Protein AF-0000000087536877 (afdb_homodimer)

Solvent-accessible surface area (backbone atoms only — not comparable to full-atom values): 43121 Å² total; per-residue (Å²): 128,79,71,56,66,60,46,56,62,42,43,63,51,46,64,61,58,68,77,77,76,76,82,68,70,51,55,66,33,45,61,68,55,50,37,52,51,51,60,68,50,50,68,80,81,50,71,43,79,40,51,41,89,76,39,69,79,33,36,26,63,42,60,40,52,29,62,33,36,22,44,77,48,37,19,26,68,41,48,24,32,34,22,42,28,79,67,28,63,74,19,26,83,89,45,57,35,74,26,40,35,78,49,73,41,46,44,27,38,66,70,85,53,68,57,54,90,51,28,26,29,36,32,30,51,60,6,49,61,41,48,67,42,41,19,40,47,46,50,89,64,40,50,70,63,86,55,34,38,36,32,37,57,52,53,53,74,49,35,51,44,39,53,52,32,71,52,34,42,53,66,38,78,74,45,55,51,59,35,67,29,42,34,63,47,48,16,45,37,36,44,15,57,39,54,62,39,43,24,44,53,64,54,28,30,21,42,37,36,41,37,58,22,55,36,65,73,89,50,82,84,50,72,39,43,46,39,50,20,58,56,48,22,52,53,43,44,38,42,75,69,59,32,41,72,80,41,78,48,78,42,30,77,42,52,66,50,42,40,50,51,52,61,59,35,54,74,72,24,57,33,37,39,32,27,27,35,39,46,87,69,97,49,35,43,47,66,56,31,38,51,74,64,67,29,47,70,75,30,41,21,33,56,35,37,67,37,30,46,27,30,38,29,33,39,92,78,21,32,34,45,34,26,32,65,43,53,45,23,34,52,54,51,40,45,62,38,58,42,43,51,55,18,61,71,36,62,73,76,40,58,63,44,76,40,80,34,30,27,71,46,70,43,76,41,71,56,64,46,25,35,62,40,63,20,36,65,60,97,84,22,31,42,65,59,90,70,83,54,62,75,43,55,64,75,48,58,82,49,37,27,37,32,64,44,64,64,41,67,46,75,42,52,54,65,39,74,41,58,31,36,43,97,127,78,69,55,68,59,46,57,62,42,43,64,52,48,64,62,58,69,79,73,76,78,82,67,69,50,55,67,33,46,61,68,55,50,37,53,52,50,59,68,51,49,69,81,80,51,72,44,77,40,52,40,90,75,38,69,78,33,34,26,62,43,60,41,52,28,63,33,35,24,45,79,48,38,19,26,69,41,48,22,31,33,22,43,28,78,66,27,62,75,18,26,84,89,46,58,36,73,25,38,35,78,50,73,40,46,45,27,38,66,70,85,52,68,57,54,92,52,29,27,29,37,31,29,52,61,7,50,60,40,48,67,41,40,19,39,46,46,51,91,65,40,50,69,63,86,55,34,38,36,34,37,56,52,52,53,75,48,35,52,42,40,52,50,31,71,52,35,42,54,65,38,79,73,45,56,50,61,38,68,28,44,35,63,48,47,17,47,36,36,44,15,57,39,54,62,40,43,24,44,52,65,54,27,30,24,41,39,34,42,37,57,21,54,36,65,72,88,50,81,84,51,73,39,42,44,40,49,21,58,55,49,23,52,53,43,43,38,43,76,68,61,31,42,72,80,40,77,47,75,41,31,77,43,53,67,51,43,40,52,50,50,61,59,36,54,75,72,23,55,33,36,39,32,27,27,36,40,46,87,66,98,48,34,44,46,67,57,30,38,51,74,63,68,29,48,72,75,30,41,21,33,56,36,35,64,40,30,45,26,28,38,31,34,39,92,78,22,33,33,44,32,26,32,66,42,52,46,22,33,51,53,50,41,44,64,38,59,42,41,50,54,17,61,71,35,62,74,75,39,57,62,44,75,38,79,34,30,27,73,47,71,44,76,41,69,54,62,47,24,36,60,41,62,21,34,65,58,96,84,23,32,42,66,59,88,70,83,55,62,76,43,54,63,75,48,56,81,49,36,27,36,33,66,43,63,64,41,69,49,75,43,52,55,65,40,74,41,57,30,34,45,97

Secondary structure (DSSP, 8-state):
--SHHHHHHHHHHHHHHH--SS------B-HHHHHHHHHHHSPPPPEEEEEGGG-TT-BBSS-EE-SS-BSSS-EESSSEEEE-GGGGTT--SSS-EEEEEEEEE-TT-----BPPTTEEEEE-TTPBPPBT--EEEEGGGEEE-SSEEEE-S---TTTTEE-TTSSB-TT-EEE-TT-B--HHHHHHHHHTT--EEEEEPPPEEEEEEE-TTEE-TTSPPPTT-EE-HHHHHHHHHHHHTT-EEEEEEEEET-HHHHHHHHHHHTTT-SEEEEES--SSSTT-HHHHHHHHTT-EEEEE-BSEES-TT-EEEEETTEEEEEE-SSHHHHHHHHIIIIIHHHHHHTTTT----EEEEEBSS-EEE-SSSEEEEEEEE-SS-EE--S---TT-SGGGTT--EEEEEPSS-EEEPTT-EEEEEE-/-TTHHHHHHHHHHHHHHH--SS------B-HHHHHHHHHHHSPPPPEEEEEGGG-TT-BBSS-EE-SS-BSSS-EESSSEEEE-GGGGTT--SSS-EEEEEEEEE-TT-----BPPTTEEEEE-TTPBPPBT--EEEEGGGEEE-SSEEEE-S---TTTTEE-TTSSB-TT-EEE-TT-B--HHHHHHHHHTT--EEEEEPPPEEEEEEE-TTEE-TTSPPPTT-EE-HHHHHHHHHHHHTT-EEEEEEEEET-HHHHHHHHHHHTTT-SEEEEES--SSSTT-HHHHHHHHTT-EEEEE-BSEES-TT-EEEEETTEEEEEE-SSHHHHHHHHIIIIIHHHHHHTTTT----EEEEEBSS-EEE-SSSEEEEEEEE-SS-EE--S---TT-SGGGTT--EEEEEPSS-EEEPTT-EEEEEE-

Radius of gyration: 33.67 Å; Cα contacts (8 Å, |Δi|>4): 2051; chains: 2; bounding box: 73×113×72 Å

Foldseek 3Di:
DVVVVVVVLVVVVVVVPPPDDDPPAFDAAALVVLQVVLLSLFDDFDKDKDFLVPQAQFFFQFWDFQQAWVVNAKWFQAWAKFDALVLCVPAAQVRKAKAWADEEWEAPDDDADADDRRYIHGYHGNTHHYHPGQEGDHRVQWDDDNTMIIHHDGDDGNYSMGGIRNPHHGGHTLDGGLDTSHPVSSVVCVSRPNGMTMGTDAAEEEEEEEAPQEDDPPDDHDPSHDYQPQQVCVCVVSVVLVHHHPYGYYQYQDLVSVLVSVVVGVVPGSEYEYEFQQDDDPSVRVVVSCVVLVKAWNHAAYQEPDFGRWTWIAHPSHIYTYTYNQNQRSVVSCCSHVVVSSCVSSVPDFPLDWDKWFEQAKDKDDDFTKYKFWWAADPHGIYGDPDDDRNDPVSRVRTFKIFIDHGDTDMDHGGDIGIIGGD/DVVVVVVVLVVVVVVVPPPPDDPPAFDAAALVVLQVVLLSLFDDFDKDKDFLVPQAQFFFQFWDFQQAWVVNAKWFQAFAKFDALVLCVPAAQVRKAKAWADEEWEAPDDDADADDRRYIHGYHGNTHHYHPTQEGDHRVQWDDDNTMIIHHDGDDGNYSMGGTRNPHHGGHTLDGGLDTSHPVSSVVCVSRPPGMTMGTDAAEEEEEEEAPQEDDPPDDHDPSHDYQPQQVCVCVVSVVLVHHHPYYYYQYQDLVSVLVSVVVGVVPGSEYEYEFLQDDDPSVRVVVSCVVLVKAWNHAAYQEPDFGRWTWIAHPSHIYTYTYNQNQRSVVSCCSHVVCSSCVSSVPDFPLPWDKWFEQAKDKDDDFTKYKFWWAADPHGIYGDPDDDRNDPVSRVRTFKIFIDHGDTDMDHGGDIGIIGGD

Structure (mmCIF, N/CA/C/O backbone):
data_AF-0000000087536877-model_v1
#
loop_
_entity.id
_entity.type
_entity.pdbx_description
1 polymer 'Molybdopterin molybdenumtransferase'
#
loop_
_atom_site.group_PDB
_atom_site.id
_atom_site.type_symbol
_atom_site.label_atom_id
_atom_site.label_alt_id
_atom_site.label_comp_id
_atom_site.label_asym_id
_atom_site.label_entity_id
_atom_site.label_seq_id
_atom_site.pdbx_PDB_ins_code
_atom_site.Cartn_x
_atom_site.Cartn_y
_atom_site.Cartn_z
_atom_site.occupancy
_atom_site.B_iso_or_equiv
_atom_site.auth_seq_id
_atom_site.auth_comp_id
_atom_site.auth_asym_id
_atom_site.auth_atom_id
_atom_site.pdbx_PDB_model_num
ATOM 1 N N . MET A 1 1 ? 37.25 6.387 -4.148 1 24.3 1 MET A N 1
ATOM 2 C CA . MET A 1 1 ? 36.594 7.559 -4.699 1 24.3 1 MET A CA 1
ATOM 3 C C . MET A 1 1 ? 35.344 7.914 -3.887 1 24.3 1 MET A C 1
ATOM 5 O O . MET A 1 1 ? 34.562 8.773 -4.285 1 24.3 1 MET A O 1
ATOM 9 N N . GLU A 1 2 ? 35.031 7.043 -2.896 1 27.59 2 GLU A N 1
ATOM 10 C CA . GLU A 1 2 ? 33.938 6.961 -1.932 1 27.59 2 GLU A CA 1
ATOM 11 C C . GLU A 1 2 ? 34 8.102 -0.917 1 27.59 2 GLU A C 1
ATOM 13 O O . GLU A 1 2 ? 33 8.477 -0.32 1 27.59 2 GLU A O 1
ATOM 18 N N . ASP A 1 3 ? 35.25 8.586 -0.751 1 30.45 3 ASP A N 1
ATOM 19 C CA . ASP A 1 3 ? 35.625 9.531 0.298 1 30.45 3 ASP A CA 1
ATOM 20 C C . ASP A 1 3 ? 35.156 10.945 -0.048 1 30.45 3 ASP A C 1
ATOM 22 O O . ASP A 1 3 ? 35.188 11.844 0.801 1 30.45 3 ASP A O 1
ATOM 26 N N . SER A 1 4 ? 34.969 11.133 -1.382 1 32.75 4 SER A N 1
ATOM 27 C CA . SER A 1 4 ? 34.812 12.516 -1.841 1 32.75 4 SER A CA 1
ATOM 28 C C . SER A 1 4 ? 33.406 13.031 -1.626 1 32.75 4 SER A C 1
ATOM 30 O O . SER A 1 4 ? 33.156 14.234 -1.724 1 32.75 4 SER A O 1
ATOM 32 N N . ALA A 1 5 ? 32.406 12.102 -1.677 1 36.84 5 ALA A N 1
ATOM 33 C CA . ALA A 1 5 ? 31.031 12.602 -1.586 1 36.84 5 ALA A CA 1
ATOM 34 C C . ALA A 1 5 ? 30.734 13.117 -0.181 1 36.84 5 ALA A C 1
ATOM 36 O O . ALA A 1 5 ? 29.844 13.961 0.002 1 36.84 5 ALA A O 1
ATOM 37 N N . TRP A 1 6 ? 31.516 12.531 0.77 1 32.44 6 TRP A N 1
ATOM 38 C CA . TRP A 1 6 ? 31.391 12.93 2.166 1 32.44 6 TRP A CA 1
ATOM 39 C C . TRP A 1 6 ? 31.859 14.367 2.367 1 32.44 6 TRP A C 1
ATOM 41 O O . TRP A 1 6 ? 31.266 15.125 3.131 1 32.44 6 TRP A O 1
ATOM 51 N N . ASP A 1 7 ? 32.812 14.75 1.518 1 35.53 7 ASP A N 1
ATOM 52 C CA . ASP A 1 7 ? 33.531 16 1.747 1 35.53 7 ASP A CA 1
ATOM 53 C C . ASP A 1 7 ? 32.688 17.188 1.287 1 35.53 7 ASP A C 1
ATOM 55 O O . ASP A 1 7 ? 32.719 18.266 1.907 1 35.53 7 ASP A O 1
ATOM 59 N N . ALA A 1 8 ? 31.953 17.047 0.126 1 37.22 8 ALA A N 1
ATOM 60 C CA . ALA A 1 8 ? 31.25 18.188 -0.415 1 37.22 8 ALA A CA 1
ATOM 61 C C . ALA A 1 8 ? 30.062 18.578 0.474 1 37.22 8 ALA A C 1
ATOM 63 O O . ALA A 1 8 ? 29.797 19.766 0.694 1 37.22 8 ALA A O 1
ATOM 64 N N . GLY A 1 9 ? 29.359 17.609 1.022 1 35.84 9 GLY A N 1
ATOM 65 C CA . GLY A 1 9 ? 28.344 17.891 2.021 1 35.84 9 GLY A CA 1
ATOM 66 C C . GLY A 1 9 ? 28.891 18.547 3.273 1 35.84 9 GLY A C 1
ATOM 67 O O . GLY A 1 9 ? 28.281 19.453 3.828 1 35.84 9 GLY A O 1
ATOM 68 N N . ASN A 1 10 ? 30.094 18.047 3.559 1 37.66 10 ASN A N 1
ATOM 69 C CA . ASN A 1 10 ? 30.781 18.641 4.695 1 37.66 10 ASN A CA 1
ATOM 70 C C . ASN A 1 10 ? 31.25 20.062 4.379 1 37.66 10 ASN A C 1
ATOM 72 O O . ASN A 1 10 ? 31.391 20.891 5.281 1 37.66 10 ASN A O 1
ATOM 76 N N . ALA A 1 11 ? 31.641 20.344 3.092 1 37.41 11 ALA A N 1
ATOM 77 C CA . ALA A 1 11 ? 32.156 21.656 2.736 1 37.41 11 ALA A CA 1
ATOM 78 C C . ALA A 1 11 ? 31.078 22.719 2.857 1 37.41 11 ALA A C 1
ATOM 80 O O . ALA A 1 11 ? 31.344 23.828 3.348 1 37.41 11 ALA A O 1
ATOM 81 N N . ILE A 1 12 ? 29.875 22.375 2.33 1 35.62 12 ILE A N 1
ATOM 82 C CA . ILE A 1 12 ? 28.797 23.328 2.533 1 35.62 12 ILE A CA 1
ATOM 83 C C . ILE A 1 12 ? 28.469 23.438 4.023 1 35.62 12 ILE A C 1
ATOM 85 O O . ILE A 1 12 ? 28.219 24.531 4.535 1 35.62 12 ILE A O 1
ATOM 89 N N . ILE A 1 13 ? 28.719 22.25 4.727 1 35.72 13 ILE A N 1
ATOM 90 C CA . ILE A 1 13 ? 28.531 22.297 6.172 1 35.72 13 ILE A CA 1
ATOM 91 C C . ILE A 1 13 ? 29.688 23.078 6.816 1 35.72 13 ILE A C 1
ATOM 93 O O . ILE A 1 13 ? 29.469 23.859 7.734 1 35.72 13 ILE A O 1
ATOM 97 N N . ARG A 1 14 ? 30.938 22.938 6.316 1 35.09 14 ARG A N 1
ATOM 98 C CA . ARG A 1 14 ? 32.094 23.609 6.887 1 35.09 14 ARG A CA 1
ATOM 99 C C . ARG A 1 14 ? 32.062 25.109 6.613 1 35.09 14 ARG A C 1
ATOM 101 O O . ARG A 1 14 ? 32.5 25.906 7.434 1 35.09 14 ARG A O 1
ATOM 108 N N . SER A 1 15 ? 31.734 25.375 5.289 1 33.91 15 SER A N 1
ATOM 109 C CA . SER A 1 15 ? 31.734 26.812 5.043 1 33.91 15 SER A CA 1
ATOM 110 C C . SER A 1 15 ? 30.703 27.531 5.918 1 33.91 15 SER A C 1
ATOM 112 O O . SER A 1 15 ? 30.797 28.734 6.145 1 33.91 15 SER A O 1
ATOM 114 N N . ALA A 1 16 ? 29.688 26.766 6.371 1 33.16 16 ALA A N 1
ATOM 115 C CA . ALA A 1 16 ? 28.734 27.375 7.301 1 33.16 16 ALA A CA 1
ATOM 116 C C . ALA A 1 16 ? 29.344 27.516 8.688 1 33.16 16 ALA A C 1
ATOM 118 O O . ALA A 1 16 ? 28.719 28.078 9.594 1 33.16 16 ALA A O 1
ATOM 119 N N . HIS A 1 17 ? 30.484 26.781 8.953 1 33.09 17 HIS A N 1
ATOM 120 C CA . HIS A 1 17 ? 31.078 26.906 10.273 1 33.09 17 HIS A CA 1
ATOM 121 C C . HIS A 1 17 ? 31.625 28.312 10.508 1 33.09 17 HIS A C 1
ATOM 123 O O . HIS A 1 17 ? 31.609 28.812 11.633 1 33.09 17 HIS A O 1
ATOM 129 N N . LEU A 1 18 ? 32.5 28.859 9.555 1 30.34 18 LEU A N 1
ATOM 130 C CA . LEU A 1 18 ? 33.375 29.953 9.93 1 30.34 18 LEU A CA 1
ATOM 131 C C . LEU A 1 18 ? 32.562 31.219 10.242 1 30.34 18 LEU A C 1
ATOM 133 O O . LEU A 1 18 ? 33.094 32.188 10.766 1 30.34 18 LEU A O 1
ATOM 137 N N . GLU A 1 19 ? 31.547 31.641 9.383 1 30.58 19 GLU A N 1
ATOM 138 C CA . GLU A 1 19 ? 31.109 33 9.703 1 30.58 19 GLU A CA 1
ATOM 139 C C . GLU A 1 19 ? 30.359 33.031 11.039 1 30.58 19 GLU A C 1
ATOM 141 O O . GLU A 1 19 ? 29.328 32.375 11.188 1 30.58 19 GLU A O 1
ATOM 146 N N . ARG A 1 20 ? 30.984 33.25 12.211 1 30.12 20 ARG A N 1
ATOM 147 C CA . ARG A 1 20 ? 30.688 33.406 13.633 1 30.12 20 ARG A CA 1
ATOM 148 C C . ARG A 1 20 ? 29.297 34 13.844 1 30.12 20 ARG A C 1
ATOM 150 O O . ARG A 1 20 ? 28.484 33.438 14.586 1 30.12 20 ARG A O 1
ATOM 157 N N . ARG A 1 21 ? 29.25 35.438 14.312 1 32.47 21 ARG A N 1
ATOM 158 C CA . ARG A 1 21 ? 28.609 36.281 15.328 1 32.47 21 ARG A CA 1
ATOM 159 C C . ARG A 1 21 ? 27.188 36.656 14.922 1 32.47 21 ARG A C 1
ATOM 161 O O . ARG A 1 21 ? 26.422 37.156 15.742 1 32.47 21 ARG A O 1
ATOM 168 N N . HIS A 1 22 ? 26.984 37.344 13.781 1 32.66 22 HIS A N 1
ATOM 169 C CA . HIS A 1 22 ? 25.672 37.969 13.68 1 32.66 22 HIS A CA 1
ATOM 170 C C . HIS A 1 22 ? 24.562 36.906 13.555 1 32.66 22 HIS A C 1
ATOM 172 O O . HIS A 1 22 ? 24.703 35.938 12.82 1 32.66 22 HIS A O 1
ATOM 178 N N . LYS A 1 23 ? 23.828 36.562 14.547 1 39.12 23 LYS A N 1
ATOM 179 C CA . LYS A 1 23 ? 22.562 35.844 14.602 1 39.12 23 LYS A CA 1
ATOM 180 C C . LYS A 1 23 ? 21.812 35.938 13.281 1 39.12 23 LYS A C 1
ATOM 182 O O . LYS A 1 23 ? 21.047 36.875 13.07 1 39.12 23 LYS A O 1
ATOM 187 N N . VAL A 1 24 ? 22.391 35.688 12.148 1 39.59 24 VAL A N 1
ATOM 188 C CA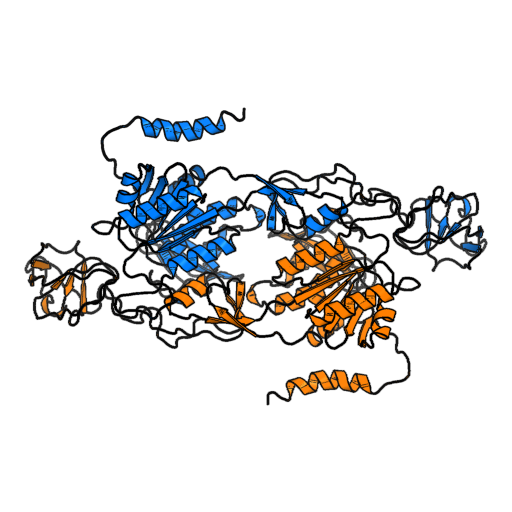 . VAL A 1 24 ? 21.672 35.844 10.891 1 39.59 24 VAL A CA 1
ATOM 189 C C . VAL A 1 24 ? 20.375 35 10.945 1 39.59 24 VAL A C 1
ATOM 191 O O . VAL A 1 24 ? 20.422 33.812 11.227 1 39.59 24 VAL A O 1
ATOM 194 N N . ARG A 1 25 ? 19.281 35.531 11.391 1 48.84 25 ARG A N 1
ATOM 195 C CA . ARG A 1 25 ? 17.938 34.969 11.312 1 48.84 25 ARG A CA 1
ATOM 196 C C . ARG A 1 25 ? 17.781 34.125 10.062 1 48.84 25 ARG A C 1
ATOM 198 O O . ARG A 1 25 ? 18.047 34.594 8.945 1 48.84 25 ARG A O 1
ATOM 205 N N . PRO A 1 26 ? 17.953 32.812 10.141 1 59.47 26 PRO A N 1
ATOM 206 C CA . PRO A 1 26 ? 17.781 32.031 8.922 1 59.47 26 PRO A CA 1
ATOM 207 C C . PRO A 1 26 ? 16.703 32.594 7.992 1 59.47 26 PRO A C 1
ATOM 209 O O . PRO A 1 26 ? 15.711 33.156 8.461 1 59.47 26 PRO A O 1
ATOM 212 N N . SER A 1 27 ? 17.078 32.906 6.699 1 69.56 27 SER A N 1
ATOM 213 C CA . SER A 1 27 ? 16.359 33.594 5.637 1 69.56 27 SER A CA 1
ATOM 214 C C . SER A 1 27 ? 15.273 32.719 5.035 1 69.56 27 SER A C 1
ATOM 216 O O . SER A 1 27 ? 15.359 31.484 5.086 1 69.56 27 SER A O 1
ATOM 218 N N . ARG A 1 28 ? 14.172 33.25 4.844 1 89.19 28 ARG A N 1
ATOM 219 C CA . ARG A 1 28 ? 13.102 32.656 4.055 1 89.19 28 ARG A CA 1
ATOM 220 C C . ARG A 1 28 ? 13.633 32.094 2.742 1 89.19 28 ARG A C 1
ATOM 222 O O . ARG A 1 28 ? 14.477 32.719 2.094 1 89.19 28 ARG A O 1
ATOM 229 N N . VAL A 1 29 ? 13.367 30.812 2.521 1 95.88 29 VAL A N 1
ATOM 230 C CA . VAL A 1 29 ? 13.828 30.125 1.317 1 95.88 29 VAL A CA 1
ATOM 231 C C . VAL A 1 29 ? 12.648 29.859 0.391 1 95.88 29 VAL A C 1
ATOM 233 O O . VAL A 1 29 ? 11.492 29.984 0.798 1 95.88 29 VAL A O 1
ATOM 236 N N . THR A 1 30 ? 12.984 29.594 -0.82 1 95.38 30 THR A N 1
ATOM 237 C CA . THR A 1 30 ? 11.953 29.125 -1.737 1 95.38 30 THR A CA 1
ATOM 238 C C . THR A 1 30 ? 11.586 27.672 -1.447 1 95.38 30 THR A C 1
ATOM 240 O O . THR A 1 30 ? 12.297 26.984 -0.718 1 95.38 30 THR A O 1
ATOM 243 N N . LEU A 1 31 ? 10.5 27.281 -1.995 1 95.44 31 LEU A N 1
ATOM 244 C CA . LEU A 1 31 ? 10.086 25.891 -1.826 1 95.44 31 LEU A CA 1
ATOM 245 C C . LEU A 1 31 ? 11.141 24.938 -2.379 1 95.44 31 LEU A C 1
ATOM 247 O O . LEU A 1 31 ? 11.461 23.922 -1.747 1 95.44 31 LEU A O 1
ATOM 251 N N . GLU A 1 32 ? 11.688 25.203 -3.545 1 94.38 32 GLU A N 1
ATOM 252 C CA . GLU A 1 32 ? 12.695 24.375 -4.191 1 94.38 32 GLU A CA 1
ATOM 253 C C . GLU A 1 32 ? 13.969 24.297 -3.348 1 94.38 32 GLU A C 1
ATOM 255 O O . GLU A 1 32 ? 14.547 23.219 -3.199 1 94.38 32 GLU A O 1
ATOM 260 N N . GLN A 1 33 ? 14.305 25.406 -2.822 1 95.94 33 GLN A N 1
ATOM 261 C CA . GLN A 1 33 ? 15.477 25.438 -1.95 1 95.94 33 GLN A CA 1
ATOM 262 C C . GLN A 1 33 ? 15.242 24.609 -0.695 1 95.94 33 GLN A C 1
ATOM 264 O O . GLN A 1 33 ? 16.141 23.891 -0.245 1 95.94 33 GLN A O 1
ATOM 269 N N . ALA A 1 34 ? 14.055 24.734 -0.105 1 97.19 34 ALA A N 1
ATOM 270 C CA . ALA A 1 34 ? 13.703 2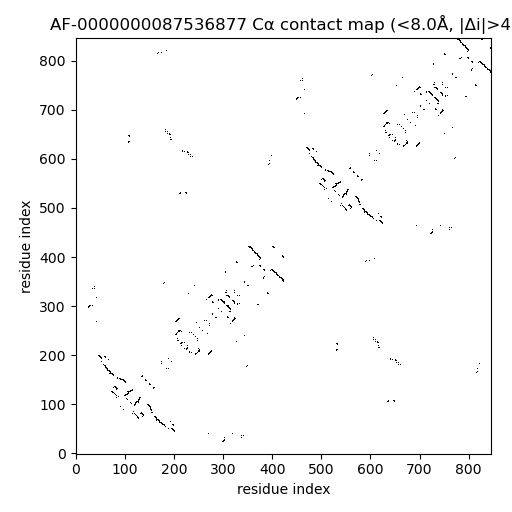3.938 1.072 1 97.19 34 ALA A CA 1
ATOM 271 C C . ALA A 1 34 ? 13.781 22.453 0.775 1 97.19 34 ALA A C 1
ATOM 273 O O . ALA A 1 34 ? 14.289 21.672 1.589 1 97.19 34 ALA A O 1
ATOM 274 N N . GLN A 1 35 ? 13.305 22.016 -0.419 1 94.69 35 GLN A N 1
ATOM 275 C CA . GLN A 1 35 ? 13.336 20.609 -0.834 1 94.69 35 GLN A CA 1
ATOM 276 C C . GLN A 1 35 ? 14.773 20.109 -0.967 1 94.69 35 GLN A C 1
ATOM 278 O O . GLN A 1 35 ? 15.086 19 -0.538 1 94.69 35 GLN A O 1
ATOM 283 N N . GLU A 1 36 ? 15.578 20.922 -1.538 1 94.62 36 GLU A N 1
ATOM 284 C CA . GLU A 1 36 ? 16.984 20.547 -1.715 1 94.62 36 GLU A CA 1
ATOM 285 C C . GLU A 1 36 ? 17.688 20.422 -0.371 1 94.62 36 GLU A C 1
ATOM 287 O O . GLU A 1 36 ? 18.438 19.469 -0.144 1 94.62 36 GLU A O 1
ATOM 292 N N . LEU A 1 37 ? 17.438 21.391 0.506 1 96 37 LEU A N 1
ATOM 293 C CA . LEU A 1 37 ? 18.047 21.359 1.829 1 96 37 LEU A CA 1
ATOM 294 C C . LEU A 1 37 ? 17.578 20.141 2.615 1 96 37 LEU A C 1
ATOM 296 O O . LEU A 1 37 ? 18.375 19.5 3.311 1 96 37 LEU A O 1
ATOM 300 N N . PHE A 1 38 ? 16.344 19.828 2.508 1 96.19 38 PHE A N 1
ATOM 301 C CA . PHE A 1 38 ? 15.812 18.656 3.189 1 96.19 38 PHE A CA 1
ATOM 302 C C . PHE A 1 38 ? 16.516 17.391 2.707 1 96.19 38 PHE A C 1
ATOM 304 O O . PHE A 1 38 ? 16.938 16.562 3.516 1 96.19 38 PHE A O 1
ATOM 311 N N . LYS A 1 39 ? 16.562 17.234 1.423 1 92.5 39 LYS A N 1
ATOM 312 C CA . LYS A 1 39 ? 17.203 16.078 0.819 1 92.5 39 LYS A CA 1
ATOM 313 C C . LYS A 1 39 ? 18.641 15.93 1.283 1 92.5 39 LYS A C 1
ATOM 315 O O . LYS A 1 39 ? 19.094 14.836 1.624 1 92.5 39 LYS A O 1
ATOM 320 N N . THR A 1 40 ? 19.312 17 1.344 1 92.94 40 THR A N 1
ATOM 321 C CA . THR A 1 40 ? 20.75 17 1.626 1 92.94 40 THR A CA 1
ATOM 322 C C . THR A 1 40 ? 21 16.672 3.096 1 92.94 40 THR A C 1
ATOM 324 O O . THR A 1 40 ? 22.031 16.078 3.434 1 92.94 40 THR A O 1
ATOM 327 N N . CYS A 1 41 ? 20.094 16.984 3.949 1 94.38 41 CYS A N 1
ATOM 328 C CA . CYS A 1 41 ? 20.359 16.812 5.375 1 94.38 41 CYS A CA 1
ATOM 329 C C . CYS A 1 41 ? 19.938 15.422 5.84 1 94.38 41 CYS A C 1
ATOM 331 O O . CYS A 1 41 ? 20.281 15 6.945 1 94.38 41 CYS A O 1
ATOM 333 N N . MET A 1 42 ? 19.203 14.719 5.059 1 94.19 42 MET A N 1
ATOM 334 C CA . MET A 1 42 ? 18.766 13.375 5.434 1 94.19 42 MET A CA 1
ATOM 335 C C . MET A 1 42 ? 19.938 12.406 5.48 1 94.19 42 MET A C 1
ATOM 337 O O . MET A 1 42 ? 20.828 12.477 4.633 1 94.19 42 MET A O 1
ATOM 341 N N . PRO A 1 43 ? 19.938 11.57 6.453 1 90.31 43 PRO A N 1
ATOM 342 C CA . PRO A 1 43 ? 21.031 10.602 6.523 1 90.31 43 PRO A CA 1
ATOM 343 C C . PRO A 1 43 ? 20.984 9.57 5.398 1 90.31 43 PRO A C 1
ATOM 345 O O . PRO A 1 43 ? 19.922 9.344 4.809 1 90.31 43 PRO A O 1
ATOM 348 N N . VAL A 1 44 ? 22.125 9.023 5.168 1 87.69 44 VAL A N 1
ATOM 349 C CA . VAL A 1 44 ? 22.203 7.922 4.215 1 87.69 44 VAL A CA 1
ATOM 350 C C . VAL A 1 44 ? 21.406 6.73 4.742 1 87.69 44 VAL A C 1
ATOM 352 O O . VAL A 1 44 ? 21.5 6.387 5.922 1 87.69 44 VAL A O 1
ATOM 355 N N . ARG A 1 45 ? 20.734 6.145 3.881 1 87.69 45 ARG A N 1
ATOM 356 C CA . ARG A 1 45 ? 19.891 5.016 4.297 1 87.69 45 ARG A CA 1
ATOM 357 C C . ARG A 1 45 ? 20.75 3.803 4.641 1 87.69 45 ARG A C 1
ATOM 359 O O . ARG A 1 45 ? 21.656 3.434 3.881 1 87.69 45 ARG A O 1
ATOM 366 N N . LYS A 1 46 ? 20.422 3.238 5.727 1 92 46 LYS A N 1
ATOM 367 C CA . LYS A 1 46 ? 21.125 2.039 6.168 1 92 46 LYS A CA 1
ATOM 368 C C . LYS A 1 46 ? 20.594 0.796 5.461 1 92 46 LYS A C 1
ATOM 370 O O . LYS A 1 46 ? 19.453 0.788 4.98 1 92 46 LYS A O 1
ATOM 375 N N . LYS A 1 47 ? 21.469 -0.211 5.316 1 95.69 47 LYS A N 1
ATOM 376 C CA . LYS A 1 47 ? 21.109 -1.479 4.688 1 95.69 47 LYS A CA 1
ATOM 377 C C . LYS A 1 47 ? 21.078 -2.611 5.707 1 95.69 47 LYS A C 1
ATOM 379 O O . LYS A 1 47 ? 21.734 -2.529 6.75 1 95.69 47 LYS A O 1
ATOM 384 N N . GLU A 1 48 ? 20.297 -3.559 5.449 1 96.5 48 GLU A N 1
ATOM 385 C CA . GLU A 1 48 ? 20.266 -4.742 6.301 1 96.5 48 GLU A CA 1
ATOM 386 C C . GLU A 1 48 ? 19.984 -6.004 5.484 1 96.5 48 GLU A C 1
ATOM 388 O O . GLU A 1 48 ? 19.359 -5.934 4.422 1 96.5 48 GLU A O 1
ATOM 393 N N . GLU A 1 49 ? 20.469 -7.113 5.973 1 97.38 49 GLU A N 1
ATOM 394 C CA . GLU A 1 49 ? 20.172 -8.422 5.398 1 97.38 49 GLU A CA 1
ATOM 395 C C . GLU A 1 49 ? 19.031 -9.102 6.148 1 97.38 49 GLU A C 1
ATOM 397 O O . GLU A 1 49 ? 19.016 -9.125 7.383 1 97.38 49 GLU A O 1
ATOM 402 N N . LYS A 1 50 ? 18.094 -9.539 5.414 1 96.38 50 LYS A N 1
ATOM 403 C CA . LYS A 1 50 ? 16.922 -10.219 5.965 1 96.38 50 LYS A CA 1
ATOM 404 C C . LYS A 1 50 ? 16.578 -11.477 5.168 1 96.38 50 LYS A C 1
ATOM 406 O O . LYS A 1 50 ? 17 -11.609 4.016 1 96.38 50 LYS A O 1
ATOM 411 N N . GLN A 1 51 ? 15.859 -12.359 5.875 1 96.06 51 GLN A N 1
ATOM 412 C CA . GLN A 1 51 ? 15.289 -13.469 5.125 1 96.06 51 GLN A CA 1
ATOM 413 C C . GLN A 1 51 ? 14.367 -12.969 4.016 1 96.06 51 GLN A C 1
ATOM 415 O O . GLN A 1 51 ? 13.586 -12.039 4.227 1 96.06 51 GLN A O 1
ATOM 420 N N . SER A 1 52 ? 14.484 -13.539 2.861 1 96.44 52 SER A N 1
ATOM 421 C CA . SER A 1 52 ? 13.766 -13.062 1.683 1 96.44 52 SER A CA 1
ATOM 422 C C . SER A 1 52 ? 12.266 -12.969 1.947 1 96.44 52 SER A C 1
ATOM 424 O O . SER A 1 52 ? 11.617 -12 1.542 1 96.44 52 SER A O 1
ATOM 426 N N . ALA A 1 53 ? 11.758 -13.93 2.699 1 91.69 53 ALA A N 1
ATOM 427 C CA . ALA A 1 53 ? 10.32 -14 2.951 1 91.69 53 ALA A CA 1
ATOM 428 C C . ALA A 1 53 ? 9.844 -12.805 3.771 1 91.69 53 ALA A C 1
ATOM 430 O O . ALA A 1 53 ? 8.656 -12.477 3.775 1 91.69 53 ALA A O 1
ATOM 431 N N . ASP A 1 54 ? 10.742 -12.078 4.406 1 93 54 ASP A N 1
ATOM 432 C CA . ASP A 1 54 ? 10.414 -10.969 5.297 1 93 54 ASP A CA 1
ATOM 433 C C . ASP A 1 54 ? 10.656 -9.625 4.609 1 93 54 ASP A C 1
ATOM 435 O O . ASP A 1 54 ? 10.578 -8.578 5.25 1 93 54 ASP A O 1
ATOM 439 N N . CYS A 1 55 ? 10.859 -9.625 3.326 1 95.62 55 CYS A N 1
ATOM 440 C CA . CYS A 1 55 ? 11.328 -8.414 2.658 1 95.62 55 CYS A CA 1
ATOM 441 C C . CYS A 1 55 ? 10.219 -7.797 1.812 1 95.62 55 CYS A C 1
ATOM 443 O O . CYS A 1 55 ? 10.461 -6.844 1.071 1 95.62 55 CYS A O 1
ATOM 445 N N . LEU A 1 56 ? 8.992 -8.328 1.963 1 94.25 56 LEU A N 1
ATOM 446 C CA . LEU A 1 56 ? 7.895 -7.82 1.15 1 94.25 56 LEU A CA 1
ATOM 447 C C . LEU A 1 56 ? 7.762 -6.309 1.303 1 94.25 56 LEU A C 1
ATOM 449 O O . LEU A 1 56 ? 7.801 -5.789 2.42 1 94.25 56 LEU A O 1
ATOM 453 N N . GLU A 1 57 ? 7.676 -5.539 0.182 1 89.19 57 GLU A N 1
ATOM 454 C CA . GLU A 1 57 ? 7.406 -4.109 0.087 1 89.19 57 GLU A CA 1
ATOM 455 C C . GLU A 1 57 ? 8.617 -3.287 0.523 1 89.19 57 GLU A C 1
ATOM 457 O O . GLU A 1 57 ? 8.5 -2.084 0.77 1 89.19 57 GLU A O 1
ATOM 462 N N . GLN A 1 58 ? 9.703 -3.943 0.716 1 91.56 58 GLN A N 1
ATOM 463 C CA . GLN A 1 58 ? 10.953 -3.227 0.954 1 91.56 58 GLN A CA 1
ATOM 464 C C . GLN A 1 58 ? 11.711 -2.996 -0.35 1 91.56 58 GLN A C 1
ATOM 466 O O . GLN A 1 58 ? 11.328 -3.525 -1.396 1 91.56 58 GLN A O 1
ATOM 471 N N . ILE A 1 59 ? 12.766 -2.189 -0.298 1 90.75 59 ILE A N 1
ATOM 472 C CA . ILE A 1 59 ? 13.531 -1.846 -1.488 1 90.75 59 ILE A CA 1
ATOM 473 C C . ILE A 1 59 ? 14.891 -2.545 -1.446 1 90.75 59 ILE A C 1
ATOM 475 O O . ILE A 1 59 ? 15.594 -2.486 -0.436 1 90.75 59 ILE A O 1
ATOM 479 N N . LEU A 1 60 ? 15.234 -3.156 -2.518 1 94.81 60 LEU A N 1
ATOM 480 C CA . LEU A 1 60 ? 16.531 -3.809 -2.611 1 94.81 60 LEU A CA 1
ATOM 481 C C . LEU A 1 60 ? 17.672 -2.787 -2.512 1 94.81 60 LEU A C 1
ATOM 483 O O . LEU A 1 60 ? 17.656 -1.776 -3.219 1 94.81 60 LEU A O 1
ATOM 487 N N . ALA A 1 61 ? 18.609 -3.053 -1.644 1 95.25 61 ALA A N 1
ATOM 488 C CA . ALA A 1 61 ? 19.781 -2.184 -1.512 1 95.25 61 ALA A CA 1
ATOM 489 C C . ALA A 1 61 ? 20.922 -2.678 -2.385 1 95.25 61 ALA A C 1
ATOM 491 O O . ALA A 1 61 ? 21.859 -1.928 -2.672 1 95.25 61 ALA A O 1
ATOM 492 N N . LYS A 1 62 ? 20.891 -3.928 -2.768 1 97.06 62 LYS A N 1
ATOM 493 C CA . LYS A 1 62 ? 21.828 -4.574 -3.682 1 97.06 62 LYS A CA 1
ATOM 494 C C . LYS A 1 62 ? 21.094 -5.395 -4.738 1 97.06 62 LYS A C 1
ATOM 496 O O . LYS A 1 62 ? 19.984 -5.859 -4.504 1 97.06 62 LYS A O 1
ATOM 501 N N . PRO A 1 63 ? 21.734 -5.539 -5.875 1 97.5 63 PRO A N 1
ATOM 502 C CA . PRO A 1 63 ? 21.141 -6.457 -6.844 1 97.5 63 PRO A CA 1
ATOM 503 C C . PRO A 1 63 ? 21.016 -7.883 -6.309 1 97.5 63 PRO A C 1
ATOM 505 O O . PRO A 1 63 ? 21.75 -8.266 -5.395 1 97.5 63 PRO A O 1
ATOM 508 N N . VAL A 1 64 ? 20.125 -8.602 -6.832 1 97.88 64 VAL A N 1
ATOM 509 C CA . VAL A 1 64 ? 19.938 -9.992 -6.426 1 97.88 64 VAL A CA 1
ATOM 510 C C . VAL A 1 64 ? 20.156 -10.914 -7.625 1 97.88 64 VAL A C 1
ATOM 512 O O . VAL A 1 64 ? 19.688 -10.625 -8.727 1 97.88 64 VAL A O 1
ATOM 515 N N . TYR A 1 65 ? 20.844 -11.992 -7.395 1 98 65 TYR A N 1
ATOM 516 C CA . TYR A 1 65 ? 21.188 -12.961 -8.43 1 98 65 TYR A CA 1
ATOM 517 C C . TYR A 1 65 ? 20.672 -14.352 -8.07 1 98 65 TYR A C 1
ATOM 519 O O . TYR A 1 65 ? 20.609 -14.711 -6.891 1 98 65 TYR A O 1
ATOM 527 N N . ALA A 1 66 ? 20.312 -15.086 -9.07 1 97.69 66 ALA A N 1
ATOM 528 C CA . ALA A 1 66 ? 19.844 -16.453 -8.852 1 97.69 66 ALA A CA 1
ATOM 529 C C . ALA A 1 66 ? 20.938 -17.297 -8.195 1 97.69 66 ALA A C 1
ATOM 531 O O . ALA A 1 66 ? 22.078 -17.312 -8.641 1 97.69 66 ALA A O 1
ATOM 532 N N . ALA A 1 67 ? 20.578 -18.031 -7.145 1 96.31 67 ALA A N 1
ATOM 533 C CA . ALA A 1 67 ? 21.531 -18.891 -6.449 1 96.31 67 ALA A CA 1
ATOM 534 C C . ALA A 1 67 ? 21.625 -20.25 -7.113 1 96.31 67 ALA A C 1
ATOM 536 O O . ALA A 1 67 ? 22.688 -20.891 -7.082 1 96.31 67 ALA A O 1
ATOM 537 N N . VAL A 1 68 ? 20.562 -20.672 -7.684 1 95.88 68 VAL A N 1
ATOM 538 C CA . VAL A 1 68 ? 20.531 -21.969 -8.344 1 95.88 68 VAL A CA 1
ATOM 539 C C . VAL A 1 68 ? 19.859 -21.844 -9.711 1 95.88 68 VAL A C 1
ATOM 541 O O . VAL A 1 68 ? 19.156 -20.875 -9.969 1 95.88 68 VAL A O 1
ATOM 544 N N . THR A 1 69 ? 20.125 -22.797 -10.539 1 96 69 THR A N 1
ATOM 545 C CA . THR A 1 69 ? 19.5 -22.922 -11.844 1 96 69 THR A CA 1
ATOM 546 C C . THR A 1 69 ? 18.062 -23.406 -11.711 1 96 69 THR A C 1
ATOM 548 O O . THR A 1 69 ? 17.75 -24.219 -10.828 1 96 69 THR A O 1
ATOM 551 N N . GLN A 1 70 ? 17.156 -22.828 -12.539 1 94 70 GLN A N 1
ATOM 552 C CA . GLN A 1 70 ? 15.75 -23.203 -12.531 1 94 70 GLN A CA 1
ATOM 553 C C . GLN A 1 70 ? 15.25 -23.5 -13.945 1 94 70 GLN A C 1
ATOM 555 O O . GLN A 1 70 ? 15.297 -22.625 -14.82 1 94 70 GLN A O 1
ATOM 560 N N . PRO A 1 71 ? 14.734 -24.719 -14.156 1 94.56 71 PRO A N 1
ATOM 561 C CA . PRO A 1 71 ? 14.773 -25.844 -13.234 1 94.56 71 PRO A CA 1
ATOM 562 C C . PRO A 1 71 ? 16.188 -26.375 -13.016 1 94.56 71 PRO A C 1
ATOM 564 O O . PRO A 1 71 ? 17.062 -26.188 -13.867 1 94.56 71 PRO A O 1
ATOM 567 N N . PRO A 1 72 ? 16.438 -27.016 -11.938 1 95.56 72 PRO A N 1
ATOM 568 C CA . PRO A 1 72 ? 17.781 -27.484 -11.609 1 95.56 72 PRO A CA 1
ATOM 569 C C . PRO A 1 72 ? 18.156 -28.75 -12.375 1 95.56 72 PRO A C 1
ATOM 571 O O . PRO A 1 72 ? 19.328 -29.141 -12.383 1 95.56 72 PRO A O 1
ATOM 574 N N . PHE A 1 73 ? 17.234 -29.391 -13.055 1 95.62 73 PHE A N 1
ATOM 575 C CA . PHE A 1 73 ? 17.391 -30.594 -13.867 1 95.62 73 PHE A CA 1
ATOM 576 C C . PHE A 1 73 ? 16.422 -30.594 -15.039 1 95.62 73 PHE A C 1
ATOM 578 O O . PHE A 1 73 ? 15.422 -29.859 -15.016 1 95.62 73 PHE A O 1
ATOM 585 N N . PRO A 1 74 ? 16.812 -31.312 -16.062 1 96.19 74 PRO A N 1
ATOM 586 C CA . PRO A 1 74 ? 15.812 -31.438 -17.109 1 96.19 74 PRO A CA 1
ATOM 587 C C . PRO A 1 74 ? 14.531 -32.125 -16.609 1 96.19 74 PRO A C 1
ATOM 589 O O . PRO A 1 74 ? 14.594 -33.125 -15.906 1 96.19 74 PRO A O 1
ATOM 592 N N . ARG A 1 75 ? 13.445 -31.531 -16.953 1 94.94 75 ARG A N 1
ATOM 593 C CA . ARG A 1 75 ? 12.195 -32.062 -16.438 1 94.94 75 ARG A CA 1
ATOM 594 C C . ARG A 1 75 ? 11.164 -32.219 -17.547 1 94.94 75 ARG A C 1
ATOM 596 O O . ARG A 1 75 ? 11.305 -31.625 -18.625 1 94.94 75 ARG A O 1
ATOM 603 N N . SER A 1 76 ? 10.211 -33.031 -17.297 1 94.44 76 SER A N 1
ATOM 604 C CA . SER A 1 76 ? 9.172 -33.312 -18.297 1 94.44 76 SER A CA 1
ATOM 605 C C . SER A 1 76 ? 8.133 -32.219 -18.328 1 94.44 76 SER A C 1
ATOM 607 O O . SER A 1 76 ? 7.703 -31.719 -17.266 1 94.44 76 SER A O 1
ATOM 609 N N . ALA A 1 77 ? 7.609 -31.859 -19.453 1 90.06 77 ALA A N 1
ATOM 610 C CA . ALA A 1 77 ? 6.559 -30.859 -19.609 1 90.06 77 ALA A CA 1
ATOM 611 C C . ALA A 1 77 ? 5.18 -31.516 -19.609 1 90.06 77 ALA A C 1
ATOM 613 O O . ALA A 1 77 ? 4.16 -30.828 -19.484 1 90.06 77 ALA A O 1
ATOM 614 N N . MET A 1 78 ? 5.219 -32.812 -19.734 1 89.81 78 MET A N 1
ATOM 615 C CA . MET A 1 78 ? 3.959 -33.531 -19.875 1 89.81 78 MET A CA 1
ATOM 616 C C . MET A 1 78 ? 4.031 -34.906 -19.188 1 89.81 78 MET A C 1
ATOM 618 O O . MET A 1 78 ? 5.121 -35.438 -18.953 1 89.81 78 MET A O 1
ATOM 622 N N . ASP A 1 79 ? 2.828 -35.375 -18.969 1 89.88 79 ASP A N 1
ATOM 623 C CA . ASP A 1 79 ? 2.748 -36.781 -18.609 1 89.88 79 ASP A CA 1
ATOM 624 C C . ASP A 1 79 ? 2.939 -37.688 -19.828 1 89.88 79 ASP A C 1
ATOM 626 O O . ASP A 1 79 ? 2.381 -37.406 -20.891 1 89.88 79 ASP A O 1
ATOM 630 N N . GLY A 1 80 ? 3.768 -38.688 -19.641 1 95 80 GLY A N 1
ATOM 631 C CA . GLY A 1 80 ? 3.967 -39.594 -20.781 1 95 80 GLY A CA 1
ATOM 632 C C . GLY A 1 80 ? 5.16 -40.5 -20.609 1 95 80 GLY A C 1
ATOM 633 O O . GLY A 1 80 ? 5.277 -41.188 -19.594 1 95 80 GLY A O 1
ATOM 634 N N . PHE A 1 81 ? 5.93 -40.5 -21.672 1 97.75 81 PHE A N 1
ATOM 635 C CA . PHE A 1 81 ? 7.055 -41.438 -21.703 1 97.75 81 PHE A CA 1
ATOM 636 C C . PHE A 1 81 ? 8.32 -40.75 -22.188 1 97.75 81 PHE A C 1
ATOM 638 O O . PHE A 1 81 ? 8.336 -40.156 -23.266 1 97.75 81 PHE A O 1
ATOM 645 N N . ALA A 1 82 ? 9.336 -40.812 -21.328 1 98.19 82 ALA A N 1
ATOM 646 C CA . ALA A 1 82 ? 10.664 -40.375 -21.734 1 98.19 82 ALA A CA 1
ATOM 647 C C . ALA A 1 82 ? 11.391 -41.438 -22.547 1 98.19 82 ALA A C 1
ATOM 649 O O . ALA A 1 82 ? 11.43 -42.594 -22.156 1 98.19 82 ALA A O 1
ATOM 650 N N . LEU A 1 83 ? 11.977 -40.969 -23.625 1 98.25 83 LEU A N 1
ATOM 651 C CA . LEU A 1 83 ? 12.617 -41.938 -24.516 1 98.25 83 LEU A CA 1
ATOM 652 C C . LEU A 1 83 ? 13.641 -41.25 -25.422 1 98.25 83 LEU A C 1
ATOM 654 O O . LEU A 1 83 ? 13.82 -40.031 -25.328 1 98.25 83 LEU A O 1
ATOM 658 N N . ARG A 1 84 ? 14.336 -42.094 -26.188 1 98 84 ARG A N 1
ATOM 659 C CA . ARG A 1 84 ? 15.273 -41.562 -27.172 1 98 84 ARG A CA 1
ATOM 660 C C . ARG A 1 84 ? 14.57 -41.281 -28.5 1 98 84 ARG A C 1
ATOM 662 O O . ARG A 1 84 ? 14.008 -42.188 -29.109 1 98 84 ARG A O 1
ATOM 669 N N . SER A 1 85 ? 14.695 -40.125 -28.969 1 97.88 85 SER A N 1
ATOM 670 C CA . SER A 1 85 ? 14.016 -39.75 -30.203 1 97.88 85 SER A CA 1
ATOM 671 C C . SER A 1 85 ? 14.484 -40.594 -31.375 1 97.88 85 SER A C 1
ATOM 673 O O . SER A 1 85 ? 13.703 -40.906 -32.281 1 97.88 85 SER A O 1
ATOM 675 N N . ARG A 1 86 ? 15.711 -40.969 -31.359 1 97.12 86 ARG A N 1
ATOM 676 C CA . ARG A 1 86 ? 16.297 -41.781 -32.438 1 97.12 86 ARG A CA 1
ATOM 677 C C . ARG A 1 86 ? 15.617 -43.125 -32.562 1 97.12 86 ARG A C 1
ATOM 679 O O . ARG A 1 86 ? 15.5 -43.688 -33.656 1 97.12 86 ARG A O 1
ATOM 686 N N . ASP A 1 87 ? 15.117 -43.656 -31.453 1 97.75 87 ASP A N 1
ATOM 687 C CA . ASP A 1 87 ? 14.516 -45 -31.438 1 97.75 87 ASP A CA 1
ATOM 688 C C . ASP A 1 87 ? 13.133 -44.969 -32.094 1 97.75 87 ASP A C 1
ATOM 690 O O . ASP A 1 87 ? 12.594 -46.031 -32.438 1 97.75 87 ASP A O 1
ATOM 694 N N . ILE A 1 88 ? 12.57 -43.719 -32.281 1 97.25 88 ILE A N 1
ATOM 695 C CA . ILE A 1 88 ? 11.227 -43.688 -32.844 1 97.25 88 ILE A CA 1
ATOM 696 C C . ILE A 1 88 ? 11.211 -42.812 -34.094 1 97.25 88 ILE A C 1
ATOM 698 O O . ILE A 1 88 ? 10.156 -42.312 -34.5 1 97.25 88 ILE A O 1
ATOM 702 N N . CYS A 1 89 ? 12.328 -42.531 -34.719 1 94.94 89 CYS A N 1
ATOM 703 C CA . CYS A 1 89 ? 12.469 -41.594 -35.812 1 94.94 89 CYS A CA 1
ATOM 704 C C . CYS A 1 89 ? 11.672 -42.062 -37.031 1 94.94 89 CYS A C 1
ATOM 706 O O . CYS A 1 89 ? 11.305 -41.281 -37.906 1 94.94 89 CYS A O 1
ATOM 708 N N . ARG A 1 90 ? 11.305 -43.375 -37.094 1 93.12 90 ARG A N 1
ATOM 709 C CA . ARG A 1 90 ? 10.586 -43.906 -38.25 1 93.12 90 ARG A CA 1
ATOM 710 C C . ARG A 1 90 ? 9.141 -44.25 -37.875 1 93.12 90 ARG A C 1
ATOM 712 O O . ARG A 1 90 ? 8.414 -44.844 -38.688 1 93.12 90 ARG A O 1
ATOM 719 N N . ALA A 1 91 ? 8.812 -43.906 -36.688 1 95.69 91 ALA A N 1
ATOM 720 C CA . ALA A 1 91 ? 7.473 -44.281 -36.25 1 95.69 91 ALA A CA 1
ATOM 721 C C . ALA A 1 91 ? 6.41 -43.469 -36.969 1 95.69 91 ALA A C 1
ATOM 723 O O . ALA A 1 91 ? 6.551 -42.25 -37.156 1 95.69 91 ALA A O 1
ATOM 724 N N . ASP A 1 92 ? 5.359 -44.094 -37.469 1 93.94 92 ASP A N 1
ATOM 725 C CA . ASP A 1 92 ? 4.156 -43.469 -38.031 1 93.94 92 ASP A CA 1
ATOM 726 C C . ASP A 1 92 ? 2.943 -44.375 -37.844 1 93.94 92 ASP A C 1
ATOM 728 O O . ASP A 1 92 ? 3.043 -45.438 -37.219 1 93.94 92 ASP A O 1
ATOM 732 N N . MET A 1 93 ? 1.798 -43.938 -38.281 1 94.06 93 MET A N 1
ATOM 733 C CA . MET A 1 93 ? 0.539 -44.656 -38.062 1 94.06 93 MET A CA 1
ATOM 734 C C . MET A 1 93 ? 0.59 -46.062 -38.625 1 94.06 93 MET A C 1
ATOM 736 O O . MET A 1 93 ? -0.005 -46.969 -38.062 1 94.06 93 MET A O 1
ATOM 740 N N . GLN A 1 94 ? 1.298 -46.156 -39.75 1 95.06 94 GLN A N 1
ATOM 741 C CA . GLN A 1 94 ? 1.367 -47.438 -40.406 1 95.06 94 GLN A CA 1
ATOM 742 C C . GLN A 1 94 ? 2.494 -48.281 -39.844 1 95.06 94 GLN A C 1
ATOM 744 O O . GLN A 1 94 ? 2.436 -49.531 -39.906 1 95.06 94 GLN A O 1
ATOM 749 N N . HIS A 1 95 ? 3.537 -47.719 -39.312 1 96 95 HIS A N 1
ATOM 750 C CA . HIS A 1 95 ? 4.703 -48.406 -38.75 1 96 95 HIS A CA 1
ATOM 751 C C . HIS A 1 95 ? 5 -47.938 -37.344 1 96 95 HIS A C 1
ATOM 753 O O . HIS A 1 95 ? 6.023 -47.312 -37.094 1 96 95 HIS A O 1
ATOM 759 N N . PRO A 1 96 ? 4.184 -48.344 -36.438 1 96.94 96 PRO A N 1
ATOM 760 C CA . PRO A 1 96 ? 4.434 -47.969 -35.031 1 96.94 96 PRO A CA 1
ATOM 761 C C . PRO A 1 96 ? 5.676 -48.625 -34.438 1 96.94 96 PRO A C 1
ATOM 763 O O . PRO A 1 96 ? 6.09 -49.688 -34.938 1 96.94 96 PRO A O 1
ATOM 766 N N . VAL A 1 97 ? 6.305 -48 -33.531 1 97.81 97 VAL A N 1
ATOM 767 C CA . VAL A 1 97 ? 7.469 -48.531 -32.844 1 97.81 97 VAL A CA 1
ATOM 768 C C . VAL A 1 97 ? 7.109 -48.844 -31.391 1 97.81 97 VAL A C 1
ATOM 770 O O . VAL A 1 97 ? 6.492 -48.031 -30.703 1 97.81 97 VAL A O 1
ATOM 773 N N . THR A 1 98 ? 7.453 -50.031 -30.969 1 98 98 THR A N 1
ATOM 774 C CA . THR A 1 98 ? 7.18 -50.438 -29.594 1 98 98 THR A CA 1
ATOM 775 C C . THR A 1 98 ? 8.453 -50.375 -28.75 1 98 98 THR A C 1
ATOM 777 O O . THR A 1 98 ? 9.5 -50.875 -29.172 1 98 98 THR A O 1
ATOM 780 N N . LEU A 1 99 ? 8.328 -49.719 -27.641 1 98.25 99 LEU A N 1
ATOM 781 C CA . LEU A 1 99 ? 9.438 -49.625 -26.703 1 98.25 99 LEU A CA 1
ATOM 782 C C . LEU A 1 99 ? 9.094 -50.344 -25.391 1 98.25 99 LEU A C 1
ATOM 784 O O . LEU A 1 99 ? 7.934 -50.375 -24.984 1 98.25 99 LEU A O 1
ATOM 788 N N . GLU A 1 100 ? 10.117 -50.844 -24.688 1 98.19 100 GLU A N 1
ATOM 789 C CA . GLU A 1 100 ? 9.953 -51.438 -23.359 1 98.19 100 GLU A CA 1
ATOM 790 C C . GLU A 1 100 ? 9.922 -50.375 -22.281 1 98.19 100 GLU A C 1
ATOM 792 O O . GLU A 1 100 ? 10.797 -49.5 -22.234 1 98.19 100 GLU A O 1
ATOM 797 N N . VAL A 1 101 ? 8.938 -50.406 -21.469 1 98 101 VAL A N 1
ATOM 798 C CA . VAL A 1 101 ? 8.859 -49.469 -20.344 1 98 101 VAL A CA 1
ATOM 799 C C . VAL A 1 101 ? 9.648 -50.031 -19.172 1 98 101 VAL A C 1
ATOM 801 O O . VAL A 1 101 ? 9.297 -51.094 -18.625 1 98 101 VAL A O 1
ATOM 804 N N . THR A 1 102 ? 10.664 -49.375 -18.75 1 96.06 102 THR A N 1
ATOM 805 C CA . THR A 1 102 ? 11.617 -49.969 -17.812 1 96.06 102 THR A CA 1
ATOM 806 C C . THR A 1 102 ? 11.477 -49.312 -16.438 1 96.06 102 THR A C 1
ATOM 808 O O . THR A 1 102 ? 12.18 -49.688 -15.5 1 96.06 102 THR A O 1
ATOM 811 N N . GLY A 1 103 ? 10.562 -48.406 -16.234 1 94.56 103 GLY A N 1
ATOM 812 C CA . GLY A 1 103 ? 10.375 -47.75 -14.938 1 94.56 103 GLY A CA 1
ATOM 813 C C . GLY A 1 103 ? 9.422 -46.562 -15 1 94.56 103 GLY A C 1
ATOM 814 O O . GLY A 1 103 ? 8.75 -46.344 -16 1 94.56 103 GLY A O 1
ATOM 815 N N . CYS A 1 104 ? 9.328 -45.969 -13.875 1 94.56 104 CYS A N 1
ATOM 816 C CA . CYS A 1 104 ? 8.461 -44.812 -13.719 1 94.56 104 CYS A CA 1
ATOM 817 C C . CYS A 1 104 ? 9.125 -43.75 -12.844 1 94.56 104 CYS A C 1
ATOM 819 O O . CYS A 1 104 ? 9.734 -44.062 -11.828 1 94.56 104 CYS A O 1
ATOM 821 N N . VAL A 1 105 ? 9.117 -42.562 -13.297 1 93.81 105 VAL A N 1
ATOM 822 C CA . VAL A 1 105 ? 9.664 -41.438 -12.516 1 93.81 105 VAL A CA 1
ATOM 823 C C . VAL A 1 105 ? 8.547 -40.438 -12.195 1 93.81 105 VAL A C 1
ATOM 825 O O . VAL A 1 105 ? 7.848 -39.969 -13.094 1 93.81 105 VAL A O 1
ATOM 828 N N . CYS A 1 106 ? 8.438 -40.125 -10.938 1 90.56 106 CYS A N 1
ATOM 829 C CA . CYS A 1 106 ? 7.469 -39.125 -10.469 1 90.56 106 CYS A CA 1
ATOM 830 C C . CYS A 1 106 ? 8.164 -37.875 -10.008 1 90.56 106 CYS A C 1
ATOM 832 O O . CYS A 1 106 ? 9.367 -37.875 -9.711 1 90.56 106 CYS A O 1
ATOM 834 N N . ALA A 1 107 ? 7.398 -36.812 -10.008 1 89.69 107 ALA A N 1
ATOM 835 C CA . ALA A 1 107 ? 7.953 -35.531 -9.562 1 89.69 107 ALA A CA 1
ATOM 836 C C . ALA A 1 107 ? 8.484 -35.625 -8.141 1 89.69 107 ALA A C 1
ATOM 838 O O . ALA A 1 107 ? 7.836 -36.219 -7.27 1 89.69 107 ALA A O 1
ATOM 839 N N . GLY A 1 108 ? 9.609 -35.094 -7.957 1 92.19 108 GLY A N 1
ATOM 840 C CA . GLY A 1 108 ? 10.211 -35.094 -6.633 1 92.19 108 GLY A CA 1
ATOM 841 C C . GLY A 1 108 ? 11.227 -36.219 -6.43 1 92.19 108 GLY A C 1
ATOM 842 O O . GLY A 1 108 ? 11.984 -36.188 -5.457 1 92.19 108 GLY A O 1
ATOM 843 N N . GLN A 1 109 ? 11.203 -37.094 -7.352 1 91.94 109 GLN A N 1
ATOM 844 C CA . GLN A 1 109 ? 12.094 -38.25 -7.227 1 91.94 109 GLN A CA 1
ATOM 845 C C . GLN A 1 109 ? 13.375 -38.031 -8.039 1 91.94 109 GLN A C 1
ATOM 847 O O . GLN A 1 109 ? 13.32 -37.594 -9.188 1 91.94 109 GLN A O 1
ATOM 852 N N . LYS A 1 110 ? 14.43 -38.375 -7.355 1 94.06 110 LYS A N 1
ATOM 853 C CA . LYS A 1 110 ? 15.672 -38.5 -8.117 1 94.06 110 LYS A CA 1
ATOM 854 C C . LYS A 1 110 ? 15.711 -39.812 -8.883 1 94.06 110 LYS A C 1
ATOM 856 O O . LYS A 1 110 ? 15.398 -40.875 -8.328 1 94.06 110 LYS A O 1
ATOM 861 N N . THR A 1 111 ? 16.016 -39.656 -10.125 1 94.31 111 THR A N 1
ATOM 862 C CA . THR A 1 111 ? 16.078 -40.906 -10.875 1 94.31 111 THR A CA 1
ATOM 863 C C . THR A 1 111 ? 17.531 -41.25 -11.227 1 94.31 111 THR A C 1
ATOM 865 O O . THR A 1 111 ? 18.328 -40.375 -11.539 1 94.31 111 THR A O 1
ATOM 868 N N . GLU A 1 112 ? 17.781 -42.531 -11.148 1 94.19 112 GLU A N 1
ATOM 869 C CA . GLU A 1 112 ? 19.078 -43.062 -11.57 1 94.19 112 GLU A CA 1
ATOM 870 C C . GLU A 1 112 ? 18.938 -43.969 -12.805 1 94.19 112 GLU A C 1
ATOM 872 O O . GLU A 1 112 ? 19.875 -44.656 -13.18 1 94.19 112 GLU A O 1
ATOM 877 N N . LEU A 1 113 ? 17.781 -43.844 -13.359 1 95 113 LEU A N 1
ATOM 878 C CA . LEU A 1 113 ? 17.516 -44.688 -14.531 1 95 113 LEU A CA 1
ATOM 879 C C . LEU A 1 113 ? 18.312 -44.188 -15.742 1 95 113 LEU A C 1
ATOM 881 O O . LEU A 1 113 ? 18.438 -42.969 -15.945 1 95 113 LEU A O 1
ATOM 885 N N . VAL A 1 114 ? 18.828 -45.125 -16.5 1 96.12 114 VAL A N 1
ATOM 886 C CA . VAL A 1 114 ? 19.5 -44.844 -17.75 1 96.12 114 VAL A CA 1
ATOM 887 C C . VAL A 1 114 ? 18.828 -45.625 -18.891 1 96.12 114 VAL A C 1
ATOM 889 O O . VAL A 1 114 ? 18.703 -46.844 -18.828 1 96.12 114 VAL A O 1
ATOM 892 N N . LEU A 1 115 ? 18.469 -44.938 -19.906 1 96.75 115 LEU A N 1
ATOM 893 C CA . LEU A 1 115 ? 17.703 -45.562 -20.984 1 96.75 115 LEU A CA 1
ATOM 894 C C . LEU A 1 115 ? 18.625 -46.281 -21.969 1 96.75 115 LEU A C 1
ATOM 896 O O . LEU A 1 115 ? 19.609 -45.688 -22.438 1 96.75 115 LEU A O 1
ATOM 900 N N . LYS A 1 116 ? 18.281 -47.5 -22.25 1 96.5 116 LYS A N 1
ATOM 901 C CA . LYS A 1 116 ? 18.875 -48.219 -23.359 1 96.5 116 LYS A CA 1
ATOM 902 C C . LYS A 1 116 ? 18.031 -48.031 -24.625 1 96.5 116 LYS A C 1
ATOM 904 O O . LYS A 1 116 ? 16.922 -47.5 -24.578 1 96.5 116 LYS A O 1
ATOM 909 N N . PRO A 1 117 ? 18.625 -48.406 -25.812 1 97.44 117 PRO A N 1
ATOM 910 C CA . PRO A 1 117 ? 17.844 -48.344 -27.047 1 97.44 117 PRO A CA 1
ATOM 911 C C . PRO A 1 117 ? 16.516 -49.094 -26.969 1 97.44 117 PRO A C 1
ATOM 913 O O . PRO A 1 117 ? 16.469 -50.188 -26.422 1 97.44 117 PRO A O 1
ATOM 916 N N . TYR A 1 118 ? 15.492 -48.438 -27.375 1 97.88 118 TYR A N 1
ATOM 917 C CA . TYR A 1 118 ? 14.148 -48.969 -27.484 1 97.88 118 TYR A CA 1
ATOM 918 C C . TYR A 1 118 ? 13.547 -49.219 -26.109 1 97.88 118 TYR A C 1
ATOM 920 O O . TYR A 1 118 ? 12.797 -50.188 -25.922 1 97.88 118 TYR A O 1
ATOM 928 N N . GLN A 1 119 ? 14.016 -48.438 -25.156 1 98.06 119 GLN A N 1
ATOM 929 C CA . GLN A 1 119 ? 13.398 -48.375 -23.828 1 98.06 119 GLN A CA 1
ATOM 930 C C . GLN A 1 119 ? 12.719 -47.031 -23.594 1 98.06 119 GLN A C 1
ATOM 932 O O . GLN A 1 119 ? 13.055 -46.031 -24.234 1 98.06 119 GLN A O 1
ATOM 937 N N . ALA A 1 120 ? 11.805 -47.031 -22.766 1 98.31 120 ALA A N 1
ATOM 938 C CA . ALA A 1 120 ? 11.102 -45.844 -22.328 1 98.31 120 ALA A CA 1
ATOM 939 C C . ALA A 1 120 ? 10.867 -45.875 -20.828 1 98.31 120 ALA A C 1
ATOM 941 O O . ALA A 1 120 ? 10.906 -46.906 -20.203 1 98.31 120 ALA A O 1
ATOM 942 N N . VAL A 1 121 ? 10.766 -44.75 -20.266 1 97.56 121 VAL A N 1
ATOM 943 C CA . VAL A 1 121 ? 10.422 -44.625 -18.859 1 97.56 121 VAL A CA 1
ATOM 944 C C . VAL A 1 121 ? 9.133 -43.812 -18.719 1 97.56 121 VAL A C 1
ATOM 946 O O . VAL A 1 121 ? 8.992 -42.75 -19.312 1 97.56 121 VAL A O 1
ATOM 949 N N . ARG A 1 122 ? 8.156 -44.375 -18 1 96.5 122 ARG A N 1
ATOM 950 C CA . ARG A 1 122 ? 6.973 -43.594 -17.656 1 96.5 122 ARG A CA 1
ATOM 951 C C . ARG A 1 122 ? 7.344 -42.375 -16.812 1 96.5 122 ARG A C 1
ATOM 953 O O . ARG A 1 122 ? 8.125 -42.5 -15.867 1 96.5 122 ARG A O 1
ATOM 960 N N . ILE A 1 123 ? 6.793 -41.25 -17.172 1 94.88 123 ILE A N 1
ATOM 961 C CA . ILE A 1 123 ? 7.234 -40.031 -16.5 1 94.88 123 ILE A CA 1
ATOM 962 C C . ILE A 1 123 ? 6.051 -39.094 -16.328 1 94.88 123 ILE A C 1
ATOM 964 O O . ILE A 1 123 ? 5.172 -39.031 -17.188 1 94.88 123 ILE A O 1
ATOM 968 N N . MET A 1 124 ? 6.047 -38.375 -15.211 1 90.25 124 MET A N 1
ATOM 969 C CA . MET A 1 124 ? 5.012 -37.375 -14.93 1 90.25 124 MET A CA 1
ATOM 970 C C . MET A 1 124 ? 5.539 -35.969 -15.148 1 90.25 124 MET A C 1
ATOM 972 O O . MET A 1 124 ? 6.754 -35.75 -15.172 1 90.25 124 MET A O 1
ATOM 976 N N . THR A 1 125 ? 4.559 -35.094 -15.32 1 89.25 125 THR A N 1
ATOM 977 C CA . THR A 1 125 ? 4.906 -33.688 -15.508 1 89.25 125 THR A CA 1
ATOM 978 C C . THR A 1 125 ? 5.773 -33.188 -14.352 1 89.25 125 THR A C 1
ATOM 980 O O . THR A 1 125 ? 5.484 -33.438 -13.188 1 89.25 125 THR A O 1
ATOM 983 N N . GLY A 1 126 ? 6.855 -32.531 -14.734 1 90.31 126 GLY A N 1
ATOM 984 C CA . GLY A 1 126 ? 7.723 -31.922 -13.734 1 90.31 126 GLY A CA 1
ATOM 985 C C . GLY A 1 126 ? 8.812 -32.844 -13.25 1 90.31 126 GLY A C 1
ATOM 986 O O . GLY A 1 126 ? 9.742 -32.438 -12.555 1 90.31 126 GLY A O 1
ATOM 987 N N . SER A 1 127 ? 8.805 -34.094 -13.664 1 93.62 127 SER A N 1
ATOM 988 C CA . SER A 1 127 ? 9.75 -35.125 -13.203 1 93.62 127 SER A CA 1
ATOM 989 C C . SER A 1 127 ? 11.094 -35 -13.914 1 93.62 127 SER A C 1
ATOM 991 O O . SER A 1 127 ? 11.148 -34.562 -15.062 1 93.62 127 SER A O 1
ATOM 993 N N . MET A 1 128 ? 12.062 -35.469 -13.195 1 96.06 128 MET A N 1
ATOM 994 C CA . MET A 1 128 ? 13.414 -35.5 -13.742 1 96.06 128 MET A CA 1
ATOM 995 C C . MET A 1 128 ? 13.5 -36.438 -14.93 1 96.06 128 MET A C 1
ATOM 997 O O . MET A 1 128 ? 13.062 -37.594 -14.836 1 96.06 128 MET A O 1
ATOM 1001 N N . ILE A 1 129 ? 14.07 -35.938 -15.977 1 97.25 129 ILE A N 1
ATOM 1002 C CA . ILE A 1 129 ? 14.25 -36.781 -17.156 1 97.25 129 ILE A CA 1
ATOM 1003 C C . ILE A 1 129 ? 15.398 -37.781 -16.922 1 97.25 129 ILE A C 1
ATOM 1005 O O . ILE A 1 129 ? 16.5 -37.375 -16.531 1 97.25 129 ILE A O 1
ATOM 1009 N N . PRO A 1 130 ? 15.156 -39.031 -17.172 1 97.44 130 PRO A N 1
ATOM 1010 C CA . PRO A 1 130 ? 16.234 -40 -17 1 97.44 130 PRO A CA 1
ATOM 1011 C C . PRO A 1 130 ? 17.359 -39.844 -18.016 1 97.44 130 PRO A C 1
ATOM 1013 O O . PRO A 1 130 ? 17.125 -39.344 -19.109 1 97.44 130 PRO A O 1
ATOM 1016 N N . GLU A 1 131 ? 18.531 -40.25 -17.609 1 96.69 131 GLU A N 1
ATOM 1017 C CA . GLU A 1 131 ? 19.688 -40.219 -18.5 1 96.69 131 GLU A CA 1
ATOM 1018 C C . GLU A 1 131 ? 19.422 -40.969 -19.797 1 96.69 131 GLU A C 1
ATOM 1020 O O . GLU A 1 131 ? 18.875 -42.062 -19.766 1 96.69 131 GLU A O 1
ATOM 1025 N N . GLY A 1 132 ? 19.766 -40.344 -20.859 1 96.75 132 GLY A N 1
ATOM 1026 C CA . GLY A 1 132 ? 19.625 -40.969 -22.156 1 96.75 132 GLY A CA 1
ATOM 1027 C C . GLY A 1 132 ? 18.406 -40.5 -22.938 1 96.75 132 GLY A C 1
ATOM 1028 O O . GLY A 1 132 ? 18.375 -40.594 -24.172 1 96.75 132 GLY A O 1
ATOM 1029 N N . ALA A 1 133 ? 17.391 -40.156 -22.219 1 98.06 133 ALA A N 1
ATOM 1030 C CA . ALA A 1 133 ? 16.188 -39.625 -22.891 1 98.06 133 ALA A CA 1
ATOM 1031 C C . ALA A 1 133 ? 16.406 -38.219 -23.391 1 98.06 133 ALA A C 1
ATOM 1033 O O . ALA A 1 133 ? 17.031 -37.406 -22.703 1 98.06 133 ALA A O 1
ATOM 1034 N N . ASP A 1 134 ? 15.805 -37.938 -24.594 1 97.88 134 ASP A N 1
ATOM 1035 C CA . ASP A 1 134 ? 15.953 -36.594 -25.125 1 97.88 134 ASP A CA 1
ATOM 1036 C C . ASP A 1 134 ? 14.609 -36 -25.562 1 97.88 134 ASP A C 1
ATOM 1038 O O . ASP A 1 134 ? 14.555 -34.938 -26.141 1 97.88 134 ASP A O 1
ATOM 1042 N N . CYS A 1 135 ? 13.555 -36.719 -25.266 1 97.75 135 CYS A N 1
ATOM 1043 C CA . CYS A 1 135 ? 12.211 -36.25 -25.531 1 97.75 135 CYS A CA 1
ATOM 1044 C C . CYS A 1 135 ? 11.188 -36.969 -24.688 1 97.75 135 CYS A C 1
ATOM 1046 O O . CYS A 1 135 ? 11.516 -37.969 -24.016 1 97.75 135 CYS A O 1
ATOM 1048 N N . VAL A 1 136 ? 10.031 -36.469 -24.641 1 97.56 136 VAL A N 1
ATOM 1049 C CA . VAL A 1 136 ? 8.898 -37.062 -23.953 1 97.56 136 VAL A CA 1
ATOM 1050 C C . VAL A 1 136 ? 7.695 -37.125 -24.875 1 97.56 136 VAL A C 1
ATOM 1052 O O . VAL A 1 136 ? 7.332 -36.125 -25.5 1 97.56 136 VAL A O 1
ATOM 1055 N N . VAL A 1 137 ? 7.129 -38.281 -25 1 97.25 137 VAL A N 1
ATOM 1056 C CA . VAL A 1 137 ? 5.895 -38.469 -25.75 1 97.25 137 VAL A CA 1
ATOM 1057 C C . VAL A 1 137 ? 4.703 -38.5 -24.797 1 97.25 137 VAL A C 1
ATOM 1059 O O . VAL A 1 137 ? 4.699 -39.25 -23.828 1 97.25 137 VAL A O 1
ATOM 1062 N N . LYS A 1 138 ? 3.738 -37.781 -25.141 1 95.12 138 LYS A N 1
ATOM 1063 C CA . LYS A 1 138 ? 2.553 -37.688 -24.297 1 95.12 138 LYS A CA 1
ATOM 1064 C C . LYS A 1 138 ? 1.836 -39.031 -24.219 1 95.12 138 LYS A C 1
ATOM 1066 O O . LYS A 1 138 ? 1.716 -39.75 -25.234 1 95.12 138 LYS A O 1
ATOM 1071 N N . GLN A 1 139 ? 1.311 -39.344 -23.062 1 93.12 139 GLN A N 1
ATOM 1072 C CA . GLN A 1 139 ? 0.622 -40.625 -22.906 1 93.12 139 GLN A CA 1
ATOM 1073 C C . GLN A 1 139 ? -0.615 -40.688 -23.797 1 93.12 139 GLN A C 1
ATOM 1075 O O . GLN A 1 139 ? -0.994 -41.781 -24.25 1 93.12 139 GLN A O 1
ATOM 1080 N N . GLU A 1 140 ? -1.248 -39.5 -24.125 1 90.5 140 GLU A N 1
ATOM 1081 C CA . GLU A 1 140 ? -2.443 -39.438 -24.953 1 90.5 140 GLU A CA 1
ATOM 1082 C C . GLU A 1 140 ? -2.123 -39.812 -26.406 1 90.5 140 GLU A C 1
ATOM 1084 O O . GLU A 1 140 ? -3.018 -40.188 -27.172 1 90.5 140 GLU A O 1
ATOM 1089 N N . ASP A 1 141 ? -0.887 -39.75 -26.766 1 93.31 141 ASP A N 1
ATOM 1090 C CA . ASP A 1 141 ? -0.468 -39.938 -28.141 1 93.31 141 ASP A CA 1
ATOM 1091 C C . ASP A 1 141 ? 0.135 -41.344 -28.328 1 93.31 141 ASP A C 1
ATOM 1093 O O . ASP A 1 141 ? 0.781 -41.625 -29.344 1 93.31 141 ASP A O 1
ATOM 1097 N N . ALA A 1 142 ? -0.08 -42.188 -27.375 1 95.75 142 ALA A N 1
ATOM 1098 C CA . ALA A 1 142 ? 0.513 -43.531 -27.422 1 95.75 142 ALA A CA 1
ATOM 1099 C C . ALA A 1 142 ? -0.457 -44.562 -26.875 1 95.75 142 ALA A C 1
ATOM 1101 O O . ALA A 1 142 ? -1.462 -44.219 -26.25 1 95.75 142 ALA A O 1
ATOM 1102 N N . GLU A 1 143 ? -0.228 -45.719 -27.266 1 96.44 143 GLU A N 1
ATOM 1103 C CA . GLU A 1 143 ? -0.858 -46.875 -26.625 1 96.44 143 GLU A CA 1
ATOM 1104 C C . GLU A 1 143 ? 0.11 -47.562 -25.688 1 96.44 143 GLU A C 1
ATOM 1106 O O . GLU A 1 143 ? 1.252 -47.844 -26.047 1 96.44 143 GLU A O 1
ATOM 1111 N N . TRP A 1 144 ? -0.368 -47.781 -24.531 1 95.56 144 TRP A N 1
ATOM 1112 C CA . TRP A 1 144 ? 0.641 -48.281 -23.594 1 95.56 144 TRP A CA 1
ATOM 1113 C C . TRP A 1 144 ? -0.005 -49.062 -22.453 1 95.56 144 TRP A C 1
ATOM 1115 O O . TRP A 1 144 ? -1.215 -48.969 -22.234 1 95.56 144 TRP A O 1
ATOM 1125 N N . ASP A 1 145 ? 0.745 -49.844 -21.828 1 92 145 ASP A N 1
ATOM 1126 C CA . ASP A 1 145 ? 0.497 -50.5 -20.547 1 92 145 ASP A CA 1
ATOM 1127 C C . ASP A 1 145 ? 1.735 -50.438 -19.656 1 92 145 ASP A C 1
ATOM 1129 O O . ASP A 1 145 ? 2.605 -49.594 -19.844 1 92 145 ASP A O 1
ATOM 1133 N N . GLU A 1 146 ? 1.845 -51.219 -18.609 1 90.06 146 GLU A N 1
ATOM 1134 C CA . GLU A 1 146 ? 2.924 -51.156 -17.625 1 90.06 146 GLU A CA 1
ATOM 1135 C C . GLU A 1 146 ? 4.234 -51.656 -18.203 1 90.06 146 GLU A C 1
ATOM 1137 O O . GLU A 1 146 ? 5.312 -51.344 -17.703 1 90.06 146 GLU A O 1
ATOM 1142 N N . ARG A 1 147 ? 4.16 -52.344 -19.297 1 94.44 147 ARG A N 1
ATOM 1143 C CA . ARG A 1 147 ? 5.348 -53.062 -19.766 1 94.44 147 ARG A CA 1
ATOM 1144 C C . ARG A 1 147 ? 5.852 -52.469 -21.078 1 94.44 147 ARG A C 1
ATOM 1146 O O . ARG A 1 147 ? 7.035 -52.562 -21.406 1 94.44 147 ARG A O 1
ATOM 1153 N N . ALA A 1 148 ? 4.906 -51.938 -21.812 1 97.25 148 ALA A N 1
ATOM 1154 C CA . ALA A 1 148 ? 5.309 -51.469 -23.141 1 97.25 148 ALA A CA 1
ATOM 1155 C C . ALA A 1 148 ? 4.5 -50.25 -23.562 1 97.25 148 ALA A C 1
ATOM 1157 O O . ALA A 1 148 ? 3.389 -50.031 -23.062 1 97.25 148 ALA A O 1
ATOM 1158 N N . VAL A 1 149 ? 5.105 -49.406 -24.422 1 97.81 149 VAL A N 1
ATOM 1159 C CA . VAL A 1 149 ? 4.438 -48.25 -25.031 1 97.81 149 VAL A CA 1
ATOM 1160 C C . VAL A 1 149 ? 4.637 -48.281 -26.547 1 97.81 149 VAL A C 1
ATOM 1162 O O . VAL A 1 149 ? 5.738 -48.562 -27.031 1 97.81 149 VAL A O 1
ATOM 1165 N N . ARG A 1 150 ? 3.602 -48.125 -27.219 1 97.88 150 ARG A N 1
ATOM 1166 C CA . ARG A 1 150 ? 3.604 -48.094 -28.672 1 97.88 150 ARG A CA 1
ATOM 1167 C C . ARG A 1 150 ? 3.436 -46.656 -29.188 1 97.88 150 ARG A C 1
ATOM 1169 O O . ARG A 1 150 ? 2.445 -46 -28.875 1 97.88 150 ARG A O 1
ATOM 1176 N N . ILE A 1 151 ? 4.344 -46.219 -29.984 1 97.81 151 ILE A N 1
ATOM 1177 C CA . ILE A 1 151 ? 4.402 -44.844 -30.469 1 97.81 151 ILE A CA 1
ATOM 1178 C C . ILE A 1 151 ? 4.039 -44.781 -31.938 1 97.81 151 ILE A C 1
ATOM 1180 O O . ILE A 1 151 ? 4.57 -45.562 -32.75 1 97.81 151 ILE A O 1
ATOM 1184 N N . TYR A 1 152 ? 3.238 -43.844 -32.281 1 96.5 152 TYR A N 1
ATOM 1185 C CA . TYR A 1 152 ? 2.688 -43.781 -33.656 1 96.5 152 TYR A CA 1
ATOM 1186 C C . TYR A 1 152 ? 3.178 -42.562 -34.406 1 96.5 152 TYR A C 1
ATOM 1188 O O . TYR A 1 152 ? 2.77 -42.312 -35.531 1 96.5 152 TYR A O 1
ATOM 1196 N N . HIS A 1 153 ? 3.898 -41.75 -33.781 1 95.19 153 HIS A N 1
ATOM 1197 C CA . HIS A 1 153 ? 4.469 -40.531 -34.375 1 95.19 153 HIS A CA 1
ATOM 1198 C C . HIS A 1 153 ? 5.902 -40.312 -33.938 1 95.19 153 HIS A C 1
ATOM 1200 O O . HIS A 1 153 ? 6.254 -40.656 -32.781 1 95.19 153 HIS A O 1
ATOM 1206 N N . ASN A 1 154 ? 6.727 -39.75 -34.75 1 94.38 154 ASN A N 1
ATOM 1207 C CA . ASN A 1 154 ? 8.086 -39.406 -34.344 1 94.38 154 ASN A CA 1
ATOM 1208 C C . ASN A 1 154 ? 8.109 -38.188 -33.438 1 94.38 154 ASN A C 1
ATOM 1210 O O . ASN A 1 154 ? 7.117 -37.469 -33.344 1 94.38 154 ASN A O 1
ATOM 1214 N N . ALA A 1 155 ? 9.141 -38.062 -32.656 1 95.5 155 ALA A N 1
ATOM 1215 C CA . ALA A 1 155 ? 9.383 -36.906 -31.797 1 95.5 155 ALA A CA 1
ATOM 1216 C C . ALA A 1 155 ? 10.797 -36.375 -31.984 1 95.5 155 ALA A C 1
ATOM 1218 O O . ALA A 1 155 ? 11.75 -37.156 -32.156 1 95.5 155 ALA A O 1
ATOM 1219 N N . LYS A 1 156 ? 10.93 -35.094 -32.031 1 95.81 156 LYS A N 1
ATOM 1220 C CA . LYS A 1 156 ? 12.242 -34.469 -32.156 1 95.81 156 LYS A CA 1
ATOM 1221 C C . LYS A 1 156 ? 12.93 -34.375 -30.797 1 95.81 156 LYS A C 1
ATOM 1223 O O . LYS A 1 156 ? 12.266 -34.281 -29.766 1 95.81 156 LYS A O 1
ATOM 1228 N N . PRO A 1 157 ? 14.273 -34.406 -30.906 1 96.44 157 PRO A N 1
ATOM 1229 C CA . PRO A 1 157 ? 14.961 -34.094 -29.641 1 96.44 157 PRO A CA 1
ATOM 1230 C C . PRO A 1 157 ? 14.508 -32.781 -29.031 1 96.44 157 PRO A C 1
ATOM 1232 O O . PRO A 1 157 ? 14.359 -31.781 -29.75 1 96.44 157 PRO A O 1
ATOM 1235 N N . GLY A 1 158 ? 14.203 -32.812 -27.734 1 95.88 158 GLY A N 1
ATOM 1236 C CA . GLY A 1 158 ? 13.805 -31.594 -27.062 1 95.88 158 GLY A CA 1
ATOM 1237 C C . GLY A 1 158 ? 12.297 -31.422 -26.969 1 95.88 158 GLY A C 1
ATOM 1238 O O . GLY A 1 158 ? 11.805 -30.531 -26.281 1 95.88 158 GLY A O 1
ATOM 1239 N N . GLU A 1 159 ? 11.602 -32.25 -27.609 1 95.81 159 GLU A N 1
ATOM 1240 C CA . GLU A 1 159 ? 10.148 -32.156 -27.578 1 95.81 159 GLU A CA 1
ATOM 1241 C C . GLU A 1 159 ? 9.594 -32.531 -26.203 1 95.81 159 GLU A C 1
ATOM 1243 O O . GLU A 1 159 ? 9.938 -33.594 -25.656 1 95.81 159 GLU A O 1
ATOM 1248 N N . ASN A 1 160 ? 8.742 -31.641 -25.656 1 94.38 160 ASN A N 1
ATOM 1249 C CA . ASN A 1 160 ? 8.148 -31.828 -24.344 1 94.38 160 ASN A CA 1
ATOM 1250 C C . ASN A 1 160 ? 9.211 -32.062 -23.266 1 94.38 160 ASN A C 1
ATOM 1252 O O . ASN A 1 160 ? 9 -32.844 -22.344 1 94.38 160 ASN A O 1
ATOM 1256 N N . TYR A 1 161 ? 10.32 -31.5 -23.484 1 94.69 161 TYR A N 1
ATOM 1257 C CA . TYR A 1 161 ? 11.531 -31.578 -22.672 1 94.69 161 TYR A CA 1
ATOM 1258 C C . TYR A 1 161 ? 11.961 -30.188 -22.203 1 94.69 161 TYR A C 1
ATOM 1260 O O . TYR A 1 161 ? 12.32 -29.328 -23.016 1 94.69 161 TYR A O 1
ATOM 1268 N N . CYS A 1 162 ? 11.875 -29.969 -20.922 1 93.88 162 CYS A N 1
ATOM 1269 C CA . CYS A 1 162 ? 12.336 -28.703 -20.359 1 93.88 162 CYS A CA 1
ATOM 1270 C C . CYS A 1 162 ? 13.773 -28.812 -19.859 1 93.88 162 CYS A C 1
ATOM 1272 O O . CYS A 1 162 ? 14.039 -29.453 -18.844 1 93.88 162 CYS A O 1
ATOM 1274 N N . PRO A 1 163 ? 14.672 -28.203 -20.594 1 94.75 163 PRO A N 1
ATOM 1275 C CA . PRO A 1 163 ? 16.062 -28.297 -20.156 1 94.75 163 PRO A CA 1
ATOM 1276 C C . PRO A 1 163 ? 16.328 -27.578 -18.844 1 94.75 163 PRO A C 1
ATOM 1278 O O . PRO A 1 163 ? 15.578 -26.656 -18.484 1 94.75 163 PRO A O 1
ATOM 1281 N N . ALA A 1 164 ? 17.344 -28.031 -18.172 1 94.88 164 ALA A N 1
ATOM 1282 C CA . ALA A 1 164 ? 17.797 -27.281 -17 1 94.88 164 ALA A CA 1
ATOM 1283 C C . ALA A 1 164 ? 18.141 -25.844 -17.359 1 94.88 164 ALA A C 1
ATOM 1285 O O . ALA A 1 164 ? 18.734 -25.594 -18.406 1 94.88 164 ALA A O 1
ATOM 1286 N N . GLY A 1 165 ? 17.656 -24.906 -16.516 1 94.19 165 GLY A N 1
ATOM 1287 C CA . GLY A 1 165 ? 18.016 -23.516 -16.703 1 94.19 165 GLY A CA 1
ATOM 1288 C C . GLY A 1 165 ? 17.141 -22.812 -17.734 1 94.19 165 GLY A C 1
ATOM 1289 O O . GLY A 1 165 ? 17.438 -21.688 -18.141 1 94.19 165 GLY A O 1
ATOM 1290 N N . GLU A 1 166 ? 16.172 -23.469 -18.125 1 92.12 166 GLU A N 1
ATOM 1291 C CA . GLU A 1 166 ? 15.258 -22.859 -19.094 1 92.12 166 GLU A CA 1
ATOM 1292 C C . GLU A 1 166 ? 14.75 -21.5 -18.578 1 92.12 166 GLU A C 1
ATOM 1294 O O . GLU A 1 166 ? 14.562 -20.578 -19.359 1 92.12 166 GLU A O 1
ATOM 1299 N N . ASP A 1 167 ? 14.562 -21.375 -17.328 1 93 167 ASP A N 1
ATOM 1300 C CA . ASP A 1 167 ? 14.062 -20.141 -16.719 1 93 167 ASP A CA 1
ATOM 1301 C C . ASP A 1 167 ? 15.219 -19.25 -16.266 1 93 167 ASP A C 1
ATOM 1303 O O . ASP A 1 167 ? 15.445 -18.188 -16.844 1 93 167 ASP A O 1
ATOM 1307 N N . PHE A 1 168 ? 15.938 -19.75 -15.32 1 94.06 168 PHE A N 1
ATOM 1308 C CA . PHE A 1 168 ? 17.078 -19.016 -14.797 1 94.06 168 PHE A CA 1
ATOM 1309 C C . PHE A 1 168 ? 18.312 -19.891 -14.75 1 94.06 168 PHE A C 1
ATOM 1311 O O . PHE A 1 168 ? 18.219 -21.094 -14.477 1 94.06 168 PHE A O 1
ATOM 1318 N N . SER A 1 169 ? 19.453 -19.266 -14.984 1 95.94 169 SER A N 1
ATOM 1319 C CA . SER A 1 169 ? 20.734 -19.875 -14.664 1 95.94 169 SER A CA 1
ATOM 1320 C C . SER A 1 169 ? 21.328 -19.281 -13.391 1 95.94 169 SER A C 1
ATOM 1322 O O . SER A 1 169 ? 21.141 -18.094 -13.102 1 95.94 169 SER A O 1
ATOM 1324 N N . ALA A 1 170 ? 21.953 -20.172 -12.664 1 97.06 170 ALA A N 1
ATOM 1325 C CA . ALA A 1 170 ? 22.688 -19.641 -11.508 1 97.06 170 ALA A CA 1
ATOM 1326 C C . ALA A 1 170 ? 23.562 -18.469 -11.906 1 97.06 170 ALA A C 1
ATOM 1328 O O . ALA A 1 170 ? 24.281 -18.531 -12.914 1 97.06 170 ALA A O 1
ATOM 1329 N N . GLY A 1 171 ? 23.391 -17.344 -11.188 1 97.38 171 GLY A N 1
ATOM 1330 C CA . GLY A 1 171 ? 24.188 -16.156 -11.484 1 97.38 171 GLY A CA 1
ATOM 1331 C C . GLY A 1 171 ? 23.438 -15.117 -12.289 1 97.38 171 GLY A C 1
ATOM 1332 O O . GLY A 1 171 ? 23.891 -13.977 -12.422 1 97.38 171 GLY A O 1
ATOM 1333 N N . ASP A 1 172 ? 22.328 -15.477 -12.789 1 96.81 172 ASP A N 1
ATOM 1334 C CA . ASP A 1 172 ? 21.531 -14.516 -13.531 1 96.81 172 ASP A CA 1
ATOM 1335 C C . ASP A 1 172 ? 21.031 -13.391 -12.625 1 96.81 172 ASP A C 1
ATOM 1337 O O . ASP A 1 172 ? 20.672 -13.625 -11.469 1 96.81 172 ASP A O 1
ATOM 1341 N N . LEU A 1 173 ? 20.953 -12.203 -13.141 1 97.31 173 LEU A N 1
ATOM 1342 C CA . LEU A 1 173 ? 20.375 -11.07 -12.43 1 97.31 173 LEU A CA 1
ATOM 1343 C C . LEU A 1 173 ? 18.859 -11.195 -12.336 1 97.31 173 LEU A C 1
ATOM 1345 O O . LEU A 1 173 ? 18.188 -11.352 -13.352 1 97.31 173 LEU A O 1
ATOM 1349 N N . LEU A 1 174 ? 18.344 -11.188 -11.133 1 96.94 174 LEU A N 1
ATOM 1350 C CA . LEU A 1 174 ? 16.906 -11.211 -10.93 1 96.94 174 LEU A CA 1
ATOM 1351 C C . LEU A 1 174 ? 16.328 -9.797 -10.875 1 96.94 174 LEU A C 1
ATOM 1353 O O . LEU A 1 174 ? 15.312 -9.508 -11.508 1 96.94 174 LEU A O 1
ATOM 1357 N N . ALA A 1 175 ? 17.031 -8.914 -10.117 1 96.06 175 ALA A N 1
ATOM 1358 C CA . ALA A 1 175 ? 16.578 -7.535 -9.961 1 96.06 175 ALA A CA 1
ATOM 1359 C C . ALA A 1 175 ? 17.734 -6.633 -9.531 1 96.06 175 ALA A C 1
ATOM 1361 O O . ALA A 1 175 ? 18.625 -7.055 -8.789 1 96.06 175 ALA A O 1
ATOM 1362 N N . GLU A 1 176 ? 17.641 -5.441 -9.961 1 95.62 176 GLU A N 1
ATOM 1363 C CA . GLU A 1 176 ? 18.641 -4.438 -9.625 1 95.62 176 GLU A CA 1
ATOM 1364 C C . GLU A 1 176 ? 18.375 -3.836 -8.242 1 95.62 176 GLU A C 1
ATOM 1366 O O . GLU A 1 176 ? 17.266 -3.934 -7.719 1 95.62 176 GLU A O 1
ATOM 1371 N N . ALA A 1 177 ? 19.453 -3.258 -7.73 1 94 177 ALA A N 1
ATOM 1372 C CA . ALA A 1 177 ? 19.25 -2.416 -6.555 1 94 177 ALA A CA 1
ATOM 1373 C C . ALA A 1 177 ? 18.234 -1.312 -6.832 1 94 177 ALA A C 1
ATOM 1375 O O . ALA A 1 177 ? 18.156 -0.801 -7.953 1 94 177 ALA A O 1
ATOM 1376 N N . GLY A 1 178 ? 17.453 -0.973 -5.812 1 88.94 178 GLY A N 1
ATOM 1377 C CA . GLY A 1 178 ? 16.438 0.058 -5.984 1 88.94 178 GLY A CA 1
ATOM 1378 C C . GLY A 1 178 ? 15.078 -0.498 -6.367 1 88.94 178 GLY A C 1
ATOM 1379 O O . GLY A 1 178 ? 14.086 0.233 -6.387 1 88.94 178 GLY A O 1
ATOM 1380 N N . THR A 1 179 ? 15.047 -1.849 -6.578 1 90.94 179 THR A N 1
ATOM 1381 C CA . THR A 1 179 ? 13.797 -2.488 -6.973 1 90.94 179 THR A CA 1
ATOM 1382 C C . THR A 1 179 ? 12.93 -2.777 -5.75 1 90.94 179 THR A C 1
ATOM 1384 O O . THR A 1 179 ? 13.43 -3.215 -4.715 1 90.94 179 THR A O 1
ATOM 1387 N N . LEU A 1 180 ? 11.664 -2.512 -5.906 1 90.38 180 LEU A N 1
ATOM 1388 C CA . LEU A 1 180 ? 10.703 -2.902 -4.883 1 90.38 180 LEU A CA 1
ATOM 1389 C C . LEU A 1 180 ? 10.555 -4.418 -4.824 1 90.38 180 LEU A C 1
ATOM 1391 O O . LEU A 1 180 ? 10.406 -5.074 -5.859 1 90.38 180 LEU A O 1
ATOM 1395 N N . VAL A 1 181 ? 10.57 -4.941 -3.645 1 94.19 181 VAL A N 1
ATOM 1396 C CA . VAL A 1 181 ? 10.383 -6.375 -3.461 1 94.19 181 VAL A CA 1
ATOM 1397 C C . VAL A 1 181 ? 8.891 -6.699 -3.387 1 94.19 181 VAL A C 1
ATOM 1399 O O . VAL A 1 181 ? 8.297 -6.656 -2.307 1 94.19 181 VAL A O 1
ATOM 1402 N N . ASP A 1 182 ? 8.352 -7 -4.484 1 93.38 182 ASP A N 1
ATOM 1403 C CA . ASP A 1 182 ? 6.941 -7.391 -4.508 1 93.38 182 ASP A CA 1
ATOM 1404 C C . ASP A 1 182 ? 6.793 -8.906 -4.453 1 93.38 182 ASP A C 1
ATOM 1406 O O . ASP A 1 182 ? 7.781 -9.633 -4.316 1 93.38 182 ASP A O 1
ATOM 1410 N N . SER A 1 183 ? 5.602 -9.375 -4.453 1 95.81 183 SER A N 1
ATOM 1411 C CA . SER A 1 183 ? 5.316 -10.797 -4.309 1 95.81 183 SER A CA 1
ATOM 1412 C C . SER A 1 183 ? 5.926 -11.602 -5.453 1 95.81 183 SER A C 1
ATOM 1414 O O . SER A 1 183 ? 6.414 -12.711 -5.242 1 95.81 183 SER A O 1
ATOM 1416 N N . TYR A 1 184 ? 5.91 -11.062 -6.641 1 95.25 184 TYR A N 1
ATOM 1417 C CA . TYR A 1 184 ? 6.426 -11.805 -7.785 1 95.25 184 TYR A CA 1
ATOM 1418 C C . TYR A 1 184 ? 7.941 -11.953 -7.699 1 95.25 184 TYR A C 1
ATOM 1420 O O . TYR A 1 184 ? 8.477 -13.031 -7.953 1 95.25 184 TYR A O 1
ATOM 1428 N N . LEU A 1 185 ? 8.578 -10.891 -7.395 1 96.25 185 LEU A N 1
ATOM 1429 C CA . LEU A 1 185 ? 10.023 -10.984 -7.203 1 96.25 185 LEU A CA 1
ATOM 1430 C C . LEU A 1 185 ? 10.352 -12 -6.109 1 96.25 185 LEU A C 1
ATOM 1432 O O . LEU A 1 185 ? 11.297 -12.781 -6.25 1 96.25 185 LEU A O 1
ATOM 1436 N N . LEU A 1 186 ? 9.594 -11.984 -5.051 1 97.19 186 LEU A N 1
ATOM 1437 C CA . LEU A 1 186 ? 9.844 -12.93 -3.969 1 97.19 186 LEU A CA 1
ATOM 1438 C C . LEU A 1 186 ? 9.656 -14.367 -4.449 1 97.19 186 LEU A C 1
ATOM 1440 O O . LEU A 1 186 ? 10.375 -15.266 -4.012 1 97.19 186 LEU A O 1
ATOM 1444 N N . ALA A 1 187 ? 8.719 -14.57 -5.305 1 96.81 187 ALA A N 1
ATOM 1445 C CA . ALA A 1 187 ? 8.547 -15.891 -5.895 1 96.81 187 ALA A CA 1
ATOM 1446 C C . ALA A 1 187 ? 9.789 -16.312 -6.684 1 96.81 187 ALA A C 1
ATOM 1448 O O . ALA A 1 187 ? 10.273 -17.438 -6.547 1 96.81 187 ALA A O 1
ATOM 1449 N N . ALA A 1 188 ? 10.258 -15.406 -7.504 1 96.56 188 ALA A N 1
ATOM 1450 C CA . ALA A 1 188 ? 11.445 -15.688 -8.305 1 96.56 188 ALA A CA 1
ATOM 1451 C C . ALA A 1 188 ? 12.656 -15.938 -7.418 1 96.56 188 ALA A C 1
ATOM 1453 O O . ALA A 1 188 ? 13.43 -16.875 -7.656 1 96.56 188 ALA A O 1
ATOM 1454 N N . VAL A 1 189 ? 12.797 -15.125 -6.414 1 97.06 189 VAL A N 1
ATOM 1455 C CA . VAL A 1 189 ? 13.867 -15.25 -5.434 1 97.06 189 VAL A CA 1
ATOM 1456 C C . VAL A 1 189 ? 13.797 -16.609 -4.758 1 97.06 189 VAL A C 1
ATOM 1458 O O . VAL A 1 189 ? 14.812 -17.297 -4.609 1 97.06 189 VAL A O 1
ATOM 1461 N N . THR A 1 190 ? 12.656 -17 -4.43 1 96.5 190 THR A N 1
ATOM 1462 C CA . THR A 1 190 ? 12.445 -18.297 -3.789 1 96.5 190 THR A CA 1
ATOM 1463 C C . THR A 1 190 ? 12.773 -19.438 -4.75 1 96.5 190 THR A C 1
ATOM 1465 O O . THR A 1 190 ? 13.508 -20.359 -4.398 1 96.5 190 THR A O 1
ATOM 1468 N N . ALA A 1 191 ? 12.281 -19.344 -5.949 1 95.94 191 ALA A N 1
ATOM 1469 C CA . ALA A 1 191 ? 12.477 -20.391 -6.957 1 95.94 191 ALA A CA 1
ATOM 1470 C C . ALA A 1 191 ? 13.953 -20.609 -7.242 1 95.94 191 ALA A C 1
ATOM 1472 O O . ALA A 1 191 ? 14.367 -21.719 -7.598 1 95.94 191 ALA A O 1
ATOM 1473 N N . THR A 1 192 ? 14.711 -19.578 -7.062 1 96.19 192 THR A N 1
ATOM 1474 C CA . THR A 1 192 ? 16.125 -19.656 -7.422 1 96.19 192 THR A CA 1
ATOM 1475 C C . THR A 1 192 ? 16.984 -19.828 -6.18 1 96.19 192 THR A C 1
ATOM 1477 O O . THR A 1 192 ? 18.203 -19.672 -6.234 1 96.19 192 THR A O 1
ATOM 1480 N N . GLY A 1 193 ? 16.375 -20.016 -5.059 1 96.44 193 GLY A N 1
ATOM 1481 C CA . GLY A 1 193 ? 17.078 -20.484 -3.875 1 96.44 193 GLY A CA 1
ATOM 1482 C C . GLY A 1 193 ? 17.766 -19.359 -3.111 1 96.44 193 GLY A C 1
ATOM 1483 O O . GLY A 1 193 ? 18.688 -19.609 -2.334 1 96.44 193 GLY A O 1
ATOM 1484 N N . VAL A 1 194 ? 17.406 -18.156 -3.348 1 96.62 194 VAL A N 1
ATOM 1485 C CA . VAL A 1 194 ? 17.969 -17.031 -2.611 1 96.62 194 VAL A CA 1
ATOM 1486 C C . VAL A 1 194 ? 17.328 -16.938 -1.229 1 96.62 194 VAL A C 1
ATOM 1488 O O . VAL A 1 194 ? 16.125 -16.703 -1.116 1 96.62 194 VAL A O 1
ATOM 1491 N N . ARG A 1 195 ? 18.047 -17 -0.221 1 95.62 195 ARG A N 1
ATOM 1492 C CA . ARG A 1 195 ? 17.516 -17.109 1.131 1 95.62 195 ARG A CA 1
ATOM 1493 C C . ARG A 1 195 ? 17.453 -15.734 1.807 1 95.62 195 ARG A C 1
ATOM 1495 O O . ARG A 1 195 ? 16.578 -15.5 2.654 1 95.62 195 ARG A O 1
ATOM 1502 N N . ASN A 1 196 ? 18.391 -14.891 1.4 1 96.94 196 ASN A N 1
ATOM 1503 C CA . ASN A 1 196 ? 18.484 -13.57 2.021 1 96.94 196 ASN A CA 1
ATOM 1504 C C . ASN A 1 196 ? 18.562 -12.461 0.977 1 96.94 196 ASN A C 1
ATOM 1506 O O . ASN A 1 196 ? 19.109 -12.664 -0.11 1 96.94 196 ASN A O 1
ATOM 1510 N N . LEU A 1 197 ? 18.016 -11.398 1.321 1 98 197 LEU A N 1
ATOM 1511 C CA . LEU A 1 197 ? 18.125 -10.18 0.522 1 98 197 LEU A CA 1
ATOM 1512 C C . LEU A 1 197 ? 18.734 -9.047 1.338 1 98 197 LEU A C 1
ATOM 1514 O O . LEU A 1 197 ? 18.578 -9 2.561 1 98 197 LEU A O 1
ATOM 1518 N N . THR A 1 198 ? 19.453 -8.227 0.656 1 98.12 198 THR A N 1
ATOM 1519 C CA . THR A 1 198 ? 19.891 -6.969 1.253 1 98.12 198 THR A CA 1
ATOM 1520 C C . THR A 1 198 ? 18.953 -5.832 0.868 1 98.12 198 THR A C 1
ATOM 1522 O O . THR A 1 198 ? 18.844 -5.473 -0.307 1 98.12 198 THR A O 1
ATOM 1525 N N . VAL A 1 199 ? 18.25 -5.258 1.871 1 95.94 199 VAL A N 1
ATOM 1526 C CA . VAL A 1 199 ? 17.266 -4.207 1.634 1 95.94 199 VAL A CA 1
ATOM 1527 C C . VAL A 1 199 ? 17.609 -2.971 2.457 1 95.94 199 VAL A C 1
ATOM 1529 O O . VAL A 1 199 ? 18.453 -3.035 3.359 1 95.94 199 VAL A O 1
ATOM 1532 N N . TYR A 1 200 ? 17.047 -1.858 2.088 1 92.94 200 TYR A N 1
ATOM 1533 C CA . TYR A 1 200 ? 17.172 -0.661 2.91 1 92.94 200 TYR A CA 1
ATOM 1534 C C . TYR A 1 200 ? 16.328 -0.772 4.176 1 92.94 200 TYR A C 1
ATOM 1536 O O . TYR A 1 200 ? 15.195 -1.261 4.133 1 92.94 200 TYR A O 1
ATOM 1544 N N . LYS A 1 201 ? 16.938 -0.352 5.254 1 93.31 201 LYS A N 1
ATOM 1545 C CA . LYS A 1 201 ? 16.141 -0.276 6.48 1 93.31 201 LYS A CA 1
ATOM 1546 C C . LYS A 1 201 ? 15.023 0.75 6.348 1 93.31 201 LYS A C 1
ATOM 1548 O O . LYS A 1 201 ? 15.188 1.783 5.699 1 93.31 201 LYS A O 1
ATOM 1553 N N . ARG A 1 202 ? 13.922 0.421 6.957 1 91.31 202 ARG A N 1
ATOM 1554 C CA . ARG A 1 202 ? 12.844 1.402 7.012 1 91.31 202 ARG A CA 1
ATOM 1555 C C . ARG A 1 202 ? 13.281 2.652 7.77 1 91.31 202 ARG A C 1
ATOM 1557 O O . ARG A 1 202 ? 13.984 2.561 8.773 1 91.31 202 ARG A O 1
ATOM 1564 N N . LEU A 1 203 ? 12.852 3.803 7.25 1 93.12 203 LEU A N 1
ATOM 1565 C CA . LEU A 1 203 ? 13.148 5.059 7.93 1 93.12 203 LEU A CA 1
ATOM 1566 C C . LEU A 1 203 ? 12.406 5.141 9.258 1 93.12 203 LEU A C 1
ATOM 1568 O O . LEU A 1 203 ? 11.211 4.852 9.328 1 93.12 203 LEU A O 1
ATOM 1572 N N . LYS A 1 204 ? 13.141 5.434 10.281 1 96.56 204 LYS A N 1
ATOM 1573 C CA . LYS A 1 204 ? 12.555 5.641 11.602 1 96.56 204 LYS A CA 1
ATOM 1574 C C . LYS A 1 204 ? 12.266 7.117 11.852 1 96.56 204 LYS A C 1
ATOM 1576 O O . LYS A 1 204 ? 13.164 7.957 11.75 1 96.56 204 LYS A O 1
ATOM 1581 N N . ALA A 1 205 ? 11.039 7.434 12.141 1 97.88 205 ALA A N 1
ATOM 1582 C CA . ALA A 1 205 ? 10.656 8.82 12.375 1 97.88 205 ALA A CA 1
ATOM 1583 C C . ALA A 1 205 ? 10.062 9 13.773 1 97.88 205 ALA A C 1
ATOM 1585 O O . ALA A 1 205 ? 9.461 8.078 14.32 1 97.88 205 ALA A O 1
ATOM 1586 N N . ALA A 1 206 ? 10.273 10.125 14.367 1 98.69 206 ALA A N 1
ATOM 1587 C CA . ALA A 1 206 ? 9.625 10.555 15.602 1 98.69 206 ALA A CA 1
ATOM 1588 C C . ALA A 1 206 ? 8.703 11.742 15.352 1 98.69 206 ALA A C 1
ATOM 1590 O O . ALA A 1 206 ? 9.016 12.617 14.547 1 98.69 206 ALA A O 1
ATOM 1591 N N . VAL A 1 207 ? 7.578 11.773 16.031 1 98.62 207 VAL A N 1
ATOM 1592 C CA . VAL A 1 207 ? 6.598 12.844 15.898 1 98.62 207 VAL A CA 1
ATOM 1593 C C . VAL A 1 207 ? 6.383 13.508 17.266 1 98.62 207 VAL A C 1
ATOM 1595 O O . VAL A 1 207 ? 6.062 12.844 18.25 1 98.62 207 VAL A O 1
ATOM 1598 N N . ILE A 1 208 ? 6.59 14.797 17.312 1 98.06 208 ILE A N 1
ATOM 1599 C CA . ILE A 1 208 ? 6.383 15.594 18.516 1 98.06 208 ILE A CA 1
ATOM 1600 C C . ILE A 1 208 ? 5.445 16.766 18.203 1 98.06 208 ILE A C 1
ATOM 1602 O O . ILE A 1 208 ? 5.793 17.656 17.438 1 98.06 208 ILE A O 1
ATOM 1606 N N . THR A 1 209 ? 4.289 16.766 18.766 1 97.06 209 THR A N 1
ATOM 1607 C CA . THR A 1 209 ? 3.373 17.891 18.578 1 97.06 209 THR A CA 1
ATOM 1608 C C . THR A 1 209 ? 3.443 18.844 19.766 1 97.06 209 THR A C 1
ATOM 1610 O O . THR A 1 209 ? 3.629 18.422 20.906 1 97.06 209 THR A O 1
ATOM 1613 N N . THR A 1 210 ? 3.33 20.125 19.469 1 94.88 210 THR A N 1
ATOM 1614 C CA . THR A 1 210 ? 3.367 21.141 20.516 1 94.88 210 THR A CA 1
ATOM 1615 C C . THR A 1 210 ? 2.051 21.906 20.562 1 94.88 210 THR A C 1
ATOM 1617 O O . THR A 1 210 ? 1.299 21.938 19.578 1 94.88 210 THR A O 1
ATOM 1620 N N . GLY A 1 211 ? 1.822 22.516 21.75 1 93.5 211 GLY A N 1
ATOM 1621 C CA . GLY A 1 211 ? 0.606 23.266 22 1 93.5 211 GLY A CA 1
ATOM 1622 C C . GLY A 1 211 ? -0.14 22.812 23.234 1 93.5 211 GLY A C 1
ATOM 1623 O O . GLY A 1 211 ? -0.521 21.641 23.344 1 93.5 211 GLY A O 1
ATOM 1624 N N . ASP A 1 212 ? -0.42 23.719 24.094 1 92.81 212 ASP A N 1
ATOM 1625 C CA . ASP A 1 212 ? -1.126 23.422 25.344 1 92.81 212 ASP A CA 1
ATOM 1626 C C . ASP A 1 212 ? -2.584 23.062 25.062 1 92.81 212 ASP A C 1
ATOM 1628 O O . ASP A 1 212 ? -3.26 22.5 25.922 1 92.81 212 ASP A O 1
ATOM 1632 N N . GLU A 1 213 ? -3.02 23.422 23.891 1 94.31 213 GLU A N 1
ATOM 1633 C CA . GLU A 1 213 ? -4.41 23.156 23.531 1 94.31 213 GLU A CA 1
ATOM 1634 C C . GLU A 1 213 ? -4.617 21.703 23.156 1 94.31 213 GLU A C 1
ATOM 1636 O O . GLU A 1 213 ? -5.754 21.234 23.078 1 94.31 213 GLU A O 1
ATOM 1641 N N . LEU A 1 214 ? -3.58 20.938 22.969 1 95.25 214 LEU A N 1
ATOM 1642 C CA . LEU A 1 214 ? -3.697 19.594 22.406 1 95.25 214 LEU A CA 1
ATOM 1643 C C . LEU A 1 214 ? -3.973 18.578 23.5 1 95.25 214 LEU A C 1
ATOM 1645 O O . LEU A 1 214 ? -3.418 18.656 24.594 1 95.25 214 LEU A O 1
ATOM 1649 N N . GLN A 1 215 ? -4.855 17.719 23.109 1 93.81 215 GLN A N 1
ATOM 1650 C CA . GLN A 1 215 ? -5.184 16.562 23.953 1 93.81 215 GLN A CA 1
ATOM 1651 C C . GLN A 1 215 ? -5.289 15.289 23.109 1 93.81 215 GLN A C 1
ATOM 1653 O O . GLN A 1 215 ? -5.48 15.352 21.906 1 93.81 215 GLN A O 1
ATOM 1658 N N . ASN A 1 216 ? -5.035 14.141 23.766 1 89.81 216 ASN A N 1
ATOM 1659 C CA . ASN A 1 216 ? -5.281 12.867 23.078 1 89.81 216 ASN A CA 1
ATOM 1660 C C . ASN A 1 216 ? -6.754 12.469 23.156 1 89.81 216 ASN A C 1
ATOM 1662 O O . ASN A 1 216 ? -7.527 13.07 23.891 1 89.81 216 ASN A O 1
ATOM 1666 N N . THR A 1 217 ? -7.121 11.523 22.391 1 86.56 217 THR A N 1
ATOM 1667 C CA . THR A 1 217 ? -8.531 11.148 22.281 1 86.56 217 THR A CA 1
ATOM 1668 C C . THR A 1 217 ? -8.922 10.18 23.391 1 86.56 217 THR A C 1
ATOM 1670 O O . THR A 1 217 ? -10.078 9.758 23.484 1 86.56 217 THR A O 1
ATOM 1673 N N . GLU A 1 218 ? -8.016 9.836 24.219 1 87.75 218 GLU A N 1
ATOM 1674 C CA . GLU A 1 218 ? -8.305 8.852 25.266 1 87.75 218 GLU A CA 1
ATOM 1675 C C . GLU A 1 218 ? -9.18 9.453 26.359 1 87.75 218 GLU A C 1
ATOM 1677 O O . GLU A 1 218 ? -9.805 8.719 27.125 1 87.75 218 GLU A O 1
ATOM 1682 N N . THR A 1 219 ? -9.203 10.797 26.453 1 90.56 219 THR A N 1
ATOM 1683 C CA . THR A 1 219 ? -10.008 11.484 27.453 1 90.56 219 THR A CA 1
ATOM 1684 C C . THR A 1 219 ? -10.984 12.453 26.797 1 90.56 219 THR A C 1
ATOM 1686 O O . THR A 1 219 ? -10.719 12.938 25.688 1 90.56 219 THR A O 1
ATOM 1689 N N . PRO A 1 220 ? -12.023 12.68 27.438 1 93 220 PRO A N 1
ATOM 1690 C CA . PRO A 1 220 ? -12.961 13.664 26.891 1 93 220 PRO A CA 1
ATOM 1691 C C . PRO A 1 220 ? -12.336 15.047 26.719 1 93 220 PRO A C 1
ATOM 1693 O O . PRO A 1 220 ? -11.461 15.438 27.5 1 93 220 PRO A O 1
ATOM 1696 N N . LEU A 1 221 ? -12.844 15.672 25.812 1 94.88 221 LEU A N 1
ATOM 1697 C CA . LEU A 1 221 ? -12.305 16.984 25.453 1 94.88 221 LEU A CA 1
ATOM 1698 C C . LEU A 1 221 ? -12.562 18 26.562 1 94.88 221 LEU A C 1
ATOM 1700 O O . LEU A 1 221 ? -13.703 18.188 26.984 1 94.88 221 LEU A O 1
ATOM 1704 N N . GLN A 1 222 ? -11.539 18.641 27.016 1 94.06 222 GLN A N 1
ATOM 1705 C CA . GLN A 1 222 ? -11.648 19.688 28.016 1 94.06 222 GLN A CA 1
ATOM 1706 C C . GLN A 1 222 ? -11.875 21.047 27.375 1 94.06 222 GLN A C 1
ATOM 1708 O O . GLN A 1 222 ? -11.516 21.25 26.203 1 94.06 222 GLN A O 1
ATOM 1713 N N . PRO A 1 223 ? -12.484 21.969 28.125 1 93.38 223 PRO A N 1
ATOM 1714 C CA . PRO A 1 223 ? -12.648 23.312 27.578 1 93.38 223 PRO A CA 1
ATOM 1715 C C . PRO A 1 223 ? -11.32 23.953 27.188 1 93.38 223 PRO A C 1
ATOM 1717 O O . PRO A 1 223 ? -10.352 23.875 27.938 1 93.38 223 PRO A O 1
ATOM 1720 N N . GLY A 1 224 ? -11.344 24.5 26.031 1 93.88 224 GLY A N 1
ATOM 1721 C CA . GLY A 1 224 ? -10.148 25.172 25.547 1 93.88 224 GLY A CA 1
ATOM 1722 C C . GLY A 1 224 ? -9.188 24.25 24.828 1 93.88 224 GLY A C 1
ATOM 1723 O O . GLY A 1 224 ? -8.18 24.703 24.281 1 93.88 224 GLY A O 1
ATOM 1724 N N . LYS A 1 225 ? -9.594 22.984 24.812 1 95.5 225 LYS A N 1
ATOM 1725 C CA . LYS A 1 225 ? -8.695 22 24.219 1 95.5 225 LYS A CA 1
ATOM 1726 C C . LYS A 1 225 ? -9.234 21.516 22.875 1 95.5 225 LYS A C 1
ATOM 1728 O O . LYS A 1 225 ? -10.406 21.734 22.547 1 95.5 225 LYS A O 1
ATOM 1733 N N . ILE A 1 226 ? -8.375 20.922 22.062 1 95.12 226 ILE A N 1
ATOM 1734 C CA . ILE A 1 226 ? -8.703 20.219 20.828 1 95.12 226 ILE A CA 1
ATOM 1735 C C . ILE A 1 226 ? -7.902 18.922 20.75 1 95.12 226 ILE A C 1
ATOM 1737 O O . ILE A 1 226 ? -6.859 18.797 21.391 1 95.12 226 ILE A O 1
ATOM 1741 N N . TYR A 1 227 ? -8.359 17.984 20.016 1 96.25 227 TYR A N 1
ATOM 1742 C CA . TYR A 1 227 ? -7.645 16.719 19.859 1 96.25 227 TYR A CA 1
ATOM 1743 C C . TYR A 1 227 ? -6.492 16.859 18.875 1 96.25 227 TYR A C 1
ATOM 1745 O O . TYR A 1 227 ? -6.57 17.641 17.922 1 96.25 227 TYR A O 1
ATOM 1753 N N . ASP A 1 228 ? -5.461 16.094 19.031 1 96.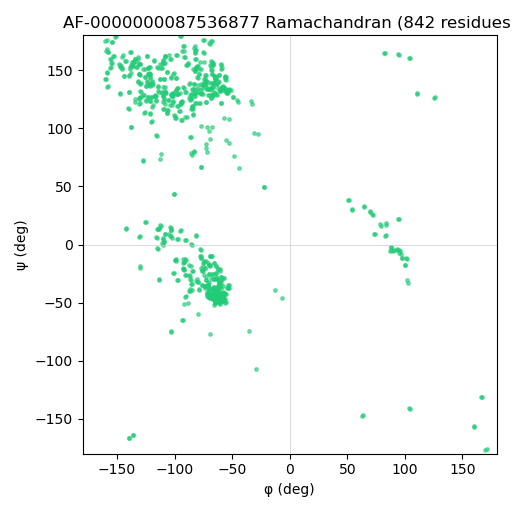38 228 ASP A N 1
ATOM 1754 C CA . ASP A 1 228 ? -4.234 16.188 18.25 1 96.38 228 ASP A CA 1
ATOM 1755 C C . ASP A 1 228 ? -4.379 15.445 16.922 1 96.38 228 ASP A C 1
ATOM 1757 O O . ASP A 1 228 ? -3.781 14.391 16.719 1 96.38 228 ASP A O 1
ATOM 1761 N N . ALA A 1 229 ? -5 16.078 15.992 1 95.94 229 ALA A N 1
ATOM 1762 C CA . ALA A 1 229 ? -5.223 15.5 14.664 1 95.94 229 ALA A CA 1
ATOM 1763 C C . ALA A 1 229 ? -3.934 15.484 13.852 1 95.94 229 ALA A C 1
ATOM 1765 O O . ALA A 1 229 ? -3.688 14.555 13.086 1 95.94 229 ALA A O 1
ATOM 1766 N N . ASN A 1 230 ? -3.125 16.484 14.016 1 96.94 230 ASN A N 1
ATOM 1767 C CA . ASN A 1 230 ? -1.875 16.562 13.266 1 96.94 230 ASN A CA 1
ATOM 1768 C C . ASN A 1 230 ? -0.948 15.398 13.594 1 96.94 230 ASN A C 1
ATOM 1770 O O . ASN A 1 230 ? -0.355 14.805 12.695 1 96.94 230 ASN A O 1
ATOM 1774 N N . GLY A 1 231 ? -0.822 15.148 14.883 1 97.5 231 GLY A N 1
ATOM 1775 C CA . GLY A 1 231 ? 0.015 14.031 15.305 1 97.5 231 GLY A CA 1
ATOM 1776 C C . GLY A 1 231 ? -0.42 12.703 14.711 1 97.5 231 GLY A C 1
ATOM 1777 O O . GLY A 1 231 ? 0.407 11.945 14.195 1 97.5 231 GLY A O 1
ATOM 1778 N N . ILE A 1 232 ? -1.683 12.477 14.695 1 97 232 ILE A N 1
ATOM 1779 C CA . ILE A 1 232 ? -2.227 11.234 14.164 1 97 232 ILE A CA 1
ATOM 1780 C C . ILE A 1 232 ? -2.016 11.18 12.648 1 97 232 ILE A C 1
ATOM 1782 O O . ILE A 1 232 ? -1.635 10.148 12.102 1 97 232 ILE A O 1
ATOM 1786 N N . TRP A 1 233 ? -2.258 12.25 12 1 96.94 233 TRP A N 1
ATOM 1787 C CA . TRP A 1 233 ? -2.041 12.289 10.562 1 96.94 233 TRP A CA 1
ATOM 1788 C C . TRP A 1 233 ? -0.591 11.961 10.219 1 96.94 233 TRP A C 1
ATOM 1790 O O . TRP A 1 233 ? -0.325 11.102 9.375 1 96.94 233 TRP A O 1
ATOM 1800 N N . LEU A 1 234 ? 0.315 12.609 10.898 1 98.06 234 LEU A N 1
ATOM 1801 C CA . LEU A 1 234 ? 1.73 12.391 10.617 1 98.06 234 LEU A CA 1
ATOM 1802 C C . LEU A 1 234 ? 2.115 10.938 10.852 1 98.06 234 LEU A C 1
ATOM 1804 O O . LEU A 1 234 ? 2.771 10.32 10.008 1 98.06 234 LEU A O 1
ATOM 1808 N N . CYS A 1 235 ? 1.731 10.406 11.992 1 97.75 235 CYS A N 1
ATOM 1809 C CA . CYS A 1 235 ? 2.072 9.023 12.336 1 97.75 235 CYS A CA 1
ATOM 1810 C C . CYS A 1 235 ? 1.531 8.055 11.289 1 97.75 235 CYS A C 1
ATOM 1812 O O . CYS A 1 235 ? 2.258 7.18 10.812 1 97.75 235 CYS A O 1
ATOM 1814 N N . THR A 1 236 ? 0.32 8.234 10.93 1 96.94 236 THR A N 1
ATOM 1815 C CA . THR A 1 236 ? -0.328 7.289 10.031 1 96.94 236 THR A CA 1
ATOM 1816 C C . THR A 1 236 ? 0.147 7.496 8.602 1 96.94 236 THR A C 1
ATOM 1818 O O . THR A 1 236 ? 0.281 6.531 7.84 1 96.94 236 THR A O 1
ATOM 1821 N N . ARG A 1 237 ? 0.422 8.742 8.188 1 95.44 237 ARG A N 1
ATOM 1822 C CA . ARG A 1 237 ? 0.955 9 6.855 1 95.44 237 ARG A CA 1
ATOM 1823 C C . ARG A 1 237 ? 2.346 8.391 6.695 1 95.44 237 ARG A C 1
ATOM 1825 O O . ARG A 1 237 ? 2.662 7.816 5.652 1 95.44 237 ARG A O 1
ATOM 1832 N N . LEU A 1 238 ? 3.125 8.539 7.75 1 95.44 238 LEU A N 1
ATOM 1833 C CA . LEU A 1 238 ? 4.441 7.918 7.758 1 95.44 238 LEU A CA 1
ATOM 1834 C C . LEU A 1 238 ? 4.332 6.406 7.582 1 95.44 238 LEU A C 1
ATOM 1836 O O . LEU A 1 238 ? 5.09 5.809 6.812 1 95.44 238 LEU A O 1
ATOM 1840 N N . ARG A 1 239 ? 3.414 5.824 8.25 1 93.12 239 ARG A N 1
ATOM 1841 C CA . ARG A 1 239 ? 3.205 4.387 8.133 1 93.12 239 ARG A CA 1
ATOM 1842 C C . ARG A 1 239 ? 2.775 4.004 6.723 1 93.12 239 ARG A C 1
ATOM 1844 O O . ARG A 1 239 ? 3.254 3.016 6.164 1 93.12 239 ARG A O 1
ATOM 1851 N N . GLU A 1 240 ? 1.901 4.789 6.176 1 89.88 240 GLU A N 1
ATOM 1852 C CA . GLU A 1 240 ? 1.484 4.559 4.797 1 89.88 240 GLU A CA 1
ATOM 1853 C C . GLU A 1 240 ? 2.68 4.59 3.846 1 89.88 240 GLU A C 1
ATOM 1855 O O . GLU A 1 240 ? 2.672 3.92 2.811 1 89.88 240 GLU A O 1
ATOM 1860 N N . MET A 1 241 ? 3.646 5.328 4.227 1 88.12 241 MET A N 1
ATOM 1861 C CA . MET A 1 241 ? 4.836 5.461 3.389 1 88.12 241 MET A CA 1
ATOM 1862 C C . MET A 1 241 ? 5.918 4.477 3.818 1 88.12 241 MET A C 1
ATOM 1864 O O . MET A 1 241 ? 7.09 4.645 3.477 1 88.12 241 MET A O 1
ATOM 1868 N N . ASP A 1 242 ? 5.594 3.504 4.676 1 86.44 242 ASP A N 1
ATOM 1869 C CA . ASP A 1 242 ? 6.414 2.369 5.094 1 86.44 242 ASP A CA 1
ATOM 1870 C C . ASP A 1 242 ? 7.539 2.818 6.027 1 86.44 242 ASP A C 1
ATOM 1872 O O . ASP A 1 242 ? 8.625 2.242 6.016 1 86.44 242 ASP A O 1
ATOM 1876 N N . CYS A 1 243 ? 7.344 3.906 6.695 1 92.31 243 CYS A N 1
ATOM 1877 C CA . CYS A 1 243 ? 8.258 4.336 7.746 1 92.31 243 CYS A CA 1
ATOM 1878 C C . CYS A 1 243 ? 7.852 3.75 9.094 1 92.31 243 CYS A C 1
ATOM 1880 O O . CYS A 1 243 ? 6.707 3.332 9.273 1 92.31 243 CYS A O 1
ATOM 1882 N N . GLU A 1 244 ? 8.828 3.633 9.938 1 94.56 244 GLU A N 1
ATOM 1883 C CA . GLU A 1 244 ? 8.562 3.219 11.305 1 94.56 244 GLU A CA 1
ATOM 1884 C C . GLU A 1 244 ? 8.484 4.422 12.242 1 94.56 244 GLU A C 1
ATOM 1886 O O . GLU A 1 244 ? 9.43 5.207 12.336 1 94.56 244 GLU A O 1
ATOM 1891 N N . VAL A 1 245 ? 7.332 4.621 12.883 1 97.62 245 VAL A N 1
ATOM 1892 C CA . VAL A 1 245 ? 7.211 5.668 13.891 1 97.62 245 VAL A CA 1
ATOM 1893 C C . VAL A 1 245 ? 7.711 5.148 15.234 1 97.62 245 VAL A C 1
ATOM 1895 O O . VAL A 1 245 ? 7.051 4.328 15.875 1 97.62 245 VAL A O 1
ATOM 1898 N N . VAL A 1 246 ? 8.766 5.625 15.719 1 97.75 246 VAL A N 1
ATOM 1899 C CA . VAL A 1 246 ? 9.422 5.035 16.875 1 97.75 246 VAL A CA 1
ATOM 1900 C C . VAL A 1 246 ? 9.047 5.816 18.141 1 97.75 246 VAL A C 1
ATOM 1902 O O . VAL A 1 246 ? 9.273 5.352 19.25 1 97.75 246 VAL A O 1
ATOM 1905 N N . ARG A 1 247 ? 8.43 7.027 17.906 1 97.19 247 ARG A N 1
ATOM 1906 C CA . ARG A 1 247 ? 8.039 7.891 19.016 1 97.19 247 ARG A CA 1
ATOM 1907 C C . ARG A 1 247 ? 6.953 8.875 18.578 1 97.19 247 ARG A C 1
ATOM 1909 O O . ARG A 1 247 ? 7.031 9.453 17.5 1 97.19 247 ARG A O 1
ATOM 1916 N N . TYR A 1 248 ? 5.984 8.992 19.438 1 97.06 248 TYR A N 1
ATOM 1917 C CA . TYR A 1 248 ? 4.934 9.992 19.297 1 97.06 248 TYR A CA 1
ATOM 1918 C C . TYR A 1 248 ? 4.586 10.617 20.641 1 97.06 248 TYR A C 1
ATOM 1920 O O . TYR A 1 248 ? 4.098 9.93 21.547 1 97.06 248 TYR A O 1
ATOM 1928 N N . GLN A 1 249 ? 4.84 11.953 20.719 1 96 249 GLN A N 1
ATOM 1929 C CA . GLN A 1 249 ? 4.609 12.641 21.984 1 96 249 GLN A CA 1
ATOM 1930 C C . GLN A 1 249 ? 3.982 14.016 21.766 1 96 249 GLN A C 1
ATOM 1932 O O . GLN A 1 249 ? 4.289 14.688 20.781 1 96 249 GLN A O 1
ATOM 1937 N N . THR A 1 250 ? 3.139 14.398 22.656 1 93.25 250 THR A N 1
ATOM 1938 C CA . THR A 1 250 ? 2.633 15.766 22.75 1 93.25 250 THR A CA 1
ATOM 1939 C C . THR A 1 250 ? 3.322 16.531 23.875 1 93.25 250 THR A C 1
ATOM 1941 O O . THR A 1 250 ? 3.191 16.172 25.047 1 93.25 250 THR A O 1
ATOM 1944 N N . ALA A 1 251 ? 4.012 17.625 23.609 1 92.38 251 ALA A N 1
ATOM 1945 C CA . ALA A 1 251 ? 4.902 18.266 24.578 1 92.38 251 ALA A CA 1
ATOM 1946 C C . ALA A 1 251 ? 4.332 19.594 25.062 1 92.38 251 ALA A C 1
ATOM 1948 O O . ALA A 1 251 ? 4.934 20.266 25.906 1 92.38 251 ALA A O 1
ATOM 1949 N N . GLY A 1 252 ? 3.219 20.047 24.641 1 91.88 252 GLY A N 1
ATOM 1950 C CA . GLY A 1 252 ? 2.709 21.359 25.031 1 91.88 252 GLY A CA 1
ATOM 1951 C C . GLY A 1 252 ? 3.582 22.5 24.562 1 91.88 252 GLY A C 1
ATOM 1952 O O . GLY A 1 252 ? 4.238 22.406 23.531 1 91.88 252 GLY A O 1
ATOM 1953 N N . ASP A 1 253 ? 3.643 23.609 25.375 1 91.38 253 ASP A N 1
ATOM 1954 C CA . ASP A 1 253 ? 4.398 24.797 24.969 1 91.38 253 ASP A CA 1
ATOM 1955 C C . ASP A 1 253 ? 5.625 25 25.859 1 91.38 253 ASP A C 1
ATOM 1957 O O . ASP A 1 253 ? 6.254 26.047 25.828 1 91.38 253 ASP A O 1
ATOM 1961 N N . ASP A 1 254 ? 6 24.031 26.562 1 90.62 254 ASP A N 1
ATOM 1962 C CA . ASP A 1 254 ? 7.164 24.094 27.453 1 90.62 254 ASP A CA 1
ATOM 1963 C C . ASP A 1 254 ? 8.453 23.797 26.688 1 90.62 254 ASP A C 1
ATOM 1965 O O . ASP A 1 254 ? 8.656 22.656 26.234 1 90.62 254 ASP A O 1
ATOM 1969 N N . GLN A 1 255 ? 9.352 24.75 26.672 1 94.06 255 GLN A N 1
ATOM 1970 C CA . GLN A 1 255 ? 10.57 24.625 25.875 1 94.06 255 GLN A CA 1
ATOM 1971 C C . GLN A 1 255 ? 11.445 23.484 26.391 1 94.06 255 GLN A C 1
ATOM 1973 O O . GLN A 1 255 ? 12.07 22.766 25.594 1 94.06 255 GLN A O 1
ATOM 1978 N N . ASN A 1 256 ? 11.445 23.359 27.688 1 95.06 256 ASN A N 1
ATOM 1979 C CA . ASN A 1 256 ? 12.258 22.297 28.266 1 95.06 256 ASN A CA 1
ATOM 1980 C C . ASN A 1 256 ? 11.703 20.906 27.906 1 95.06 256 ASN A C 1
ATOM 1982 O O . ASN A 1 256 ? 12.461 19.984 27.609 1 95.06 256 ASN A O 1
ATOM 1986 N N . LYS A 1 257 ? 10.438 20.797 27.984 1 95.44 257 LYS A N 1
ATOM 1987 C CA . LYS A 1 257 ? 9.812 19.516 27.625 1 95.44 257 LYS A CA 1
ATOM 1988 C C . LYS A 1 257 ? 10.031 19.188 26.156 1 95.44 257 LYS A C 1
ATOM 1990 O O . LYS A 1 257 ? 10.328 18.047 25.797 1 95.44 257 LYS A O 1
ATOM 1995 N N . ILE A 1 258 ? 9.922 20.172 25.328 1 96.69 258 ILE A N 1
ATOM 1996 C CA . ILE A 1 258 ? 10.148 19.984 23.891 1 96.69 258 ILE A CA 1
ATOM 1997 C C . ILE A 1 258 ? 11.594 19.547 23.656 1 96.69 258 ILE A C 1
ATOM 1999 O O . ILE A 1 258 ? 11.852 18.609 22.906 1 96.69 258 ILE A O 1
ATOM 2003 N N . ALA A 1 259 ? 12.484 20.25 24.312 1 97.44 259 ALA A N 1
ATOM 2004 C CA . ALA A 1 259 ? 13.898 19.906 24.188 1 97.44 259 ALA A CA 1
ATOM 2005 C C . ALA A 1 259 ? 14.164 18.469 24.625 1 97.44 259 ALA A C 1
ATOM 2007 O O . ALA A 1 259 ? 14.898 17.734 23.969 1 97.44 259 ALA A O 1
ATOM 2008 N N . ASP A 1 260 ? 13.547 18.094 25.719 1 97.69 260 ASP A N 1
ATOM 2009 C CA . ASP A 1 260 ? 13.711 16.75 26.25 1 97.69 260 ASP A CA 1
ATOM 2010 C C . ASP A 1 260 ? 13.203 15.703 25.25 1 97.69 260 ASP A C 1
ATOM 2012 O O . ASP A 1 260 ? 13.844 14.672 25.047 1 97.69 260 ASP A O 1
ATOM 2016 N N . GLU A 1 261 ? 12.109 15.977 24.656 1 97.44 261 GLU A N 1
ATOM 2017 C CA . GLU A 1 261 ? 11.547 15.047 23.688 1 97.44 261 GLU A CA 1
ATOM 2018 C C . GLU A 1 261 ? 12.445 14.922 22.453 1 97.44 261 GLU A C 1
ATOM 2020 O O . GLU A 1 261 ? 12.625 13.82 21.922 1 97.44 261 GLU A O 1
ATOM 2025 N N . ILE A 1 262 ? 13.016 16 22.016 1 98.06 262 ILE A N 1
ATOM 2026 C CA . ILE A 1 262 ? 13.914 15.969 20.859 1 98.06 262 ILE A CA 1
ATOM 2027 C C . ILE A 1 262 ? 15.18 15.195 21.219 1 98.06 262 ILE A C 1
ATOM 2029 O O . ILE A 1 262 ? 15.688 14.406 20.422 1 98.06 262 ILE A O 1
ATOM 2033 N N . ARG A 1 263 ? 15.641 15.398 22.469 1 97.69 263 ARG A N 1
ATOM 2034 C CA . ARG A 1 263 ? 16.812 14.68 22.938 1 97.69 263 ARG A CA 1
ATOM 2035 C C . ARG A 1 263 ? 16.578 13.172 22.906 1 97.69 263 ARG A C 1
ATOM 2037 O O . ARG A 1 263 ? 17.469 12.406 22.5 1 97.69 263 ARG A O 1
ATOM 2044 N N . GLU A 1 264 ? 15.453 12.766 23.328 1 97.81 264 GLU A N 1
ATOM 2045 C CA . GLU A 1 264 ? 15.125 11.344 23.328 1 97.81 264 GLU A CA 1
ATOM 2046 C C . GLU A 1 264 ? 14.914 10.828 21.906 1 97.81 264 GLU A C 1
ATOM 2048 O O . GLU A 1 264 ? 15.312 9.711 21.594 1 97.81 264 GLU A O 1
ATOM 2053 N N . ALA A 1 265 ? 14.375 11.609 21.062 1 97.75 265 ALA A N 1
ATOM 2054 C CA . ALA A 1 265 ? 14 11.211 19.703 1 97.75 265 ALA A CA 1
ATOM 2055 C C . ALA A 1 265 ? 15.242 11.008 18.828 1 97.75 265 ALA A C 1
ATOM 2057 O O . ALA A 1 265 ? 15.297 10.07 18.031 1 97.75 265 ALA A O 1
ATOM 2058 N N . TRP A 1 266 ? 16.266 11.922 18.922 1 96.5 266 TRP A N 1
ATOM 2059 C CA . TRP A 1 266 ? 17.391 11.844 17.984 1 96.5 266 TRP A CA 1
ATOM 2060 C C . TRP A 1 266 ? 18.234 10.609 18.266 1 96.5 266 TRP A C 1
ATOM 2062 O O . TRP A 1 266 ? 19.078 10.234 17.438 1 96.5 266 TRP A O 1
ATOM 2072 N N . LYS A 1 267 ? 17.984 9.898 19.406 1 96.5 267 LYS A N 1
ATOM 2073 C CA . LYS A 1 267 ? 18.719 8.68 19.734 1 96.5 267 LYS A CA 1
ATOM 2074 C C . LYS A 1 267 ? 18.234 7.508 18.891 1 96.5 267 LYS A C 1
ATOM 2076 O O . LYS A 1 267 ? 18.969 6.535 18.688 1 96.5 267 LYS A O 1
ATOM 2081 N N . GLU A 1 268 ? 17.031 7.621 18.375 1 96.19 268 GLU A N 1
ATOM 2082 C CA . GLU A 1 268 ? 16.453 6.441 17.734 1 96.19 268 GLU A CA 1
ATOM 2083 C C . GLU A 1 268 ? 15.906 6.785 16.344 1 96.19 268 GLU A C 1
ATOM 2085 O O . GLU A 1 268 ? 15.711 5.898 15.516 1 96.19 268 GLU A O 1
ATOM 2090 N N . ALA A 1 269 ? 15.641 8.047 16.062 1 97.5 269 ALA A N 1
ATOM 2091 C CA . ALA A 1 269 ? 14.953 8.43 14.836 1 97.5 269 ALA A CA 1
ATOM 2092 C C . ALA A 1 269 ? 15.945 8.945 13.797 1 97.5 269 ALA A C 1
ATOM 2094 O O . ALA A 1 269 ? 16.953 9.562 14.141 1 97.5 269 ALA A O 1
ATOM 2095 N N . ASP A 1 270 ? 15.617 8.68 12.531 1 96.81 270 ASP A N 1
ATOM 2096 C CA . ASP A 1 270 ? 16.344 9.242 11.406 1 96.81 270 ASP A CA 1
ATOM 2097 C C . ASP A 1 270 ? 15.82 10.633 11.047 1 96.81 270 ASP A C 1
ATOM 2099 O O . ASP A 1 270 ? 16.516 11.422 10.414 1 96.81 270 ASP A O 1
ATOM 2103 N N . LEU A 1 271 ? 14.617 10.891 11.43 1 97.88 271 LEU A N 1
ATOM 2104 C CA . LEU A 1 271 ? 13.898 12.133 11.148 1 97.88 271 LEU A CA 1
ATOM 2105 C C . LEU A 1 271 ? 12.945 12.484 12.289 1 97.88 271 LEU A C 1
ATOM 2107 O O . LEU A 1 271 ? 12.219 11.617 12.789 1 97.88 271 LEU A O 1
ATOM 2111 N N . ILE A 1 272 ? 13.008 13.688 12.758 1 98.69 272 ILE A N 1
ATOM 2112 C CA . ILE A 1 272 ? 12.086 14.18 13.773 1 98.69 272 ILE A CA 1
ATOM 2113 C C . ILE A 1 272 ? 11.133 15.203 13.156 1 98.69 272 ILE A C 1
ATOM 2115 O O . ILE A 1 272 ? 11.57 16.141 12.477 1 98.69 272 ILE A O 1
ATOM 2119 N N . LEU A 1 273 ? 9.859 14.984 13.281 1 98.75 273 LEU A N 1
ATOM 2120 C CA . LEU A 1 273 ? 8.828 15.914 12.844 1 98.75 273 LEU A CA 1
ATOM 2121 C C . LEU A 1 273 ? 8.156 16.578 14.039 1 98.75 273 LEU A C 1
ATOM 2123 O O . LEU A 1 273 ? 7.762 15.906 15 1 98.75 273 LEU A O 1
ATOM 2127 N N . THR A 1 274 ? 8.055 17.875 14.016 1 98.12 274 THR A N 1
ATOM 2128 C CA . THR A 1 274 ? 7.297 18.609 15.031 1 98.12 274 THR A CA 1
ATOM 2129 C C . THR A 1 274 ? 6.191 19.438 14.383 1 98.12 274 THR A C 1
ATOM 2131 O O . THR A 1 274 ? 6.281 19.797 13.211 1 98.12 274 THR A O 1
ATOM 2134 N N . THR A 1 275 ? 5.156 19.688 15.07 1 96.5 275 THR A N 1
ATOM 2135 C CA . THR A 1 275 ? 4.109 20.609 14.625 1 96.5 275 THR A CA 1
ATOM 2136 C C . THR A 1 275 ? 3.852 21.672 15.68 1 96.5 275 THR A C 1
ATOM 2138 O O . THR A 1 275 ? 3.939 21.406 16.875 1 96.5 275 THR A O 1
ATOM 2141 N N . GLY A 1 276 ? 3.572 22.844 15.195 1 92.25 276 GLY A N 1
ATOM 2142 C CA . GLY A 1 276 ? 3.346 23.969 16.109 1 92.25 276 GLY A CA 1
ATOM 2143 C C . GLY A 1 276 ? 4.629 24.609 16.578 1 92.25 276 GLY A C 1
ATOM 2144 O O . GLY A 1 276 ? 5.723 24.094 16.344 1 92.25 276 GLY A O 1
ATOM 2145 N N . GLY A 1 277 ? 4.566 25.781 17.141 1 87.38 277 GLY A N 1
ATOM 2146 C CA . GLY A 1 277 ? 5.66 26.438 17.844 1 87.38 277 GLY A CA 1
ATOM 2147 C C . GLY A 1 277 ? 6.66 27.094 16.906 1 87.38 277 GLY A C 1
ATOM 2148 O O . GLY A 1 277 ? 7.816 27.312 17.266 1 87.38 277 GLY A O 1
ATOM 2149 N N . VAL A 1 278 ? 6.262 27.281 15.664 1 81.06 278 VAL A N 1
ATOM 2150 C CA . VAL A 1 278 ? 7.223 27.828 14.719 1 81.06 278 VAL A CA 1
ATOM 2151 C C . VAL A 1 278 ? 6.754 29.203 14.25 1 81.06 278 VAL A C 1
ATOM 2153 O O . VAL A 1 278 ? 7.344 29.781 13.336 1 81.06 278 VAL A O 1
ATOM 2156 N N . SER A 1 279 ? 5.734 29.703 14.781 1 75.38 279 SER A N 1
ATOM 2157 C CA . SER A 1 279 ? 5.234 31 14.328 1 75.38 279 SER A CA 1
ATOM 2158 C C . SER A 1 279 ? 6 32.156 14.977 1 75.38 279 SER A C 1
ATOM 2160 O O . SER A 1 279 ? 6.922 31.922 15.766 1 75.38 279 SER A O 1
ATOM 2162 N N . VAL A 1 280 ? 5.715 33.312 14.461 1 57.31 280 VAL A N 1
ATOM 2163 C CA . VAL A 1 280 ? 6.445 34.5 14.891 1 57.31 280 VAL A CA 1
ATOM 2164 C C . VAL A 1 280 ? 5.898 35 16.234 1 57.31 280 VAL A C 1
ATOM 2166 O O . VAL A 1 280 ? 4.707 34.844 16.516 1 57.31 280 VAL A O 1
ATOM 2169 N N . GLY A 1 281 ? 6.82 35.375 17.109 1 55.81 281 GLY A N 1
ATOM 2170 C CA . GLY A 1 281 ? 6.48 36.031 18.359 1 55.81 281 GLY A CA 1
ATOM 2171 C C . GLY A 1 281 ? 6.566 35.125 19.562 1 55.81 281 GLY A C 1
ATOM 2172 O O . GLY A 1 281 ? 7.516 34.344 19.688 1 55.81 281 GLY A O 1
ATOM 2173 N N . GLU A 1 282 ? 5.617 35.25 20.5 1 54.81 282 GLU A N 1
ATOM 2174 C CA . GLU A 1 282 ? 5.633 34.625 21.797 1 54.81 282 GLU A CA 1
ATOM 2175 C C . GLU A 1 282 ? 5.469 33.094 21.672 1 54.81 282 GLU A C 1
ATOM 2177 O O . GLU A 1 282 ? 5.895 32.344 22.547 1 54.81 282 GLU A O 1
ATOM 2182 N N . LYS A 1 283 ? 5.133 32.594 20.469 1 65.69 283 LYS A N 1
ATOM 2183 C CA . LYS A 1 283 ? 4.891 31.172 20.344 1 65.69 283 LYS A CA 1
ATOM 2184 C C . LYS A 1 283 ? 5.953 30.516 19.469 1 65.69 283 LYS A C 1
ATOM 2186 O O . LYS A 1 283 ? 5.797 29.359 19.047 1 65.69 283 LYS A O 1
ATOM 2191 N N . ASP A 1 284 ? 6.965 31.328 19.281 1 77.56 284 ASP A N 1
ATOM 2192 C CA . ASP A 1 284 ? 8.062 30.766 18.5 1 77.56 284 ASP A CA 1
ATOM 2193 C C . ASP A 1 284 ? 9.023 29.984 19.391 1 77.56 284 ASP A C 1
ATOM 2195 O O . ASP A 1 284 ? 10.133 30.438 19.672 1 77.56 284 ASP A O 1
ATOM 2199 N N . LEU A 1 285 ? 8.672 28.812 19.734 1 88.94 285 LEU A N 1
ATOM 2200 C CA . LEU A 1 285 ? 9.344 27.984 20.75 1 88.94 285 LEU A CA 1
ATOM 2201 C C . LEU A 1 285 ? 10.492 27.203 20.125 1 88.94 285 LEU A C 1
ATOM 2203 O O . LEU A 1 285 ? 11.578 27.125 20.703 1 88.94 285 LEU A O 1
ATOM 2207 N N . LEU A 1 286 ? 10.336 26.719 18.953 1 93.06 286 LEU A N 1
ATOM 2208 C CA . LEU A 1 286 ? 11.211 25.703 18.391 1 93.06 286 LEU A CA 1
ATOM 2209 C C . LEU A 1 286 ? 12.586 26.281 18.047 1 93.06 286 LEU A C 1
ATOM 2211 O O . LEU A 1 286 ? 13.609 25.641 18.297 1 93.06 286 LEU A O 1
ATOM 2215 N N . PRO A 1 287 ? 12.625 27.547 17.469 1 91.62 287 PRO A N 1
ATOM 2216 C CA . PRO A 1 287 ? 13.961 28.094 17.234 1 91.62 287 PRO A CA 1
ATOM 2217 C C . PRO A 1 287 ? 14.797 28.172 18.516 1 91.62 287 PRO A C 1
ATOM 2219 O O . PRO A 1 287 ? 15.984 27.812 18.5 1 91.62 287 PRO A O 1
ATOM 2222 N N . GLY A 1 288 ? 14.125 28.609 19.594 1 92.62 288 GLY A N 1
ATOM 2223 C CA . GLY A 1 288 ? 14.812 28.641 20.89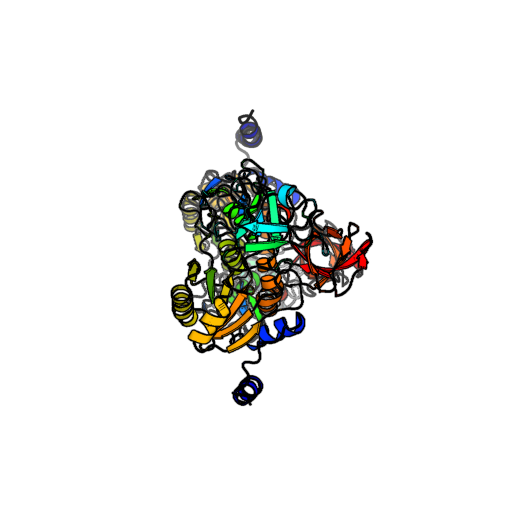1 1 92.62 288 GLY A CA 1
ATOM 2224 C C . GLY A 1 288 ? 15.234 27.266 21.375 1 92.62 288 GLY A C 1
ATOM 2225 O O . GLY A 1 288 ? 16.344 27.109 21.906 1 92.62 288 GLY A O 1
ATOM 2226 N N . VAL A 1 289 ? 14.406 26.297 21.1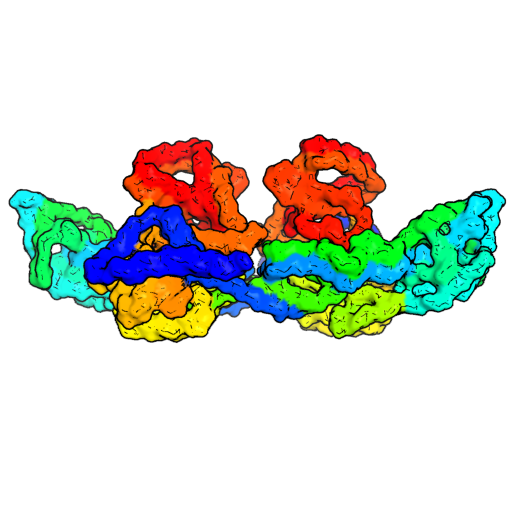88 1 95.81 289 VAL A N 1
ATOM 2227 C CA . VAL A 1 289 ? 14.68 24.922 21.609 1 95.81 289 VAL A CA 1
ATOM 2228 C C . VAL A 1 289 ? 15.867 24.375 20.812 1 95.81 289 VAL A C 1
ATOM 2230 O O . VAL A 1 289 ? 16.766 23.75 21.391 1 95.81 289 VAL A O 1
ATOM 2233 N N . ILE A 1 290 ? 15.914 24.562 19.531 1 95.88 290 ILE A N 1
ATOM 2234 C CA . ILE A 1 290 ? 16.969 24.078 18.656 1 95.88 290 ILE A CA 1
ATOM 2235 C C . ILE A 1 290 ? 18.312 24.703 19.047 1 95.88 290 ILE A C 1
ATOM 2237 O O . ILE A 1 290 ? 19.328 24.016 19.109 1 95.88 290 ILE A O 1
ATOM 2241 N N . GLU A 1 291 ? 18.219 26 19.344 1 93.38 291 GLU A N 1
ATOM 2242 C CA . GLU A 1 291 ? 19.406 26.703 19.797 1 93.38 291 GLU A CA 1
ATOM 2243 C C . GLU A 1 291 ? 19.922 26.125 21.109 1 93.38 291 GLU A C 1
ATOM 2245 O O . GLU A 1 291 ? 21.125 25.891 21.266 1 93.38 291 GLU A O 1
ATOM 2250 N N . ASN A 1 292 ? 19.031 25.906 22 1 94.62 292 ASN A N 1
ATOM 2251 C CA . ASN A 1 292 ? 19.375 25.344 23.297 1 94.62 292 ASN A CA 1
ATOM 2252 C C . ASN A 1 292 ? 20.031 23.969 23.141 1 94.62 292 ASN A C 1
ATOM 2254 O O . ASN A 1 292 ? 20.891 23.594 23.938 1 94.62 292 ASN A O 1
ATOM 2258 N N . LEU A 1 293 ? 19.672 23.25 22.156 1 97 293 LEU A N 1
ATOM 2259 C CA . LEU A 1 293 ? 20.203 21.906 21.891 1 97 293 LEU A CA 1
ATOM 2260 C C . LEU A 1 293 ? 21.438 21.969 21 1 97 293 LEU A C 1
ATOM 2262 O O . LEU A 1 293 ? 21.906 20.938 20.531 1 97 293 LEU A O 1
ATOM 2266 N N . THR A 1 294 ? 21.891 23.188 20.672 1 95.5 294 THR A N 1
ATOM 2267 C CA . THR A 1 294 ? 23.078 23.422 19.844 1 95.5 294 THR A CA 1
ATOM 2268 C C . THR A 1 294 ? 22.859 22.891 18.438 1 95.5 294 THR A C 1
ATOM 2270 O O . THR A 1 294 ? 23.781 22.328 17.828 1 95.5 294 THR A O 1
ATOM 2273 N N . GLY A 1 295 ? 21.594 22.984 18.047 1 96 295 GLY A N 1
ATOM 2274 C CA . GLY A 1 295 ? 21.281 22.594 16.688 1 96 295 GLY A CA 1
ATOM 2275 C C . GLY A 1 295 ? 21.562 23.703 15.672 1 96 295 GLY A C 1
ATOM 2276 O O . GLY A 1 295 ? 21.828 24.844 16.047 1 96 295 GLY A O 1
ATOM 2277 N N . ASN A 1 296 ? 21.578 23.25 14.422 1 95.56 296 ASN A N 1
ATOM 2278 C CA . ASN A 1 296 ? 21.781 24.156 13.297 1 95.56 296 ASN A CA 1
ATOM 2279 C C . ASN A 1 296 ? 20.516 24.344 12.477 1 95.56 296 ASN A C 1
ATOM 2281 O O . ASN A 1 296 ? 19.984 23.391 11.914 1 95.56 296 ASN A O 1
ATOM 2285 N N . VAL A 1 297 ? 20.031 25.578 12.453 1 95.75 297 VAL A N 1
ATOM 2286 C CA . VAL A 1 297 ? 18.859 25.875 11.648 1 95.75 297 VAL A CA 1
ATOM 2287 C C . VAL A 1 297 ? 19.266 26.094 10.188 1 95.75 297 VAL A C 1
ATOM 2289 O O . VAL A 1 297 ? 20.078 26.984 9.891 1 95.75 297 VAL A O 1
ATOM 2292 N N . LEU A 1 298 ? 18.719 25.328 9.32 1 96.69 298 LEU A N 1
ATOM 2293 C CA . LEU A 1 298 ? 19.062 25.422 7.902 1 96.69 298 LEU A CA 1
ATOM 2294 C C . LEU A 1 298 ? 18.188 26.469 7.207 1 96.69 298 LEU A C 1
ATOM 2296 O O . LEU A 1 298 ? 18.672 27.203 6.332 1 96.69 298 LEU A O 1
ATOM 2300 N N . PHE A 1 299 ? 16.969 26.5 7.551 1 96.25 299 PHE A N 1
ATOM 2301 C CA . PHE A 1 299 ? 16.078 27.594 7.145 1 96.25 299 PHE A CA 1
ATOM 2302 C C . PHE A 1 299 ? 14.93 27.75 8.133 1 96.25 299 PHE A C 1
ATOM 2304 O O . PHE A 1 299 ? 14.602 26.812 8.859 1 96.25 299 PHE A O 1
ATOM 2311 N N . HIS A 1 300 ? 14.391 28.891 8.164 1 95.44 300 HIS A N 1
ATOM 2312 C CA . HIS A 1 300 ? 13.18 29.25 8.891 1 95.44 300 HIS A CA 1
ATOM 2313 C C . HIS A 1 300 ? 12.281 30.156 8.055 1 95.44 300 HIS A C 1
ATOM 2315 O O . HIS A 1 300 ? 12.531 31.359 7.965 1 95.44 300 HIS A O 1
ATOM 2321 N N . GLY A 1 301 ? 11.266 29.5 7.508 1 95.12 301 GLY A N 1
ATOM 2322 C CA . GLY A 1 301 ? 10.375 30.203 6.594 1 95.12 301 GLY A CA 1
ATOM 2323 C C . GLY A 1 301 ? 10.516 29.75 5.156 1 95.12 301 GLY A C 1
ATOM 2324 O O . GLY A 1 301 ? 11.625 29.578 4.656 1 95.12 301 GLY A O 1
ATOM 2325 N N . ILE A 1 302 ? 9.391 29.438 4.562 1 95.94 302 ILE A N 1
ATOM 2326 C CA . ILE A 1 302 ? 9.312 29.062 3.154 1 95.94 302 ILE A CA 1
ATOM 2327 C C . ILE A 1 302 ? 8.367 30.016 2.42 1 95.94 302 ILE A C 1
ATOM 2329 O O . ILE A 1 302 ? 7.301 30.359 2.934 1 95.94 302 ILE A O 1
ATOM 2333 N N . GLN A 1 303 ? 8.703 30.438 1.237 1 94.94 303 GLN A N 1
ATOM 2334 C CA . GLN A 1 303 ? 7.887 31.344 0.438 1 94.94 303 GLN A CA 1
ATOM 2335 C C . GLN A 1 303 ? 6.719 30.609 -0.213 1 94.94 303 GLN A C 1
ATOM 2337 O O . GLN A 1 303 ? 6.625 30.547 -1.44 1 94.94 303 GLN A O 1
ATOM 2342 N N . VAL A 1 304 ? 5.828 30.156 0.635 1 94.69 304 VAL A N 1
ATOM 2343 C CA . VAL A 1 304 ? 4.668 29.406 0.16 1 94.69 304 VAL A CA 1
ATOM 2344 C C . VAL A 1 304 ? 3.537 29.5 1.179 1 94.69 304 VAL A C 1
ATOM 2346 O O . VAL A 1 304 ? 3.779 29.75 2.361 1 94.69 304 VAL A O 1
ATOM 2349 N N . LYS A 1 305 ? 2.363 29.406 0.721 1 92.69 305 LYS A N 1
ATOM 2350 C CA . LYS A 1 305 ? 1.196 29.25 1.585 1 92.69 305 LYS A CA 1
ATOM 2351 C C . LYS A 1 305 ? 0.443 27.969 1.266 1 92.69 305 LYS A C 1
ATOM 2353 O O . LYS A 1 305 ? 0.256 27.625 0.096 1 92.69 305 LYS A O 1
ATOM 2358 N N . PRO A 1 306 ? -0.051 27.391 2.256 1 92.31 306 PRO A N 1
ATOM 2359 C CA . PRO A 1 306 ? 0.161 27.656 3.682 1 92.31 306 PRO A CA 1
ATOM 2360 C C . PRO A 1 306 ? 1.514 27.141 4.18 1 92.31 306 PRO A C 1
ATOM 2362 O O . PRO A 1 306 ? 2.283 26.562 3.408 1 92.31 306 PRO A O 1
ATOM 2365 N N . GLY A 1 307 ? 1.887 27.375 5.453 1 92.88 307 GLY A N 1
ATOM 2366 C CA . GLY A 1 307 ? 3.02 26.75 6.117 1 92.88 307 GLY A CA 1
ATOM 2367 C C . GLY A 1 307 ? 4.289 27.578 6.043 1 92.88 307 GLY A C 1
ATOM 2368 O O . GLY A 1 307 ? 5.391 27.062 6.215 1 92.88 307 GLY A O 1
ATOM 2369 N N . MET A 1 308 ? 4.188 28.859 5.828 1 92.81 308 MET A N 1
ATOM 2370 C CA . MET A 1 308 ? 5.324 29.766 5.66 1 92.81 308 MET A CA 1
ATOM 2371 C C . MET A 1 308 ? 6.305 29.625 6.824 1 92.81 308 MET A C 1
ATOM 2373 O O . MET A 1 308 ? 7.52 29.578 6.613 1 92.81 308 MET A O 1
ATOM 2377 N N . PRO A 1 309 ? 5.902 29.422 8.031 1 93.06 309 PRO A N 1
ATOM 2378 C CA . PRO A 1 309 ? 6.852 29.438 9.148 1 93.06 309 PRO A CA 1
ATOM 2379 C C . PRO A 1 309 ? 7.598 28.125 9.312 1 93.06 309 PRO A C 1
ATOM 2381 O O . PRO A 1 309 ? 8.336 27.938 10.289 1 93.06 309 PRO A O 1
ATOM 2384 N N . THR A 1 310 ? 7.5 27.188 8.438 1 96 310 THR A N 1
ATOM 2385 C CA . THR A 1 310 ? 8.164 25.891 8.531 1 96 310 THR A CA 1
ATOM 2386 C C . THR A 1 310 ? 9.672 26.078 8.688 1 96 310 THR A C 1
ATOM 2388 O O . THR A 1 310 ? 10.266 26.953 8.055 1 96 310 THR A O 1
ATOM 2391 N N . MET A 1 311 ? 10.281 25.219 9.508 1 96.94 311 MET A N 1
ATOM 2392 C CA . MET A 1 311 ? 11.711 25.312 9.797 1 96.94 311 MET A CA 1
ATOM 2393 C C . MET A 1 311 ? 12.375 23.938 9.656 1 96.94 311 MET A C 1
ATOM 2395 O O . MET A 1 311 ? 11.773 22.922 9.992 1 96.94 311 MET A O 1
ATOM 2399 N N . LEU A 1 312 ? 13.555 23.922 9.117 1 97.88 312 LEU A N 1
ATOM 2400 C CA . LEU A 1 312 ? 14.406 22.734 9.086 1 97.88 312 LEU A CA 1
ATOM 2401 C C . LEU A 1 312 ? 15.688 22.953 9.867 1 97.88 312 LEU A C 1
ATOM 2403 O O . LEU A 1 312 ? 16.344 23.984 9.703 1 97.88 312 LEU A O 1
ATOM 2407 N N . SER A 1 313 ? 15.984 22.094 10.734 1 97.75 313 SER A N 1
ATOM 2408 C CA . SER A 1 313 ? 17.203 22.141 11.523 1 97.75 313 SER A CA 1
ATOM 2409 C C . SER A 1 313 ? 17.828 20.75 11.656 1 97.75 313 SER A C 1
ATOM 2411 O O . SER A 1 313 ? 17.234 19.75 11.25 1 97.75 313 SER A O 1
ATOM 2413 N N . VAL A 1 314 ? 19.047 20.75 12.094 1 97.69 314 VAL A N 1
ATOM 2414 C CA . VAL A 1 314 ? 19.75 19.516 12.398 1 97.69 314 VAL A CA 1
ATOM 2415 C C . VAL A 1 314 ? 20.266 19.547 13.836 1 97.69 314 VAL A C 1
ATOM 2417 O O . VAL A 1 314 ? 20.906 20.516 14.242 1 97.69 314 VAL A O 1
ATOM 2420 N N . VAL A 1 315 ? 19.906 18.594 14.594 1 97.5 315 VAL A N 1
ATOM 2421 C CA . VAL A 1 315 ? 20.375 18.438 15.969 1 97.5 315 VAL A CA 1
ATOM 2422 C C . VAL A 1 315 ? 21.109 17.109 16.125 1 97.5 315 VAL A C 1
ATOM 2424 O O . VAL A 1 315 ? 20.516 16.047 15.922 1 97.5 315 VAL A O 1
ATOM 2427 N N . LYS A 1 316 ? 22.375 17.125 16.469 1 96.31 316 LYS A N 1
ATOM 2428 C CA . LYS A 1 316 ? 23.203 15.938 16.625 1 96.31 316 LYS A CA 1
ATOM 2429 C C . LYS A 1 316 ? 23.109 15.039 15.398 1 96.31 316 LYS A C 1
ATOM 2431 O O . LYS A 1 316 ? 22.891 13.828 15.523 1 96.31 316 LYS A O 1
ATOM 2436 N N . GLY A 1 317 ? 23.047 15.672 14.281 1 95.19 317 GLY A N 1
ATOM 2437 C CA . GLY A 1 317 ? 23.078 14.953 13.016 1 95.19 317 GLY A CA 1
ATOM 2438 C C . GLY A 1 317 ? 21.703 14.508 12.547 1 95.19 317 GLY A C 1
ATOM 2439 O O . GLY A 1 317 ? 21.562 13.969 11.453 1 95.19 317 GLY A O 1
ATOM 2440 N N . THR A 1 318 ? 20.656 14.711 13.336 1 97.44 318 THR A N 1
ATOM 2441 C CA . THR A 1 318 ? 19.297 14.297 12.977 1 97.44 318 THR A CA 1
ATOM 2442 C C . THR A 1 318 ? 18.484 15.484 12.484 1 97.44 318 THR A C 1
ATOM 2444 O O . THR A 1 318 ? 18.359 16.5 13.18 1 97.44 318 THR A O 1
ATOM 2447 N N . PRO A 1 319 ? 17.969 15.383 11.305 1 98.31 319 PRO A N 1
ATOM 2448 C CA . PRO A 1 319 ? 17.109 16.469 10.82 1 98.31 319 PRO A CA 1
ATOM 2449 C C . PRO A 1 319 ? 15.812 16.594 11.625 1 98.31 319 PRO A C 1
ATOM 2451 O O . PRO A 1 319 ? 15.227 15.586 12.023 1 98.31 319 PRO A O 1
ATOM 2454 N N . VAL A 1 320 ? 15.43 17.828 11.898 1 98.5 320 VAL A N 1
ATOM 2455 C CA . VAL A 1 320 ? 14.18 18.188 12.547 1 98.5 320 VAL A CA 1
ATOM 2456 C C . VAL A 1 320 ? 13.352 19.078 11.633 1 98.5 320 VAL A C 1
ATOM 2458 O O . VAL A 1 320 ? 13.719 20.234 11.398 1 98.5 320 VAL A O 1
ATOM 2461 N N . LEU A 1 321 ? 12.312 18.531 11.062 1 98.5 321 LEU A N 1
ATOM 2462 C CA . LEU A 1 321 ? 11.367 19.328 10.281 1 98.5 321 LEU A CA 1
ATOM 2463 C C . LEU A 1 321 ? 10.234 19.844 11.156 1 98.5 321 LEU A C 1
ATOM 2465 O O . LEU A 1 321 ? 9.398 19.062 11.625 1 98.5 321 LEU A O 1
ATOM 2469 N N . SER A 1 322 ? 10.242 21.125 11.383 1 98 322 SER A N 1
ATOM 2470 C CA . SER A 1 322 ? 9.258 21.766 12.25 1 98 322 SER A CA 1
ATOM 2471 C C . SER A 1 322 ? 8.156 22.422 11.43 1 98 322 SER A C 1
ATOM 2473 O O . SER A 1 322 ? 8.383 23.438 10.773 1 98 322 SER A O 1
ATOM 2475 N N . LEU A 1 323 ? 6.996 21.844 11.523 1 97.25 323 LEU A N 1
ATOM 2476 C CA . LEU A 1 323 ? 5.852 22.297 10.742 1 97.25 323 LEU A CA 1
ATOM 2477 C C . LEU A 1 323 ? 4.945 23.203 11.562 1 97.25 323 LEU A C 1
ATOM 2479 O O . LEU A 1 323 ? 5.027 23.219 12.797 1 97.25 323 LEU A O 1
ATOM 2483 N N . SER A 1 324 ? 4.094 23.938 10.859 1 92.75 324 SER A N 1
ATOM 2484 C CA . SER A 1 324 ? 3.102 24.766 11.523 1 92.75 324 SER A CA 1
ATOM 2485 C C . SER A 1 324 ? 2.062 23.922 12.25 1 92.75 324 SER A C 1
ATOM 2487 O O . SER A 1 324 ? 2.084 22.688 12.164 1 92.75 324 SER A O 1
ATOM 2489 N N . GLY A 1 325 ? 1.188 24.594 12.953 1 91.69 325 GLY A N 1
ATOM 2490 C CA . GLY A 1 325 ? 0.15 23.875 13.672 1 91.69 325 GLY A CA 1
ATOM 2491 C C . GLY A 1 325 ? -1.133 23.719 12.875 1 91.69 325 GLY A C 1
ATOM 2492 O O . GLY A 1 325 ? -2.012 22.938 13.242 1 91.69 325 GLY A O 1
ATOM 2493 N N . ASN A 1 326 ? -1.257 24.516 11.812 1 89.81 326 ASN A N 1
ATOM 2494 C CA . ASN A 1 326 ? -2.424 24.406 10.945 1 89.81 326 ASN A CA 1
ATOM 2495 C C . ASN A 1 326 ? -2.449 23.078 10.195 1 89.81 326 ASN A C 1
ATOM 2497 O O . ASN A 1 326 ? -1.479 22.719 9.523 1 89.81 326 ASN A O 1
ATOM 2501 N N . PRO A 1 327 ? -3.543 22.359 10.266 1 93.06 327 PRO A N 1
ATOM 2502 C CA . PRO A 1 327 ? -3.592 21 9.727 1 93.06 327 PRO A CA 1
ATOM 2503 C C . PRO A 1 327 ? -3.201 20.938 8.25 1 93.06 327 PRO A C 1
ATOM 2505 O O . PRO A 1 327 ? -2.4 20.078 7.855 1 93.06 327 PRO A O 1
ATOM 2508 N N . PHE A 1 328 ? -3.719 21.781 7.449 1 92.31 328 PHE A N 1
ATOM 2509 C CA . PHE A 1 328 ? -3.385 21.688 6.035 1 92.31 328 PHE A CA 1
ATOM 2510 C C . PHE A 1 328 ? -1.936 22.094 5.793 1 92.31 328 PHE A C 1
ATOM 2512 O O . PHE A 1 328 ? -1.271 21.562 4.91 1 92.31 328 PHE A O 1
ATOM 2519 N N . ALA A 1 329 ? -1.491 23.062 6.504 1 93.69 329 ALA A N 1
ATOM 2520 C CA . ALA A 1 329 ? -0.084 23.438 6.391 1 93.69 329 ALA A CA 1
ATOM 2521 C C . ALA A 1 329 ? 0.827 22.25 6.695 1 93.69 329 ALA A C 1
ATOM 2523 O O . ALA A 1 329 ? 1.825 22.031 6.004 1 93.69 329 ALA A O 1
ATOM 2524 N N . VAL A 1 330 ? 0.469 21.484 7.715 1 96.31 330 VAL A N 1
ATOM 2525 C CA . VAL A 1 330 ? 1.229 20.297 8.094 1 96.31 330 VAL A CA 1
ATOM 2526 C C . VAL A 1 330 ? 1.244 19.312 6.941 1 96.31 330 VAL A C 1
ATOM 2528 O O . VAL A 1 330 ? 2.311 18.844 6.523 1 96.31 330 VAL A O 1
ATOM 2531 N N . GLU A 1 331 ? 0.126 19.062 6.379 1 94.88 331 GLU A N 1
ATOM 2532 C CA . GLU A 1 331 ? -0.012 18.094 5.297 1 94.88 331 GLU A CA 1
ATOM 2533 C C . GLU A 1 331 ? 0.758 18.531 4.055 1 94.88 331 GLU A C 1
ATOM 2535 O O . GLU A 1 331 ? 1.538 17.766 3.492 1 94.88 331 GLU A O 1
ATOM 2540 N N . ALA A 1 332 ? 0.534 19.75 3.697 1 94.31 332 ALA A N 1
ATOM 2541 C CA . ALA A 1 332 ? 1.108 20.281 2.463 1 94.31 332 ALA A CA 1
ATOM 2542 C C . ALA A 1 332 ? 2.633 20.25 2.506 1 94.31 332 ALA A C 1
ATOM 2544 O O . ALA A 1 332 ? 3.271 19.719 1.592 1 94.31 332 ALA A O 1
ATOM 2545 N N . LEU A 1 333 ? 3.154 20.734 3.549 1 96.38 333 LEU A N 1
ATOM 2546 C CA . LEU A 1 333 ? 4.605 20.859 3.588 1 96.38 333 LEU A CA 1
ATOM 2547 C C . LEU A 1 333 ? 5.27 19.531 3.906 1 96.38 333 LEU A C 1
ATOM 2549 O O . LEU A 1 333 ? 6.379 19.25 3.443 1 96.38 333 LEU A O 1
ATOM 2553 N N . PHE A 1 334 ? 4.625 18.672 4.711 1 97.06 334 PHE A N 1
ATOM 2554 C CA . PHE A 1 334 ? 5.129 17.312 4.84 1 97.06 334 PHE A CA 1
ATOM 2555 C C . PHE A 1 334 ? 5.227 16.641 3.475 1 97.06 334 PHE A C 1
ATOM 2557 O O . PHE A 1 334 ? 6.27 16.078 3.121 1 97.06 334 PHE A O 1
ATOM 2564 N N . GLU A 1 335 ? 4.141 16.703 2.691 1 94.5 335 GLU A N 1
ATOM 2565 C CA . GLU A 1 335 ? 4.055 16 1.417 1 94.5 335 GLU A CA 1
ATOM 2566 C C . GLU A 1 335 ? 5.121 16.5 0.44 1 94.5 335 GLU A C 1
ATOM 2568 O O . GLU A 1 335 ? 5.742 15.695 -0.263 1 94.5 335 GLU A O 1
ATOM 2573 N N . VAL A 1 336 ? 5.355 17.812 0.418 1 93.19 336 VAL A N 1
ATOM 2574 C CA . VAL A 1 336 ? 6.227 18.328 -0.629 1 93.19 336 VAL A CA 1
ATOM 2575 C C . VAL A 1 336 ? 7.684 18.266 -0.176 1 93.19 336 VAL A C 1
ATOM 2577 O O . VAL A 1 336 ? 8.602 18.344 -0.997 1 93.19 336 VAL A O 1
ATOM 2580 N N . LEU A 1 337 ? 7.93 18.125 1.128 1 95.06 337 LEU A N 1
ATOM 2581 C CA . LEU A 1 337 ? 9.297 18.031 1.618 1 95.06 337 LEU A CA 1
ATOM 2582 C C . LEU A 1 337 ? 9.648 16.578 1.966 1 95.06 337 LEU A C 1
ATOM 2584 O O . LEU A 1 337 ? 10.227 15.867 1.146 1 95.06 337 LEU A O 1
ATOM 2588 N N . ALA A 1 338 ? 9.148 16.078 3.07 1 94.38 338 ALA A N 1
ATOM 2589 C CA . ALA A 1 338 ? 9.461 14.727 3.521 1 94.38 338 ALA A CA 1
ATOM 2590 C C . ALA A 1 338 ? 8.82 13.68 2.613 1 94.38 338 ALA A C 1
ATOM 2592 O O . ALA A 1 338 ? 9.453 12.695 2.24 1 94.38 338 ALA A O 1
ATOM 2593 N N . GLY A 1 339 ? 7.57 13.922 2.303 1 91.31 339 GLY A N 1
ATOM 2594 C CA . GLY A 1 339 ? 6.883 13.008 1.409 1 91.31 339 GLY A CA 1
ATOM 2595 C C . GLY A 1 339 ? 7.574 12.844 0.07 1 91.31 339 GLY A C 1
ATOM 2596 O O . GLY A 1 339 ? 7.754 11.727 -0.412 1 91.31 339 GLY A O 1
ATOM 2597 N N . GLY A 1 340 ? 7.934 13.969 -0.517 1 88.38 340 GLY A N 1
ATOM 2598 C CA . GLY A 1 340 ? 8.664 13.938 -1.773 1 88.38 340 GLY A CA 1
ATOM 2599 C C . GLY A 1 340 ? 9.969 13.172 -1.681 1 88.38 340 GLY A C 1
ATOM 2600 O O . GLY A 1 340 ? 10.297 12.383 -2.564 1 88.38 340 GLY A O 1
ATOM 2601 N N . TYR A 1 341 ? 10.68 13.359 -0.646 1 87.5 341 TYR A N 1
ATOM 2602 C CA . TYR A 1 341 ? 11.938 12.664 -0.414 1 87.5 341 TYR A CA 1
ATOM 2603 C C . TYR A 1 341 ? 11.719 11.156 -0.293 1 87.5 341 TYR A C 1
ATOM 2605 O O . TYR A 1 341 ? 12.438 10.367 -0.914 1 87.5 341 TYR A O 1
ATOM 2613 N N . LEU A 1 342 ? 10.742 10.812 0.458 1 84.5 342 LEU A N 1
ATOM 2614 C CA . LEU A 1 342 ? 10.453 9.406 0.711 1 84.5 342 LEU A CA 1
ATOM 2615 C C . LEU A 1 342 ? 9.992 8.703 -0.565 1 84.5 342 LEU A C 1
ATOM 2617 O O . LEU A 1 342 ? 10.352 7.555 -0.812 1 84.5 342 LEU A O 1
ATOM 2621 N N . THR A 1 343 ? 9.266 9.422 -1.33 1 79.31 343 THR A N 1
ATOM 2622 C CA . THR A 1 343 ? 8.789 8.883 -2.598 1 79.31 343 THR A CA 1
ATOM 2623 C C . THR A 1 343 ? 9.945 8.68 -3.568 1 79.31 343 THR A C 1
ATOM 2625 O O . THR A 1 343 ? 10 7.672 -4.285 1 79.31 343 THR A O 1
ATOM 2628 N N . ASP A 1 344 ? 10.828 9.609 -3.633 1 74.44 344 ASP A N 1
ATOM 2629 C CA . ASP A 1 344 ? 11.984 9.539 -4.52 1 74.44 344 ASP A CA 1
ATOM 2630 C C . ASP A 1 344 ? 12.867 8.344 -4.172 1 74.44 344 ASP A C 1
ATOM 2632 O O . ASP A 1 344 ? 13.461 7.723 -5.059 1 74.44 344 ASP A O 1
ATOM 2636 N N . MET A 1 345 ? 12.914 8.07 -2.936 1 70.81 345 MET A N 1
ATOM 2637 C CA . MET A 1 345 ? 13.75 6.961 -2.471 1 70.81 345 MET A CA 1
ATOM 2638 C C . MET A 1 345 ? 13.133 5.621 -2.85 1 70.81 345 MET A C 1
ATOM 2640 O O . MET A 1 345 ? 13.836 4.621 -2.98 1 70.81 345 MET A O 1
ATOM 2644 N N . GLU A 1 346 ? 11.828 5.742 -2.869 1 63.44 346 GLU A N 1
ATOM 2645 C CA . GLU A 1 346 ? 11.148 4.484 -3.172 1 63.44 346 GLU A CA 1
ATOM 2646 C C . GLU A 1 346 ? 10.719 4.434 -4.637 1 63.44 346 GLU A C 1
ATOM 2648 O O . GLU A 1 346 ? 9.664 3.875 -4.957 1 63.44 346 GLU A O 1
ATOM 2653 N N . ALA A 1 347 ? 11.68 4.902 -5.598 1 53.44 347 ALA A N 1
ATOM 2654 C CA . ALA A 1 347 ? 11.539 5.102 -7.039 1 53.44 347 ALA A CA 1
ATOM 2655 C C . ALA A 1 347 ? 10.188 4.586 -7.531 1 53.44 347 ALA A C 1
ATOM 2657 O O . ALA A 1 347 ? 9.562 5.203 -8.398 1 53.44 347 ALA A O 1
ATOM 2658 N N . SER A 1 348 ? 9.828 3.311 -7.051 1 50.94 348 SER A N 1
ATOM 2659 C CA . SER A 1 348 ? 8.805 2.559 -7.762 1 50.94 348 SER A CA 1
ATOM 2660 C C . SER A 1 348 ? 7.461 2.641 -7.043 1 50.94 348 SER A C 1
ATOM 2662 O O . SER A 1 348 ? 6.406 2.496 -7.668 1 50.94 348 SER A O 1
ATOM 2664 N N . ARG A 1 349 ? 7.492 2.879 -5.781 1 51.22 349 ARG A N 1
ATOM 2665 C CA . ARG A 1 349 ? 6.242 2.639 -5.066 1 51.22 349 ARG A CA 1
ATOM 2666 C C . ARG A 1 349 ? 5.359 3.883 -5.07 1 51.22 349 ARG A C 1
ATOM 2668 O O . ARG A 1 349 ? 4.145 3.787 -5.254 1 51.22 349 ARG A O 1
ATOM 2675 N N . TYR A 1 350 ? 6.039 5.02 -4.672 1 48.75 350 TYR A N 1
ATOM 2676 C CA . TYR A 1 350 ? 5.266 6.234 -4.445 1 48.75 350 TYR A CA 1
ATOM 2677 C C . TYR A 1 350 ? 5.609 7.297 -5.48 1 48.75 350 TYR A C 1
ATOM 2679 O O . TYR A 1 350 ? 6.785 7.586 -5.723 1 48.75 350 TYR A O 1
ATOM 2687 N N . LEU A 1 351 ? 5.133 7.109 -6.707 1 47.84 351 LEU A N 1
ATOM 2688 C CA . LEU A 1 351 ? 5.5 8.203 -7.605 1 47.84 351 LEU A CA 1
ATOM 2689 C C . LEU A 1 351 ? 4.703 9.461 -7.285 1 47.84 351 LEU A C 1
ATOM 2691 O O . LEU A 1 351 ? 3.469 9.445 -7.34 1 47.84 351 LEU A O 1
ATOM 2695 N N . GLN A 1 352 ? 5.227 10.281 -6.305 1 55.09 352 GLN A N 1
ATOM 2696 C CA . GLN A 1 352 ? 4.695 11.633 -6.465 1 55.09 352 GLN A CA 1
ATOM 2697 C C . GLN A 1 352 ? 4.816 12.102 -7.914 1 55.09 352 GLN A C 1
ATOM 2699 O O . GLN A 1 352 ? 5.898 12.5 -8.352 1 55.09 352 GLN A O 1
ATOM 2704 N N . LYS A 1 353 ? 3.795 11.477 -8.75 1 61.38 353 LYS A N 1
ATOM 2705 C CA . LYS A 1 353 ? 3.885 11.766 -10.172 1 61.38 353 LYS A CA 1
ATOM 2706 C C . LYS A 1 353 ? 3.355 13.164 -10.484 1 61.38 353 LYS A C 1
ATOM 2708 O O . LYS A 1 353 ? 2.25 13.523 -10.07 1 61.38 353 LYS A O 1
ATOM 2713 N N . ASN A 1 354 ? 4.391 13.992 -10.664 1 75.81 354 ASN A N 1
ATOM 2714 C CA . ASN A 1 354 ? 3.994 15.25 -11.297 1 75.81 354 ASN A CA 1
ATOM 2715 C C . ASN A 1 354 ? 3.299 15.008 -12.641 1 75.81 354 ASN A C 1
ATOM 2717 O O . ASN A 1 354 ? 3.867 14.383 -13.531 1 75.81 354 ASN A O 1
ATOM 2721 N N . GLN A 1 355 ? 2.018 15.25 -12.617 1 81 355 GLN A N 1
ATOM 2722 C CA . GLN A 1 355 ? 1.273 15.078 -13.859 1 81 355 GLN A CA 1
ATOM 2723 C C . GLN A 1 355 ? 0.459 16.328 -14.188 1 81 355 GLN A C 1
ATOM 2725 O O . GLN A 1 355 ? 0.109 17.094 -13.289 1 81 355 GLN A O 1
ATOM 2730 N N . MET A 1 356 ? 0.279 16.484 -15.406 1 88.75 356 MET A N 1
ATOM 2731 C CA . MET A 1 356 ? -0.637 17.547 -15.836 1 88.75 356 MET A CA 1
ATOM 2732 C C . MET A 1 356 ? -2.076 17.031 -15.859 1 88.75 356 MET A C 1
ATOM 2734 O O . MET A 1 356 ? -2.348 15.953 -16.375 1 88.75 356 MET A O 1
ATOM 2738 N N . LYS A 1 357 ? -2.914 17.781 -15.203 1 92.56 357 LYS A N 1
ATOM 2739 C CA . LYS A 1 357 ? -4.332 17.438 -15.195 1 92.56 357 LYS A CA 1
ATOM 2740 C C . LYS A 1 357 ? -5.199 18.656 -15.531 1 92.56 357 LYS A C 1
ATOM 2742 O O . LYS A 1 357 ? -4.801 19.797 -15.281 1 92.56 357 LYS A O 1
ATOM 2747 N N . ILE A 1 358 ? -6.371 18.344 -16.031 1 96.12 358 ILE A N 1
ATOM 2748 C CA . ILE A 1 358 ? -7.285 19.406 -16.438 1 96.12 358 ILE A CA 1
ATOM 2749 C C . ILE A 1 358 ? -8.102 19.875 -15.242 1 96.12 358 ILE A C 1
ATOM 2751 O O . ILE A 1 358 ? -8.75 19.062 -14.57 1 96.12 358 ILE A O 1
ATOM 2755 N N . LEU A 1 359 ? -8.023 21.156 -15.031 1 96.62 359 LEU A N 1
ATOM 2756 C CA . LEU A 1 359 ? -8.828 21.75 -13.969 1 96.62 359 LEU A CA 1
ATOM 2757 C C . LEU A 1 359 ? -10.312 21.672 -14.305 1 96.62 359 LEU A C 1
ATOM 2759 O O . LEU A 1 359 ? -10.719 22.016 -15.414 1 96.62 359 LEU A O 1
ATOM 2763 N N . LYS A 1 360 ? -11.141 21.297 -13.359 1 96.25 360 LYS A N 1
ATOM 2764 C CA . LYS A 1 360 ? -12.555 21.094 -13.625 1 96.25 360 LYS A CA 1
ATOM 2765 C C . LYS A 1 360 ? -13.398 22.234 -13.086 1 96.25 360 LYS A C 1
ATOM 2767 O O . LYS A 1 360 ? -14.625 22.156 -13.039 1 96.25 360 LYS A O 1
ATOM 2772 N N . GLN A 1 361 ? -12.82 23.266 -12.656 1 94.75 361 GLN A N 1
ATOM 2773 C CA . GLN A 1 361 ? -13.453 24.5 -12.195 1 94.75 361 GLN A CA 1
ATOM 2774 C C . GLN A 1 361 ? -12.523 25.688 -12.375 1 94.75 361 GLN A C 1
ATOM 2776 O O . GLN A 1 361 ? -11.32 25.531 -12.562 1 94.75 361 GLN A O 1
ATOM 2781 N N . THR A 1 362 ? -13.18 26.812 -12.336 1 94.44 362 THR A N 1
ATOM 2782 C CA . THR A 1 362 ? -12.367 28.031 -12.297 1 94.44 362 THR A CA 1
ATOM 2783 C C . THR A 1 362 ? -11.758 28.234 -10.914 1 94.44 362 THR A C 1
ATOM 2785 O O . THR A 1 362 ? -12.414 27.984 -9.898 1 94.44 362 THR A O 1
ATOM 2788 N N . PHE A 1 363 ? -10.508 28.609 -10.93 1 93.31 363 PHE A N 1
ATOM 2789 C CA . PHE A 1 363 ? -9.828 28.875 -9.664 1 93.31 363 PHE A CA 1
ATOM 2790 C C . PHE A 1 363 ? -9.109 30.219 -9.711 1 93.31 363 PHE A C 1
ATOM 2792 O O . PHE A 1 363 ? -8.289 30.469 -10.594 1 93.31 363 PHE A O 1
ATOM 2799 N N . VAL A 1 364 ? -9.414 31.031 -8.758 1 91.62 364 VAL A N 1
ATOM 2800 C CA . VAL A 1 364 ? -8.789 32.344 -8.672 1 91.62 364 VAL A CA 1
ATOM 2801 C C . VAL A 1 364 ? -7.652 32.312 -7.656 1 91.62 364 VAL A C 1
ATOM 2803 O O . VAL A 1 364 ? -7.895 32.219 -6.449 1 91.62 364 VAL A O 1
ATOM 2806 N N . LYS A 1 365 ? -6.508 32.375 -8.156 1 89.69 365 LYS A N 1
ATOM 2807 C CA . LYS A 1 365 ? -5.332 32.438 -7.301 1 89.69 365 LYS A CA 1
ATOM 2808 C C . LYS A 1 365 ? -5.039 33.875 -6.855 1 89.69 365 LYS A C 1
ATOM 2810 O O . LYS A 1 365 ? -4.621 34.688 -7.66 1 89.69 365 LYS A O 1
ATOM 2815 N N . THR A 1 366 ? -5.148 34 -5.582 1 86.75 366 THR A N 1
ATOM 2816 C CA . THR A 1 366 ? -4.867 35.312 -5.02 1 86.75 366 THR A CA 1
ATOM 2817 C C . THR A 1 366 ? -3.551 35.281 -4.246 1 86.75 366 THR A C 1
ATOM 2819 O O . THR A 1 366 ? -3.035 34.219 -3.904 1 86.75 366 THR A O 1
ATOM 2822 N N . GLY A 1 367 ? -2.926 36.469 -4.117 1 86.88 367 GLY A N 1
ATOM 2823 C CA . GLY A 1 367 ? -1.722 36.562 -3.311 1 86.88 367 GLY A CA 1
ATOM 2824 C C . GLY A 1 367 ? -0.446 36.438 -4.121 1 86.88 367 GLY A C 1
ATOM 2825 O O . GLY A 1 367 ? -0.443 35.812 -5.184 1 86.88 367 GLY A O 1
ATOM 2826 N N . LYS A 1 368 ? 0.664 36.844 -3.564 1 90.12 368 LYS A N 1
ATOM 2827 C CA . LYS A 1 368 ? 1.927 36.938 -4.293 1 90.12 368 LYS A CA 1
ATOM 2828 C C . LYS A 1 368 ? 2.727 35.656 -4.16 1 90.12 368 LYS A C 1
ATOM 2830 O O . LYS A 1 368 ? 3.502 35.281 -5.055 1 90.12 368 LYS A O 1
ATOM 2835 N N . MET A 1 369 ? 2.484 34.875 -3.186 1 92.69 369 MET A N 1
ATOM 2836 C CA . MET A 1 369 ? 3.316 33.719 -2.902 1 92.69 369 MET A CA 1
ATOM 2837 C C . MET A 1 369 ? 2.771 32.469 -3.602 1 92.69 369 MET A C 1
ATOM 2839 O O . MET A 1 369 ? 1.611 32.469 -4.016 1 92.69 369 MET A O 1
ATOM 2843 N N . LYS A 1 370 ? 3.672 31.484 -3.709 1 94.5 370 LYS A N 1
ATOM 2844 C CA . LYS A 1 370 ? 3.213 30.172 -4.145 1 94.5 370 LYS A CA 1
ATOM 2845 C C . LYS A 1 370 ? 2.096 29.656 -3.242 1 94.5 370 LYS A C 1
ATOM 2847 O O . LYS A 1 370 ? 2.119 29.875 -2.029 1 94.5 370 LYS A O 1
ATOM 2852 N N . ARG A 1 371 ? 1.209 28.969 -3.941 1 94.25 371 ARG A N 1
ATOM 2853 C CA . ARG A 1 371 ? 0.065 28.469 -3.191 1 94.25 371 ARG A CA 1
ATOM 2854 C C . ARG A 1 371 ? -0.113 26.969 -3.416 1 94.25 371 ARG A C 1
ATOM 2856 O O . ARG A 1 371 ? -0.121 26.5 -4.559 1 94.25 371 ARG A O 1
ATOM 2863 N N . ILE A 1 372 ? -0.215 26.25 -2.33 1 93.5 372 ILE A N 1
ATOM 2864 C CA . ILE A 1 372 ? -0.535 24.828 -2.4 1 93.5 372 ILE A CA 1
ATOM 2865 C C . ILE A 1 372 ? -2.006 24.609 -2.053 1 93.5 372 ILE A C 1
ATOM 2867 O O . ILE A 1 372 ? -2.492 25.125 -1.038 1 93.5 372 ILE A O 1
ATOM 2871 N N . VAL A 1 373 ? -2.672 23.906 -2.941 1 93.44 373 VAL A N 1
ATOM 2872 C CA . VAL A 1 373 ? -4.09 23.625 -2.75 1 93.44 373 VAL A CA 1
ATOM 2873 C C . VAL A 1 373 ? -4.336 22.109 -2.82 1 93.44 373 VAL A C 1
ATOM 2875 O O . VAL A 1 373 ? -3.77 21.422 -3.672 1 93.44 373 VAL A O 1
ATOM 2878 N N . LYS A 1 374 ? -5.133 21.688 -1.914 1 92.5 374 LYS A N 1
ATOM 2879 C CA . LYS A 1 374 ? -5.512 20.281 -1.934 1 92.5 374 LYS A CA 1
ATOM 2880 C C . LYS A 1 374 ? -6.594 20.016 -2.977 1 92.5 374 LYS A C 1
ATOM 2882 O O . LYS A 1 374 ? -7.449 20.875 -3.221 1 92.5 374 LYS A O 1
ATOM 2887 N N . GLY A 1 375 ? -6.543 18.828 -3.576 1 92.19 375 GLY A N 1
ATOM 2888 C CA . GLY A 1 375 ? -7.543 18.5 -4.582 1 92.19 375 GLY A CA 1
ATOM 2889 C C . GLY A 1 375 ? -7.781 17.016 -4.734 1 92.19 375 GLY A C 1
ATOM 2890 O O . GLY A 1 375 ? -7.223 16.219 -3.984 1 92.19 375 GLY A O 1
ATOM 2891 N N . ARG A 1 376 ? -8.734 16.75 -5.531 1 91.5 376 ARG A N 1
ATOM 2892 C CA . ARG A 1 376 ? -9.039 15.391 -5.949 1 91.5 376 ARG A CA 1
ATOM 2893 C C . ARG A 1 376 ? -8.836 15.219 -7.449 1 91.5 376 ARG A C 1
ATOM 2895 O O . ARG A 1 376 ? -9.406 15.969 -8.25 1 91.5 376 ARG A O 1
ATOM 2902 N N . CYS A 1 377 ? -8.016 14.273 -7.742 1 90.69 377 CYS A N 1
ATOM 2903 C CA . CYS A 1 377 ? -7.676 14.023 -9.141 1 90.69 377 CYS A CA 1
ATOM 2904 C C . CYS A 1 377 ? -8.18 12.656 -9.586 1 90.69 377 CYS A C 1
ATOM 2906 O O . CYS A 1 377 ? -8.102 11.688 -8.836 1 90.69 377 CYS A O 1
ATOM 2908 N N . ASP A 1 378 ? -8.766 12.586 -10.766 1 85 378 ASP A N 1
ATOM 2909 C CA . ASP A 1 378 ? -9.141 11.328 -11.406 1 85 378 ASP A CA 1
ATOM 2910 C C . ASP A 1 378 ? -8.852 11.367 -12.906 1 85 378 ASP A C 1
ATOM 2912 O O . ASP A 1 378 ? -8.047 12.172 -13.367 1 85 378 ASP A O 1
ATOM 2916 N N . GLU A 1 379 ? -9.383 10.43 -13.641 1 76.75 379 GLU A N 1
ATOM 2917 C CA . GLU A 1 379 ? -9.102 10.336 -15.07 1 76.75 379 GLU A CA 1
ATOM 2918 C C . GLU A 1 379 ? -9.633 11.555 -15.82 1 76.75 379 GLU A C 1
ATOM 2920 O O . GLU A 1 379 ? -9.086 11.938 -16.859 1 76.75 379 GLU A O 1
ATOM 2925 N N . SER A 1 380 ? -10.594 12.18 -15.266 1 87.44 380 SER A N 1
ATOM 2926 C CA . SER A 1 380 ? -11.242 13.289 -15.945 1 87.44 380 SER A CA 1
ATOM 2927 C C . SER A 1 380 ? -10.492 14.602 -15.703 1 87.44 380 SER A C 1
ATOM 2929 O O . SER A 1 380 ? -10.508 15.492 -16.547 1 87.44 380 SER A O 1
ATOM 2931 N N . GLY A 1 381 ? -9.938 14.688 -14.508 1 93.81 381 GLY A N 1
ATOM 2932 C CA . GLY A 1 381 ? -9.234 15.914 -14.18 1 93.81 381 GLY A CA 1
ATOM 2933 C C . GLY A 1 381 ? -9.055 16.125 -12.688 1 93.81 381 GLY A C 1
ATOM 2934 O O . GLY A 1 381 ? -8.984 15.156 -11.922 1 93.81 381 GLY A O 1
ATOM 2935 N N . VAL A 1 382 ? -8.883 17.391 -12.312 1 95.06 382 VAL A N 1
ATOM 2936 C CA . VAL A 1 382 ? -8.656 17.719 -10.906 1 95.06 382 VAL A CA 1
ATOM 2937 C C . VAL A 1 382 ? -9.734 18.688 -10.422 1 95.06 382 VAL A C 1
ATOM 2939 O O . VAL A 1 382 ? -10.125 19.609 -11.148 1 95.06 382 VAL A O 1
ATOM 2942 N N . TYR A 1 383 ? -10.219 18.406 -9.227 1 94.44 383 TYR A N 1
ATOM 2943 C CA . TYR A 1 383 ? -11.234 19.203 -8.539 1 94.44 383 TYR A CA 1
ATOM 2944 C C . TYR A 1 383 ? -10.664 19.844 -7.277 1 94.44 383 TYR A C 1
ATOM 2946 O O . TYR A 1 383 ? -10.008 19.172 -6.477 1 94.44 383 TYR A O 1
ATOM 2954 N N . LEU A 1 384 ? -10.914 21.125 -7.129 1 92.38 384 LEU A N 1
ATOM 2955 C CA . LEU A 1 384 ? -10.461 21.844 -5.938 1 92.38 384 LEU A CA 1
ATOM 2956 C C . LEU A 1 384 ? -11.633 22.156 -5.016 1 92.38 384 LEU A C 1
ATOM 2958 O O . LEU A 1 384 ? -12.773 22.281 -5.473 1 92.38 384 LEU A O 1
ATOM 2962 N N . PRO A 1 385 ? -11.305 22.172 -3.758 1 82.62 385 PRO A N 1
ATOM 2963 C CA . PRO A 1 385 ? -12.398 22.547 -2.859 1 82.62 385 PRO A CA 1
ATOM 2964 C C . PRO A 1 385 ? -12.883 23.969 -3.07 1 82.62 385 PRO A C 1
ATOM 2966 O O . PRO A 1 385 ? -12.102 24.844 -3.484 1 82.62 385 PRO A O 1
ATOM 2969 N N . GLN A 1 386 ? -14.156 24.156 -2.953 1 69.44 386 GLN A N 1
ATOM 2970 C CA . GLN A 1 386 ? -14.742 25.484 -3.139 1 69.44 386 GLN A CA 1
ATOM 2971 C C . GLN A 1 386 ? -14.273 26.453 -2.057 1 69.44 386 GLN A C 1
ATOM 2973 O O . GLN A 1 386 ? -13.945 27.594 -2.35 1 69.44 386 GLN A O 1
ATOM 2978 N N . ILE A 1 387 ? -14.391 25.891 -0.819 1 65.19 387 ILE A N 1
ATOM 2979 C CA . ILE A 1 387 ? -13.961 26.703 0.308 1 65.19 387 ILE A CA 1
ATOM 2980 C C . ILE A 1 387 ? -12.664 26.156 0.887 1 65.19 387 ILE A C 1
ATOM 2982 O O . ILE A 1 387 ? -12.539 24.938 1.107 1 65.19 387 ILE A O 1
ATOM 2986 N N . GLN A 1 388 ? -11.672 27.141 0.828 1 65.25 388 GLN A N 1
ATOM 2987 C CA . GLN A 1 388 ? -10.438 26.656 1.43 1 65.25 388 GLN A CA 1
ATOM 2988 C C . GLN A 1 388 ? -10.086 27.453 2.684 1 65.25 388 GLN A C 1
ATOM 2990 O O . GLN A 1 388 ? -9.758 28.641 2.6 1 65.25 388 GLN A O 1
ATOM 2995 N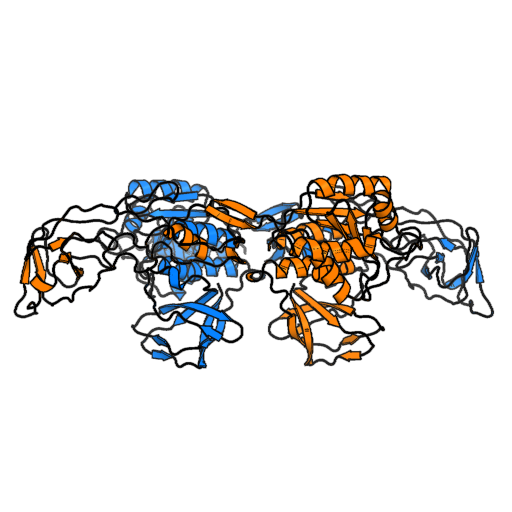 N . LYS A 1 389 ? -10.523 26.938 3.766 1 70.12 389 LYS A N 1
ATOM 2996 C CA . LYS A 1 389 ? -9.984 27.484 5.012 1 70.12 389 LYS A CA 1
ATOM 2997 C C . LYS A 1 389 ? -8.914 26.562 5.59 1 70.12 389 LYS A C 1
ATOM 2999 O O . LYS A 1 389 ? -9.109 25.344 5.664 1 70.12 389 LYS A O 1
ATOM 3004 N N . ASN A 1 390 ? -7.812 27.094 5.906 1 64.62 390 ASN A N 1
ATOM 3005 C CA . ASN A 1 390 ? -6.602 26.344 6.227 1 64.62 390 ASN A CA 1
ATOM 3006 C C . ASN A 1 390 ? -6.809 25.438 7.438 1 64.62 390 ASN A C 1
ATOM 3008 O O . ASN A 1 390 ? -6.145 24.406 7.57 1 64.62 390 ASN A O 1
ATOM 3012 N N . GLY A 1 391 ? -7.742 25.734 8.195 1 71.19 391 GLY A N 1
ATOM 3013 C CA . GLY A 1 391 ? -7.902 24.953 9.414 1 71.19 391 GLY A CA 1
ATOM 3014 C C . GLY A 1 391 ? -8.938 23.859 9.289 1 71.19 391 GLY A C 1
ATOM 3015 O O . GLY A 1 391 ? -9.141 23.078 10.219 1 71.19 391 GLY A O 1
ATOM 3016 N N . GLN A 1 392 ? -9.43 23.766 8.047 1 79.5 392 GLN A N 1
ATOM 3017 C CA . GLN A 1 392 ? -10.539 22.844 7.902 1 79.5 392 GLN A CA 1
ATOM 3018 C C . GLN A 1 392 ? -10.062 21.484 7.375 1 79.5 392 GLN A C 1
ATOM 3020 O O . GLN A 1 392 ? -9.266 21.438 6.438 1 79.5 392 GLN A O 1
ATOM 3025 N N . LEU A 1 393 ? -10.461 20.453 8.062 1 89.06 393 LEU A N 1
ATOM 3026 C CA . LEU A 1 393 ? -10.164 19.078 7.672 1 89.06 393 LEU A CA 1
ATOM 3027 C C . LEU A 1 393 ? -11.266 18.516 6.773 1 89.06 393 LEU A C 1
ATOM 3029 O O . LEU A 1 393 ? -11 17.672 5.918 1 89.06 393 LEU A O 1
ATOM 3033 N N . LYS A 1 394 ? -12.422 19.016 6.898 1 88.12 394 LYS A N 1
ATOM 3034 C CA . LYS A 1 394 ? -13.602 18.453 6.258 1 88.12 394 LYS A CA 1
ATOM 3035 C C . LYS A 1 394 ? -13.438 18.391 4.742 1 88.12 394 LYS A C 1
ATOM 3037 O O . LYS A 1 394 ? -13.68 17.344 4.125 1 88.12 394 LYS A O 1
ATOM 3042 N N . ASN A 1 395 ? -12.945 19.422 4.199 1 86 395 ASN A N 1
ATOM 3043 C CA . ASN A 1 395 ? -12.867 19.547 2.746 1 86 395 ASN A CA 1
ATOM 3044 C C . ASN A 1 395 ? -11.719 18.719 2.176 1 86 395 ASN A C 1
ATOM 3046 O O . ASN A 1 395 ? -11.594 18.594 0.957 1 86 395 ASN A O 1
ATOM 3050 N N . GLY A 1 396 ? -10.953 18.125 3.006 1 88.38 396 GLY A N 1
ATOM 3051 C CA . GLY A 1 396 ? -9.812 17.344 2.539 1 88.38 396 GLY A CA 1
ATOM 3052 C C . GLY A 1 396 ? -10.086 15.859 2.512 1 88.38 396 GLY A C 1
ATOM 3053 O O . GLY A 1 396 ? -9.32 15.094 1.933 1 88.38 396 GLY A O 1
ATOM 3054 N N . ILE A 1 397 ? -11.148 15.508 3.15 1 89.88 397 ILE A N 1
ATOM 3055 C CA . ILE A 1 397 ? -11.484 14.086 3.143 1 89.88 397 ILE A CA 1
ATOM 3056 C C . ILE A 1 397 ? -11.68 13.617 1.704 1 89.88 397 ILE A C 1
ATOM 3058 O O . ILE A 1 397 ? -12.438 14.219 0.944 1 89.88 397 ILE A O 1
ATOM 3062 N N . GLY A 1 398 ? -10.945 12.672 1.277 1 87.25 398 GLY A N 1
ATOM 3063 C CA . GLY A 1 398 ? -11.047 12.148 -0.074 1 87.25 398 GLY A CA 1
ATOM 3064 C C . GLY A 1 398 ? -10.062 12.773 -1.038 1 87.25 398 GLY A C 1
ATOM 3065 O O . GLY A 1 398 ? -9.961 12.359 -2.193 1 87.25 398 GLY A O 1
ATOM 3066 N N . SER A 1 399 ? -9.336 13.75 -0.57 1 89.94 399 SER A N 1
ATOM 3067 C CA . SER A 1 399 ? -8.305 14.352 -1.414 1 89.94 399 SER A CA 1
ATOM 3068 C C . SER A 1 399 ? -7.172 13.367 -1.689 1 89.94 399 SER A C 1
ATOM 3070 O O . SER A 1 399 ? -6.863 12.516 -0.851 1 89.94 399 SER A O 1
ATOM 3072 N N . ASN A 1 400 ? -6.586 13.523 -2.947 1 89.44 400 ASN A N 1
ATOM 3073 C CA . ASN A 1 400 ? -5.527 12.586 -3.311 1 89.44 400 ASN A CA 1
ATOM 3074 C C . ASN A 1 400 ? -4.418 13.273 -4.102 1 89.44 400 ASN A C 1
ATOM 3076 O O . ASN A 1 400 ? -3.611 12.609 -4.754 1 89.44 400 ASN A O 1
ATOM 3080 N N . CYS A 1 401 ? -4.48 14.609 -4.062 1 92.44 401 CYS A N 1
ATOM 3081 C CA . CYS A 1 401 ? -3.416 15.32 -4.762 1 92.44 401 CYS A CA 1
ATOM 3082 C C . CYS A 1 401 ? -3.258 16.734 -4.215 1 92.44 401 CYS A C 1
ATOM 3084 O O . CYS A 1 401 ? -4.082 17.203 -3.424 1 92.44 401 CYS A O 1
ATOM 3086 N N . LEU A 1 402 ? -2.174 17.359 -4.555 1 93.56 402 LEU A N 1
ATOM 3087 C CA . LEU A 1 402 ? -1.898 18.781 -4.32 1 93.56 402 LEU A CA 1
ATOM 3088 C C . LEU A 1 402 ? -1.672 19.516 -5.641 1 93.56 402 LEU A C 1
ATOM 3090 O O . LEU A 1 402 ? -1.055 18.969 -6.559 1 93.56 402 LEU A O 1
ATOM 3094 N N . VAL A 1 403 ? -2.172 20.672 -5.723 1 93.75 403 VAL A N 1
ATOM 3095 C CA . VAL A 1 403 ? -1.862 21.562 -6.824 1 93.75 403 VAL A CA 1
ATOM 3096 C C . VAL A 1 403 ? -1.01 22.734 -6.32 1 93.75 403 VAL A C 1
ATOM 3098 O O . VAL A 1 403 ? -1.359 23.375 -5.336 1 93.75 403 VAL A O 1
ATOM 3101 N N . ILE A 1 404 ? 0.071 22.953 -6.961 1 92.75 404 ILE A N 1
ATOM 3102 C CA . ILE A 1 404 ? 0.944 24.062 -6.582 1 92.75 404 ILE A CA 1
ATOM 3103 C C . ILE A 1 404 ? 0.838 25.188 -7.617 1 92.75 404 ILE A C 1
ATOM 3105 O O . ILE A 1 404 ? 1.29 25.031 -8.75 1 92.75 404 ILE A O 1
ATOM 3109 N N . PHE A 1 405 ? 0.317 26.25 -7.215 1 93.75 405 PHE A N 1
ATOM 3110 C CA . PHE A 1 405 ? 0.197 27.422 -8.078 1 93.75 405 PHE A CA 1
ATOM 3111 C C . PHE A 1 405 ? 1.398 28.344 -7.91 1 93.75 405 PHE A C 1
ATOM 3113 O O . PHE A 1 405 ? 1.817 28.625 -6.785 1 93.75 405 PHE A O 1
ATOM 3120 N N . PRO A 1 406 ? 1.906 28.812 -8.992 1 93.62 406 PRO A N 1
ATOM 3121 C CA . PRO A 1 406 ? 3.098 29.656 -8.93 1 93.62 406 PRO A CA 1
ATOM 3122 C C . PRO A 1 406 ? 2.814 31.031 -8.328 1 93.62 406 PRO A C 1
ATOM 3124 O O . PRO A 1 406 ? 1.666 31.328 -7.996 1 93.62 406 PRO A O 1
ATOM 3127 N N . GLU A 1 407 ? 3.871 31.766 -8.133 1 94.12 407 GLU A N 1
ATOM 3128 C CA . GLU A 1 407 ? 3.779 33.125 -7.609 1 94.12 407 GLU A CA 1
ATOM 3129 C C . GLU A 1 407 ? 2.973 34.031 -8.539 1 94.12 407 GLU A C 1
ATOM 3131 O O . GLU A 1 407 ? 2.982 33.844 -9.758 1 94.12 407 GLU A O 1
ATOM 3136 N N . GLY A 1 408 ? 2.264 34.969 -7.816 1 92.81 408 GLY A N 1
ATOM 3137 C CA . GLY A 1 408 ? 1.494 35.938 -8.594 1 92.81 408 GLY A CA 1
ATOM 3138 C C . GLY A 1 408 ? 0.007 35.656 -8.602 1 92.81 408 GLY A C 1
ATOM 3139 O O . GLY A 1 408 ? -0.416 34.562 -8.234 1 92.81 408 GLY A O 1
ATOM 3140 N N . GLU A 1 409 ? -0.765 36.656 -8.922 1 93.56 409 GLU A N 1
ATOM 3141 C CA . GLU A 1 409 ? -2.215 36.531 -9.016 1 93.56 409 GLU A CA 1
ATOM 3142 C C . GLU A 1 409 ? -2.645 36.156 -10.438 1 93.56 409 GLU A C 1
ATOM 3144 O O . GLU A 1 409 ? -2.096 36.688 -11.406 1 93.56 409 GLU A O 1
ATOM 3149 N N . ARG A 1 410 ? -3.488 35.156 -10.484 1 94.12 410 ARG A N 1
ATOM 3150 C CA . ARG A 1 410 ? -3.949 34.688 -11.781 1 94.12 410 ARG A CA 1
ATOM 3151 C C . ARG A 1 410 ? -5.238 33.875 -11.648 1 94.12 410 ARG A C 1
ATOM 3153 O O . ARG A 1 410 ? -5.43 33.156 -10.664 1 94.12 410 ARG A O 1
ATOM 3160 N N . THR A 1 411 ? -6.082 34.094 -12.641 1 95.12 411 THR A N 1
ATOM 3161 C CA . THR A 1 411 ? -7.277 33.281 -12.727 1 95.12 411 THR A CA 1
ATOM 3162 C C . THR A 1 411 ? -7.039 32.094 -13.664 1 95.12 411 THR A C 1
ATOM 3164 O O . THR A 1 411 ? -6.66 32.281 -14.828 1 95.12 411 THR A O 1
ATOM 3167 N N . TYR A 1 412 ? -7.191 30.938 -13.148 1 95.06 412 TYR A N 1
ATOM 3168 C CA . TYR A 1 412 ? -7.109 29.719 -13.938 1 95.06 412 TYR A CA 1
ATOM 3169 C C . TYR A 1 412 ? -8.492 29.266 -14.398 1 95.06 412 TYR A C 1
ATOM 3171 O O . TYR A 1 412 ? -9.375 29.016 -13.578 1 95.06 412 TYR A O 1
ATOM 3179 N N . ALA A 1 413 ? -8.648 29.141 -15.672 1 96.5 413 ALA A N 1
ATOM 3180 C CA . ALA A 1 413 ? -9.953 28.797 -16.219 1 96.5 413 ALA A CA 1
ATOM 3181 C C . ALA A 1 413 ? -10.203 27.297 -16.156 1 96.5 413 ALA A C 1
ATOM 3183 O O . ALA A 1 413 ? -9.258 26.5 -16.172 1 96.5 413 ALA A O 1
ATOM 3184 N N . GLU A 1 414 ? -11.508 27 -16 1 95.75 414 GLU A N 1
ATOM 3185 C CA . GLU A 1 414 ? -11.883 25.609 -16.203 1 95.75 414 GLU A CA 1
ATOM 3186 C C . GLU A 1 414 ? -11.352 25.078 -17.547 1 95.75 414 GLU A C 1
ATOM 3188 O O . GLU A 1 414 ? -11.438 25.766 -18.562 1 95.75 414 GLU A O 1
ATOM 3193 N N . GLY A 1 415 ? -10.734 23.859 -17.516 1 96.62 415 GLY A N 1
ATOM 3194 C CA . GLY A 1 415 ? -10.18 23.312 -18.734 1 96.62 415 GLY A CA 1
ATOM 3195 C C . GLY A 1 415 ? -8.68 23.5 -18.844 1 96.62 415 GLY A C 1
ATOM 3196 O O . GLY A 1 415 ? -8.023 22.844 -19.672 1 96.62 415 GLY A O 1
ATOM 3197 N N . GLU A 1 416 ? -8.164 24.359 -18.109 1 96.06 416 GLU A N 1
ATOM 3198 C CA . GLU A 1 416 ? -6.723 24.609 -18.141 1 96.06 416 GLU A CA 1
ATOM 3199 C C . GLU A 1 416 ? -5.957 23.469 -17.469 1 96.06 416 GLU A C 1
ATOM 3201 O O . GLU A 1 416 ? -6.406 22.922 -16.469 1 96.06 416 GLU A O 1
ATOM 3206 N N . ALA A 1 417 ? -4.789 23.234 -18.047 1 95.38 417 ALA A N 1
ATOM 3207 C CA . ALA A 1 417 ? -3.938 22.203 -17.453 1 95.38 417 ALA A CA 1
ATOM 3208 C C . ALA A 1 417 ? -3.111 22.781 -16.297 1 95.38 417 ALA A C 1
ATOM 3210 O O . ALA A 1 417 ? -2.568 23.875 -16.406 1 95.38 417 ALA A O 1
ATOM 3211 N N . VAL A 1 418 ? -3.104 22.016 -15.203 1 94.38 418 VAL A N 1
ATOM 3212 C CA . VAL A 1 418 ? -2.303 22.422 -14.047 1 94.38 418 VAL A CA 1
ATOM 3213 C C . VAL A 1 418 ? -1.447 21.25 -13.586 1 94.38 418 VAL A C 1
ATOM 3215 O O . VAL A 1 418 ? -1.777 20.078 -13.852 1 94.38 418 VAL A O 1
ATOM 3218 N N . ARG A 1 419 ? -0.424 21.594 -12.961 1 89.62 419 ARG A N 1
ATOM 3219 C CA . ARG A 1 419 ? 0.453 20.562 -12.414 1 89.62 419 ARG A CA 1
ATOM 3220 C C . ARG A 1 419 ? -0.081 20.047 -11.086 1 89.62 419 ARG A C 1
ATOM 3222 O O . ARG A 1 419 ? -0.396 20.828 -10.188 1 89.62 419 ARG A O 1
ATOM 3229 N N . VAL A 1 420 ? -0.124 18.734 -11.047 1 91.31 420 VAL A N 1
ATOM 3230 C CA . VAL A 1 420 ? -0.645 18.078 -9.852 1 91.31 420 VAL A CA 1
ATOM 3231 C C . VAL A 1 420 ? 0.396 17.109 -9.297 1 91.31 420 VAL A C 1
ATOM 3233 O O . VAL A 1 420 ? 1.137 16.484 -10.055 1 91.31 420 VAL A O 1
ATOM 3236 N N . ILE A 1 421 ? 0.462 17.125 -7.969 1 90 421 ILE A N 1
ATOM 3237 C CA . ILE A 1 421 ? 1.241 16.109 -7.25 1 90 421 ILE A CA 1
ATOM 3238 C C . ILE A 1 421 ? 0.3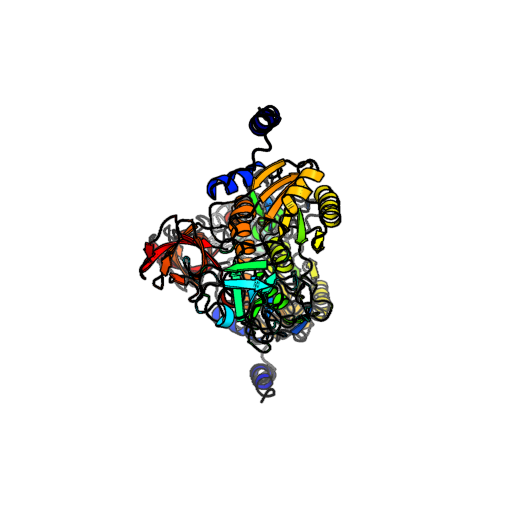03 15.102 -6.598 1 90 421 ILE A C 1
ATOM 3240 O O . ILE A 1 421 ? -0.483 15.453 -5.715 1 90 421 ILE A O 1
ATOM 3244 N N . ARG A 1 422 ? 0.406 13.875 -7.055 1 87.38 422 ARG A N 1
ATOM 3245 C CA . ARG A 1 422 ? -0.428 12.836 -6.453 1 87.38 422 ARG A CA 1
ATOM 3246 C C . ARG A 1 422 ? 0.092 12.445 -5.078 1 87.38 422 ARG A C 1
ATOM 3248 O O . ARG A 1 422 ? 1.303 12.32 -4.875 1 87.38 422 ARG A O 1
ATOM 3255 N N . ILE A 1 423 ? -0.832 12.289 -4.215 1 85.69 423 ILE A N 1
ATOM 3256 C CA . ILE A 1 423 ? -0.423 11.922 -2.863 1 85.69 423 ILE A CA 1
ATOM 3257 C C . ILE A 1 423 ? -1.219 10.703 -2.395 1 85.69 423 ILE A C 1
ATOM 3259 O O . ILE A 1 423 ? -2.324 10.453 -2.881 1 85.69 423 ILE A O 1
ATOM 3263 N N . MET B 1 1 ? -36.562 -8.258 6.945 1 24.23 1 MET B N 1
ATOM 3264 C CA . MET B 1 1 ? -36.344 -8.445 5.516 1 24.23 1 MET B CA 1
ATOM 3265 C C . MET B 1 1 ? -34.969 -9.039 5.254 1 24.23 1 MET B C 1
ATOM 3267 O O . MET B 1 1 ? -34.531 -9.109 4.109 1 24.23 1 MET B O 1
ATOM 3271 N N . GLU B 1 2 ? -34.156 -9.172 6.355 1 27.16 2 GLU B N 1
ATOM 3272 C CA . GLU B 1 2 ? -32.781 -9.633 6.551 1 27.16 2 GLU B CA 1
ATOM 3273 C C . GLU B 1 2 ? -32.656 -11.125 6.234 1 27.16 2 GLU B C 1
ATOM 3275 O O . GLU B 1 2 ? -31.578 -11.602 5.934 1 27.16 2 GLU B O 1
ATOM 3280 N N . ASP B 1 3 ? -33.812 -11.805 6.387 1 30.23 3 ASP B N 1
ATOM 3281 C CA . ASP B 1 3 ? -33.906 -13.266 6.336 1 30.23 3 ASP B CA 1
ATOM 3282 C C . ASP B 1 3 ? -33.844 -13.766 4.895 1 30.23 3 ASP B C 1
ATOM 3284 O O . ASP B 1 3 ? -33.719 -14.977 4.66 1 30.23 3 ASP B O 1
ATOM 3288 N N . SER B 1 4 ? -34.156 -12.82 3.963 1 32.91 4 SER B N 1
ATOM 3289 C CA . SER B 1 4 ? -34.406 -13.281 2.604 1 32.91 4 SER B CA 1
ATOM 3290 C C . SER B 1 4 ? -33.094 -13.5 1.836 1 32.91 4 SER B C 1
ATOM 3292 O O . SER B 1 4 ? -33.094 -14.133 0.775 1 32.91 4 SER B O 1
ATOM 3294 N N . ALA B 1 5 ? -32.062 -12.695 2.178 1 36.91 5 ALA B N 1
ATOM 3295 C CA . ALA B 1 5 ? -30.859 -12.812 1.361 1 36.91 5 ALA B CA 1
ATOM 3296 C C . ALA B 1 5 ? -30.156 -14.141 1.615 1 36.91 5 ALA B C 1
ATOM 3298 O O . ALA B 1 5 ? -29.422 -14.625 0.758 1 36.91 5 ALA B O 1
ATOM 3299 N N . TRP B 1 6 ? -30.422 -14.656 2.857 1 32.12 6 TRP B N 1
ATOM 3300 C CA . TRP B 1 6 ? -29.844 -15.945 3.246 1 32.12 6 TRP B CA 1
ATOM 3301 C C . TRP B 1 6 ? -30.453 -17.078 2.43 1 32.12 6 TRP B C 1
ATOM 3303 O O . TRP B 1 6 ? -29.75 -18.016 2.049 1 32.12 6 TRP B O 1
ATOM 3313 N N . ASP B 1 7 ? -31.703 -16.859 2.008 1 35.53 7 ASP B N 1
ATOM 3314 C CA . ASP B 1 7 ? -32.469 -17.938 1.42 1 35.53 7 ASP B CA 1
ATOM 3315 C C . ASP B 1 7 ? -32.062 -18.188 -0.032 1 35.53 7 ASP B C 1
ATOM 3317 O O . ASP B 1 7 ? -32.062 -19.328 -0.499 1 35.53 7 ASP B O 1
ATOM 3321 N N . ALA B 1 8 ? -31.781 -17.078 -0.795 1 37.25 8 ALA B N 1
ATOM 3322 C CA . ALA B 1 8 ? -31.516 -17.266 -2.219 1 37.25 8 ALA B CA 1
ATOM 3323 C C . ALA B 1 8 ? -30.188 -17.969 -2.441 1 37.25 8 ALA B C 1
ATOM 3325 O O . ALA B 1 8 ? -30.062 -18.828 -3.312 1 37.25 8 ALA B O 1
ATOM 3326 N N . GLY B 1 9 ? -29.156 -17.641 -1.68 1 36.12 9 GLY B N 1
ATOM 3327 C CA . GLY B 1 9 ? -27.906 -18.391 -1.712 1 36.12 9 GLY B CA 1
ATOM 3328 C C . GLY B 1 9 ? -28.094 -19.859 -1.332 1 36.12 9 GLY B C 1
ATOM 3329 O O . GLY B 1 9 ? -27.484 -20.734 -1.94 1 36.12 9 GLY B O 1
ATOM 3330 N N . ASN B 1 10 ? -29 -19.969 -0.371 1 37.84 10 ASN B N 1
ATOM 3331 C CA . ASN B 1 10 ? -29.328 -21.328 0.033 1 37.84 10 ASN B CA 1
ATOM 3332 C C . ASN B 1 10 ? -30.109 -22.062 -1.053 1 37.84 10 ASN B C 1
ATOM 3334 O O . ASN B 1 10 ? -30.078 -23.297 -1.118 1 37.84 10 ASN B O 1
ATOM 3338 N N . ALA B 1 11 ? -30.953 -21.328 -1.839 1 37.62 11 ALA B N 1
ATOM 3339 C CA . ALA B 1 11 ? -31.781 -22 -2.85 1 37.62 11 ALA B CA 1
ATOM 3340 C C . ALA B 1 11 ? -30.922 -22.594 -3.957 1 37.62 11 ALA B C 1
ATOM 3342 O O . ALA B 1 11 ? -31.172 -23.703 -4.418 1 37.62 11 ALA B O 1
ATOM 3343 N N . ILE B 1 12 ? -29.922 -21.766 -4.395 1 35.97 12 ILE B N 1
ATOM 3344 C CA . ILE B 1 12 ? -29.016 -22.344 -5.383 1 35.97 12 ILE B CA 1
ATOM 3345 C C . ILE B 1 12 ? -28.219 -23.484 -4.746 1 35.97 12 ILE B C 1
ATOM 3347 O O . ILE B 1 12 ? -28 -24.531 -5.367 1 35.97 12 ILE B O 1
ATOM 3351 N N . ILE B 1 13 ? -28 -23.312 -3.365 1 35.84 13 ILE B N 1
ATOM 3352 C CA . ILE B 1 13 ? -27.328 -24.391 -2.662 1 35.84 13 ILE B CA 1
ATOM 3353 C C . ILE B 1 13 ? -28.281 -25.562 -2.48 1 35.84 13 ILE B C 1
ATOM 3355 O O . ILE B 1 13 ? -27.891 -26.734 -2.621 1 35.84 13 ILE B O 1
ATOM 3359 N N . ARG B 1 14 ? -29.594 -25.328 -2.248 1 34.88 14 ARG B N 1
ATOM 3360 C CA . ARG B 1 14 ? -30.578 -26.375 -2.029 1 34.88 14 ARG B CA 1
ATOM 3361 C C . ARG B 1 14 ? -30.875 -27.125 -3.322 1 34.88 14 ARG B C 1
ATOM 3363 O O . ARG B 1 14 ? -31.156 -28.328 -3.301 1 34.88 14 ARG B O 1
ATOM 3370 N N . SER B 1 15 ? -31.031 -26.266 -4.391 1 33.59 15 SER B N 1
ATOM 3371 C CA . SER B 1 15 ? -31.328 -27.016 -5.605 1 33.59 15 SER B CA 1
ATOM 3372 C C . SER B 1 15 ? -30.188 -27.938 -5.98 1 33.59 15 SER B C 1
ATOM 3374 O O . SER B 1 15 ? -30.375 -28.906 -6.723 1 33.59 15 SER B O 1
ATOM 3376 N N . ALA B 1 16 ? -28.969 -27.641 -5.477 1 33.47 16 ALA B N 1
ATOM 3377 C CA . ALA B 1 16 ? -27.859 -28.562 -5.711 1 33.47 16 ALA B CA 1
ATOM 3378 C C . ALA B 1 16 ? -27.969 -29.797 -4.836 1 33.47 16 ALA B C 1
ATOM 3380 O O . ALA B 1 16 ? -27.188 -30.734 -4.977 1 33.47 16 ALA B O 1
ATOM 3381 N N . HIS B 1 17 ? -28.797 -29.734 -3.713 1 33.38 17 HIS B N 1
ATOM 3382 C CA . HIS B 1 17 ? -28.922 -30.906 -2.855 1 33.38 17 HIS B CA 1
ATOM 3383 C C . HIS B 1 17 ? -29.578 -32.062 -3.596 1 33.38 17 HIS B C 1
ATOM 3385 O O . HIS B 1 17 ? -29.281 -33.219 -3.328 1 33.38 17 HIS B O 1
ATOM 3391 N N . LEU B 1 18 ? -30.781 -31.844 -4.285 1 30.69 18 LEU B N 1
ATOM 3392 C CA . LEU B 1 18 ? -31.641 -32.969 -4.613 1 30.69 18 LEU B CA 1
ATOM 3393 C C . LEU B 1 18 ? -30.938 -33.906 -5.598 1 30.69 18 LEU B C 1
ATOM 3395 O O . LEU B 1 18 ? -31.344 -35.062 -5.758 1 30.69 18 LEU B O 1
ATOM 3399 N N . GLU B 1 19 ? -30.344 -33.406 -6.766 1 30.77 19 GLU B N 1
ATOM 3400 C CA . GLU B 1 19 ? -30.031 -34.469 -7.715 1 30.77 19 GLU B CA 1
ATOM 3401 C C . GLU B 1 19 ? -28.859 -35.312 -7.23 1 30.77 19 GLU B C 1
ATOM 3403 O O . GLU B 1 19 ? -27.734 -34.844 -7.184 1 30.77 19 GLU B O 1
ATOM 3408 N N . ARG B 1 20 ? -28.969 -36.281 -6.309 1 30.53 20 ARG B N 1
ATOM 3409 C CA . ARG B 1 20 ? -28.156 -37.312 -5.691 1 30.53 20 ARG B CA 1
ATOM 3410 C C . ARG B 1 20 ? -27.172 -37.906 -6.691 1 30.53 20 ARG B C 1
ATOM 3412 O O . ARG B 1 20 ? -26.078 -38.344 -6.316 1 30.53 20 ARG B O 1
ATOM 3419 N N . ARG B 1 21 ? -27.703 -38.812 -7.688 1 32.84 21 ARG B N 1
ATOM 3420 C CA . ARG B 1 21 ? -27.172 -40.062 -8.227 1 32.84 21 ARG B CA 1
ATOM 3421 C C . ARG B 1 21 ? -25.938 -39.812 -9.078 1 32.84 21 ARG B C 1
ATOM 3423 O O . ARG B 1 21 ? -24.984 -40.594 -9.055 1 32.84 21 ARG B O 1
ATOM 3430 N N . HIS B 1 22 ? -26.078 -39.312 -10.375 1 32.41 22 HIS B N 1
ATOM 3431 C CA . HIS B 1 22 ? -25 -39.469 -11.336 1 32.41 22 HIS B CA 1
ATOM 3432 C C . HIS B 1 22 ? -23.828 -38.531 -10.969 1 32.41 22 HIS B C 1
ATOM 3434 O O . HIS B 1 22 ? -24.031 -37.375 -10.602 1 32.41 22 HIS B O 1
ATOM 3440 N N . LYS B 1 23 ? -22.766 -38.969 -10.352 1 38.91 23 LYS B N 1
ATOM 3441 C CA . LYS B 1 23 ? -21.453 -38.344 -10.203 1 38.91 23 LYS B CA 1
ATOM 3442 C C . LYS B 1 23 ? -21.203 -37.312 -11.305 1 38.91 23 LYS B C 1
ATOM 3444 O O . LYS B 1 23 ? -20.766 -37.656 -12.398 1 38.91 23 LYS B O 1
ATOM 3449 N N . VAL B 1 24 ? -22.078 -36.406 -11.586 1 39.28 24 VAL B N 1
ATOM 3450 C CA . VAL B 1 24 ? -21.859 -35.438 -12.656 1 39.28 24 VAL B CA 1
ATOM 3451 C C . VAL B 1 24 ? -20.516 -34.75 -12.469 1 39.28 24 VAL B C 1
ATOM 3453 O O . VAL B 1 24 ? -20.234 -34.188 -11.414 1 39.28 24 VAL B O 1
ATOM 3456 N N . ARG B 1 25 ? -19.406 -35.281 -12.977 1 47.91 25 ARG B N 1
ATOM 3457 C CA . ARG B 1 25 ? -18.109 -34.625 -13.094 1 47.91 25 ARG B CA 1
ATOM 3458 C C . ARG B 1 25 ? -18.266 -33.125 -13.219 1 47.91 25 ARG B C 1
ATOM 3460 O O . ARG B 1 25 ? -18.984 -32.656 -14.094 1 47.91 25 ARG B O 1
ATOM 3467 N N . PRO B 1 26 ? -18.188 -32.375 -12.148 1 58.62 26 PRO B N 1
ATOM 3468 C CA . PRO B 1 26 ? -18.344 -30.938 -12.305 1 58.62 26 PRO B CA 1
ATOM 3469 C C . PRO B 1 26 ? -17.797 -30.422 -13.633 1 58.62 26 PRO B C 1
ATOM 3471 O O . PRO B 1 26 ? -16.781 -30.938 -14.133 1 58.62 26 PRO B O 1
ATOM 3474 N N . SER B 1 27 ? -18.656 -29.781 -14.477 1 68.25 27 SER B N 1
ATOM 3475 C CA . SER B 1 27 ? -18.5 -29.312 -15.844 1 68.25 27 SER B CA 1
ATOM 3476 C C . SER B 1 27 ? -17.578 -28.094 -15.922 1 68.25 27 SER B C 1
ATOM 3478 O O . SER B 1 27 ? -17.438 -27.359 -14.953 1 68.25 27 SER B O 1
ATOM 3480 N N . ARG B 1 28 ? -16.688 -28.125 -16.828 1 88.81 28 ARG B N 1
ATOM 3481 C CA . ARG B 1 28 ? -15.883 -26.969 -17.203 1 88.81 28 ARG B CA 1
ATOM 3482 C C . ARG B 1 28 ? -16.75 -25.734 -17.344 1 88.81 28 ARG B C 1
ATOM 3484 O O . ARG B 1 28 ? -17.859 -25.797 -17.891 1 88.81 28 ARG B O 1
ATOM 3491 N N . VAL B 1 29 ? -16.406 -24.703 -16.562 1 95.81 29 VAL B N 1
ATOM 3492 C CA . VAL B 1 29 ? -17.156 -23.453 -16.578 1 95.81 29 VAL B CA 1
ATOM 3493 C C . VAL B 1 29 ? -16.359 -22.391 -17.344 1 95.81 29 VAL B C 1
ATOM 3495 O O . VAL B 1 29 ? -15.18 -22.578 -17.625 1 95.81 29 VAL B O 1
ATOM 3498 N N . THR B 1 30 ? -17.078 -21.375 -17.703 1 95.19 30 THR B N 1
ATOM 3499 C CA . THR B 1 30 ? -16.391 -20.219 -18.266 1 95.19 30 THR B CA 1
ATOM 3500 C C . THR B 1 30 ? -15.688 -19.422 -17.156 1 95.19 30 THR B C 1
ATOM 3502 O O . THR B 1 30 ? -15.953 -19.625 -15.977 1 95.19 30 THR B O 1
ATOM 3505 N N . LEU B 1 31 ? -14.836 -18.578 -17.578 1 95.25 31 LEU B N 1
ATOM 3506 C CA . LEU B 1 31 ? -14.148 -17.719 -16.609 1 95.25 31 LEU B CA 1
ATOM 3507 C C . LEU B 1 31 ? -15.148 -16.875 -15.836 1 95.25 31 LEU B C 1
ATOM 3509 O O . LEU B 1 31 ? -15.039 -16.734 -14.617 1 95.25 31 LEU B O 1
ATOM 3513 N N . GLU B 1 32 ? -16.125 -16.281 -16.5 1 94.12 32 GLU B N 1
ATOM 3514 C CA . GLU B 1 32 ? -17.141 -15.43 -15.883 1 94.12 32 GLU B CA 1
ATOM 3515 C C . GLU B 1 32 ? -17.984 -16.219 -14.883 1 94.12 32 GLU B C 1
ATOM 3517 O O . GLU B 1 32 ? -18.281 -15.719 -13.789 1 94.12 32 GLU B O 1
ATOM 3522 N N . GLN B 1 33 ? -18.297 -17.391 -15.273 1 95.81 33 GLN B N 1
ATOM 3523 C CA . GLN B 1 33 ? -19.047 -18.25 -14.367 1 95.81 33 GLN B CA 1
ATOM 3524 C C . GLN B 1 33 ? -18.234 -18.594 -13.125 1 95.81 33 GLN B C 1
ATOM 3526 O O . GLN B 1 33 ? -18.766 -18.609 -12.016 1 95.81 33 GLN B O 1
ATOM 3531 N N . ALA B 1 34 ? -16.953 -18.906 -13.328 1 97.12 34 ALA B N 1
ATOM 3532 C CA . ALA B 1 34 ? -16.062 -19.203 -12.211 1 97.12 34 ALA B CA 1
ATOM 3533 C C . ALA B 1 34 ? -15.984 -18.016 -11.25 1 97.12 34 ALA B C 1
ATOM 3535 O O . ALA B 1 34 ? -16.016 -18.188 -10.023 1 97.12 34 ALA B O 1
ATOM 3536 N N . GLN B 1 35 ? -15.898 -16.766 -11.773 1 94.5 35 GLN B N 1
ATOM 3537 C CA . GLN B 1 35 ? -15.844 -15.555 -10.969 1 94.5 35 GLN B CA 1
ATOM 3538 C C . GLN B 1 35 ? -17.109 -15.375 -10.148 1 94.5 35 GLN B C 1
ATOM 3540 O O . GLN B 1 35 ? -17.062 -15.016 -8.977 1 94.5 35 GLN B O 1
ATOM 3545 N N . GLU B 1 36 ? -18.203 -15.625 -10.773 1 94.44 36 GLU B N 1
ATOM 3546 C CA . GLU B 1 36 ? -19.5 -15.5 -10.094 1 94.44 36 GLU B CA 1
ATOM 3547 C C . GLU B 1 36 ? -19.625 -16.531 -8.977 1 94.44 36 GLU B C 1
ATOM 3549 O O . GLU B 1 36 ? -20.062 -16.188 -7.867 1 94.44 36 GLU B O 1
ATOM 3554 N N . LEU B 1 37 ? -19.234 -17.766 -9.273 1 96 37 LEU B N 1
ATOM 3555 C CA . LEU B 1 37 ? -19.297 -18.812 -8.273 1 96 37 LEU B CA 1
ATOM 3556 C C . LEU B 1 37 ? -18.375 -18.516 -7.102 1 96 37 LEU B C 1
ATOM 3558 O O . LEU B 1 37 ? -18.734 -18.75 -5.945 1 96 37 LEU B O 1
ATOM 3562 N N . PHE B 1 38 ? -17.25 -18.016 -7.387 1 96.12 38 PHE B N 1
ATOM 3563 C CA . PHE B 1 38 ? -16.297 -17.656 -6.332 1 96.12 38 PHE B CA 1
ATOM 3564 C C . PHE B 1 38 ? -16.891 -16.594 -5.418 1 96.12 38 PHE B C 1
ATOM 3566 O O . PHE B 1 38 ? -16.844 -16.734 -4.191 1 96.12 38 PHE B O 1
ATOM 3573 N N . LYS B 1 39 ? -17.391 -15.57 -6.023 1 92.38 39 LYS B N 1
ATOM 3574 C CA . LYS B 1 39 ? -17.984 -14.469 -5.273 1 92.38 39 LYS B CA 1
ATOM 3575 C C . LYS B 1 39 ? -19.125 -14.961 -4.379 1 92.38 39 LYS B C 1
ATOM 3577 O O . LYS B 1 39 ? -19.219 -14.578 -3.211 1 92.38 39 LYS B O 1
ATOM 3582 N N . THR B 1 40 ? -19.891 -15.828 -4.883 1 92.88 40 THR B N 1
ATOM 3583 C CA . THR B 1 40 ? -21.094 -16.266 -4.191 1 92.88 40 THR B CA 1
ATOM 3584 C C . THR B 1 40 ? -20.75 -17.188 -3.023 1 92.88 40 THR B C 1
ATOM 3586 O O . THR B 1 40 ? -21.453 -17.219 -2.014 1 92.88 40 THR B O 1
ATOM 3589 N N . CYS B 1 41 ? -19.656 -17.859 -3.098 1 94.31 41 CYS B N 1
ATOM 3590 C CA . CYS B 1 41 ? -19.344 -18.844 -2.062 1 94.31 41 CYS B CA 1
ATOM 3591 C C . CYS B 1 41 ? -18.531 -18.203 -0.935 1 94.31 41 CYS B C 1
ATOM 3593 O O . CYS B 1 41 ? -18.375 -18.797 0.13 1 94.31 41 CYS B O 1
ATOM 3595 N N . MET B 1 42 ? -18.031 -17.031 -1.13 1 94.25 42 MET B N 1
ATOM 3596 C CA . MET B 1 42 ? -17.266 -16.359 -0.09 1 94.25 42 MET B CA 1
ATOM 3597 C C . MET B 1 42 ? -18.156 -15.961 1.078 1 94.25 42 MET B C 1
ATOM 3599 O O . MET B 1 42 ? -19.297 -15.531 0.875 1 94.25 42 MET B O 1
ATOM 3603 N N . PRO B 1 43 ? -17.672 -16.125 2.252 1 90.25 43 PRO B N 1
ATOM 3604 C CA . PRO B 1 43 ? -18.469 -15.734 3.408 1 90.25 43 PRO B CA 1
ATOM 3605 C C . PRO B 1 43 ? -18.672 -14.219 3.506 1 90.25 43 PRO B C 1
ATOM 3607 O O . PRO B 1 43 ? -17.875 -13.461 2.951 1 90.25 43 PRO B O 1
ATOM 3610 N N . VAL B 1 44 ? -19.703 -13.891 4.184 1 87.69 44 VAL B N 1
ATOM 3611 C CA . VAL B 1 44 ? -19.938 -12.484 4.48 1 87.69 44 VAL B CA 1
ATOM 3612 C C . VAL B 1 44 ? -18.797 -11.953 5.363 1 87.69 44 VAL B C 1
ATOM 3614 O O . VAL B 1 44 ? -18.391 -12.609 6.324 1 87.69 44 VAL B O 1
ATOM 3617 N N . ARG B 1 45 ? -18.391 -10.82 5.059 1 87.75 45 ARG B N 1
ATOM 3618 C CA . ARG B 1 45 ? -17.297 -10.242 5.82 1 87.75 45 ARG B CA 1
ATOM 3619 C C . ARG B 1 45 ? -17.734 -9.852 7.227 1 87.75 45 ARG B C 1
ATOM 3621 O O . ARG B 1 45 ? -18.781 -9.211 7.391 1 87.75 45 ARG B O 1
ATOM 3628 N N . LYS B 1 46 ? -16.938 -10.211 8.141 1 92.12 46 LYS B N 1
ATOM 3629 C CA . LYS B 1 46 ? -17.219 -9.867 9.531 1 92.12 46 LYS B CA 1
ATOM 3630 C C . LYS B 1 46 ? -16.781 -8.445 9.844 1 92.12 46 LYS B C 1
ATOM 3632 O O . LYS B 1 46 ? -15.922 -7.887 9.164 1 92.12 46 LYS B O 1
ATOM 3637 N N . LYS B 1 47 ? -17.453 -7.84 10.812 1 95.75 47 LYS B N 1
ATOM 3638 C CA . LYS B 1 47 ? -17.141 -6.48 11.258 1 95.75 47 LYS B CA 1
ATOM 3639 C C . LYS B 1 47 ? -16.562 -6.484 12.664 1 95.75 47 LYS B C 1
ATOM 3641 O O . LYS B 1 47 ? -16.781 -7.414 13.438 1 95.75 47 LYS B O 1
ATOM 3646 N N . GLU B 1 48 ? -15.773 -5.539 12.938 1 96.56 48 GLU B N 1
ATOM 3647 C CA . GLU B 1 48 ? -15.219 -5.379 14.281 1 96.56 48 GLU B CA 1
ATOM 3648 C C . GLU B 1 48 ? -15.039 -3.906 14.633 1 96.56 48 GLU B C 1
ATOM 3650 O O . GLU B 1 48 ? -14.867 -3.066 13.75 1 96.56 48 GLU B O 1
ATOM 3655 N N . GLU B 1 49 ? -15.125 -3.617 15.898 1 97.44 49 GLU B N 1
ATOM 3656 C CA . GLU B 1 49 ? -14.828 -2.285 16.422 1 97.44 49 GLU B CA 1
ATOM 3657 C C . GLU B 1 49 ? -13.391 -2.197 16.922 1 97.44 49 GLU B C 1
ATOM 3659 O O . GLU B 1 49 ? -12.93 -3.08 17.656 1 97.44 49 GLU B O 1
ATOM 3664 N N . LYS B 1 50 ? -12.727 -1.218 16.5 1 96.38 50 LYS B N 1
ATOM 3665 C CA . LYS B 1 50 ? -11.336 -0.979 16.875 1 96.38 50 LYS B CA 1
ATOM 3666 C C . LYS B 1 50 ? -11.102 0.489 17.219 1 96.38 50 LYS B C 1
ATOM 3668 O O . LYS B 1 50 ? -11.883 1.356 16.828 1 96.38 50 LYS B O 1
ATOM 3673 N N . GLN B 1 51 ? -10.031 0.668 18.016 1 96 51 GLN B N 1
ATOM 3674 C CA . GLN B 1 51 ? -9.594 2.047 18.188 1 96 51 GLN B CA 1
ATOM 3675 C C . GLN B 1 51 ? -9.25 2.689 16.844 1 96 51 GLN B C 1
ATOM 3677 O O . GLN B 1 51 ? -8.609 2.062 15.992 1 96 51 GLN B O 1
ATOM 3682 N N . SER B 1 52 ? -9.672 3.895 16.656 1 96.5 52 SER B N 1
ATOM 3683 C CA . SER B 1 52 ? -9.531 4.57 15.367 1 96.5 52 SER B CA 1
ATOM 3684 C C . SER B 1 52 ? -8.086 4.574 14.891 1 96.5 52 SER B C 1
ATOM 3686 O O . SER B 1 52 ? -7.809 4.348 13.711 1 96.5 52 SER B O 1
ATOM 3688 N N . ALA B 1 53 ? -7.176 4.742 15.836 1 91.69 53 ALA B N 1
ATOM 3689 C CA . ALA B 1 53 ? -5.758 4.848 15.5 1 91.69 53 ALA B CA 1
ATOM 3690 C C . ALA B 1 53 ? -5.234 3.539 14.914 1 91.69 53 ALA B C 1
ATOM 3692 O O . ALA B 1 53 ? -4.203 3.525 14.234 1 91.69 53 ALA B O 1
ATOM 3693 N N . ASP B 1 54 ? -5.945 2.455 15.078 1 93 54 ASP B N 1
ATOM 3694 C CA . ASP B 1 54 ? -5.508 1.13 14.656 1 93 54 ASP B CA 1
ATOM 3695 C C . ASP B 1 54 ? -6.215 0.71 13.367 1 93 54 ASP B C 1
ATOM 3697 O O . ASP B 1 54 ? -6.09 -0.437 12.93 1 93 54 ASP B O 1
ATOM 3701 N N . CYS B 1 55 ? -6.871 1.611 12.711 1 95.62 55 CYS B N 1
ATOM 3702 C CA . CYS B 1 55 ? -7.75 1.229 11.609 1 95.62 55 CYS B CA 1
ATOM 3703 C C . CYS B 1 55 ? -7.156 1.639 10.266 1 95.62 55 CYS B C 1
ATOM 3705 O O . CYS B 1 55 ? -7.812 1.522 9.234 1 95.62 55 CYS B O 1
ATOM 3707 N N . LEU B 1 56 ? -5.891 2.09 10.297 1 94.38 56 LEU B N 1
ATOM 3708 C CA . LEU B 1 56 ? -5.27 2.547 9.055 1 94.38 56 LEU B CA 1
ATOM 3709 C C . LEU B 1 56 ? -5.355 1.471 7.977 1 94.38 56 LEU B C 1
ATOM 3711 O O . LEU B 1 56 ? -5.074 0.3 8.234 1 94.38 56 LEU B O 1
ATOM 3715 N N . GLU B 1 57 ? -5.82 1.812 6.738 1 89.25 57 GLU B N 1
ATOM 3716 C CA . GLU B 1 57 ? -5.855 0.995 5.531 1 89.25 57 GLU B CA 1
ATOM 3717 C C . GLU B 1 57 ? -6.941 -0.073 5.617 1 89.25 57 GLU B C 1
ATOM 3719 O O . GLU B 1 57 ? -6.957 -1.018 4.824 1 89.25 57 GLU B O 1
ATOM 3724 N N . GLN B 1 58 ? -7.746 0.017 6.613 1 91.69 58 GLN B N 1
ATOM 3725 C CA . GLN B 1 58 ? -8.922 -0.844 6.676 1 91.69 58 GLN B CA 1
ATOM 3726 C C . GLN B 1 58 ? -10.133 -0.166 6.047 1 91.69 58 GLN B C 1
ATOM 3728 O O . GLN B 1 58 ? -10.086 1.017 5.703 1 91.69 58 GLN B O 1
ATOM 3733 N N . ILE B 1 59 ? -11.227 -0.915 5.871 1 90.88 59 ILE B N 1
ATOM 3734 C CA . ILE B 1 59 ? -12.43 -0.4 5.223 1 90.88 59 ILE B CA 1
ATOM 3735 C C . ILE B 1 59 ? -13.531 -0.204 6.258 1 90.88 59 ILE B C 1
ATOM 3737 O O . ILE B 1 59 ? -13.812 -1.104 7.055 1 90.88 59 ILE B O 1
ATOM 3741 N N . LEU B 1 60 ? -14.133 0.931 6.23 1 94.94 60 LEU B N 1
ATOM 3742 C CA . LEU B 1 60 ? -15.25 1.203 7.133 1 94.94 60 LEU B CA 1
ATOM 3743 C C . LEU B 1 60 ? -16.422 0.269 6.852 1 94.94 60 LEU B C 1
ATOM 3745 O O . LEU B 1 60 ? -16.844 0.132 5.703 1 94.94 60 LEU B O 1
ATOM 3749 N N . ALA B 1 61 ? -16.906 -0.363 7.891 1 95.38 61 ALA B N 1
ATOM 3750 C CA . ALA B 1 61 ? -18.078 -1.229 7.754 1 95.38 61 ALA B CA 1
ATOM 3751 C C . ALA B 1 61 ? -19.359 -0.459 8.039 1 95.38 61 ALA B C 1
ATOM 3753 O O . ALA B 1 61 ? -20.453 -0.897 7.664 1 95.38 61 ALA B O 1
ATOM 3754 N N . LYS B 1 62 ? -19.266 0.644 8.742 1 97.06 62 LYS B N 1
ATOM 3755 C CA . LYS B 1 62 ? -20.344 1.577 9.039 1 97.06 62 LYS B CA 1
ATOM 3756 C C . LYS B 1 62 ? -19.906 3.018 8.766 1 97.06 62 LYS B C 1
ATOM 3758 O O . LYS B 1 62 ? -18.719 3.342 8.836 1 97.06 62 LYS B O 1
ATOM 3763 N N . PRO B 1 63 ? -20.891 3.83 8.453 1 97.56 63 PRO B N 1
ATOM 3764 C CA . PRO B 1 63 ? -20.547 5.25 8.359 1 97.56 63 PRO B CA 1
ATOM 3765 C C . PRO B 1 63 ? -20 5.809 9.664 1 97.56 63 PRO B C 1
ATOM 3767 O O . PRO B 1 63 ? -20.266 5.262 10.742 1 97.56 63 PRO B O 1
ATOM 3770 N N . VAL B 1 64 ? -19.234 6.82 9.57 1 97.88 64 VAL B N 1
ATOM 3771 C CA . VAL B 1 64 ? -18.688 7.461 10.758 1 97.88 64 VAL B CA 1
ATOM 3772 C C . VAL B 1 64 ? -19.172 8.914 10.836 1 97.88 64 VAL B C 1
ATOM 3774 O O . VAL B 1 64 ? -19.188 9.617 9.82 1 97.88 64 VAL B O 1
ATOM 3777 N N . TYR B 1 65 ? -19.531 9.344 12.008 1 98 65 TYR B N 1
ATOM 3778 C CA . TYR B 1 65 ? -20.047 10.68 12.258 1 98 65 TYR B CA 1
ATOM 3779 C C . TYR B 1 65 ? -19.203 11.414 13.297 1 98 65 TYR B C 1
ATOM 3781 O O . TYR B 1 65 ? -18.656 10.789 14.203 1 98 65 TYR B O 1
ATOM 3789 N N . ALA B 1 66 ? -19.109 12.688 13.133 1 97.69 66 ALA B N 1
ATOM 3790 C CA . ALA B 1 66 ? -18.375 13.5 14.094 1 97.69 66 ALA B CA 1
ATOM 3791 C C . ALA B 1 66 ? -18.984 13.391 15.492 1 97.69 66 ALA B C 1
ATOM 3793 O O . ALA B 1 66 ? -20.203 13.523 15.656 1 97.69 66 ALA B O 1
ATOM 3794 N N . ALA B 1 67 ? -18.156 13.156 16.5 1 96.31 67 ALA B N 1
ATOM 3795 C CA . ALA B 1 67 ? -18.641 13.039 17.875 1 96.31 67 ALA B CA 1
ATOM 3796 C C . ALA B 1 67 ? -18.734 14.414 18.547 1 96.31 67 ALA B C 1
ATOM 3798 O O . ALA B 1 67 ? -19.578 14.633 19.406 1 96.31 67 ALA B O 1
ATOM 3799 N N . VAL B 1 68 ? -17.875 15.289 18.125 1 95.81 68 VAL B N 1
ATOM 3800 C CA . VAL B 1 68 ? -17.875 16.625 18.703 1 95.81 68 VAL B CA 1
ATOM 3801 C C . VAL B 1 68 ? -17.781 17.672 17.594 1 95.81 68 VAL B C 1
ATOM 3803 O O . VAL B 1 68 ? -17.375 17.344 16.469 1 95.81 68 VAL B O 1
ATOM 3806 N N . THR B 1 69 ? -18.172 18.844 17.906 1 96 69 THR B N 1
ATOM 3807 C CA . THR B 1 69 ? -18.047 20 17.031 1 96 69 THR B CA 1
ATOM 3808 C C . THR B 1 69 ? -16.594 20.453 16.938 1 96 69 THR B C 1
ATOM 3810 O O . THR B 1 69 ? -15.844 20.375 17.906 1 96 69 THR B O 1
ATOM 3813 N N . GLN B 1 70 ? -16.188 20.859 15.711 1 94 70 GLN B N 1
ATOM 3814 C CA . GLN B 1 70 ? -14.828 21.328 15.461 1 94 70 GLN B CA 1
ATOM 3815 C C . GLN B 1 70 ? -14.836 22.656 14.695 1 94 70 GLN B C 1
ATOM 3817 O O . GLN B 1 70 ? -15.352 22.719 13.578 1 94 70 GLN B O 1
ATOM 3822 N N . PRO B 1 71 ? -14.234 23.703 15.289 1 94.56 71 PRO B N 1
ATOM 3823 C CA . PRO B 1 71 ? -13.734 23.75 16.672 1 94.56 71 PRO B CA 1
ATOM 3824 C C . PRO B 1 71 ? -14.852 23.703 17.703 1 94.56 71 PRO B C 1
ATOM 3826 O O . PRO B 1 71 ? -16 24.047 17.406 1 94.56 71 PRO B O 1
ATOM 3829 N N . PRO B 1 72 ? -14.57 23.266 18.875 1 95.62 72 PRO B N 1
ATOM 3830 C CA . PRO B 1 72 ? -15.609 23.109 19.891 1 95.62 72 PRO B CA 1
ATOM 3831 C C . PRO B 1 72 ? -16.031 24.438 20.531 1 95.62 72 PRO B C 1
ATOM 3833 O O . PRO B 1 72 ? -17.031 24.484 21.25 1 95.62 72 PRO B O 1
ATOM 3836 N N . PHE B 1 73 ? -15.32 25.516 20.281 1 95.69 73 PHE B N 1
ATOM 3837 C CA . PHE B 1 73 ? -15.555 26.859 20.766 1 95.69 73 PHE B CA 1
ATOM 3838 C C . PHE B 1 73 ? -15.102 27.891 19.734 1 95.69 73 PHE B C 1
ATOM 3840 O O . PHE B 1 73 ? -14.305 27.578 18.844 1 95.69 73 PHE B O 1
ATOM 3847 N N . PRO B 1 74 ? -15.727 29.047 19.828 1 96.19 74 PRO B N 1
ATOM 3848 C CA . PRO B 1 74 ? -15.164 30.078 18.953 1 96.19 74 PRO B CA 1
ATOM 3849 C C . PRO B 1 74 ? -13.695 30.375 19.266 1 96.19 74 PRO B C 1
ATOM 3851 O O . PRO B 1 74 ? -13.32 30.5 20.438 1 96.19 74 PRO B O 1
ATOM 3854 N N . ARG B 1 75 ? -12.922 30.422 18.234 1 95.06 75 ARG B N 1
ATOM 3855 C CA . ARG B 1 75 ? -11.492 30.625 18.484 1 95.06 75 ARG B CA 1
ATOM 3856 C C . ARG B 1 75 ? -10.938 31.719 17.594 1 95.06 75 ARG B C 1
ATOM 3858 O O . ARG B 1 75 ? -11.555 32.094 16.594 1 95.06 75 ARG B O 1
ATOM 3865 N N . SER B 1 76 ? -9.828 32.219 17.984 1 94.5 76 SER B N 1
ATOM 3866 C CA . SER B 1 76 ? -9.203 33.312 17.25 1 94.5 76 SER B CA 1
ATOM 3867 C C . SER B 1 76 ? -8.445 32.781 16.031 1 94.5 76 SER B C 1
ATOM 3869 O O . SER B 1 76 ? -7.754 31.781 16.109 1 94.5 76 SER B O 1
ATOM 3871 N N . ALA B 1 77 ? -8.445 33.5 14.945 1 90.12 77 ALA B N 1
ATOM 3872 C CA . ALA B 1 77 ? -7.719 33.156 13.727 1 90.12 77 ALA B CA 1
ATOM 3873 C C . ALA B 1 77 ? -6.336 33.781 13.711 1 90.12 77 ALA B C 1
ATOM 3875 O O . ALA B 1 77 ? -5.477 33.406 12.906 1 90.12 77 ALA B O 1
ATOM 3876 N N . MET B 1 78 ? -6.195 34.75 14.617 1 89.94 78 MET B N 1
ATOM 3877 C CA . MET B 1 78 ? -4.969 35.531 14.609 1 89.94 78 MET B CA 1
ATOM 3878 C C . MET B 1 78 ? -4.555 35.906 16.031 1 89.94 78 MET B C 1
ATOM 3880 O O . MET B 1 78 ? -5.375 35.875 16.938 1 89.94 78 MET B O 1
ATOM 3884 N N . ASP B 1 79 ? -3.287 36.281 16.062 1 90.06 79 ASP B N 1
ATOM 3885 C CA . ASP B 1 79 ? -2.844 36.938 17.281 1 90.06 79 ASP B CA 1
ATOM 3886 C C . ASP B 1 79 ? -3.316 38.406 17.312 1 90.06 79 ASP B C 1
ATOM 3888 O O . ASP B 1 79 ? -3.23 39.094 16.297 1 90.06 79 ASP B O 1
ATOM 3892 N N . GLY B 1 80 ? -3.852 38.781 18.453 1 95 80 GLY B N 1
ATOM 3893 C CA . GLY B 1 80 ? -4.301 40.156 18.547 1 95 80 GLY B CA 1
ATOM 3894 C C . GLY B 1 80 ? -5.172 40.438 19.75 1 95 80 GLY B C 1
ATOM 3895 O O . GLY B 1 80 ? -4.789 40.094 20.891 1 95 80 GLY B O 1
ATOM 3896 N N . PHE B 1 81 ? -6.262 41.094 19.422 1 97.75 81 PHE B N 1
ATOM 3897 C CA . PHE B 1 81 ? -7.145 41.5 20.5 1 97.75 81 PHE B CA 1
ATOM 3898 C C . PHE B 1 81 ? -8.594 41.188 20.172 1 97.75 81 PHE B C 1
ATOM 3900 O O . PHE B 1 81 ? -9.109 41.594 19.125 1 97.75 81 PHE B O 1
ATOM 3907 N N . ALA B 1 82 ? -9.203 40.438 21.094 1 98.25 82 ALA B N 1
ATOM 3908 C CA . ALA B 1 82 ? -10.641 40.219 21.016 1 98.25 82 ALA B CA 1
ATOM 3909 C C . ALA B 1 82 ? -11.422 41.375 21.609 1 98.25 82 ALA B C 1
ATOM 3911 O O . ALA B 1 82 ? -11.109 41.875 22.703 1 98.25 82 ALA B O 1
ATOM 3912 N N . LEU B 1 83 ? -12.43 41.781 20.859 1 98.31 83 LEU B N 1
ATOM 3913 C CA . LEU B 1 83 ? -13.188 42.938 21.297 1 98.31 83 LEU B CA 1
ATOM 3914 C C . LEU B 1 83 ? -14.562 42.969 20.656 1 98.31 83 LEU B C 1
ATOM 3916 O O . LEU B 1 83 ? -14.914 42.094 19.875 1 98.31 83 LEU B O 1
ATOM 3920 N N . ARG B 1 84 ? -15.344 43.969 21.094 1 98.06 84 ARG B N 1
ATOM 3921 C CA . ARG B 1 84 ? -16.656 44.219 20.484 1 98.06 84 ARG B CA 1
ATOM 3922 C C . ARG B 1 84 ? -16.547 45.125 19.281 1 98.06 84 ARG B C 1
ATOM 3924 O O . ARG B 1 84 ? -16.094 46.281 19.391 1 98.06 84 ARG B O 1
ATOM 3931 N N . SER B 1 85 ? -17.031 44.688 18.188 1 97.94 85 SER B N 1
ATOM 3932 C CA . SER B 1 85 ? -16.922 45.469 16.969 1 97.94 85 SER B CA 1
ATOM 3933 C C . SER B 1 85 ? -17.625 46.812 17.094 1 97.94 85 SER B C 1
ATOM 3935 O O . SER B 1 85 ? -17.188 47.812 16.547 1 97.94 85 SER B O 1
ATOM 3937 N N . ARG B 1 86 ? -18.688 46.812 17.828 1 97.19 86 ARG B N 1
ATOM 3938 C CA . ARG B 1 86 ? -19.5 48.031 18.016 1 97.19 86 ARG B CA 1
ATOM 3939 C C . ARG B 1 86 ? -18.672 49.125 18.703 1 97.19 86 ARG B C 1
ATOM 3941 O O . ARG B 1 86 ? -18.875 50.312 18.422 1 97.19 86 ARG B O 1
ATOM 3948 N N . ASP B 1 87 ? -17.734 48.75 19.531 1 97.75 87 ASP B N 1
ATOM 3949 C CA . ASP B 1 87 ? -16.938 49.719 20.297 1 97.75 87 ASP B CA 1
ATOM 3950 C C . ASP B 1 87 ? -15.922 50.406 19.422 1 97.75 87 ASP B C 1
ATOM 3952 O O . ASP B 1 87 ? -15.375 51.438 19.812 1 97.75 87 ASP B O 1
ATOM 3956 N N . ILE B 1 88 ? -15.688 49.844 18.188 1 97.31 88 ILE B N 1
ATOM 3957 C CA . ILE B 1 88 ? -14.664 50.469 17.344 1 97.31 88 ILE B CA 1
ATOM 3958 C C . ILE B 1 88 ? -15.266 50.812 15.984 1 97.31 88 ILE B C 1
ATOM 3960 O O . ILE B 1 88 ? -14.531 51 15.008 1 97.31 88 ILE B O 1
ATOM 3964 N N . CYS B 1 89 ? -16.562 50.906 15.852 1 95 89 CYS B N 1
ATOM 3965 C CA . CYS B 1 89 ? -17.25 51.094 14.578 1 95 89 CYS B CA 1
ATOM 3966 C C . CYS B 1 89 ? -16.891 52.438 13.945 1 95 89 CYS B C 1
ATOM 3968 O O . CYS B 1 89 ? -17 52.594 12.734 1 95 89 CYS B O 1
ATOM 3970 N N . ARG B 1 90 ? -16.344 53.406 14.727 1 93.19 90 ARG B N 1
ATOM 3971 C CA . ARG B 1 90 ? -16.016 54.719 14.203 1 93.19 90 ARG B CA 1
ATOM 3972 C C . ARG B 1 90 ? -14.508 54.906 14.133 1 93.19 90 ARG B C 1
ATOM 3974 O O . ARG B 1 90 ? -14.039 56.031 13.844 1 93.19 90 ARG B O 1
ATOM 3981 N N . ALA B 1 91 ? -13.828 53.875 14.453 1 95.75 91 ALA B N 1
ATOM 3982 C CA . ALA B 1 91 ? -12.375 54 14.484 1 95.75 91 ALA B CA 1
ATOM 3983 C C . ALA B 1 91 ? -11.82 54.188 13.078 1 95.75 91 ALA B C 1
ATOM 3985 O O . ALA B 1 91 ? -12.227 53.5 12.133 1 95.75 91 ALA B O 1
ATOM 3986 N N . ASP B 1 92 ? -10.938 55.125 12.867 1 94.06 92 ASP B N 1
ATOM 3987 C CA . ASP B 1 92 ? -10.156 55.375 11.656 1 94.06 92 ASP B CA 1
ATOM 3988 C C . ASP B 1 92 ? -8.828 56.031 11.977 1 94.06 92 ASP B C 1
ATOM 3990 O O . ASP B 1 92 ? -8.508 56.25 13.148 1 94.06 92 ASP B O 1
ATOM 3994 N N . MET B 1 93 ? -8.023 56.281 10.992 1 94.19 93 MET B N 1
ATOM 3995 C CA . MET B 1 93 ? -6.664 56.781 11.18 1 94.19 93 MET B CA 1
ATOM 3996 C C . MET B 1 93 ? -6.676 58.125 11.914 1 94.19 93 MET B C 1
ATOM 3998 O O . MET B 1 93 ? -5.762 58.406 12.68 1 94.19 93 MET B O 1
ATOM 4002 N N . GLN B 1 94 ? -7.715 58.875 11.625 1 95.06 94 GLN B N 1
ATOM 4003 C CA . GLN B 1 94 ? -7.801 60.188 12.219 1 95.06 94 GLN B CA 1
ATOM 4004 C C . GLN B 1 94 ? -8.477 60.156 13.586 1 95.06 94 GLN B C 1
ATOM 4006 O O . GLN B 1 94 ? -8.227 61 14.438 1 95.06 94 GLN B O 1
ATOM 4011 N N . HIS B 1 95 ? -9.336 59.188 13.844 1 96 95 HIS B N 1
ATOM 4012 C CA . HIS B 1 95 ? -10.078 59.031 15.086 1 96 95 HIS B CA 1
ATOM 4013 C C . HIS B 1 95 ? -9.906 57.625 15.672 1 96 95 HIS B C 1
ATOM 4015 O O . HIS B 1 95 ? -10.859 56.844 15.742 1 96 95 HIS B O 1
ATOM 4021 N N . PRO B 1 96 ? -8.75 57.375 16.172 1 97 96 PRO B N 1
ATOM 4022 C CA . PRO B 1 96 ? -8.531 56.062 16.781 1 97 96 PRO B CA 1
ATOM 4023 C C . PRO B 1 96 ? -9.344 55.844 18.062 1 97 96 PRO B C 1
ATOM 4025 O O . PRO B 1 96 ? -9.711 56.812 18.719 1 97 96 PRO B O 1
ATOM 4028 N N . VAL B 1 97 ? -9.688 54.656 18.344 1 97.88 97 VAL B N 1
ATOM 4029 C CA . VAL B 1 97 ? -10.406 54.312 19.562 1 97.88 97 VAL B CA 1
ATOM 4030 C C . VAL B 1 97 ? -9.492 53.5 20.484 1 97.88 97 VAL B C 1
ATOM 4032 O O . VAL B 1 97 ? -8.82 52.562 20.047 1 97.88 97 VAL B O 1
ATOM 4035 N N . THR B 1 98 ? -9.461 53.906 21.703 1 98.06 98 THR B N 1
ATOM 4036 C CA . THR B 1 98 ? -8.641 53.219 22.688 1 98.06 98 THR B CA 1
ATOM 4037 C C . THR B 1 98 ? -9.5 52.344 23.594 1 98.06 98 THR B C 1
ATOM 4039 O O . THR B 1 98 ? -10.523 52.781 24.109 1 98.06 98 THR B O 1
ATOM 4042 N N . LEU B 1 99 ? -9.078 51.094 23.703 1 98.31 99 LEU B N 1
ATOM 4043 C CA . LEU B 1 99 ? -9.766 50.156 24.578 1 98.31 99 LEU B CA 1
ATOM 4044 C C . LEU B 1 99 ? -8.852 49.719 25.719 1 98.31 99 LEU B C 1
ATOM 4046 O O . LEU B 1 99 ? -7.633 49.656 25.547 1 98.31 99 LEU B O 1
ATOM 4050 N N . GLU B 1 100 ? -9.445 49.344 26.859 1 98.19 100 GLU B N 1
ATOM 4051 C CA . GLU B 1 100 ? -8.703 48.781 27.984 1 98.19 100 GLU B CA 1
ATOM 4052 C C . GLU B 1 100 ? -8.461 47.281 27.812 1 98.19 100 GLU B C 1
ATOM 4054 O O . GLU B 1 100 ? -9.398 46.531 27.516 1 98.19 100 GLU B O 1
ATOM 4059 N N . VAL B 1 101 ? -7.262 46.906 27.938 1 98.06 101 VAL B N 1
ATOM 4060 C CA . VAL B 1 101 ? -6.945 45.469 27.875 1 98.06 101 VAL B CA 1
ATOM 4061 C C . VAL B 1 101 ? -7.137 44.844 29.25 1 98.06 101 VAL B C 1
ATOM 4063 O O . VAL B 1 101 ? -6.438 45.188 30.203 1 98.06 101 VAL B O 1
ATOM 4066 N N . THR B 1 102 ? -8.031 43.906 29.344 1 96.19 102 THR B N 1
ATOM 4067 C CA . THR B 1 102 ? -8.453 43.438 30.656 1 96.19 102 THR B CA 1
ATOM 4068 C C . THR B 1 102 ? -7.941 42.031 30.922 1 96.19 102 THR B C 1
ATOM 4070 O O . THR B 1 102 ? -8.18 41.469 31.984 1 96.19 102 THR B O 1
ATOM 4073 N N . GLY B 1 103 ? -7.188 41.438 30.016 1 94.69 103 GLY B N 1
ATOM 4074 C CA . GLY B 1 103 ? -6.652 40.094 30.219 1 94.69 103 GLY B CA 1
ATOM 4075 C C . GLY B 1 103 ? -5.992 39.531 28.969 1 94.69 103 GLY B C 1
ATOM 4076 O O . GLY B 1 103 ? -5.773 40.281 28 1 94.69 103 GLY B O 1
ATOM 4077 N N . CYS B 1 104 ? -5.598 38.344 29.125 1 94.69 104 CYS B N 1
ATOM 4078 C CA . CYS B 1 104 ? -4.945 37.594 28.047 1 94.69 104 CYS B CA 1
ATOM 4079 C C . CYS B 1 104 ? -5.406 36.156 28 1 94.69 104 CYS B C 1
ATOM 4081 O O . CYS B 1 104 ? -5.555 35.5 29.047 1 94.69 104 CYS B O 1
ATOM 4083 N N . VAL B 1 105 ? -5.758 35.719 26.875 1 93.94 105 VAL B N 1
ATOM 4084 C CA . VAL B 1 105 ? -6.156 34.312 26.688 1 93.94 105 VAL B CA 1
ATOM 4085 C C . VAL B 1 105 ? -5.191 33.625 25.734 1 93.94 105 VAL B C 1
ATOM 4087 O O . VAL B 1 105 ? -4.949 34.094 24.625 1 93.94 105 VAL B O 1
ATOM 4090 N N . CYS B 1 106 ? -4.684 32.5 26.172 1 90.69 106 CYS B N 1
ATOM 4091 C CA . CYS B 1 106 ? -3.799 31.672 25.344 1 90.69 106 CYS B CA 1
ATOM 4092 C C . CYS B 1 106 ? -4.484 30.375 24.922 1 90.69 106 CYS B C 1
ATOM 4094 O O . CYS B 1 106 ? -5.461 29.953 25.547 1 90.69 106 CYS B O 1
ATOM 4096 N N . ALA B 1 107 ? -3.955 29.828 23.891 1 89.75 107 ALA B N 1
ATOM 4097 C CA . ALA B 1 107 ? -4.516 28.562 23.406 1 89.75 107 ALA B CA 1
ATOM 4098 C C . ALA B 1 107 ? -4.461 27.484 24.484 1 89.75 107 ALA B C 1
ATOM 4100 O O . ALA B 1 107 ? -3.449 27.344 25.172 1 89.75 107 ALA B O 1
ATOM 4101 N N . GLY B 1 108 ? -5.516 26.797 24.609 1 92.25 108 GLY B N 1
ATOM 4102 C CA . GLY B 1 108 ? -5.578 25.719 25.578 1 92.25 108 GLY B CA 1
ATOM 4103 C C . GLY B 1 108 ? -6.242 26.125 26.875 1 92.25 108 GLY B C 1
ATOM 4104 O O . GLY B 1 108 ? -6.59 25.266 27.688 1 92.25 108 GLY B O 1
ATOM 4105 N N . GLN B 1 109 ? -6.41 27.391 26.984 1 92 109 GLN B N 1
ATOM 4106 C CA . GLN B 1 109 ? -6.988 27.891 28.234 1 92 109 GLN B CA 1
ATOM 4107 C C . GLN B 1 109 ? -8.484 28.141 28.078 1 92 109 GLN B C 1
ATOM 4109 O O . GLN B 1 109 ? -8.93 28.719 27.094 1 92 109 GLN B O 1
ATOM 4114 N N . LYS B 1 110 ? -9.148 27.672 29.094 1 94.12 110 LYS B N 1
ATOM 4115 C CA . LYS B 1 110 ? -10.539 28.109 29.219 1 94.12 110 LYS B CA 1
ATOM 4116 C C . LYS B 1 110 ? -10.625 29.516 29.766 1 94.12 110 LYS B C 1
ATOM 4118 O O . LYS B 1 110 ? -9.953 29.859 30.734 1 94.12 110 LYS B O 1
ATOM 4123 N N . THR B 1 111 ? -11.398 30.281 29.062 1 94.44 111 THR B N 1
ATOM 4124 C CA . THR B 1 111 ? -11.523 31.641 29.578 1 94.44 111 THR B CA 1
ATOM 4125 C C . THR B 1 111 ? -12.914 31.875 30.156 1 94.44 111 THR B C 1
ATOM 4127 O O . THR B 1 111 ? -13.906 31.391 29.625 1 94.44 111 THR B O 1
ATOM 4130 N N . GLU B 1 112 ? -12.914 32.625 31.234 1 94.31 112 GLU B N 1
ATOM 4131 C CA . GLU B 1 112 ? -14.164 33.031 31.859 1 94.31 112 GLU B CA 1
ATOM 4132 C C . GLU B 1 112 ? -14.336 34.562 31.766 1 94.31 112 GLU B C 1
ATOM 4134 O O . GLU B 1 112 ? -15.211 35.125 32.406 1 94.31 112 GLU B O 1
ATOM 4139 N N . LEU B 1 113 ? -13.492 35.094 30.938 1 95.12 113 LEU B N 1
ATOM 4140 C CA . LEU B 1 113 ? -13.531 36.562 30.781 1 95.12 113 LEU B CA 1
ATOM 4141 C C . LEU B 1 113 ? -14.789 36.969 30.031 1 95.12 113 LEU B C 1
ATOM 4143 O O . LEU B 1 113 ? -15.195 36.312 29.062 1 95.12 113 LEU B O 1
ATOM 4147 N N . VAL B 1 114 ? -15.383 38.062 30.484 1 96.25 114 VAL B N 1
ATOM 4148 C CA . VAL B 1 114 ? -16.516 38.688 29.812 1 96.25 114 VAL B CA 1
ATOM 4149 C C . VAL B 1 114 ? -16.188 40.156 29.484 1 96.25 114 VAL B C 1
ATOM 4151 O O . VAL B 1 114 ? -15.852 40.938 30.375 1 96.25 114 VAL B O 1
ATOM 4154 N N . LEU B 1 115 ? -16.344 40.531 28.281 1 96.81 115 LEU B N 1
ATOM 4155 C CA . LEU B 1 115 ? -15.93 41.844 27.844 1 96.81 115 LEU B CA 1
ATOM 4156 C C . LEU B 1 115 ? -17.031 42.875 28.141 1 96.81 115 LEU B C 1
ATOM 4158 O O . LEU B 1 115 ? -18.188 42.656 27.812 1 96.81 115 LEU B O 1
ATOM 4162 N N . LYS B 1 116 ? -16.609 43.938 28.75 1 96.5 116 LYS B N 1
ATOM 4163 C CA . LYS B 1 116 ? -17.438 45.125 28.859 1 96.5 116 LYS B CA 1
ATOM 4164 C C . LYS B 1 116 ? -17.156 46.094 27.719 1 96.5 116 LYS B C 1
ATOM 4166 O O . LYS B 1 116 ? -16.219 45.906 26.938 1 96.5 116 LYS B O 1
ATOM 4171 N N . PRO B 1 117 ? -18.047 47.094 27.547 1 97.44 117 PRO B N 1
ATOM 4172 C CA . PRO B 1 117 ? -17.812 48.094 26.484 1 97.44 117 PRO B CA 1
ATOM 4173 C C . PRO B 1 117 ? -16.438 48.75 26.609 1 97.44 117 PRO B C 1
ATOM 4175 O O . PRO B 1 117 ? -16 49.094 27.719 1 97.44 117 PRO B O 1
ATOM 4178 N N . TYR B 1 118 ? -15.773 48.812 25.516 1 97.88 118 TYR B N 1
ATOM 4179 C CA . TYR B 1 118 ? -14.492 49.5 25.359 1 97.88 118 TYR B CA 1
ATOM 4180 C C . TYR B 1 118 ? -13.391 48.75 26.109 1 97.88 118 TYR B C 1
ATOM 4182 O O . TYR B 1 118 ? -12.469 49.375 26.656 1 97.88 118 TYR B O 1
ATOM 4190 N N . GLN B 1 119 ? -13.594 47.438 26.219 1 98.06 119 GLN B N 1
ATOM 4191 C CA . GLN B 1 119 ? -12.555 46.531 26.719 1 98.06 119 GLN B CA 1
ATOM 4192 C C . GLN B 1 119 ? -12.078 45.594 25.609 1 98.06 119 GLN B C 1
ATOM 4194 O O . GLN B 1 119 ? -12.789 45.344 24.625 1 98.06 119 GLN B O 1
ATOM 4199 N N . ALA B 1 120 ? -10.93 45.156 25.766 1 98.31 120 ALA B N 1
ATOM 4200 C CA . ALA B 1 120 ? -10.328 44.156 24.875 1 98.31 120 ALA B CA 1
ATOM 4201 C C . ALA B 1 120 ? -9.562 43.094 25.656 1 98.31 120 ALA B C 1
ATOM 4203 O O . ALA B 1 120 ? -9.188 43.344 26.812 1 98.31 120 ALA B O 1
ATOM 4204 N N . VAL B 1 121 ? -9.445 42 25.125 1 97.56 121 VAL B N 1
ATOM 4205 C CA . VAL B 1 121 ? -8.633 40.906 25.688 1 97.56 121 VAL B CA 1
ATOM 4206 C C . VAL B 1 121 ? -7.543 40.531 24.703 1 97.56 121 VAL B C 1
ATOM 4208 O O . VAL B 1 121 ? -7.82 40.281 23.531 1 97.56 121 VAL B O 1
ATOM 4211 N N . ARG B 1 122 ? -6.293 40.531 25.188 1 96.56 122 ARG B N 1
ATOM 4212 C CA . ARG B 1 122 ? -5.219 39.969 24.359 1 96.56 122 ARG B CA 1
ATOM 4213 C C . ARG B 1 122 ? -5.453 38.5 24.094 1 96.56 122 ARG B C 1
ATOM 4215 O O . ARG B 1 122 ? -5.797 37.75 25 1 96.56 122 ARG B O 1
ATOM 4222 N N . ILE B 1 123 ? -5.266 38.125 22.844 1 94.94 123 ILE B N 1
ATOM 4223 C CA . ILE B 1 123 ? -5.629 36.75 22.5 1 94.94 123 ILE B CA 1
ATOM 4224 C C . ILE B 1 123 ? -4.645 36.188 21.469 1 94.94 123 ILE B C 1
ATOM 4226 O O . ILE B 1 123 ? -4.176 36.938 20.594 1 94.94 123 ILE B O 1
ATOM 4230 N N . MET B 1 124 ? -4.355 34.906 21.578 1 90.38 124 MET B N 1
ATOM 4231 C CA . MET B 1 124 ? -3.475 34.219 20.641 1 90.38 124 MET B CA 1
ATOM 4232 C C . MET B 1 124 ? -4.277 33.375 19.656 1 90.38 124 MET B C 1
ATOM 4234 O O . MET B 1 124 ? -5.43 33.031 19.938 1 90.38 124 MET B O 1
ATOM 4238 N N . THR B 1 125 ? -3.586 33.094 18.547 1 89.44 125 THR B N 1
ATOM 4239 C CA . THR B 1 125 ? -4.211 32.25 17.531 1 89.44 125 THR B CA 1
ATOM 4240 C C . THR B 1 125 ? -4.664 30.906 18.141 1 89.44 125 THR B C 1
ATOM 4242 O O . THR B 1 125 ? -3.922 30.281 18.891 1 89.44 125 THR B O 1
ATOM 4245 N N . GLY B 1 126 ? -5.906 30.578 17.844 1 90.44 126 GLY B N 1
ATOM 4246 C CA . GLY B 1 126 ? -6.434 29.297 18.281 1 90.44 126 GLY B CA 1
ATOM 4247 C C . GLY B 1 126 ? -7.098 29.359 19.656 1 90.44 126 GLY B C 1
ATOM 4248 O O . GLY B 1 126 ? -7.758 28.422 20.078 1 90.44 126 GLY B O 1
ATOM 4249 N N . SER B 1 127 ? -7.043 30.5 20.328 1 93.75 127 SER B N 1
ATOM 4250 C CA . SER B 1 127 ? -7.562 30.656 21.672 1 93.75 127 SER B CA 1
ATOM 4251 C C . SER B 1 127 ? -9.07 30.859 21.672 1 93.75 127 SER B C 1
ATOM 4253 O O . SER B 1 127 ? -9.625 31.422 20.719 1 93.75 127 SER B O 1
ATOM 4255 N N . MET B 1 128 ? -9.625 30.469 22.781 1 96.19 128 MET B N 1
ATOM 4256 C CA . MET B 1 128 ? -11.055 30.656 22.984 1 96.19 128 MET B CA 1
ATOM 4257 C C . MET B 1 128 ? -11.406 32.156 23.047 1 96.19 128 MET B C 1
ATOM 4259 O O . MET B 1 128 ? -10.773 32.906 23.781 1 96.19 128 MET B O 1
ATOM 4263 N N . ILE B 1 129 ? -12.398 32.469 22.297 1 97.31 129 ILE B N 1
ATOM 4264 C CA . ILE B 1 129 ? -12.844 33.875 22.312 1 97.31 129 ILE B CA 1
ATOM 4265 C C . ILE B 1 129 ? -13.648 34.156 23.578 1 97.31 129 ILE B C 1
ATOM 4267 O O . ILE B 1 129 ? -14.57 33.406 23.906 1 97.31 129 ILE B O 1
ATOM 4271 N N . PRO B 1 130 ? -13.312 35.188 24.266 1 97.5 130 PRO B N 1
ATOM 4272 C CA . PRO B 1 130 ? -14.07 35.5 25.484 1 97.5 130 PRO B CA 1
ATOM 4273 C C . PRO B 1 130 ? -15.5 35.969 25.188 1 97.5 130 PRO B C 1
ATOM 4275 O O . PRO B 1 130 ? -15.781 36.5 24.109 1 97.5 130 PRO B O 1
ATOM 4278 N N . GLU B 1 131 ? -16.344 35.75 26.172 1 96.75 131 GLU B N 1
ATOM 4279 C CA . GLU B 1 131 ? -17.734 36.156 26.031 1 96.75 131 GLU B CA 1
ATOM 4280 C C . GLU B 1 131 ? -17.844 37.656 25.766 1 96.75 131 GLU B C 1
ATOM 4282 O O . GLU B 1 131 ? -17.125 38.469 26.391 1 96.75 131 GLU B O 1
ATOM 4287 N N . GLY B 1 132 ? -18.656 37.969 24.812 1 96.75 132 GLY B N 1
ATOM 4288 C CA . GLY B 1 132 ? -18.891 39.375 24.484 1 96.75 132 GLY B CA 1
ATOM 4289 C C . GLY B 1 132 ? -18.156 39.812 23.25 1 96.75 132 GLY B C 1
ATOM 4290 O O . GLY B 1 132 ? -18.562 40.812 22.609 1 96.75 132 GLY B O 1
ATOM 4291 N N . ALA B 1 133 ? -17 39.25 23.031 1 98.12 133 ALA B N 1
ATOM 4292 C CA . ALA B 1 133 ? -16.25 39.625 21.844 1 98.12 133 ALA B CA 1
ATOM 4293 C C . ALA B 1 133 ? -16.859 39 20.578 1 98.12 133 ALA B C 1
ATOM 4295 O O . ALA B 1 133 ? -17.312 37.875 20.594 1 98.12 133 ALA B O 1
ATOM 4296 N N . ASP B 1 134 ? -16.812 39.844 19.469 1 97.88 134 ASP B N 1
ATOM 4297 C CA . ASP B 1 134 ? -17.375 39.312 18.234 1 97.88 134 ASP B CA 1
ATOM 4298 C C . ASP B 1 134 ? -16.391 39.5 17.078 1 97.88 134 ASP B C 1
ATOM 4300 O O . ASP B 1 134 ? -16.734 39.219 15.922 1 97.88 134 ASP B O 1
ATOM 4304 N N . CYS B 1 135 ? -15.211 39.938 17.375 1 97.75 135 CYS B N 1
ATOM 4305 C CA . CYS B 1 135 ? -14.156 40.031 16.375 1 97.75 135 CYS B CA 1
ATOM 4306 C C . CYS B 1 135 ? -12.781 40.062 17.031 1 97.75 135 CYS B C 1
ATOM 4308 O O . CYS B 1 135 ? -12.672 40.188 18.25 1 97.75 135 CYS B O 1
ATOM 4310 N N . VAL B 1 136 ? -11.789 39.906 16.25 1 97.56 136 VAL B N 1
ATOM 4311 C CA . VAL B 1 136 ? -10.406 39.969 16.688 1 97.56 136 VAL B CA 1
ATOM 4312 C C . VAL B 1 136 ? -9.633 40.906 15.766 1 97.56 136 VAL B C 1
ATOM 4314 O O . VAL B 1 136 ? -9.703 40.781 14.539 1 97.56 136 VAL B O 1
ATOM 4317 N N . VAL B 1 137 ? -8.953 41.875 16.328 1 97.31 137 VAL B N 1
ATOM 4318 C CA . VAL B 1 137 ? -8.078 42.75 15.578 1 97.31 137 VAL B CA 1
ATOM 4319 C C . VAL B 1 137 ? -6.629 42.281 15.711 1 97.31 137 VAL B C 1
ATOM 4321 O O . VAL B 1 137 ? -6.141 42.062 16.828 1 97.31 137 VAL B O 1
ATOM 4324 N N . LYS B 1 138 ? -5.984 42.219 14.641 1 95.25 138 LYS B N 1
ATOM 4325 C CA . LYS B 1 138 ? -4.602 41.75 14.633 1 95.25 138 LYS B CA 1
ATOM 4326 C C . LYS B 1 138 ? -3.695 42.719 15.406 1 95.25 138 LYS B C 1
ATOM 4328 O O . LYS B 1 138 ? -3.838 43.938 15.297 1 95.25 138 LYS B O 1
ATOM 4333 N N . GLN B 1 139 ? -2.748 42.125 16.094 1 93.25 139 GLN B N 1
ATOM 4334 C CA . GLN B 1 139 ? -1.846 42.969 16.875 1 93.25 139 GLN B CA 1
ATOM 4335 C C . GLN B 1 139 ? -1.027 43.906 15.969 1 93.25 139 GLN B C 1
ATOM 4337 O O . GLN B 1 139 ? -0.67 45 16.359 1 93.25 139 GLN B O 1
ATOM 4342 N N . GLU B 1 140 ? -0.762 43.469 14.68 1 90.75 140 GLU B N 1
ATOM 4343 C CA . GLU B 1 140 ? 0.02 44.25 13.727 1 90.75 140 GLU B CA 1
ATOM 4344 C C . GLU B 1 140 ? -0.74 45.5 13.281 1 90.75 140 GLU B C 1
ATOM 4346 O O . GLU B 1 140 ? -0.139 46.469 12.797 1 90.75 140 GLU B O 1
ATOM 4351 N N . ASP B 1 141 ? -2.006 45.531 13.492 1 93.44 141 ASP B N 1
ATOM 4352 C CA . ASP B 1 141 ? -2.857 46.594 13.008 1 93.44 141 ASP B CA 1
ATOM 4353 C C . ASP B 1 141 ? -3.242 47.531 14.148 1 93.44 141 ASP B C 1
ATOM 4355 O O . ASP B 1 141 ? -4.156 48.344 14 1 93.44 141 ASP B O 1
ATOM 4359 N N . ALA B 1 142 ? -2.559 47.438 15.227 1 95.81 142 ALA B N 1
ATOM 4360 C CA . ALA B 1 142 ? -2.893 48.25 16.406 1 95.81 142 ALA B CA 1
ATOM 4361 C C . ALA B 1 142 ? -1.632 48.688 17.125 1 95.81 142 ALA B C 1
ATOM 4363 O O . ALA B 1 142 ? -0.539 48.188 16.875 1 95.81 142 ALA B O 1
ATOM 4364 N N . GLU B 1 143 ? -1.794 49.688 17.828 1 96.5 143 GLU B N 1
ATOM 4365 C CA . GLU B 1 143 ? -0.791 50.094 18.812 1 96.5 143 GLU B CA 1
ATOM 4366 C C . GLU B 1 143 ? -1.211 49.688 20.219 1 96.5 143 GLU B C 1
ATOM 4368 O O . GLU B 1 143 ? -2.344 49.938 20.641 1 96.5 143 GLU B O 1
ATOM 4373 N N . TRP B 1 144 ? -0.313 49.031 20.859 1 95.62 144 TRP B N 1
ATOM 4374 C CA . TRP B 1 144 ? -0.811 48.5 22.125 1 95.62 144 TRP B CA 1
ATOM 4375 C C . TRP B 1 144 ? 0.329 48.281 23.109 1 95.62 144 TRP B C 1
ATOM 4377 O O . TRP B 1 144 ? 1.501 48.281 22.734 1 95.62 144 TRP B O 1
ATOM 4387 N N . ASP B 1 145 ? 0.007 48.219 24.328 1 92.12 145 ASP B N 1
ATOM 4388 C CA . ASP B 1 145 ? 0.815 47.75 25.453 1 92.12 145 ASP B CA 1
ATOM 4389 C C . ASP B 1 145 ? -0 46.844 26.375 1 92.12 145 ASP B C 1
ATOM 4391 O O . ASP B 1 145 ? -1.007 46.25 25.953 1 92.12 145 ASP B O 1
ATOM 4395 N N . GLU B 1 146 ? 0.406 46.562 27.578 1 90.25 146 GLU B N 1
ATOM 4396 C CA . GLU B 1 146 ? -0.234 45.594 28.469 1 90.25 146 GLU B CA 1
ATOM 4397 C C . GLU B 1 146 ? -1.555 46.125 29.016 1 90.25 146 GLU B C 1
ATOM 4399 O O . GLU B 1 146 ? -2.408 45.375 29.453 1 90.25 146 GLU B O 1
ATOM 4404 N N . ARG B 1 147 ? -1.775 47.406 28.859 1 94.56 147 ARG B N 1
ATOM 4405 C CA . ARG B 1 147 ? -2.916 48 29.547 1 94.56 147 ARG B CA 1
ATOM 4406 C C . ARG B 1 147 ? -3.959 48.469 28.547 1 94.56 147 ARG B C 1
ATOM 4408 O O . ARG B 1 147 ? -5.141 48.594 28.875 1 94.56 147 ARG B O 1
ATOM 4415 N N . ALA B 1 148 ? -3.439 48.844 27.391 1 97.31 148 ALA B N 1
ATOM 4416 C CA . ALA B 1 148 ? -4.375 49.438 26.438 1 97.31 148 ALA B CA 1
ATOM 4417 C C . ALA B 1 148 ? -3.998 49.094 25 1 97.31 148 ALA B C 1
ATOM 4419 O O . ALA B 1 148 ? -2.838 48.781 24.703 1 97.31 148 ALA B O 1
ATOM 4420 N N . VAL B 1 149 ? -5.016 49.094 24.125 1 97.88 149 VAL B N 1
ATOM 4421 C CA . VAL B 1 149 ? -4.824 48.906 22.688 1 97.88 149 VAL B CA 1
ATOM 4422 C C . VAL B 1 149 ? -5.555 50 21.922 1 97.88 149 VAL B C 1
ATOM 4424 O O . VAL B 1 149 ? -6.695 50.344 22.234 1 97.88 149 VAL B O 1
ATOM 4427 N N . ARG B 1 150 ? -4.879 50.562 21.031 1 97.94 150 ARG B N 1
ATOM 4428 C CA . ARG B 1 150 ? -5.422 51.625 20.172 1 97.94 150 ARG B CA 1
ATOM 4429 C C . ARG B 1 150 ? -5.699 51.094 18.766 1 97.94 150 ARG B C 1
ATOM 4431 O O . ARG B 1 150 ? -4.789 50.594 18.094 1 97.94 150 ARG B O 1
ATOM 4438 N N . ILE B 1 151 ? -6.898 51.25 18.328 1 97.81 151 ILE B N 1
ATOM 4439 C CA . ILE B 1 151 ? -7.359 50.656 17.078 1 97.81 151 ILE B CA 1
ATOM 4440 C C . ILE B 1 151 ? -7.578 51.781 16.047 1 97.81 151 ILE B C 1
ATOM 4442 O O . ILE B 1 151 ? -8.242 52.781 16.344 1 97.81 151 ILE B O 1
ATOM 4446 N N . TYR B 1 152 ? -7.133 51.562 14.859 1 96.62 152 TYR B N 1
ATOM 4447 C CA . TYR B 1 152 ? -7.129 52.625 13.859 1 96.62 152 TYR B CA 1
ATOM 4448 C C . TYR B 1 152 ? -8.062 52.281 12.695 1 96.62 152 TYR B C 1
ATOM 4450 O O . TYR B 1 152 ? -8.141 53 11.719 1 96.62 152 TYR B O 1
ATOM 4458 N N . HIS B 1 153 ? -8.641 51.156 12.719 1 95.25 153 HIS B N 1
ATOM 4459 C CA . HIS B 1 153 ? -9.594 50.719 11.695 1 95.25 153 HIS B CA 1
ATOM 4460 C C . HIS B 1 153 ? -10.773 50 12.32 1 95.25 153 HIS B C 1
ATOM 4462 O O . HIS B 1 153 ? -10.617 49.312 13.344 1 95.25 153 HIS B O 1
ATOM 4468 N N . ASN B 1 154 ? -11.938 50.062 11.695 1 94.44 154 ASN B N 1
ATOM 4469 C CA . ASN B 1 154 ? -13.078 49.312 12.188 1 94.44 154 ASN B CA 1
ATOM 4470 C C . ASN B 1 154 ? -12.984 47.844 11.812 1 94.44 154 ASN B C 1
ATOM 4472 O O . ASN B 1 154 ? -12.164 47.469 10.969 1 94.44 154 ASN B O 1
ATOM 4476 N N . ALA B 1 155 ? -13.656 47 12.547 1 95.62 155 ALA B N 1
ATOM 4477 C CA . ALA B 1 155 ? -13.758 45.594 12.273 1 95.62 155 ALA B CA 1
ATOM 4478 C C . ALA B 1 155 ? -15.219 45.125 12.281 1 95.62 155 ALA B C 1
ATOM 4480 O O . ALA B 1 155 ? -16.016 45.594 13.109 1 95.62 155 ALA B O 1
ATOM 4481 N N . LYS B 1 156 ? -15.57 44.281 11.367 1 95.88 156 LYS B N 1
ATOM 4482 C CA . LYS B 1 156 ? -16.922 43.75 11.32 1 95.88 156 LYS B CA 1
ATOM 4483 C C . LYS B 1 156 ? -17.062 42.562 12.273 1 95.88 156 LYS B C 1
ATOM 4485 O O . LYS B 1 156 ? -16.094 41.875 12.562 1 95.88 156 LYS B O 1
ATOM 4490 N N . PRO B 1 157 ? -18.328 42.438 12.742 1 96.5 157 PRO B N 1
ATOM 4491 C CA . PRO B 1 157 ? -18.547 41.188 13.477 1 96.5 157 PRO B CA 1
ATOM 4492 C C . PRO B 1 157 ? -18.125 39.969 12.68 1 96.5 157 PRO B C 1
ATOM 4494 O O . PRO B 1 157 ? -18.422 39.844 11.484 1 96.5 157 PRO B O 1
ATOM 4497 N N . GLY B 1 158 ? -17.375 39.062 13.328 1 95.88 158 GLY B N 1
ATOM 4498 C CA . GLY B 1 158 ? -16.969 37.844 12.664 1 95.88 158 GLY B CA 1
ATOM 4499 C C . GLY B 1 158 ? -15.586 37.938 12.039 1 95.88 158 GLY B C 1
ATOM 4500 O O . GLY B 1 158 ? -15.031 36.938 11.586 1 95.88 158 GLY B O 1
ATOM 4501 N N . GLU B 1 159 ? -15.039 39.062 12.039 1 95.81 159 GLU B N 1
ATOM 4502 C CA . GLU B 1 159 ? -13.711 39.219 11.453 1 95.81 159 GLU B CA 1
ATOM 4503 C C . GLU B 1 159 ? -12.641 38.562 12.305 1 95.81 159 GLU B C 1
ATOM 4505 O O . GLU B 1 159 ? -12.57 38.781 13.516 1 95.81 159 GLU B O 1
ATOM 4510 N N . ASN B 1 160 ? -11.805 37.719 11.656 1 94.38 160 ASN B N 1
ATOM 4511 C CA . ASN B 1 160 ? -10.742 36.969 12.328 1 94.38 160 ASN B CA 1
ATOM 4512 C C . ASN B 1 160 ? -11.289 36.156 13.5 1 94.38 160 ASN B C 1
ATOM 4514 O O . ASN B 1 160 ? -10.625 36.031 14.531 1 94.38 160 ASN B O 1
ATOM 4518 N N . TYR B 1 161 ? -12.484 35.75 13.367 1 94.75 161 TYR B N 1
ATOM 4519 C CA . TYR B 1 161 ? -13.281 35 14.336 1 94.75 161 TYR B CA 1
ATOM 4520 C C . TYR B 1 161 ? -13.742 33.656 13.742 1 94.75 161 TYR B C 1
ATOM 4522 O O . TYR B 1 161 ? -14.516 33.656 12.781 1 94.75 161 TYR B O 1
ATOM 4530 N N . CYS B 1 162 ? -13.219 32.594 14.273 1 93.88 162 CYS B N 1
ATOM 4531 C CA . CYS B 1 162 ? -13.648 31.266 13.828 1 93.88 162 CYS B CA 1
ATOM 4532 C C . CYS B 1 162 ? -14.758 30.734 14.719 1 93.88 162 CYS B C 1
ATOM 4534 O O . CYS B 1 162 ? -14.516 30.344 15.859 1 93.88 162 CYS B O 1
ATOM 4536 N N . PRO B 1 163 ? -15.953 30.734 14.172 1 94.75 163 PRO B N 1
ATOM 4537 C CA . PRO B 1 163 ? -17.047 30.234 15 1 94.75 163 PRO B CA 1
ATOM 4538 C C . PRO B 1 163 ? -16.938 28.734 15.312 1 94.75 163 PRO B C 1
ATOM 4540 O O . PRO B 1 163 ? -16.266 28 14.578 1 94.75 163 PRO B O 1
ATOM 4543 N N . ALA B 1 164 ? -17.531 28.359 16.406 1 94.94 164 ALA B N 1
ATOM 4544 C CA . ALA B 1 164 ? -17.641 26.938 16.688 1 94.94 164 ALA B CA 1
ATOM 4545 C C . ALA B 1 164 ? -18.328 26.203 15.547 1 94.94 164 ALA B C 1
ATOM 4547 O O . ALA B 1 164 ? -19.297 26.703 14.977 1 94.94 164 ALA B O 1
ATOM 4548 N N . GLY B 1 165 ? -17.75 25.047 15.156 1 94.19 165 GLY B N 1
ATOM 4549 C CA . GLY B 1 165 ? -18.375 24.219 14.148 1 94.19 165 GLY B CA 1
ATOM 4550 C C . GLY B 1 165 ? -18.078 24.656 12.734 1 94.19 165 GLY B C 1
ATOM 4551 O O . GLY B 1 165 ? -18.688 24.172 11.773 1 94.19 165 GLY B O 1
ATOM 4552 N N . GLU B 1 166 ? -17.234 25.562 12.641 1 92.19 166 GLU B N 1
ATOM 4553 C CA . GLU B 1 166 ? -16.859 26.016 11.305 1 92.19 166 GLU B CA 1
ATOM 4554 C C . GLU B 1 166 ? -16.438 24.859 10.414 1 92.19 166 GLU B C 1
ATOM 4556 O O . GLU B 1 166 ? -16.719 24.859 9.211 1 92.19 166 GLU B O 1
ATOM 4561 N N . ASP B 1 167 ? -15.812 23.875 10.961 1 93 167 ASP B N 1
ATOM 4562 C CA . ASP B 1 167 ? -15.344 22.719 10.211 1 93 167 ASP B CA 1
ATOM 4563 C C . ASP B 1 167 ? -16.391 21.594 10.219 1 93 167 ASP B C 1
ATOM 4565 O O . ASP B 1 167 ? -16.969 21.266 9.188 1 93 167 ASP B O 1
ATOM 4569 N N . PHE B 1 168 ? -16.609 21.109 11.406 1 94 168 PHE B N 1
ATOM 4570 C CA . PHE B 1 168 ? -17.594 20.047 11.57 1 94 168 PHE B CA 1
ATOM 4571 C C . PHE B 1 168 ? -18.562 20.375 12.711 1 94 168 PHE B C 1
ATOM 4573 O O . PHE B 1 168 ? -18.172 20.969 13.711 1 94 168 PHE B O 1
ATOM 4580 N N . SER B 1 169 ? -19.797 19.938 12.523 1 95.94 169 SER B N 1
ATOM 4581 C CA . SER B 1 169 ? -20.734 19.875 13.633 1 95.94 169 SER B CA 1
ATOM 4582 C C . SER B 1 169 ? -20.906 18.438 14.133 1 95.94 169 SER B C 1
ATOM 4584 O O . SER B 1 169 ? -20.844 17.484 13.352 1 95.94 169 SER B O 1
ATOM 4586 N N . ALA B 1 170 ? -21.062 18.375 15.43 1 97.06 170 ALA B N 1
ATOM 4587 C CA . ALA B 1 170 ? -21.391 17.047 15.969 1 97.06 170 ALA B CA 1
ATOM 4588 C C . ALA B 1 170 ? -22.547 16.422 15.195 1 97.06 170 ALA B C 1
ATOM 4590 O O . ALA B 1 170 ? -23.562 17.078 14.922 1 97.06 170 ALA B O 1
ATOM 4591 N N . GLY B 1 171 ? -22.328 15.188 14.711 1 97.38 171 GLY B N 1
ATOM 4592 C CA . GLY B 1 171 ? -23.375 14.5 13.969 1 97.38 171 GLY B CA 1
ATOM 4593 C C . GLY B 1 171 ? -23.156 14.539 12.461 1 97.38 171 GLY B C 1
ATOM 4594 O O . GLY B 1 171 ? -23.812 13.812 11.719 1 97.38 171 GLY B O 1
ATOM 4595 N N . ASP B 1 172 ? -22.266 15.336 12.047 1 96.75 172 ASP B N 1
ATOM 4596 C CA . ASP B 1 172 ? -21.969 15.383 10.617 1 96.75 172 ASP B CA 1
ATOM 4597 C C . ASP B 1 172 ? -21.375 14.062 10.133 1 96.75 172 ASP B C 1
ATOM 4599 O O . ASP B 1 172 ? -20.578 13.438 10.828 1 96.75 172 ASP B O 1
ATOM 4603 N N . LEU B 1 173 ? -21.703 13.688 8.922 1 97.25 173 LEU B N 1
ATOM 4604 C CA . LEU B 1 173 ? -21.109 12.516 8.281 1 97.25 173 LEU B CA 1
ATOM 4605 C C . LEU B 1 173 ? -19.656 12.789 7.879 1 97.25 173 LEU B C 1
ATOM 4607 O O . LEU B 1 173 ? -19.391 13.758 7.168 1 97.25 173 LEU B O 1
ATOM 4611 N N . LEU B 1 174 ? -18.75 11.984 8.359 1 96.88 174 LEU B N 1
ATOM 4612 C CA . LEU B 1 174 ? -17.344 12.102 7.969 1 96.88 174 LEU B CA 1
ATOM 4613 C C . LEU B 1 174 ? -17.062 11.227 6.754 1 96.88 174 LEU B C 1
ATOM 4615 O O . LEU B 1 174 ? -16.406 11.68 5.809 1 96.88 174 LEU B O 1
ATOM 4619 N N . ALA B 1 175 ? -17.562 9.984 6.789 1 96.12 175 ALA B N 1
ATOM 4620 C CA . ALA B 1 175 ? -17.328 9.039 5.699 1 96.12 175 ALA B CA 1
ATOM 4621 C C . ALA B 1 175 ? -18.375 7.938 5.703 1 96.12 175 ALA B C 1
ATOM 4623 O O . ALA B 1 175 ? -18.844 7.512 6.766 1 96.12 175 ALA B O 1
ATOM 4624 N N . GLU B 1 176 ? -18.672 7.484 4.547 1 95.75 176 GLU B N 1
ATOM 4625 C CA . GLU B 1 176 ? -19.641 6.41 4.367 1 95.75 176 GLU B CA 1
ATOM 4626 C C . GLU B 1 176 ? -19 5.047 4.613 1 95.75 176 GLU B C 1
ATOM 4628 O O . GLU B 1 176 ? -17.766 4.91 4.582 1 95.75 176 GLU B O 1
ATOM 4633 N N . ALA B 1 177 ? -19.891 4.094 4.879 1 94.12 177 ALA B N 1
ATOM 4634 C CA . ALA B 1 177 ? -19.422 2.711 4.855 1 94.12 177 ALA B CA 1
ATOM 4635 C C . ALA B 1 177 ? -18.781 2.365 3.514 1 94.12 177 ALA B C 1
ATOM 4637 O O . ALA B 1 177 ? -19.203 2.865 2.471 1 94.12 177 ALA B O 1
ATOM 4638 N N . GLY B 1 178 ? -17.734 1.531 3.555 1 89.12 178 GLY B N 1
ATOM 4639 C CA . GLY B 1 178 ? -17.047 1.154 2.33 1 89.12 178 GLY B CA 1
ATOM 4640 C C . GLY B 1 178 ? -15.859 2.033 2.023 1 89.12 178 GLY B C 1
ATOM 4641 O O . GLY B 1 178 ? -15.078 1.736 1.114 1 89.12 178 GLY B O 1
ATOM 4642 N N . THR B 1 179 ? -15.664 3.084 2.877 1 91.06 179 THR B N 1
ATOM 4643 C CA . THR B 1 179 ? -14.555 4.008 2.666 1 91.06 179 THR B CA 1
ATOM 4644 C C . THR B 1 179 ? -13.266 3.449 3.254 1 91.06 179 THR B C 1
ATOM 4646 O O . THR B 1 179 ? -13.266 2.883 4.348 1 91.06 179 THR B O 1
ATOM 4649 N N . LEU B 1 180 ? -12.219 3.613 2.512 1 90.56 180 LEU B N 1
ATOM 4650 C CA . LEU B 1 180 ? -10.891 3.279 3.031 1 90.56 180 LEU B CA 1
ATOM 4651 C C . LEU B 1 180 ? -10.477 4.254 4.129 1 90.56 180 LEU B C 1
ATOM 4653 O O . LEU B 1 180 ? -10.609 5.473 3.965 1 90.56 180 LEU B O 1
ATOM 4657 N N . VAL B 1 181 ? -9.969 3.738 5.184 1 94.38 181 VAL B N 1
ATOM 4658 C CA . VAL B 1 181 ? -9.484 4.574 6.277 1 94.38 181 VAL B CA 1
ATOM 4659 C C . VAL B 1 181 ? -8.039 4.984 6.012 1 94.38 181 VAL B C 1
ATOM 4661 O O . VAL B 1 181 ? -7.105 4.266 6.375 1 94.38 181 VAL B O 1
ATOM 4664 N N . ASP B 1 182 ? -7.891 6.086 5.41 1 93.5 182 ASP B N 1
ATOM 4665 C CA . ASP B 1 182 ? -6.547 6.602 5.168 1 93.5 182 ASP B CA 1
ATOM 4666 C C . ASP B 1 182 ? -6.129 7.578 6.266 1 93.5 182 ASP B C 1
ATOM 4668 O O . ASP B 1 182 ? -6.859 7.781 7.234 1 93.5 182 ASP B O 1
ATOM 4672 N N . SER B 1 183 ? -4.957 8.086 6.164 1 95.88 183 SER B N 1
ATOM 4673 C CA . SER B 1 183 ? -4.398 8.953 7.195 1 95.88 183 SER B CA 1
ATOM 4674 C C . SER B 1 183 ? -5.234 10.219 7.363 1 95.88 183 SER B C 1
ATOM 4676 O O . SER B 1 183 ? -5.41 10.711 8.484 1 95.88 183 SER B O 1
ATOM 4678 N N . TYR B 1 184 ? -5.746 10.75 6.285 1 95.31 184 TYR B N 1
ATOM 4679 C CA . TYR B 1 184 ? -6.508 11.984 6.375 1 95.31 184 TYR B CA 1
ATOM 4680 C C . TYR B 1 184 ? -7.836 11.758 7.086 1 95.31 184 TYR B C 1
ATOM 4682 O O . TYR B 1 184 ? -8.242 12.562 7.93 1 95.31 184 TYR B O 1
ATOM 4690 N N . LEU B 1 185 ? -8.492 10.727 6.703 1 96.31 185 LEU B N 1
ATOM 4691 C CA . LEU B 1 185 ? -9.727 10.398 7.414 1 96.31 185 LEU B CA 1
ATOM 4692 C C . LEU B 1 185 ? -9.453 10.203 8.898 1 96.31 185 LEU B C 1
ATOM 4694 O O . LEU B 1 185 ? -10.234 10.648 9.742 1 96.31 185 LEU B O 1
ATOM 4698 N N . LEU B 1 186 ? -8.375 9.547 9.219 1 97.19 186 LEU B N 1
ATOM 4699 C CA . LEU B 1 186 ? -8.039 9.328 10.625 1 97.19 186 LEU B CA 1
ATOM 4700 C C . LEU B 1 186 ? -7.801 10.648 11.336 1 97.19 186 LEU B C 1
ATOM 4702 O O . LEU B 1 186 ? -8.141 10.797 12.516 1 97.19 186 LEU B O 1
ATOM 4706 N N . ALA B 1 187 ? -7.23 11.586 10.656 1 96.81 187 ALA B N 1
ATOM 4707 C CA . ALA B 1 187 ? -7.062 12.914 11.227 1 96.81 187 ALA B CA 1
ATOM 4708 C C . ALA B 1 187 ? -8.414 13.555 11.539 1 96.81 187 ALA B C 1
ATOM 4710 O O . ALA B 1 187 ? -8.617 14.102 12.625 1 96.81 187 ALA B O 1
ATOM 4711 N N . ALA B 1 188 ? -9.297 13.477 10.586 1 96.56 188 ALA B N 1
ATOM 4712 C CA . ALA B 1 188 ? -10.633 14.047 10.773 1 96.56 188 ALA B CA 1
ATOM 4713 C C . ALA B 1 188 ? -11.375 13.344 11.906 1 96.56 188 ALA B C 1
ATOM 4715 O O . ALA B 1 188 ? -12.008 13.992 12.734 1 96.56 188 ALA B O 1
ATOM 4716 N N . VAL B 1 189 ? -11.273 12.062 11.922 1 97 189 VAL B N 1
ATOM 4717 C CA . VAL B 1 189 ? -11.867 11.234 12.969 1 97 189 VAL B CA 1
ATOM 4718 C C . VAL B 1 189 ? -11.32 11.641 14.328 1 97 189 VAL B C 1
ATOM 4720 O O . VAL B 1 189 ? -12.086 11.805 15.289 1 97 189 VAL B O 1
ATOM 4723 N N . THR B 1 190 ? -10.094 11.852 14.391 1 96.5 190 THR B N 1
ATOM 4724 C CA . THR B 1 190 ? -9.438 12.266 15.633 1 96.5 190 THR B CA 1
ATOM 4725 C C . THR B 1 190 ? -9.898 13.656 16.047 1 96.5 190 THR B C 1
ATOM 4727 O O . THR B 1 190 ? -10.281 13.883 17.203 1 96.5 190 THR B O 1
ATOM 4730 N N . ALA B 1 191 ? -9.906 14.562 15.109 1 95.94 191 ALA B N 1
ATOM 4731 C CA . ALA B 1 191 ? -10.273 15.953 15.375 1 95.94 191 ALA B CA 1
ATOM 4732 C C . ALA B 1 191 ? -11.695 16.062 15.914 1 95.94 191 ALA B C 1
ATOM 4734 O O . ALA B 1 191 ? -12.016 16.969 16.688 1 95.94 191 ALA B O 1
ATOM 4735 N N . THR B 1 192 ? -12.492 15.117 15.531 1 96.12 192 THR B N 1
ATOM 4736 C CA . THR B 1 192 ? -13.898 15.188 15.898 1 96.12 192 THR B CA 1
ATOM 4737 C C . THR B 1 192 ? -14.203 14.242 17.062 1 96.12 192 THR B C 1
ATOM 4739 O O . THR B 1 192 ? -15.367 13.969 17.359 1 96.12 192 THR B O 1
ATOM 4742 N N . GLY B 1 193 ? -13.211 13.641 17.609 1 96.44 193 GLY B N 1
ATOM 4743 C CA . GLY B 1 193 ? -13.336 12.953 18.875 1 96.44 193 GLY B CA 1
ATOM 4744 C C . GLY B 1 193 ? -13.883 11.547 18.75 1 96.44 193 GLY B C 1
ATOM 4745 O O . GLY B 1 193 ? -14.398 10.977 19.719 1 96.44 193 GLY B O 1
ATOM 4746 N N . VAL B 1 194 ? -13.836 10.984 17.594 1 96.62 194 VAL B N 1
ATOM 4747 C CA . VAL B 1 194 ? -14.281 9.609 17.391 1 96.62 194 VAL B CA 1
ATOM 4748 C C . VAL B 1 194 ? -13.203 8.648 17.875 1 96.62 194 VAL B C 1
ATOM 4750 O O . VAL B 1 194 ? -12.102 8.609 17.312 1 96.62 194 VAL B O 1
ATOM 4753 N N . ARG B 1 195 ? -13.477 7.82 18.75 1 95.62 195 ARG B N 1
ATOM 4754 C CA . ARG B 1 195 ? -12.469 6.992 19.406 1 95.62 195 ARG B CA 1
ATOM 4755 C C . ARG B 1 195 ? -12.398 5.613 18.766 1 95.62 195 ARG B C 1
ATOM 4757 O O . ARG B 1 195 ? -11.336 4.98 18.75 1 95.62 195 ARG B O 1
ATOM 4764 N N . ASN B 1 196 ? -13.555 5.184 18.25 1 96.94 196 ASN B N 1
ATOM 4765 C CA . ASN B 1 196 ? -13.641 3.85 17.672 1 96.94 196 ASN B CA 1
ATOM 4766 C C . ASN B 1 196 ? -14.289 3.877 16.281 1 96.94 196 ASN B C 1
ATOM 4768 O O . ASN B 1 196 ? -15.148 4.719 16.016 1 96.94 196 ASN B O 1
ATOM 4772 N N . LEU B 1 197 ? -13.852 3.025 15.5 1 98 197 LEU B N 1
ATOM 4773 C CA . LEU B 1 197 ? -14.445 2.799 14.188 1 98 197 LEU B CA 1
ATOM 4774 C C . LEU B 1 197 ? -14.891 1.349 14.039 1 98 197 LEU B C 1
ATOM 4776 O O . LEU B 1 197 ? -14.312 0.448 14.648 1 98 197 LEU B O 1
ATOM 4780 N N . THR B 1 198 ? -15.945 1.188 13.32 1 98.12 198 THR B N 1
ATOM 4781 C CA . THR B 1 198 ? -16.344 -0.15 12.891 1 98.12 198 THR B CA 1
ATOM 4782 C C . THR B 1 198 ? -15.812 -0.45 11.492 1 98.12 198 THR B C 1
ATOM 4784 O O . THR B 1 198 ? -16.219 0.198 10.523 1 98.12 198 THR B O 1
ATOM 4787 N N . VAL B 1 199 ? -14.906 -1.446 11.383 1 96.06 199 VAL B N 1
ATOM 4788 C CA . VAL B 1 199 ? -14.273 -1.79 10.117 1 96.06 199 VAL B CA 1
ATOM 4789 C C . VAL B 1 199 ? -14.5 -3.268 9.805 1 96.06 199 VAL B C 1
ATOM 4791 O O . VAL B 1 199 ? -14.922 -4.031 10.68 1 96.06 199 VAL B O 1
ATOM 4794 N N . TYR B 1 200 ? -14.305 -3.611 8.57 1 93.12 200 TYR B N 1
ATOM 4795 C CA . TYR B 1 200 ? -14.336 -5.023 8.211 1 93.12 200 TYR B CA 1
ATOM 4796 C C . TYR B 1 200 ? -13.078 -5.738 8.703 1 93.12 200 TYR B C 1
ATOM 4798 O O . TYR B 1 200 ? -11.977 -5.191 8.625 1 93.12 200 TYR B O 1
ATOM 4806 N N . LYS B 1 201 ? -13.305 -6.918 9.227 1 93.38 201 LYS B N 1
ATOM 4807 C CA . LYS B 1 201 ? -12.148 -7.734 9.586 1 93.38 201 LYS B CA 1
ATOM 4808 C C . LYS B 1 201 ? -11.352 -8.125 8.344 1 93.38 201 LYS B C 1
ATOM 4810 O O . LYS B 1 201 ? -11.922 -8.359 7.277 1 93.38 201 LYS B O 1
ATOM 4815 N N . ARG B 1 202 ? -10.062 -8.164 8.531 1 91.31 202 ARG B N 1
ATOM 4816 C CA . ARG B 1 202 ? -9.227 -8.672 7.449 1 91.31 202 ARG B CA 1
ATOM 4817 C C . ARG B 1 202 ? -9.562 -10.117 7.121 1 91.31 202 ARG B C 1
ATOM 4819 O O . ARG B 1 202 ? -9.828 -10.922 8.023 1 91.31 202 ARG B O 1
ATOM 4826 N N . LEU B 1 203 ? -9.562 -10.414 5.824 1 93.19 203 LEU B N 1
ATOM 4827 C CA . LEU B 1 203 ? -9.805 -11.789 5.398 1 93.19 203 LEU B CA 1
ATOM 4828 C C . LEU B 1 203 ? -8.656 -12.695 5.824 1 93.19 203 LEU B C 1
ATOM 4830 O O . LEU B 1 203 ? -7.484 -12.352 5.641 1 93.19 203 LEU B O 1
ATOM 4834 N N . LYS B 1 204 ? -9 -13.766 6.465 1 96.62 204 LYS B N 1
ATOM 4835 C CA . LYS B 1 204 ? -8.016 -14.773 6.852 1 96.62 204 LYS B CA 1
ATOM 4836 C C . LYS B 1 204 ? -7.914 -15.867 5.797 1 96.62 204 LYS B C 1
ATOM 4838 O O . LYS B 1 204 ? -8.914 -16.5 5.449 1 96.62 204 LYS B O 1
ATOM 4843 N N . ALA B 1 205 ? -6.738 -16.078 5.289 1 97.94 205 ALA B N 1
ATOM 4844 C CA . ALA B 1 205 ? -6.539 -17.094 4.254 1 97.94 205 ALA B CA 1
ATOM 4845 C C . ALA B 1 205 ? -5.52 -18.141 4.703 1 97.94 205 ALA B C 1
ATOM 4847 O O . ALA B 1 205 ? -4.609 -17.844 5.48 1 97.94 205 ALA B O 1
ATOM 4848 N N . ALA B 1 206 ? -5.691 -19.359 4.297 1 98.69 206 ALA B N 1
ATOM 4849 C CA . ALA B 1 206 ? -4.719 -20.438 4.441 1 98.69 206 ALA B CA 1
ATOM 4850 C C . ALA B 1 206 ? -4.172 -20.875 3.086 1 98.69 206 ALA B C 1
ATOM 4852 O O . ALA B 1 206 ? -4.902 -20.891 2.096 1 98.69 206 ALA B O 1
ATOM 4853 N N . VAL B 1 207 ? -2.898 -21.203 3.045 1 98.62 207 VAL B N 1
ATOM 4854 C CA . VAL B 1 207 ? -2.229 -21.641 1.824 1 98.62 207 VAL B CA 1
ATOM 4855 C C . VAL B 1 207 ? -1.65 -23.031 2.023 1 98.62 207 VAL B C 1
ATOM 4857 O O . VAL B 1 207 ? -0.886 -23.266 2.963 1 98.62 207 VAL B O 1
ATOM 4860 N N . ILE B 1 208 ? -2.043 -23.938 1.185 1 98.06 208 ILE B N 1
ATOM 4861 C CA . ILE B 1 208 ? -1.548 -25.312 1.204 1 98.06 208 ILE B CA 1
ATOM 4862 C C . ILE B 1 208 ? -1.001 -25.688 -0.173 1 98.06 208 ILE B C 1
ATOM 4864 O O . ILE B 1 208 ? -1.754 -25.766 -1.147 1 98.06 208 ILE B O 1
ATOM 4868 N N . THR B 1 209 ? 0.255 -25.922 -0.279 1 97 209 THR B N 1
ATOM 4869 C CA . THR B 1 209 ? 0.836 -26.359 -1.543 1 97 209 THR B CA 1
ATOM 4870 C C . THR B 1 209 ? 1.038 -27.875 -1.548 1 97 209 THR B C 1
ATOM 4872 O O . THR B 1 209 ? 1.357 -28.453 -0.515 1 97 209 THR B O 1
ATOM 4875 N N . THR B 1 210 ? 0.814 -28.453 -2.705 1 94.88 210 THR B N 1
ATOM 4876 C CA . THR B 1 210 ? 0.985 -29.906 -2.846 1 94.88 210 THR B CA 1
ATOM 4877 C C . THR B 1 210 ? 2.074 -30.219 -3.867 1 94.88 210 THR B C 1
ATOM 4879 O O . THR B 1 210 ? 2.393 -29.391 -4.723 1 94.88 210 THR B O 1
ATOM 4882 N N . GLY B 1 211 ? 2.615 -31.453 -3.715 1 93.56 211 GLY B N 1
ATOM 4883 C CA . GLY B 1 211 ? 3.684 -31.922 -4.578 1 93.56 211 GLY B CA 1
ATOM 4884 C C . GLY B 1 211 ? 4.898 -32.406 -3.814 1 93.56 211 GLY B C 1
ATOM 4885 O O . GLY B 1 211 ? 5.488 -31.656 -3.033 1 93.56 211 GLY B O 1
ATOM 4886 N N . ASP B 1 212 ? 5.316 -33.594 -4.098 1 92.81 212 ASP B N 1
ATOM 4887 C CA . ASP B 1 212 ? 6.469 -34.188 -3.432 1 92.81 212 ASP B CA 1
ATOM 4888 C C . ASP B 1 212 ? 7.762 -33.5 -3.854 1 92.81 212 ASP B C 1
ATOM 4890 O O . ASP B 1 212 ? 8.797 -33.656 -3.191 1 92.81 212 ASP B O 1
ATOM 4894 N N . GLU B 1 213 ? 7.676 -32.812 -4.938 1 94.25 213 GLU B N 1
ATOM 4895 C CA . GLU B 1 213 ? 8.859 -32.125 -5.461 1 94.25 213 GLU B CA 1
ATOM 4896 C C . GLU B 1 213 ? 9.164 -30.844 -4.68 1 94.25 213 GLU B C 1
ATOM 4898 O O . GLU B 1 213 ? 10.25 -30.281 -4.797 1 94.25 213 GLU B O 1
ATOM 4903 N N . LEU B 1 214 ? 8.273 -30.391 -3.846 1 95.25 214 LEU B N 1
ATOM 4904 C CA . LEU B 1 214 ? 8.398 -29.078 -3.229 1 95.25 214 LEU B CA 1
ATOM 4905 C C . LEU B 1 214 ? 9.227 -29.156 -1.949 1 95.25 214 LEU B C 1
ATOM 4907 O O . LEU B 1 214 ? 9.109 -30.125 -1.185 1 95.25 214 LEU B O 1
ATOM 4911 N N . GLN B 1 215 ? 10.047 -28.156 -1.855 1 93.81 215 GLN B N 1
ATOM 4912 C CA . GLN B 1 215 ? 10.859 -27.969 -0.655 1 93.81 215 GLN B CA 1
ATOM 4913 C C . GLN B 1 215 ? 10.867 -26.5 -0.233 1 93.81 215 GLN B C 1
ATOM 4915 O O . GLN B 1 215 ? 10.578 -25.609 -1.04 1 93.81 215 GLN B O 1
ATOM 4920 N N . ASN B 1 216 ? 11.07 -26.266 1.07 1 89.88 216 ASN B N 1
ATOM 4921 C CA . ASN B 1 216 ? 11.266 -24.891 1.528 1 89.88 216 ASN B CA 1
ATOM 4922 C C . ASN B 1 216 ? 12.703 -24.422 1.32 1 89.88 216 ASN B C 1
ATOM 4924 O O . ASN B 1 216 ? 13.586 -25.234 1.025 1 89.88 216 ASN B O 1
ATOM 4928 N N . THR B 1 217 ? 12.93 -23.172 1.452 1 86.62 217 THR B N 1
ATOM 4929 C CA . THR B 1 217 ? 14.242 -22.609 1.147 1 86.62 217 THR B CA 1
ATOM 4930 C C . THR B 1 217 ? 15.172 -22.719 2.352 1 86.62 217 THR B C 1
ATOM 4932 O O . THR B 1 217 ? 16.344 -22.328 2.283 1 86.62 217 THR B O 1
ATOM 4935 N N . GLU B 1 218 ? 14.703 -23.266 3.402 1 87.81 218 GLU B N 1
ATOM 4936 C CA . GLU B 1 218 ? 15.516 -23.344 4.613 1 87.81 218 GLU B CA 1
ATOM 4937 C C . GLU B 1 218 ? 16.609 -24.391 4.477 1 87.81 218 GLU B C 1
ATOM 4939 O O . GLU B 1 218 ? 17.594 -24.359 5.219 1 87.81 218 GLU B O 1
ATOM 4944 N N . THR B 1 219 ? 16.438 -25.328 3.543 1 90.5 219 THR B N 1
ATOM 4945 C CA . THR B 1 219 ? 17.422 -26.391 3.311 1 90.5 219 THR B CA 1
ATOM 4946 C C . THR B 1 219 ? 17.891 -26.375 1.859 1 90.5 219 THR B C 1
ATOM 4948 O O . THR B 1 219 ? 17.172 -25.922 0.969 1 90.5 219 THR B O 1
ATOM 4951 N N . PRO B 1 220 ? 19.047 -26.812 1.675 1 93 220 PRO B N 1
ATOM 4952 C CA . PRO B 1 220 ? 19.531 -26.891 0.295 1 93 220 PRO B CA 1
ATOM 4953 C C . PRO B 1 220 ? 18.656 -27.781 -0.591 1 93 220 PRO B C 1
ATOM 4955 O O . PRO B 1 220 ? 18.078 -28.75 -0.114 1 93 220 PRO B O 1
ATOM 4958 N N . LEU B 1 221 ? 18.688 -27.438 -1.748 1 94.81 221 LEU B N 1
ATOM 4959 C CA . LEU B 1 221 ? 17.828 -28.125 -2.713 1 94.81 221 LEU B CA 1
ATOM 4960 C C . LEU B 1 221 ? 18.297 -29.562 -2.922 1 94.81 221 LEU B C 1
ATOM 4962 O O . LEU B 1 221 ? 19.469 -29.797 -3.238 1 94.81 221 LEU B O 1
ATOM 4966 N N . GLN B 1 222 ? 17.422 -30.5 -2.76 1 94 222 GLN B N 1
ATOM 4967 C CA . GLN B 1 222 ? 17.719 -31.906 -3 1 94 222 GLN B CA 1
ATOM 4968 C C . GLN B 1 222 ? 17.453 -32.281 -4.457 1 94 222 GLN B C 1
ATOM 4970 O O . GLN B 1 222 ? 16.656 -31.625 -5.141 1 94 222 GLN B O 1
ATOM 4975 N N . PRO B 1 223 ? 18.125 -33.344 -4.918 1 93.31 223 PRO B N 1
ATOM 4976 C CA . PRO B 1 223 ? 17.844 -33.781 -6.285 1 93.31 223 PRO B CA 1
ATOM 4977 C C . PRO B 1 223 ? 16.375 -34.156 -6.496 1 93.31 223 PRO B C 1
ATOM 4979 O O . PRO B 1 223 ? 15.766 -34.812 -5.645 1 93.31 223 PRO B O 1
ATOM 4982 N N . GLY B 1 224 ? 15.867 -33.656 -7.566 1 93.88 224 GLY B N 1
ATOM 4983 C CA . GLY B 1 224 ? 14.484 -33.938 -7.902 1 93.88 224 GLY B CA 1
ATOM 4984 C C . GLY B 1 224 ? 13.5 -32.969 -7.285 1 93.88 224 GLY B C 1
ATOM 4985 O O . GLY B 1 224 ? 12.297 -33.031 -7.551 1 93.88 224 GLY B O 1
ATOM 4986 N N . LYS B 1 225 ? 14.102 -32.062 -6.512 1 95.5 225 LYS B N 1
ATOM 4987 C CA . LYS B 1 225 ? 13.227 -31.125 -5.801 1 95.5 225 LYS B CA 1
ATOM 4988 C C . LYS B 1 225 ? 13.312 -29.734 -6.398 1 95.5 225 LYS B C 1
ATOM 4990 O O . LYS B 1 225 ? 14.219 -29.438 -7.184 1 95.5 225 LYS B O 1
ATOM 4995 N N . ILE B 1 226 ? 12.32 -28.891 -6.113 1 95 226 ILE B N 1
ATOM 4996 C CA . ILE B 1 226 ? 12.297 -27.469 -6.414 1 95 226 ILE B CA 1
ATOM 4997 C C . ILE B 1 226 ? 11.758 -26.688 -5.211 1 95 226 ILE B C 1
ATOM 4999 O O . ILE B 1 226 ? 11.062 -27.25 -4.367 1 95 226 ILE B O 1
ATOM 5003 N N . TYR B 1 227 ? 12.078 -25.469 -5.102 1 96.19 227 TYR B N 1
ATOM 5004 C CA . TYR B 1 227 ? 11.586 -24.641 -3.998 1 96.19 227 TYR B CA 1
ATOM 5005 C C . TYR B 1 227 ? 10.141 -24.219 -4.242 1 96.19 227 TYR B C 1
ATOM 5007 O O . TYR B 1 227 ? 9.734 -24.016 -5.387 1 96.19 227 TYR B O 1
ATOM 5015 N N . ASP B 1 228 ? 9.391 -24 -3.215 1 96.38 228 ASP B N 1
ATOM 5016 C CA . ASP B 1 228 ? 7.969 -23.688 -3.279 1 96.38 228 ASP B CA 1
ATOM 5017 C C . ASP B 1 228 ? 7.738 -22.203 -3.551 1 96.38 228 ASP B C 1
ATOM 5019 O O . ASP B 1 228 ? 7.309 -21.469 -2.666 1 96.38 228 ASP B O 1
ATOM 5023 N N . ALA B 1 229 ? 7.855 -21.828 -4.762 1 95.94 229 ALA B N 1
ATOM 5024 C CA . ALA B 1 229 ? 7.672 -20.438 -5.18 1 95.94 229 ALA B CA 1
ATOM 5025 C C . ALA B 1 229 ? 6.199 -20.047 -5.156 1 95.94 229 ALA B C 1
ATOM 5027 O O . ALA B 1 229 ? 5.855 -18.906 -4.816 1 95.94 229 ALA B O 1
ATOM 5028 N N . ASN B 1 230 ? 5.348 -20.953 -5.496 1 96.88 230 ASN B N 1
ATOM 5029 C CA . ASN B 1 230 ? 3.916 -20.688 -5.527 1 96.88 230 ASN B CA 1
ATOM 5030 C C . ASN B 1 230 ? 3.387 -20.312 -4.141 1 96.88 230 ASN B C 1
ATOM 5032 O O . ASN B 1 230 ? 2.615 -19.359 -3.998 1 96.88 230 ASN B O 1
ATOM 5036 N N . GLY B 1 231 ? 3.791 -21.125 -3.178 1 97.5 231 GLY B N 1
ATOM 5037 C CA . GLY B 1 231 ? 3.373 -20.844 -1.813 1 97.5 231 GLY B CA 1
ATOM 5038 C C . GLY B 1 231 ? 3.781 -19.469 -1.333 1 97.5 231 GLY B C 1
ATOM 5039 O O . GLY B 1 231 ? 2.967 -18.734 -0.762 1 97.5 231 GLY B O 1
ATOM 5040 N N . ILE B 1 232 ? 4.969 -19.078 -1.637 1 97 232 ILE B N 1
ATOM 5041 C CA . ILE B 1 232 ? 5.484 -17.781 -1.225 1 97 232 ILE B CA 1
ATOM 5042 C C . ILE B 1 232 ? 4.746 -16.672 -1.974 1 97 232 ILE B C 1
ATOM 5044 O O . ILE B 1 232 ? 4.375 -15.656 -1.382 1 97 232 ILE B O 1
ATOM 5048 N N . TRP B 1 233 ? 4.547 -16.859 -3.221 1 96.94 233 TRP B N 1
ATOM 5049 C CA . TRP B 1 233 ? 3.812 -15.859 -3.992 1 96.94 233 TRP B CA 1
ATOM 5050 C C . TRP B 1 233 ? 2.418 -15.641 -3.416 1 96.94 233 TRP B C 1
ATOM 5052 O O . TRP B 1 233 ? 2.01 -14.5 -3.174 1 96.94 233 TRP B O 1
ATOM 5062 N N . LEU B 1 234 ? 1.735 -16.719 -3.17 1 98.06 234 LEU B N 1
ATOM 5063 C CA . LEU B 1 234 ? 0.375 -16.609 -2.652 1 98.06 234 LEU B CA 1
ATOM 5064 C C . LEU B 1 234 ? 0.359 -15.898 -1.306 1 98.06 234 LEU B C 1
ATOM 5066 O O . LEU B 1 234 ? -0.445 -14.984 -1.093 1 98.06 234 LEU B O 1
ATOM 5070 N N . CYS B 1 235 ? 1.216 -16.328 -0.402 1 97.75 235 CYS B N 1
ATOM 5071 C CA . CYS B 1 235 ? 1.264 -15.727 0.93 1 97.75 235 CYS B CA 1
ATOM 5072 C C . CYS B 1 235 ? 1.546 -14.234 0.854 1 97.75 235 CYS B C 1
ATOM 5074 O O . CYS B 1 235 ? 0.857 -13.438 1.491 1 97.75 235 CYS B O 1
ATOM 5076 N N . THR B 1 236 ? 2.492 -13.883 0.074 1 96.88 236 THR B N 1
ATOM 5077 C CA . THR B 1 236 ? 2.92 -12.492 0.022 1 96.88 236 THR B CA 1
ATOM 5078 C C . THR B 1 236 ? 1.928 -11.648 -0.773 1 96.88 236 THR B C 1
ATOM 5080 O O . THR B 1 236 ? 1.696 -10.484 -0.449 1 96.88 236 THR B O 1
ATOM 5083 N N . ARG B 1 237 ? 1.309 -12.219 -1.828 1 95.38 237 ARG B N 1
ATOM 5084 C CA . ARG B 1 237 ? 0.29 -11.492 -2.582 1 95.38 237 ARG B CA 1
ATOM 5085 C C . ARG B 1 237 ? -0.938 -11.219 -1.719 1 95.38 237 ARG B C 1
ATOM 5087 O O . ARG B 1 237 ? -1.509 -10.125 -1.771 1 95.38 237 ARG B O 1
ATOM 5094 N N . LEU B 1 238 ? -1.288 -12.219 -0.938 1 95.44 238 LEU B N 1
ATOM 5095 C CA . LEU B 1 238 ? -2.383 -12.047 0.011 1 95.44 238 LEU B CA 1
ATOM 5096 C C . LEU B 1 238 ? -2.086 -10.906 0.981 1 95.44 238 LEU B C 1
ATOM 5098 O O . LEU B 1 238 ? -2.959 -10.078 1.26 1 95.44 238 LEU B O 1
ATOM 5102 N N . ARG B 1 239 ? -0.906 -10.859 1.452 1 93.12 239 ARG B N 1
ATOM 5103 C CA . ARG B 1 239 ? -0.509 -9.797 2.371 1 93.12 239 ARG B CA 1
ATOM 5104 C C . ARG B 1 239 ? -0.567 -8.438 1.689 1 93.12 239 ARG B C 1
ATOM 5106 O O . ARG B 1 239 ? -1.037 -7.461 2.279 1 93.12 239 ARG B O 1
ATOM 5113 N N . GLU B 1 240 ? -0.104 -8.398 0.481 1 89.75 240 GLU B N 1
ATOM 5114 C CA . GLU B 1 240 ? -0.191 -7.164 -0.291 1 89.75 240 GLU B CA 1
ATOM 5115 C C . GLU B 1 240 ? -1.637 -6.688 -0.413 1 89.75 240 GLU B C 1
ATOM 5117 O O . GLU B 1 240 ? -1.896 -5.488 -0.514 1 89.75 240 GLU B O 1
ATOM 5122 N N . MET B 1 241 ? -2.508 -7.621 -0.382 1 88 241 MET B N 1
ATOM 5123 C CA . MET B 1 241 ? -3.926 -7.297 -0.522 1 88 241 MET B CA 1
ATOM 5124 C C . MET B 1 241 ? -4.586 -7.148 0.844 1 88 241 MET B C 1
ATOM 5126 O O . MET B 1 241 ? -5.812 -7.215 0.955 1 88 241 MET B O 1
ATOM 5130 N N . ASP B 1 242 ? -3.812 -7.07 1.925 1 86.5 242 ASP B N 1
ATOM 5131 C CA . ASP B 1 242 ? -4.215 -6.781 3.299 1 86.5 242 ASP B CA 1
ATOM 5132 C C . ASP B 1 242 ? -4.98 -7.953 3.906 1 86.5 242 ASP B C 1
ATOM 5134 O O . ASP B 1 242 ? -5.883 -7.754 4.723 1 86.5 242 ASP B O 1
ATOM 5138 N N . CYS B 1 243 ? -4.734 -9.133 3.428 1 92.38 243 CYS B N 1
ATOM 5139 C CA . CYS B 1 243 ? -5.258 -10.344 4.039 1 92.38 243 CYS B CA 1
ATOM 5140 C C . CYS B 1 243 ? -4.293 -10.883 5.09 1 92.38 243 CYS B C 1
ATOM 5142 O O . CYS B 1 243 ? -3.107 -10.555 5.078 1 92.38 243 CYS B O 1
ATOM 5144 N N . GLU B 1 244 ? -4.871 -11.594 6.012 1 94.62 244 GLU B N 1
ATOM 5145 C CA . GLU B 1 244 ? -4.055 -12.289 7.004 1 94.62 244 GLU B CA 1
ATOM 5146 C C . GLU B 1 244 ? -3.844 -13.75 6.617 1 94.62 244 GLU B C 1
ATOM 5148 O O . GLU B 1 244 ? -4.809 -14.492 6.434 1 94.62 244 GLU B O 1
ATOM 5153 N N . VAL B 1 245 ? -2.594 -14.156 6.414 1 97.62 245 VAL B N 1
ATOM 5154 C CA . VAL B 1 245 ? -2.291 -15.562 6.18 1 97.62 245 VAL B CA 1
ATOM 5155 C C . VAL B 1 245 ? -2.17 -16.297 7.516 1 97.62 245 VAL B C 1
ATOM 5157 O O . VAL B 1 245 ? -1.191 -16.125 8.242 1 97.62 245 VAL B O 1
ATOM 5160 N N . VAL B 1 246 ? -3.027 -17.141 7.82 1 97.75 246 VAL B N 1
ATOM 5161 C CA . VAL B 1 246 ? -3.107 -17.734 9.156 1 97.75 246 VAL B CA 1
ATOM 5162 C C . VAL B 1 246 ? -2.436 -19.094 9.156 1 97.75 246 VAL B C 1
ATOM 5164 O O . VAL B 1 246 ? -2.15 -19.656 10.219 1 97.75 246 VAL B O 1
ATOM 5167 N N . ARG B 1 247 ? -2.18 -19.609 7.918 1 97.19 247 ARG B N 1
ATOM 5168 C CA . ARG B 1 247 ? -1.561 -20.922 7.766 1 97.19 247 ARG B CA 1
ATOM 5169 C C . ARG B 1 247 ? -0.897 -21.062 6.402 1 97.19 247 ARG B C 1
ATOM 5171 O O . ARG B 1 247 ? -1.468 -20.656 5.383 1 97.19 247 ARG B O 1
ATOM 5178 N N . TYR B 1 248 ? 0.28 -21.625 6.457 1 97 248 TYR B N 1
ATOM 5179 C CA . TYR B 1 248 ? 1.013 -22 5.25 1 97 248 TYR B CA 1
ATOM 5180 C C . TYR B 1 248 ? 1.716 -23.328 5.426 1 97 248 TYR B C 1
ATOM 5182 O O . TYR B 1 248 ? 2.609 -23.469 6.266 1 97 248 TYR B O 1
ATOM 5190 N N . GLN B 1 249 ? 1.281 -24.297 4.582 1 95.88 249 GLN B N 1
ATOM 5191 C CA . GLN B 1 249 ? 1.836 -25.641 4.711 1 95.88 249 GLN B CA 1
ATOM 5192 C C . GLN B 1 249 ? 2.094 -26.266 3.342 1 95.88 249 GLN B C 1
ATOM 5194 O O . GLN B 1 249 ? 1.341 -26.031 2.395 1 95.88 249 GLN B O 1
ATOM 5199 N N . THR B 1 250 ? 3.129 -27.047 3.266 1 93.25 250 THR B N 1
ATOM 5200 C CA . THR B 1 250 ? 3.391 -27.906 2.121 1 93.25 250 THR B CA 1
ATOM 5201 C C . THR B 1 250 ? 3.041 -29.359 2.449 1 93.25 250 THR B C 1
ATOM 5203 O O . THR B 1 250 ? 3.645 -29.969 3.338 1 93.25 250 THR B O 1
ATOM 5206 N N . ALA B 1 251 ? 2.129 -30.016 1.744 1 92.38 251 ALA B N 1
ATOM 5207 C CA . ALA B 1 251 ? 1.564 -31.297 2.152 1 92.38 251 ALA B CA 1
ATOM 5208 C C . ALA B 1 251 ? 2.035 -32.406 1.233 1 92.38 251 ALA B C 1
ATOM 5210 O O . ALA B 1 251 ? 1.675 -33.594 1.429 1 92.38 251 ALA B O 1
ATOM 5211 N N . GLY B 1 252 ? 2.846 -32.219 0.261 1 91.75 252 GLY B N 1
ATOM 5212 C CA . GLY B 1 252 ? 3.229 -33.281 -0.668 1 91.75 252 GLY B CA 1
ATOM 5213 C C . GLY B 1 252 ? 2.059 -33.812 -1.464 1 91.75 252 GLY B C 1
ATOM 5214 O O . GLY B 1 252 ? 1.092 -33.094 -1.73 1 91.75 252 GLY B O 1
ATOM 5215 N N . ASP B 1 253 ? 2.098 -35.156 -1.803 1 91.38 253 ASP B N 1
ATOM 5216 C CA . ASP B 1 253 ? 1.052 -35.75 -2.629 1 91.38 253 ASP B CA 1
ATOM 5217 C C . ASP B 1 253 ? 0.218 -36.75 -1.824 1 91.38 253 ASP B C 1
ATOM 5219 O O . ASP B 1 253 ? -0.551 -37.531 -2.393 1 91.38 253 ASP B O 1
ATOM 5223 N N . ASP B 1 254 ? 0.286 -36.719 -0.565 1 90.69 254 ASP B N 1
ATOM 5224 C CA . ASP B 1 254 ? -0.471 -37.594 0.306 1 90.69 254 ASP B CA 1
ATOM 5225 C C . ASP B 1 254 ? -1.874 -37.062 0.564 1 90.69 254 ASP B C 1
ATOM 5227 O O . ASP B 1 254 ? -2.035 -36.031 1.22 1 90.69 254 ASP B O 1
ATOM 5231 N N . GLN B 1 255 ? -2.871 -37.844 0.179 1 94.12 255 GLN B N 1
ATOM 5232 C CA . GLN B 1 255 ? -4.254 -37.375 0.263 1 94.12 255 GLN B CA 1
ATOM 5233 C C . GLN B 1 255 ? -4.672 -37.156 1.714 1 94.12 255 GLN B C 1
ATOM 5235 O O . GLN B 1 255 ? -5.406 -36.219 2.02 1 94.12 255 GLN B O 1
ATOM 5240 N N . ASN B 1 256 ? -4.18 -38.031 2.541 1 95.12 256 ASN B N 1
ATOM 5241 C CA . ASN B 1 256 ? -4.527 -37.906 3.951 1 95.12 256 ASN B CA 1
ATOM 5242 C C . ASN B 1 256 ? -3.912 -36.656 4.57 1 95.12 256 ASN B C 1
ATOM 5244 O O . ASN B 1 256 ? -4.559 -35.969 5.355 1 95.12 256 ASN B O 1
ATOM 5248 N N . LYS B 1 257 ? -2.703 -36.406 4.238 1 95.44 257 LYS B N 1
ATOM 5249 C CA . LYS B 1 257 ? -2.041 -35.188 4.742 1 95.44 257 LYS B CA 1
ATOM 5250 C C . LYS B 1 257 ? -2.723 -33.938 4.227 1 95.44 257 LYS B C 1
ATOM 5252 O O . LYS B 1 257 ? -2.922 -32.969 4.977 1 95.44 257 LYS B O 1
ATOM 5257 N N . ILE B 1 258 ? -3.084 -33.938 2.994 1 96.69 258 ILE B N 1
ATOM 5258 C CA . ILE B 1 258 ? -3.779 -32.812 2.404 1 96.69 258 ILE B CA 1
ATOM 5259 C C . ILE B 1 258 ? -5.113 -32.594 3.111 1 96.69 258 ILE B C 1
ATOM 5261 O O . ILE B 1 258 ? -5.461 -31.469 3.469 1 96.69 258 ILE B O 1
ATOM 5265 N N . ALA B 1 259 ? -5.82 -33.688 3.295 1 97.5 259 ALA B N 1
ATOM 5266 C CA . ALA B 1 259 ? -7.102 -33.625 3.986 1 97.5 259 ALA B CA 1
ATOM 5267 C C . ALA B 1 259 ? -6.938 -33.031 5.395 1 97.5 259 ALA B C 1
ATOM 5269 O O . ALA B 1 259 ? -7.723 -32.188 5.828 1 97.5 259 ALA B O 1
ATOM 5270 N N . ASP B 1 260 ? -5.91 -33.5 6.07 1 97.69 260 ASP B N 1
ATOM 5271 C CA . ASP B 1 260 ? -5.637 -33.031 7.426 1 97.69 260 ASP B CA 1
ATOM 5272 C C . ASP B 1 260 ? -5.359 -31.531 7.438 1 97.69 260 ASP B C 1
ATOM 5274 O O . ASP B 1 260 ? -5.84 -30.812 8.312 1 97.69 260 ASP B O 1
ATOM 5278 N N . GLU B 1 261 ? -4.609 -31.094 6.496 1 97.44 261 GLU B N 1
ATOM 5279 C CA . GLU B 1 261 ? -4.289 -29.672 6.422 1 97.44 261 GLU B CA 1
ATOM 5280 C C . GLU B 1 261 ? -5.539 -28.828 6.148 1 97.44 261 GLU B C 1
ATOM 5282 O O . GLU B 1 261 ? -5.707 -27.75 6.719 1 97.44 261 GLU B O 1
ATOM 5287 N N . ILE B 1 262 ? -6.402 -29.312 5.305 1 98.06 262 ILE B N 1
ATOM 5288 C CA . ILE B 1 262 ? -7.641 -28.609 5.004 1 98.06 262 ILE B CA 1
ATOM 5289 C C . ILE B 1 262 ? -8.531 -28.578 6.242 1 98.06 262 ILE B C 1
ATOM 5291 O O . ILE B 1 262 ? -9.156 -27.547 6.547 1 98.06 262 ILE B O 1
ATOM 5295 N N . ARG B 1 263 ? -8.539 -29.703 6.965 1 97.69 263 ARG B N 1
ATOM 5296 C CA . ARG B 1 263 ? -9.32 -29.781 8.195 1 97.69 263 ARG B CA 1
ATOM 5297 C C . ARG B 1 263 ? -8.859 -28.734 9.203 1 97.69 263 ARG B C 1
ATOM 5299 O O . ARG B 1 263 ? -9.68 -28.078 9.852 1 97.69 263 ARG B O 1
ATOM 5306 N N . GLU B 1 264 ? -7.613 -28.578 9.336 1 97.81 264 GLU B N 1
ATOM 5307 C CA . GLU B 1 264 ? -7.066 -27.594 10.266 1 97.81 264 GLU B CA 1
ATOM 5308 C C . GLU B 1 264 ? -7.297 -26.172 9.766 1 97.81 264 GLU B C 1
ATOM 5310 O O . GLU B 1 264 ? -7.59 -25.266 10.547 1 97.81 264 GLU B O 1
ATOM 5315 N N . ALA B 1 265 ? -7.246 -25.969 8.5 1 97.75 265 ALA B N 1
ATOM 5316 C CA . ALA B 1 265 ? -7.332 -24.641 7.887 1 97.75 265 ALA B CA 1
ATOM 5317 C C . ALA B 1 265 ? -8.75 -24.094 7.992 1 97.75 265 ALA B C 1
ATOM 5319 O O . ALA B 1 265 ? -8.938 -22.891 8.25 1 97.75 265 ALA B O 1
ATOM 5320 N N . TRP B 1 266 ? -9.812 -24.922 7.742 1 96.5 266 TRP B N 1
ATOM 5321 C CA . TRP B 1 266 ? -11.164 -24.375 7.68 1 96.5 266 TRP B CA 1
ATOM 5322 C C . TRP B 1 266 ? -11.625 -23.922 9.062 1 96.5 266 TRP B C 1
ATOM 5324 O O . TRP B 1 266 ? -12.625 -23.203 9.18 1 96.5 266 TRP B O 1
ATOM 5334 N N . LYS B 1 267 ? -10.859 -24.25 10.141 1 96.56 267 LYS B N 1
ATOM 5335 C CA . LYS B 1 267 ? -11.195 -23.812 11.492 1 96.56 267 LYS B CA 1
ATOM 5336 C C . LYS B 1 267 ? -10.867 -22.344 11.695 1 96.56 267 LYS B C 1
ATOM 5338 O O . LYS B 1 267 ? -11.43 -21.688 12.578 1 96.56 267 LYS B O 1
ATOM 5343 N N . GLU B 1 268 ? -9.961 -21.828 10.891 1 96.25 268 GLU B N 1
ATOM 5344 C CA . GLU B 1 268 ? -9.469 -20.484 11.188 1 96.25 268 GLU B CA 1
ATOM 5345 C C . GLU B 1 268 ? -9.523 -19.594 9.945 1 96.25 268 GLU B C 1
ATOM 5347 O O . GLU B 1 268 ? -9.477 -18.375 10.055 1 96.25 268 GLU B O 1
ATOM 5352 N N . ALA B 1 269 ? -9.617 -20.172 8.758 1 97.5 269 ALA B N 1
ATOM 5353 C CA . ALA B 1 269 ? -9.508 -19.406 7.523 1 97.5 269 ALA B CA 1
ATOM 5354 C C . ALA B 1 269 ? -10.875 -19.141 6.914 1 97.5 269 ALA B C 1
ATOM 5356 O O . ALA B 1 269 ? -11.781 -19.969 7.027 1 97.5 269 ALA B O 1
ATOM 5357 N N . ASP B 1 270 ? -11 -17.969 6.273 1 96.81 270 ASP B N 1
ATOM 5358 C CA . ASP B 1 270 ? -12.18 -17.625 5.48 1 96.81 270 ASP B CA 1
ATOM 5359 C C . ASP B 1 270 ? -12.062 -18.188 4.062 1 96.81 270 ASP B C 1
ATOM 5361 O O . ASP B 1 270 ? -13.07 -18.359 3.373 1 96.81 270 ASP B O 1
ATOM 5365 N N . LEU B 1 271 ? -10.867 -18.438 3.643 1 97.88 271 LEU B N 1
ATOM 5366 C CA . LEU B 1 271 ? -10.531 -18.922 2.307 1 97.88 271 LEU B CA 1
ATOM 5367 C C . LEU B 1 271 ? -9.305 -19.828 2.346 1 97.88 271 LEU B C 1
ATOM 5369 O O . LEU B 1 271 ? -8.312 -19.5 3 1 97.88 271 LEU B O 1
ATOM 5373 N N . ILE B 1 272 ? -9.398 -20.969 1.754 1 98.69 272 ILE B N 1
ATOM 5374 C CA . ILE B 1 272 ? -8.258 -21.875 1.631 1 98.69 272 ILE B CA 1
ATOM 5375 C C . ILE B 1 272 ? -7.797 -21.922 0.177 1 98.69 272 ILE B C 1
ATOM 5377 O O . ILE B 1 272 ? -8.602 -22.109 -0.734 1 98.69 272 ILE B O 1
ATOM 5381 N N . LEU B 1 273 ? -6.543 -21.672 -0.052 1 98.75 273 LEU B N 1
ATOM 5382 C CA . LEU B 1 273 ? -5.918 -21.781 -1.364 1 98.75 273 LEU B CA 1
ATOM 5383 C C . LEU B 1 273 ? -4.98 -22.984 -1.42 1 98.75 273 LEU B C 1
ATOM 5385 O O . LEU B 1 273 ? -4.16 -23.172 -0.521 1 98.75 273 LEU B O 1
ATOM 5389 N N . THR B 1 274 ? -5.117 -23.781 -2.436 1 98.12 274 THR B N 1
ATOM 5390 C CA . THR B 1 274 ? -4.176 -24.875 -2.666 1 98.12 274 THR B CA 1
ATOM 5391 C C . THR B 1 274 ? -3.545 -24.766 -4.051 1 98.12 274 THR B C 1
ATOM 5393 O O . THR B 1 274 ? -4.117 -24.141 -4.949 1 98.12 274 THR B O 1
ATOM 5396 N N . THR B 1 275 ? -2.393 -25.25 -4.223 1 96.5 275 THR B N 1
ATOM 5397 C CA . THR B 1 275 ? -1.756 -25.344 -5.531 1 96.5 275 THR B CA 1
ATOM 5398 C C . THR B 1 275 ? -1.32 -26.781 -5.812 1 96.5 275 THR B C 1
ATOM 5400 O O . THR B 1 275 ? -0.923 -27.5 -4.902 1 96.5 275 THR B O 1
ATOM 5403 N N . GLY B 1 276 ? -1.443 -27.141 -7.059 1 92.31 276 GLY B N 1
ATOM 5404 C CA . GLY B 1 276 ? -1.098 -28.5 -7.445 1 92.31 276 GLY B CA 1
ATOM 5405 C C . GLY B 1 276 ? -2.211 -29.484 -7.184 1 92.31 276 GLY B C 1
ATOM 5406 O O . GLY B 1 276 ? -3.207 -29.156 -6.535 1 92.31 276 GLY B O 1
ATOM 5407 N N . GLY B 1 277 ? -2.146 -30.656 -7.75 1 87.62 277 GLY B N 1
ATOM 5408 C CA . GLY B 1 277 ? -3.008 -31.797 -7.438 1 87.62 277 GLY B CA 1
ATOM 5409 C C . GLY B 1 277 ? -4.379 -31.688 -8.086 1 87.62 277 GLY B C 1
ATOM 5410 O O . GLY B 1 277 ? -5.34 -32.281 -7.602 1 87.62 277 GLY B O 1
ATOM 5411 N N . VAL B 1 278 ? -4.496 -30.844 -9.07 1 81.69 278 VAL B N 1
ATOM 5412 C CA . VAL B 1 278 ? -5.816 -30.672 -9.664 1 81.69 278 VAL B CA 1
ATOM 5413 C C . VAL B 1 278 ? -5.797 -31.125 -11.117 1 81.69 278 VAL B C 1
ATOM 5415 O O . VAL B 1 278 ? -6.762 -30.938 -11.852 1 81.69 278 VAL B O 1
ATOM 5418 N N . SER B 1 279 ? -4.742 -31.672 -11.547 1 75.75 279 SER B N 1
ATOM 5419 C CA . SER B 1 279 ? -4.672 -32.094 -12.945 1 75.75 279 SER B CA 1
ATOM 5420 C C . SER B 1 279 ? -5.316 -33.469 -13.133 1 75.75 279 SER B C 1
ATOM 5422 O O . SER B 1 279 ? -5.801 -34.062 -12.18 1 75.75 279 SER B O 1
ATOM 5424 N N . VAL B 1 280 ? -5.477 -33.781 -14.422 1 57.22 280 VAL B N 1
ATOM 5425 C CA . VAL B 1 280 ? -6.18 -35.031 -14.781 1 57.22 280 VAL B CA 1
ATOM 5426 C C . VAL B 1 280 ? -5.254 -36.219 -14.586 1 57.22 280 VAL B C 1
ATOM 5428 O O . VAL B 1 280 ? -4.039 -36.094 -14.742 1 57.22 280 VAL B O 1
ATOM 5431 N N . GLY B 1 281 ? -5.836 -37.281 -14.023 1 55.75 281 GLY B N 1
ATOM 5432 C CA . GLY B 1 281 ? -5.168 -38.562 -13.922 1 55.75 281 GLY B CA 1
ATOM 5433 C C . GLY B 1 281 ? -4.664 -38.875 -12.523 1 55.75 281 GLY B C 1
ATOM 5434 O O . GLY B 1 281 ? -5.359 -38.625 -11.539 1 55.75 281 GLY B O 1
ATOM 5435 N N . GLU B 1 282 ? -3.465 -39.5 -12.453 1 54.88 282 GLU B N 1
ATOM 5436 C CA . GLU B 1 282 ? -2.91 -40.062 -11.219 1 54.88 282 GLU B CA 1
ATOM 5437 C C . GLU B 1 282 ? -2.551 -38.938 -10.227 1 54.88 282 GLU B C 1
ATOM 5439 O O . GLU B 1 282 ? -2.498 -39.188 -9.023 1 54.88 282 GLU B O 1
ATOM 5444 N N . LYS B 1 283 ? -2.594 -37.688 -10.664 1 65.69 283 LYS B N 1
ATOM 5445 C CA . LYS B 1 283 ? -2.178 -36.625 -9.766 1 65.69 283 LYS B CA 1
ATOM 5446 C C . LYS B 1 283 ? -3.354 -35.719 -9.398 1 65.69 283 LYS B C 1
ATOM 5448 O O . LYS B 1 283 ? -3.164 -34.656 -8.82 1 65.69 283 LYS B O 1
ATOM 5453 N N . ASP B 1 284 ? -4.496 -36.281 -9.734 1 77.88 284 ASP B N 1
ATOM 5454 C CA . ASP B 1 284 ? -5.688 -35.531 -9.375 1 77.88 284 ASP B CA 1
ATOM 5455 C C . ASP B 1 284 ? -6.113 -35.812 -7.938 1 77.88 284 ASP B C 1
ATOM 5457 O O . ASP B 1 284 ? -7.105 -36.531 -7.711 1 77.88 284 ASP B O 1
ATOM 5461 N N . LEU B 1 285 ? -5.465 -35.25 -7.004 1 89.06 285 LEU B N 1
ATOM 5462 C CA . LEU B 1 285 ? -5.57 -35.562 -5.582 1 89.06 285 LEU B CA 1
ATOM 5463 C C . LEU B 1 285 ? -6.711 -34.812 -4.934 1 89.06 285 LEU B C 1
ATOM 5465 O O . LEU B 1 285 ? -7.488 -35.375 -4.16 1 89.06 285 LEU B O 1
ATOM 5469 N N . LEU B 1 286 ? -6.922 -33.594 -5.301 1 93.19 286 LEU B N 1
ATOM 5470 C CA . LEU B 1 286 ? -7.754 -32.656 -4.555 1 93.19 286 LEU B CA 1
ATOM 5471 C C . LEU B 1 286 ? -9.227 -33.031 -4.672 1 93.19 286 LEU B C 1
ATOM 5473 O O . LEU B 1 286 ? -9.969 -32.969 -3.688 1 93.19 286 LEU B O 1
ATOM 5477 N N . PRO B 1 287 ? -9.695 -33.438 -5.922 1 91.69 287 PRO B N 1
ATOM 5478 C CA . PRO B 1 287 ? -11.102 -33.875 -5.973 1 91.69 287 PRO B CA 1
ATOM 5479 C C . PRO B 1 287 ? -11.406 -35 -4.992 1 91.69 287 PRO B C 1
ATOM 5481 O O . PRO B 1 287 ? -12.438 -34.969 -4.312 1 91.69 287 PRO B O 1
ATOM 5484 N N . GLY B 1 288 ? -10.469 -35.969 -4.934 1 92.75 288 GLY B N 1
ATOM 5485 C CA . GLY B 1 288 ? -10.633 -37.031 -3.98 1 92.75 288 GLY B CA 1
ATOM 5486 C C . GLY B 1 288 ? -10.602 -36.594 -2.535 1 92.75 288 GLY B C 1
ATOM 5487 O O . GLY B 1 288 ? -11.391 -37.062 -1.713 1 92.75 288 GLY B O 1
ATOM 5488 N N . VAL B 1 289 ? -9.75 -35.656 -2.221 1 95.94 289 VAL B N 1
ATOM 5489 C CA . VAL B 1 289 ? -9.617 -35.125 -0.875 1 95.94 289 VAL B CA 1
ATOM 5490 C C . VAL B 1 289 ? -10.891 -34.375 -0.487 1 95.94 289 VAL B C 1
ATOM 5492 O O . VAL B 1 289 ? -11.398 -34.531 0.623 1 95.94 289 VAL B O 1
ATOM 5495 N N . ILE B 1 290 ? -11.445 -33.562 -1.35 1 95.94 290 ILE B N 1
ATOM 5496 C CA . ILE B 1 290 ? -12.656 -32.781 -1.101 1 95.94 290 ILE B CA 1
ATOM 5497 C C . ILE B 1 290 ? -13.836 -33.719 -0.849 1 95.94 290 ILE B C 1
ATOM 5499 O O . ILE B 1 290 ? -14.633 -33.469 0.06 1 95.94 290 ILE B O 1
ATOM 5503 N N . GLU B 1 291 ? -13.859 -34.75 -1.67 1 93.38 291 GLU B N 1
ATOM 5504 C CA . GLU B 1 291 ? -14.906 -35.75 -1.49 1 93.38 291 GLU B CA 1
ATOM 5505 C C . GLU B 1 291 ? -14.797 -36.438 -0.128 1 93.38 291 GLU B C 1
ATOM 5507 O O . GLU B 1 291 ? -15.797 -36.594 0.571 1 93.38 291 GLU B O 1
ATOM 5512 N N . ASN B 1 292 ? -13.617 -36.781 0.19 1 94.75 292 ASN B N 1
ATOM 5513 C CA . ASN B 1 292 ? -13.359 -37.438 1.476 1 94.75 292 ASN B CA 1
ATOM 5514 C C . ASN B 1 292 ? -13.781 -36.531 2.641 1 94.75 292 ASN B C 1
ATOM 5516 O O . ASN B 1 292 ? -14.211 -37.031 3.684 1 94.75 292 ASN B O 1
ATOM 5520 N N . LEU B 1 293 ? -13.703 -35.281 2.49 1 97 293 LEU B N 1
ATOM 5521 C CA . LEU B 1 293 ? -14.039 -34.312 3.521 1 97 293 LEU B CA 1
ATOM 5522 C C . LEU B 1 293 ? -15.508 -33.906 3.428 1 97 293 LEU B C 1
ATOM 5524 O O . LEU B 1 293 ? -15.938 -32.969 4.098 1 97 293 LEU B O 1
ATOM 5528 N N . THR B 1 294 ? -16.266 -34.531 2.506 1 95.56 294 THR B N 1
ATOM 5529 C CA . THR B 1 294 ? -17.688 -34.281 2.285 1 95.56 294 THR B CA 1
ATOM 5530 C C . THR B 1 294 ? -17.906 -32.844 1.794 1 95.56 294 THR B C 1
ATOM 5532 O O . THR B 1 294 ? -18.875 -32.219 2.197 1 95.56 294 THR B O 1
ATOM 5535 N N . GLY B 1 295 ? -16.922 -32.438 1.058 1 96.06 295 GLY B N 1
ATOM 5536 C CA . GLY B 1 295 ? -17.062 -31.109 0.448 1 96.06 295 GLY B CA 1
ATOM 5537 C C . GLY B 1 295 ? -17.875 -31.125 -0.829 1 96.06 295 GLY B C 1
ATOM 5538 O O . GLY B 1 295 ? -18.188 -32.188 -1.359 1 96.06 295 GLY B O 1
ATOM 5539 N N . ASN B 1 296 ? -18.266 -29.922 -1.227 1 95.56 296 ASN B N 1
ATOM 5540 C CA . ASN B 1 296 ? -19.016 -29.719 -2.457 1 95.56 296 ASN B CA 1
ATOM 5541 C C . ASN B 1 296 ? -18.188 -29.016 -3.523 1 95.56 296 ASN B C 1
ATOM 5543 O O . ASN B 1 296 ? -17.734 -27.891 -3.326 1 95.56 296 ASN B O 1
ATOM 5547 N N . VAL B 1 297 ? -17.969 -29.734 -4.609 1 95.81 297 VAL B N 1
ATOM 5548 C CA . VAL B 1 297 ? -17.234 -29.125 -5.723 1 95.81 297 VAL B CA 1
ATOM 5549 C C . VAL B 1 297 ? -18.188 -28.281 -6.562 1 95.81 297 VAL B C 1
ATOM 5551 O O . VAL B 1 297 ? -19.188 -28.766 -7.078 1 95.81 297 VAL B O 1
ATOM 5554 N N . LEU B 1 298 ? -17.875 -27.031 -6.691 1 96.62 298 LEU B N 1
ATOM 5555 C CA . LEU B 1 298 ? -18.719 -26.109 -7.449 1 96.62 298 LEU B CA 1
ATOM 5556 C C . LEU B 1 298 ? -18.359 -26.125 -8.93 1 96.62 298 LEU B C 1
ATOM 5558 O O . LEU B 1 298 ? -19.234 -26.047 -9.789 1 96.62 298 LEU B O 1
ATOM 5562 N N . PHE B 1 299 ? -17.109 -26.188 -9.203 1 96.19 299 PHE B N 1
ATOM 5563 C CA . PHE B 1 299 ? -16.641 -26.453 -10.562 1 96.19 299 PHE B CA 1
ATOM 5564 C C . PHE B 1 299 ? -15.25 -27.078 -10.539 1 96.19 299 PHE B C 1
ATOM 5566 O O . PHE B 1 299 ? -14.516 -26.953 -9.555 1 96.19 299 PHE B O 1
ATOM 5573 N N . HIS B 1 300 ? -14.945 -27.766 -11.555 1 95.44 300 HIS B N 1
ATOM 5574 C CA . HIS B 1 300 ? -13.633 -28.328 -11.844 1 95.44 300 HIS B CA 1
ATOM 5575 C C . HIS B 1 300 ? -13.266 -28.156 -13.312 1 95.44 300 HIS B C 1
ATOM 5577 O O . HIS B 1 300 ? -13.727 -28.922 -14.164 1 95.44 300 HIS B O 1
ATOM 5583 N N . GLY B 1 301 ? -12.43 -27.156 -13.516 1 95.12 301 GLY B N 1
ATOM 5584 C CA . GLY B 1 301 ? -12.078 -26.781 -14.875 1 95.12 301 GLY B CA 1
ATOM 5585 C C . GLY B 1 301 ? -12.648 -25.453 -15.305 1 95.12 301 GLY B C 1
ATOM 5586 O O . GLY B 1 301 ? -13.82 -25.156 -15.062 1 95.12 301 GLY B O 1
ATOM 5587 N N . ILE B 1 302 ? -11.789 -24.609 -15.844 1 95.88 302 ILE B N 1
ATOM 5588 C CA . ILE B 1 302 ? -12.164 -23.312 -16.406 1 95.88 302 ILE B CA 1
ATOM 5589 C C . ILE B 1 302 ? -11.734 -23.234 -17.859 1 95.88 302 ILE B C 1
ATOM 5591 O O . ILE B 1 302 ? -10.633 -23.656 -18.219 1 95.88 302 ILE B O 1
ATOM 5595 N N . GLN B 1 303 ? -12.547 -22.703 -18.719 1 94.88 303 GLN B N 1
ATOM 5596 C CA . GLN B 1 303 ? -12.25 -22.562 -20.141 1 94.88 303 GLN B CA 1
ATOM 5597 C C . GLN B 1 303 ? -11.297 -21.406 -20.391 1 94.88 303 GLN B C 1
ATOM 5599 O O . GLN B 1 303 ? -11.641 -20.453 -21.094 1 94.88 303 GLN B O 1
ATOM 5604 N N . VAL B 1 304 ? -10.094 -21.578 -19.906 1 94.56 304 VAL B N 1
ATOM 5605 C CA . VAL B 1 304 ? -9.07 -20.547 -20.047 1 94.56 304 VAL B CA 1
ATOM 5606 C C . VAL B 1 304 ? -7.684 -21.172 -19.969 1 94.56 304 VAL B C 1
ATOM 5608 O O . VAL B 1 304 ? -7.516 -22.25 -19.391 1 94.56 304 VAL B O 1
ATOM 5611 N N . LYS B 1 305 ? -6.75 -20.562 -20.578 1 92.69 305 LYS B N 1
ATOM 5612 C CA . LYS B 1 305 ? -5.34 -20.891 -20.391 1 92.69 305 LYS B CA 1
ATOM 5613 C C . LYS B 1 305 ? -4.547 -19.688 -19.906 1 92.69 305 LYS B C 1
ATOM 5615 O O . LYS B 1 305 ? -4.742 -18.562 -20.375 1 92.69 305 LYS B O 1
ATOM 5620 N N . PRO B 1 306 ? -3.643 -19.953 -19.094 1 92.31 306 PRO B N 1
ATOM 5621 C CA . PRO B 1 306 ? -3.357 -21.203 -18.391 1 92.31 306 PRO B CA 1
ATOM 5622 C C . PRO B 1 306 ? -4.328 -21.484 -17.25 1 92.31 306 PRO B C 1
ATOM 5624 O O . PRO B 1 306 ? -5.215 -20.672 -16.984 1 92.31 306 PRO B O 1
ATOM 5627 N N . GLY B 1 307 ? -4.246 -22.641 -16.562 1 92.81 307 GLY B N 1
ATOM 5628 C CA . GLY B 1 307 ? -4.93 -22.906 -15.305 1 92.81 307 GLY B CA 1
ATOM 5629 C C . GLY B 1 307 ? -6.258 -23.609 -15.492 1 92.81 307 GLY B C 1
ATOM 5630 O O . GLY B 1 307 ? -7.117 -23.578 -14.609 1 92.81 307 GLY B O 1
ATOM 5631 N N . MET B 1 308 ? -6.457 -24.281 -16.594 1 92.88 308 MET B N 1
ATOM 5632 C CA . MET B 1 308 ? -7.711 -24.938 -16.938 1 92.88 308 MET B CA 1
ATOM 5633 C C . MET B 1 308 ? -8.156 -25.875 -15.812 1 92.88 308 MET B C 1
ATOM 5635 O O . MET B 1 308 ? -9.336 -25.906 -15.453 1 92.88 308 MET B O 1
ATOM 5639 N N . PRO B 1 309 ? -7.324 -26.562 -15.125 1 93.12 309 PRO B N 1
ATOM 5640 C CA . PRO B 1 309 ? -7.789 -27.562 -14.156 1 93.12 309 PRO B CA 1
ATOM 5641 C C . PRO B 1 309 ? -8.188 -26.953 -12.82 1 93.12 309 PRO B C 1
ATOM 5643 O O . PRO B 1 309 ? -8.469 -27.672 -11.859 1 93.12 309 PRO B O 1
ATOM 5646 N N . THR B 1 310 ? -8.242 -25.672 -12.664 1 96 310 THR B N 1
ATOM 5647 C CA . THR B 1 310 ? -8.602 -25.016 -11.414 1 96 310 THR B CA 1
ATOM 5648 C C . THR B 1 310 ? -9.953 -25.5 -10.906 1 96 310 THR B C 1
ATOM 5650 O O . THR B 1 310 ? -10.875 -25.703 -11.695 1 96 310 THR B O 1
ATOM 5653 N N . MET B 1 311 ? -10.062 -25.656 -9.586 1 96.94 311 MET B N 1
ATOM 5654 C CA . MET B 1 311 ? -11.273 -26.172 -8.961 1 96.94 311 MET B CA 1
ATOM 5655 C C . MET B 1 311 ? -11.703 -25.297 -7.793 1 96.94 311 MET B C 1
ATOM 5657 O O . MET B 1 311 ? -10.852 -24.766 -7.066 1 96.94 311 MET B O 1
ATOM 5661 N N . LEU B 1 312 ? -12.969 -25.078 -7.664 1 97.88 312 LEU B N 1
ATOM 5662 C CA . LEU B 1 312 ? -13.555 -24.422 -6.504 1 97.88 312 LEU B CA 1
ATOM 5663 C C . LEU B 1 312 ? -14.484 -25.359 -5.754 1 97.88 312 LEU B C 1
ATOM 5665 O O . LEU B 1 312 ? -15.328 -26.031 -6.363 1 97.88 312 LEU B O 1
ATOM 5669 N N . SER B 1 313 ? -14.289 -25.484 -4.504 1 97.81 313 SER B N 1
ATOM 5670 C CA . SER B 1 313 ? -15.125 -26.312 -3.641 1 97.81 313 SER B CA 1
ATOM 5671 C C . SER B 1 313 ? -15.406 -25.609 -2.314 1 97.81 313 SER B C 1
ATOM 5673 O O . SER B 1 313 ? -14.836 -24.562 -2.025 1 97.81 313 SER B O 1
ATOM 5675 N N . VAL B 1 314 ? -16.359 -26.141 -1.628 1 97.75 314 VAL B N 1
ATOM 5676 C CA . VAL B 1 314 ? -16.688 -25.672 -0.285 1 97.75 314 VAL B CA 1
ATOM 5677 C C . VAL B 1 314 ? -16.641 -26.828 0.697 1 97.75 314 VAL B C 1
ATOM 5679 O O . VAL B 1 314 ? -17.25 -27.875 0.451 1 97.75 314 VAL B O 1
ATOM 5682 N N . VAL B 1 315 ? -15.859 -26.719 1.705 1 97.5 315 VAL B N 1
ATOM 5683 C CA . VAL B 1 315 ? -15.773 -27.703 2.77 1 97.5 315 VAL B CA 1
ATOM 5684 C C . VAL B 1 315 ? -16.156 -27.062 4.105 1 97.5 315 VAL B C 1
ATOM 5686 O O . VAL B 1 315 ? -15.492 -26.125 4.559 1 97.5 315 VAL B O 1
ATOM 5689 N N . LYS B 1 316 ? -17.188 -27.562 4.75 1 96.31 316 LYS B N 1
ATOM 5690 C CA . LYS B 1 316 ? -17.688 -27.047 6.016 1 96.31 316 LYS B CA 1
ATOM 5691 C C . LYS B 1 316 ? -17.891 -25.531 5.945 1 96.31 316 LYS B C 1
ATOM 5693 O O . LYS B 1 316 ? -17.453 -24.797 6.828 1 96.31 316 LYS B O 1
ATOM 5698 N N . GLY B 1 317 ? -18.359 -25.125 4.816 1 95.19 317 GLY B N 1
ATOM 5699 C CA . GLY B 1 317 ? -18.719 -23.719 4.641 1 95.19 317 GLY B CA 1
ATOM 5700 C C . GLY B 1 317 ? -17.562 -22.859 4.203 1 95.19 317 GLY B C 1
ATOM 5701 O O . GLY B 1 317 ? -17.734 -21.672 3.928 1 95.19 317 GLY B O 1
ATOM 5702 N N . THR B 1 318 ? -16.344 -23.375 4.117 1 97.44 318 THR B N 1
ATOM 5703 C CA . THR B 1 318 ? -15.164 -22.609 3.73 1 97.44 318 THR B CA 1
ATOM 5704 C C . THR B 1 318 ? -14.797 -22.891 2.275 1 97.44 318 THR B C 1
ATOM 5706 O O . THR B 1 318 ? -14.609 -24.047 1.885 1 97.44 318 THR B O 1
ATOM 5709 N N . PRO B 1 319 ? -14.742 -21.859 1.496 1 98.31 319 PRO B N 1
ATOM 5710 C CA . PRO B 1 319 ? -14.32 -22.062 0.109 1 98.31 319 PRO B CA 1
ATOM 5711 C C . PRO B 1 319 ? -12.867 -22.516 -0.004 1 98.31 319 PRO B C 1
ATOM 5713 O O . PRO B 1 319 ? -12.008 -22.047 0.746 1 98.31 319 PRO B O 1
ATOM 5716 N N . VAL B 1 320 ? -12.633 -23.453 -0.9 1 98.5 320 VAL B N 1
ATOM 5717 C CA . VAL B 1 320 ? -11.305 -23.953 -1.249 1 98.5 320 VAL B CA 1
ATOM 5718 C C . VAL B 1 320 ? -11.039 -23.734 -2.736 1 98.5 320 VAL B C 1
ATOM 5720 O O . VAL B 1 320 ? -11.656 -24.375 -3.588 1 98.5 320 VAL B O 1
ATOM 5723 N N . LEU B 1 321 ? -10.211 -22.766 -3.037 1 98.5 321 LEU B N 1
ATOM 5724 C CA . LEU B 1 321 ? -9.758 -22.547 -4.406 1 98.5 321 LEU B CA 1
ATOM 5725 C C . LEU B 1 321 ? -8.492 -23.344 -4.703 1 98.5 321 LEU B C 1
ATOM 5727 O O . LEU B 1 321 ? -7.426 -23.031 -4.168 1 98.5 321 LEU B O 1
ATOM 5731 N N . SER B 1 322 ? -8.641 -24.344 -5.516 1 98 322 SER B N 1
ATOM 5732 C CA . SER B 1 322 ? -7.531 -25.234 -5.855 1 98 322 SER B CA 1
ATOM 5733 C C . SER B 1 322 ? -6.934 -24.875 -7.211 1 98 322 SER B C 1
ATOM 5735 O O . SER B 1 322 ? -7.559 -25.094 -8.25 1 98 322 SER B O 1
ATOM 5737 N N . LEU B 1 323 ? -5.738 -24.375 -7.152 1 97.25 323 LEU B N 1
ATOM 5738 C CA . LEU B 1 323 ? -5.059 -23.891 -8.352 1 97.25 323 LEU B CA 1
ATOM 5739 C C . LEU B 1 323 ? -4.082 -24.938 -8.883 1 97.25 323 LEU B C 1
ATOM 5741 O O . LEU B 1 323 ? -3.711 -25.875 -8.164 1 97.25 323 LEU B O 1
ATOM 5745 N N . SER B 1 324 ? -3.693 -24.734 -10.133 1 92.75 324 SER B N 1
ATOM 5746 C CA . SER B 1 324 ? -2.686 -25.609 -10.734 1 92.75 324 SER B CA 1
ATOM 5747 C C . SER B 1 324 ? -1.322 -25.406 -10.078 1 92.75 324 SER B C 1
ATOM 5749 O O . SER B 1 324 ? -1.161 -24.547 -9.227 1 92.75 324 SER B O 1
ATOM 5751 N N . GLY B 1 325 ? -0.376 -26.234 -10.492 1 91.69 325 GLY B N 1
ATOM 5752 C CA . GLY B 1 325 ? 0.959 -26.109 -9.93 1 91.69 325 GLY B CA 1
ATOM 5753 C C . GLY B 1 325 ? 1.865 -25.203 -10.742 1 91.69 325 GLY B C 1
ATOM 5754 O O . GLY B 1 325 ? 2.934 -24.797 -10.281 1 91.69 325 GLY B O 1
ATOM 5755 N N . ASN B 1 326 ? 1.457 -24.906 -11.977 1 89.88 326 ASN B N 1
ATOM 5756 C CA . ASN B 1 326 ? 2.223 -24 -12.82 1 89.88 326 ASN B CA 1
ATOM 5757 C C . ASN B 1 326 ? 2.197 -22.578 -12.273 1 89.88 326 ASN B C 1
ATOM 5759 O O . ASN B 1 326 ? 1.127 -22.016 -12.039 1 89.88 326 ASN B O 1
ATOM 5763 N N . PRO B 1 327 ? 3.344 -21.969 -12.117 1 93.12 327 PRO B N 1
ATOM 5764 C CA . PRO B 1 327 ? 3.424 -20.688 -11.438 1 93.12 327 PRO B CA 1
ATOM 5765 C C . PRO B 1 327 ? 2.537 -19.625 -12.086 1 93.12 327 PRO B C 1
ATOM 5767 O O . PRO B 1 327 ? 1.811 -18.906 -11.383 1 93.12 327 PRO B O 1
ATOM 5770 N N . PHE B 1 328 ? 2.58 -19.5 -13.344 1 92.38 328 PHE B N 1
ATOM 5771 C CA . PHE B 1 328 ? 1.77 -18.453 -13.969 1 92.38 328 PHE B CA 1
ATOM 5772 C C . PHE B 1 328 ? 0.286 -18.797 -13.875 1 92.38 328 PHE B C 1
ATOM 5774 O O . PHE B 1 328 ? -0.553 -17.891 -13.734 1 92.38 328 PHE B O 1
ATOM 5781 N N . ALA B 1 329 ? -0.026 -20.016 -14.016 1 93.69 329 ALA B N 1
ATOM 5782 C CA . ALA B 1 329 ? -1.419 -20.422 -13.844 1 93.69 329 ALA B CA 1
ATOM 5783 C C . ALA B 1 329 ? -1.938 -20.031 -12.461 1 93.69 329 ALA B C 1
ATOM 5785 O O . ALA B 1 329 ? -3.064 -19.547 -12.336 1 93.69 329 ALA B O 1
ATOM 5786 N N . VAL B 1 330 ? -1.107 -20.219 -11.453 1 96.25 330 VAL B N 1
ATOM 5787 C CA . VAL B 1 330 ? -1.457 -19.859 -10.086 1 96.25 330 VAL B CA 1
ATOM 5788 C C . VAL B 1 330 ? -1.723 -18.359 -10 1 96.25 330 VAL B C 1
ATOM 5790 O O . VAL B 1 330 ? -2.77 -17.922 -9.516 1 96.25 330 VAL B O 1
ATOM 5793 N N . GLU B 1 331 ? -0.863 -17.594 -10.555 1 94.69 331 GLU B N 1
ATOM 5794 C CA . GLU B 1 331 ? -0.966 -16.141 -10.516 1 94.69 331 GLU B CA 1
ATOM 5795 C C . GLU B 1 331 ? -2.201 -15.648 -11.266 1 94.69 331 GLU B C 1
ATOM 5797 O O . GLU B 1 331 ? -2.99 -14.859 -10.727 1 94.69 331 GLU B O 1
ATOM 5802 N N . ALA B 1 332 ? -2.336 -16.141 -12.445 1 94.06 332 ALA B N 1
ATOM 5803 C CA . ALA B 1 332 ? -3.406 -15.672 -13.328 1 94.06 332 ALA B CA 1
ATOM 5804 C C . ALA B 1 332 ? -4.777 -15.938 -12.711 1 94.06 332 ALA B C 1
ATOM 5806 O O . ALA B 1 332 ? -5.605 -15.031 -12.609 1 94.06 332 ALA B O 1
ATOM 5807 N N . LEU B 1 333 ? -4.957 -17.109 -12.281 1 96.25 333 LEU B N 1
ATOM 5808 C CA . LEU B 1 333 ? -6.293 -17.469 -11.828 1 96.25 333 LEU B CA 1
ATOM 5809 C C . LEU B 1 333 ? -6.555 -16.953 -10.414 1 96.25 333 LEU B C 1
ATOM 5811 O O . LEU B 1 333 ? -7.691 -16.625 -10.07 1 96.25 333 LEU B O 1
ATOM 5815 N N . PHE B 1 334 ? -5.52 -16.891 -9.57 1 96.94 334 PHE B N 1
ATOM 5816 C CA . PHE B 1 334 ? -5.695 -16.172 -8.305 1 96.94 334 PHE B CA 1
ATOM 5817 C C . PHE B 1 334 ? -6.172 -14.75 -8.547 1 96.94 334 PHE B C 1
ATOM 5819 O O . PHE B 1 334 ? -7.156 -14.305 -7.957 1 96.94 334 PHE B O 1
ATOM 5826 N N . GLU B 1 335 ? -5.48 -14.031 -9.453 1 94.25 335 GLU B N 1
ATOM 5827 C CA . GLU B 1 335 ? -5.75 -12.617 -9.688 1 94.25 335 GLU B CA 1
ATOM 5828 C C . GLU B 1 335 ? -7.164 -12.406 -10.219 1 94.25 335 GLU B C 1
ATOM 5830 O O . GLU B 1 335 ? -7.863 -11.484 -9.789 1 94.25 335 GLU B O 1
ATOM 5835 N N . VAL B 1 336 ? -7.605 -13.273 -11.117 1 93.06 336 VAL B N 1
ATOM 5836 C CA . VAL B 1 336 ? -8.875 -13 -11.781 1 93.06 336 VAL B CA 1
ATOM 5837 C C . VAL B 1 336 ? -10.031 -13.531 -10.938 1 93.06 336 VAL B C 1
ATOM 5839 O O . VAL B 1 336 ? -11.18 -13.125 -11.117 1 93.06 336 VAL B O 1
ATOM 5842 N N . LEU B 1 337 ? -9.758 -14.445 -10 1 94.94 337 LEU B N 1
ATOM 5843 C CA . LEU B 1 337 ? -10.82 -14.977 -9.141 1 94.94 337 LEU B CA 1
ATOM 5844 C C . LEU B 1 337 ? -10.758 -14.344 -7.758 1 94.94 337 LEU B C 1
ATOM 5846 O O . LEU B 1 337 ? -11.477 -13.383 -7.477 1 94.94 337 LEU B O 1
ATOM 5850 N N . ALA B 1 338 ? -9.805 -14.734 -6.945 1 94.12 338 ALA B N 1
ATOM 5851 C CA . ALA B 1 338 ? -9.688 -14.234 -5.578 1 94.12 338 ALA B CA 1
ATOM 5852 C C . ALA B 1 338 ? -9.258 -12.773 -5.562 1 94.12 338 ALA B C 1
ATOM 5854 O O . ALA B 1 338 ? -9.812 -11.961 -4.812 1 94.12 338 ALA B O 1
ATOM 5855 N N . GLY B 1 339 ? -8.281 -12.484 -6.379 1 91.12 339 GLY B N 1
ATOM 5856 C CA . GLY B 1 339 ? -7.82 -11.109 -6.465 1 91.12 339 GLY B CA 1
ATOM 5857 C C . GLY B 1 339 ? -8.922 -10.141 -6.852 1 91.12 339 GLY B C 1
ATOM 5858 O O . GLY B 1 339 ? -9.07 -9.078 -6.238 1 91.12 339 GLY B O 1
ATOM 5859 N N . GLY B 1 340 ? -9.656 -10.5 -7.875 1 88.12 340 GLY B N 1
ATOM 5860 C CA . GLY B 1 340 ? -10.781 -9.68 -8.297 1 88.12 340 GLY B CA 1
ATOM 5861 C C . GLY B 1 340 ? -11.812 -9.477 -7.207 1 88.12 340 GLY B C 1
ATOM 5862 O O . GLY B 1 340 ? -12.297 -8.359 -7 1 88.12 340 GLY B O 1
ATOM 5863 N N . TYR B 1 341 ? -12.102 -10.477 -6.488 1 87.25 341 TYR B N 1
ATOM 5864 C CA . TYR B 1 341 ? -13.055 -10.414 -5.383 1 87.25 341 TYR B CA 1
ATOM 5865 C C . TYR B 1 341 ? -12.547 -9.477 -4.285 1 87.25 341 TYR B C 1
ATOM 5867 O O . TYR B 1 341 ? -13.289 -8.625 -3.797 1 87.25 341 TYR B O 1
ATOM 5875 N N . LEU B 1 342 ? -11.32 -9.648 -3.967 1 84.38 342 LEU B N 1
ATOM 5876 C CA . LEU B 1 342 ? -10.719 -8.867 -2.891 1 84.38 342 LEU B CA 1
ATOM 5877 C C . LEU B 1 342 ? -10.648 -7.395 -3.266 1 84.38 342 LEU B C 1
ATOM 5879 O O . LEU B 1 342 ? -10.867 -6.52 -2.424 1 84.38 342 LEU B O 1
ATOM 5883 N N . THR B 1 343 ? -10.367 -7.176 -4.496 1 79.12 343 THR B N 1
ATOM 5884 C CA . THR B 1 343 ? -10.297 -5.805 -4.988 1 79.12 343 THR B CA 1
ATOM 5885 C C . THR B 1 343 ? -11.68 -5.152 -4.969 1 79.12 343 THR B C 1
ATOM 5887 O O . THR B 1 343 ? -11.812 -3.979 -4.617 1 79.12 343 THR B O 1
ATOM 5890 N N . ASP B 1 344 ? -12.656 -5.859 -5.371 1 74.44 344 ASP B N 1
ATOM 5891 C CA . ASP B 1 344 ? -14.031 -5.352 -5.395 1 74.44 344 ASP B CA 1
ATOM 5892 C C . ASP B 1 344 ? -14.5 -4.98 -3.992 1 74.44 344 ASP B C 1
ATOM 5894 O O . ASP B 1 344 ? -15.258 -4.02 -3.822 1 74.44 344 ASP B O 1
ATOM 5898 N N . MET B 1 345 ? -14.031 -5.719 -3.074 1 71.19 345 MET B N 1
ATOM 5899 C CA . MET B 1 345 ? -14.422 -5.469 -1.69 1 71.19 345 MET B CA 1
ATOM 5900 C C . MET B 1 345 ? -13.758 -4.211 -1.15 1 71.19 345 MET B C 1
ATOM 5902 O O . MET B 1 345 ? -14.258 -3.588 -0.216 1 71.19 345 MET B O 1
ATOM 5906 N N . GLU B 1 346 ? -12.602 -4.039 -1.732 1 63.59 346 GLU B N 1
ATOM 5907 C CA . GLU B 1 346 ? -11.867 -2.865 -1.262 1 63.59 346 GLU B CA 1
ATOM 5908 C C . GLU B 1 346 ? -12 -1.703 -2.24 1 63.59 346 GLU B C 1
ATOM 5910 O O . GLU B 1 346 ? -11.031 -0.989 -2.498 1 63.59 346 GLU B O 1
ATOM 5915 N N . ALA B 1 347 ? -13.305 -1.454 -2.777 1 53.47 347 ALA B N 1
ATOM 5916 C CA . ALA B 1 347 ? -13.719 -0.526 -3.826 1 53.47 347 ALA B CA 1
ATOM 5917 C C . ALA B 1 347 ? -12.609 0.466 -4.156 1 53.47 347 ALA B C 1
ATOM 5919 O O . ALA B 1 347 ? -12.438 0.857 -5.312 1 53.47 347 ALA B O 1
ATOM 5920 N N . SER B 1 348 ? -11.875 0.93 -3.076 1 50.94 348 SER B N 1
ATOM 5921 C CA . SER B 1 348 ? -11.086 2.146 -3.254 1 50.94 348 SER B CA 1
ATOM 5922 C C . SER B 1 348 ? -9.609 1.821 -3.484 1 50.94 348 SER B C 1
ATOM 5924 O O . SER B 1 348 ? -8.875 2.619 -4.07 1 50.94 348 SER B O 1
ATOM 5926 N N . ARG B 1 349 ? -9.195 0.684 -3.016 1 51 349 ARG B N 1
ATOM 5927 C CA . ARG B 1 349 ? -7.746 0.529 -2.973 1 51 349 ARG B CA 1
ATOM 5928 C C . ARG B 1 349 ? -7.223 -0.115 -4.254 1 51 349 ARG B C 1
ATOM 5930 O O . ARG B 1 349 ? -6.188 0.292 -4.781 1 51 349 ARG B O 1
ATOM 5937 N N . TYR B 1 350 ? -7.895 -1.274 -4.559 1 48.38 350 TYR B N 1
ATOM 5938 C CA . TYR B 1 350 ? -7.352 -2.111 -5.625 1 48.38 350 TYR B CA 1
ATOM 5939 C C . TYR B 1 350 ? -8.273 -2.119 -6.836 1 48.38 350 TYR B C 1
ATOM 5941 O O . TYR B 1 350 ? -9.484 -2.32 -6.703 1 48.38 350 TYR B O 1
ATOM 5949 N N . LEU B 1 351 ? -8.227 -1.044 -7.625 1 46.84 351 LEU B N 1
ATOM 5950 C CA . LEU B 1 351 ? -9.102 -1.194 -8.789 1 46.84 351 LEU B CA 1
ATOM 5951 C C . LEU B 1 351 ? -8.508 -2.188 -9.781 1 46.84 351 LEU B C 1
ATOM 5953 O O . LEU B 1 351 ? -7.387 -2.002 -10.266 1 46.84 351 LEU B O 1
ATOM 5957 N N . GLN B 1 352 ? -8.711 -3.529 -9.586 1 54.94 352 GLN B N 1
ATOM 5958 C CA . GLN B 1 352 ? -8.555 -4.215 -10.867 1 54.94 352 GLN B CA 1
ATOM 5959 C C . GLN B 1 352 ? -9.258 -3.459 -11.992 1 54.94 352 GLN B C 1
ATOM 5961 O O . GLN B 1 352 ? -10.469 -3.602 -12.18 1 54.94 352 GLN B O 1
ATOM 5966 N N . LYS B 1 353 ? -8.625 -2.211 -12.203 1 60.22 353 LYS B N 1
ATOM 5967 C CA . LYS B 1 353 ? -9.25 -1.33 -13.18 1 60.22 353 LYS B CA 1
ATOM 5968 C C . LYS B 1 353 ? -9.086 -1.877 -14.594 1 60.22 353 LYS B C 1
ATOM 5970 O O . LYS B 1 353 ? -7.961 -2.121 -15.047 1 60.22 353 LYS B O 1
ATOM 5975 N N . ASN B 1 354 ? -10.18 -2.529 -14.945 1 74.38 354 ASN B N 1
ATOM 5976 C CA . ASN B 1 354 ? -10.25 -2.801 -16.375 1 74.38 354 ASN B CA 1
ATOM 5977 C C . ASN B 1 354 ? -10.055 -1.528 -17.203 1 74.38 354 ASN B C 1
ATOM 5979 O O . ASN B 1 354 ? -10.789 -0.555 -17.031 1 74.38 354 ASN B O 1
ATOM 5983 N N . GLN B 1 355 ? -8.898 -1.471 -17.812 1 80.31 355 GLN B N 1
ATOM 5984 C CA . GLN B 1 355 ? -8.641 -0.311 -18.656 1 80.31 355 GLN B CA 1
ATOM 5985 C C . GLN B 1 355 ? -8.234 -0.738 -20.062 1 80.31 355 GLN B C 1
ATOM 5987 O O . GLN B 1 355 ? -7.723 -1.844 -20.266 1 80.31 355 GLN B O 1
ATOM 5992 N N . MET B 1 356 ? -8.539 0.093 -20.953 1 88.62 356 MET B N 1
ATOM 5993 C CA . MET B 1 356 ? -8.039 -0.114 -22.297 1 88.62 356 MET B CA 1
ATOM 5994 C C . MET B 1 356 ? -6.648 0.484 -22.469 1 88.62 356 MET B C 1
ATOM 5996 O O . MET B 1 356 ? -6.402 1.619 -22.062 1 88.62 356 MET B O 1
ATOM 6000 N N . LYS B 1 357 ? -5.766 -0.343 -22.969 1 92.38 357 LYS B N 1
ATOM 6001 C CA . LYS B 1 357 ? -4.406 0.126 -23.219 1 92.38 357 LYS B CA 1
ATOM 6002 C C . LYS B 1 357 ? -3.949 -0.265 -24.625 1 92.38 357 LYS B C 1
ATOM 6004 O O . LYS B 1 357 ? -4.414 -1.261 -25.188 1 92.38 357 LYS B O 1
ATOM 6009 N N . ILE B 1 358 ? -2.992 0.515 -25.109 1 96.12 358 ILE B N 1
ATOM 6010 C CA . ILE B 1 358 ? -2.488 0.289 -26.469 1 96.12 358 ILE B CA 1
ATOM 6011 C C . ILE B 1 358 ? -1.384 -0.765 -26.438 1 96.12 358 ILE B C 1
ATOM 6013 O O . ILE B 1 358 ? -0.404 -0.624 -25.703 1 96.12 358 ILE B O 1
ATOM 6017 N N . LEU B 1 359 ? -1.594 -1.771 -27.234 1 96.56 359 LEU B N 1
ATOM 6018 C CA . LEU B 1 359 ? -0.572 -2.805 -27.375 1 96.56 359 LEU B CA 1
ATOM 6019 C C . LEU B 1 359 ? 0.675 -2.25 -28.047 1 96.56 359 LEU B C 1
ATOM 6021 O O . LEU B 1 359 ? 0.578 -1.584 -29.094 1 96.56 359 LEU B O 1
ATOM 6025 N N . LYS B 1 360 ? 1.845 -2.557 -27.547 1 96.25 360 LYS B N 1
ATOM 6026 C CA . LYS B 1 360 ? 3.08 -1.976 -28.062 1 96.25 360 LYS B CA 1
ATOM 6027 C C . LYS B 1 360 ? 3.848 -2.982 -28.922 1 96.25 360 LYS B C 1
ATOM 6029 O O . LYS B 1 360 ? 5 -2.744 -29.281 1 96.25 360 LYS B O 1
ATOM 6034 N N . GLN B 1 361 ? 3.305 -4.066 -29.203 1 94.81 361 GLN B N 1
ATOM 6035 C CA . GLN B 1 361 ? 3.838 -5.102 -30.078 1 94.81 361 GLN B CA 1
ATOM 6036 C C . GLN B 1 361 ? 2.717 -5.914 -30.719 1 94.81 361 GLN B C 1
ATOM 6038 O O . GLN B 1 361 ? 1.575 -5.879 -30.25 1 94.81 361 GLN B O 1
ATOM 6043 N N . THR B 1 362 ? 3.135 -6.574 -31.766 1 94.5 362 THR B N 1
ATOM 6044 C CA . THR B 1 362 ? 2.193 -7.531 -32.344 1 94.5 362 THR B CA 1
ATOM 6045 C C . THR B 1 362 ? 2.107 -8.789 -31.469 1 94.5 362 THR B C 1
ATOM 6047 O O . THR B 1 362 ? 3.121 -9.258 -30.953 1 94.5 362 THR B O 1
ATOM 6050 N N . PHE B 1 363 ? 0.892 -9.234 -31.297 1 93.38 363 PHE B N 1
ATOM 6051 C CA . PHE B 1 363 ? 0.685 -10.453 -30.531 1 93.38 363 PHE B CA 1
ATOM 6052 C C . PHE B 1 363 ? -0.218 -11.422 -31.281 1 93.38 363 PHE B C 1
ATOM 6054 O O . PHE B 1 363 ? -1.337 -11.07 -31.672 1 93.38 363 PHE B O 1
ATOM 6061 N N . VAL B 1 364 ? 0.272 -12.609 -31.453 1 91.75 364 VAL B N 1
ATOM 6062 C CA . VAL B 1 364 ? -0.495 -13.641 -32.156 1 91.75 364 VAL B CA 1
ATOM 6063 C C . VAL B 1 364 ? -1.157 -14.562 -31.141 1 91.75 364 VAL B C 1
ATOM 6065 O O . VAL B 1 364 ? -0.48 -15.352 -30.469 1 91.75 364 VAL B O 1
ATOM 6068 N N . LYS B 1 365 ? -2.404 -14.43 -31.062 1 89.88 365 LYS B N 1
ATOM 6069 C CA . LYS B 1 365 ? -3.178 -15.305 -30.172 1 89.88 365 LYS B CA 1
ATOM 6070 C C . LYS B 1 365 ? -3.531 -16.609 -30.875 1 89.88 365 LYS B C 1
ATOM 6072 O O . LYS B 1 365 ? -4.363 -16.641 -31.781 1 89.88 365 LYS B O 1
ATOM 6077 N N . THR B 1 366 ? -2.98 -17.609 -30.297 1 86.81 366 THR B N 1
ATOM 6078 C CA . THR B 1 366 ? -3.26 -18.938 -30.844 1 86.81 366 THR B CA 1
ATOM 6079 C C . THR B 1 366 ? -4.176 -19.719 -29.906 1 86.81 366 THR B C 1
ATOM 6081 O O . THR B 1 366 ? -4.348 -19.359 -28.75 1 86.81 366 THR B O 1
ATOM 6084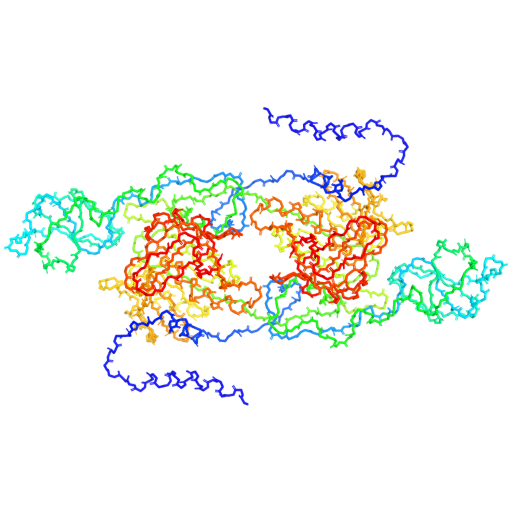 N N . GLY B 1 367 ? -4.902 -20.703 -30.453 1 86.94 367 GLY B N 1
ATOM 6085 C CA . GLY B 1 367 ? -5.727 -21.578 -29.656 1 86.94 367 GLY B CA 1
ATOM 6086 C C . GLY B 1 367 ? -7.168 -21.125 -29.547 1 86.94 367 GLY B C 1
ATOM 6087 O O . GLY B 1 367 ? -7.457 -19.922 -29.703 1 86.94 367 GLY B O 1
ATOM 6088 N N . LYS B 1 368 ? -8.055 -21.984 -29.125 1 90.19 368 LYS B N 1
ATOM 6089 C CA . LYS B 1 368 ? -9.492 -21.719 -29.141 1 90.19 368 LYS B CA 1
ATOM 6090 C C . LYS B 1 368 ? -9.953 -21.109 -27.812 1 90.19 368 LYS B C 1
ATOM 6092 O O . LYS B 1 368 ? -10.914 -20.344 -27.781 1 90.19 368 LYS B O 1
ATOM 6097 N N . MET B 1 369 ? -9.242 -21.297 -26.781 1 92.75 369 MET B N 1
ATOM 6098 C CA . MET B 1 369 ? -9.695 -20.875 -25.469 1 92.75 369 MET B CA 1
ATOM 6099 C C . MET B 1 369 ? -9.242 -19.469 -25.141 1 92.75 369 MET B C 1
ATOM 6101 O O . MET B 1 369 ? -8.32 -18.938 -25.797 1 92.75 369 MET B O 1
ATOM 6105 N N . LYS B 1 370 ? -9.93 -18.875 -24.141 1 94.5 370 LYS B N 1
ATOM 6106 C CA . LYS B 1 370 ? -9.445 -17.625 -23.594 1 94.5 370 LYS B CA 1
ATOM 6107 C C . LYS B 1 370 ? -8 -17.75 -23.109 1 94.5 370 LYS B C 1
ATOM 6109 O O . LYS B 1 370 ? -7.621 -18.797 -22.562 1 94.5 370 LYS B O 1
ATOM 6114 N N . ARG B 1 371 ? -7.324 -16.641 -23.328 1 94.25 371 ARG B N 1
ATOM 6115 C CA . ARG B 1 371 ? -5.914 -16.672 -22.953 1 94.25 371 ARG B CA 1
ATOM 6116 C C . ARG B 1 371 ? -5.578 -15.492 -22.031 1 94.25 371 ARG B C 1
ATOM 6118 O O . ARG B 1 371 ? -5.91 -14.344 -22.344 1 94.25 371 ARG B O 1
ATOM 6125 N N . ILE B 1 372 ? -4.969 -15.812 -20.938 1 93.44 372 ILE B N 1
ATOM 6126 C CA . ILE B 1 372 ? -4.461 -14.781 -20.047 1 93.44 372 ILE B CA 1
ATOM 6127 C C . ILE B 1 372 ? -2.951 -14.641 -20.219 1 93.44 372 ILE B C 1
ATOM 6129 O O . ILE B 1 372 ? -2.221 -15.633 -20.203 1 93.44 372 ILE B O 1
ATOM 6133 N N . VAL B 1 373 ? -2.543 -13.398 -20.453 1 93.44 373 VAL B N 1
ATOM 6134 C CA . VAL B 1 373 ? -1.126 -13.109 -20.656 1 93.44 373 VAL B CA 1
ATOM 6135 C C . VAL B 1 373 ? -0.668 -12.031 -19.672 1 93.44 373 VAL B C 1
ATOM 6137 O O . VAL B 1 373 ? -1.381 -11.055 -19.438 1 93.44 373 VAL B O 1
ATOM 6140 N N . LYS B 1 374 ? 0.467 -12.297 -19.141 1 92.38 374 LYS B N 1
ATOM 6141 C CA . LYS B 1 374 ? 1.046 -11.289 -18.25 1 92.38 374 LYS B CA 1
ATOM 6142 C C . LYS B 1 374 ? 1.7 -10.164 -19.031 1 92.38 374 LYS B C 1
ATOM 6144 O O . LYS B 1 374 ? 2.244 -10.391 -20.125 1 92.38 374 LYS B O 1
ATOM 6149 N N . GLY B 1 375 ? 1.644 -8.945 -18.484 1 92.12 375 GLY B N 1
ATOM 6150 C CA . GLY B 1 375 ? 2.244 -7.824 -19.188 1 92.12 375 GLY B CA 1
ATOM 6151 C C . GLY B 1 375 ? 2.666 -6.695 -18.25 1 92.12 375 GLY B C 1
ATOM 6152 O O . GLY B 1 375 ? 2.568 -6.82 -17.031 1 92.12 375 GLY B O 1
ATOM 6153 N N . ARG B 1 376 ? 3.289 -5.781 -18.859 1 91.44 376 ARG B N 1
ATOM 6154 C CA . ARG B 1 376 ? 3.654 -4.531 -18.203 1 91.44 376 ARG B CA 1
ATOM 6155 C C . ARG B 1 376 ? 2.951 -3.346 -18.859 1 91.44 376 ARG B C 1
ATOM 6157 O O . ARG B 1 376 ? 3.051 -3.145 -20.062 1 91.44 376 ARG B O 1
ATOM 6164 N N . CYS B 1 377 ? 2.26 -2.645 -18.016 1 90.56 377 CYS B N 1
ATOM 6165 C CA . CYS B 1 377 ? 1.48 -1.509 -18.5 1 90.56 377 CYS B CA 1
ATOM 6166 C C . CYS B 1 377 ? 2.018 -0.2 -17.938 1 90.56 377 CYS B C 1
ATOM 6168 O O . CYS B 1 377 ? 2.389 -0.131 -16.766 1 90.56 377 CYS B O 1
ATOM 6170 N N . ASP B 1 378 ? 2.133 0.801 -18.766 1 84.62 378 ASP B N 1
ATOM 6171 C CA . ASP B 1 378 ? 2.463 2.158 -18.344 1 84.62 378 ASP B CA 1
ATOM 6172 C C . ASP B 1 378 ? 1.647 3.191 -19.109 1 84.62 378 ASP B C 1
ATOM 6174 O O . ASP B 1 378 ? 0.595 2.869 -19.672 1 84.62 378 ASP B O 1
ATOM 6178 N N . GLU B 1 379 ? 2.02 4.441 -19.031 1 76.5 379 GLU B N 1
ATOM 6179 C CA . GLU B 1 379 ? 1.254 5.508 -19.672 1 76.5 379 GLU B CA 1
ATOM 6180 C C . GLU B 1 379 ? 1.249 5.352 -21.188 1 76.5 379 GLU B C 1
ATOM 6182 O O . GLU B 1 379 ? 0.308 5.781 -21.859 1 76.5 379 GLU B O 1
ATOM 6187 N N . SER B 1 380 ? 2.223 4.707 -21.688 1 87.19 380 SER B N 1
ATOM 6188 C CA . SER B 1 380 ? 2.369 4.598 -23.141 1 87.19 380 SER B CA 1
ATOM 6189 C C . SER B 1 380 ? 1.548 3.436 -23.688 1 87.19 380 SER B C 1
ATOM 6191 O O . SER B 1 380 ? 1.09 3.48 -24.828 1 87.19 380 SER B O 1
ATOM 6193 N N . GLY B 1 381 ? 1.466 2.402 -22.875 1 93.69 381 GLY B N 1
ATOM 6194 C CA . GLY B 1 381 ? 0.732 1.235 -23.328 1 93.69 381 GLY B CA 1
ATOM 6195 C C . GLY B 1 381 ? 1.081 -0.03 -22.578 1 93.69 381 GLY B C 1
ATOM 6196 O O . GLY B 1 381 ? 1.459 0.027 -21.406 1 93.69 381 GLY B O 1
ATOM 6197 N N . VAL B 1 382 ? 0.825 -1.169 -23.234 1 94.94 382 VAL B N 1
ATOM 6198 C CA . VAL B 1 382 ? 1.076 -2.457 -22.594 1 94.94 382 VAL B CA 1
ATOM 6199 C C . VAL B 1 382 ? 2.07 -3.262 -23.422 1 94.94 382 VAL B C 1
ATOM 6201 O O . VAL B 1 382 ? 2.004 -3.26 -24.656 1 94.94 382 VAL B O 1
ATOM 6204 N N . TYR B 1 383 ? 3.012 -3.865 -22.734 1 94.56 383 TYR B N 1
ATOM 6205 C CA . TYR B 1 383 ? 4.055 -4.715 -23.297 1 94.56 383 TYR B CA 1
ATOM 6206 C C . TYR B 1 383 ? 3.887 -6.16 -22.844 1 94.56 383 TYR B C 1
ATOM 6208 O O . TYR B 1 383 ? 3.699 -6.426 -21.656 1 94.56 383 TYR B O 1
ATOM 6216 N N . LEU B 1 384 ? 3.943 -7.07 -23.797 1 92.44 384 LEU B N 1
ATOM 6217 C CA . LEU B 1 384 ? 3.838 -8.492 -23.484 1 92.44 384 LEU B CA 1
ATOM 6218 C C . LEU B 1 384 ? 5.191 -9.18 -23.625 1 92.44 384 LEU B C 1
ATOM 6220 O O . LEU B 1 384 ? 6.039 -8.734 -24.406 1 92.44 384 LEU B O 1
ATOM 6224 N N . PRO B 1 385 ? 5.332 -10.18 -22.797 1 82.88 385 PRO B N 1
ATOM 6225 C CA . PRO B 1 385 ? 6.598 -10.906 -22.969 1 82.88 385 PRO B CA 1
ATOM 6226 C C . PRO B 1 385 ? 6.707 -11.602 -24.312 1 82.88 385 PRO B C 1
ATOM 6228 O O . PRO B 1 385 ? 5.691 -12 -24.891 1 82.88 385 PRO B O 1
ATOM 6231 N N . GLN B 1 386 ? 7.883 -11.594 -24.859 1 69.31 386 GLN B N 1
ATOM 6232 C CA . GLN B 1 386 ? 8.117 -12.227 -26.156 1 69.31 386 GLN B CA 1
ATOM 6233 C C . GLN B 1 386 ? 7.914 -13.734 -26.078 1 69.31 386 GLN B C 1
ATOM 6235 O O . GLN B 1 386 ? 7.301 -14.336 -26.969 1 69.31 386 GLN B O 1
ATOM 6240 N N . ILE B 1 387 ? 8.562 -14.258 -25 1 65.88 387 ILE B N 1
ATOM 6241 C CA . ILE B 1 387 ? 8.438 -15.703 -24.797 1 65.88 387 ILE B CA 1
ATOM 6242 C C . ILE B 1 387 ? 7.578 -15.977 -23.562 1 65.88 387 ILE B C 1
ATOM 6244 O O . ILE B 1 387 ? 7.77 -15.367 -22.516 1 65.88 387 ILE B O 1
ATOM 6248 N N . GLN B 1 388 ? 6.488 -16.766 -23.938 1 65.75 388 GLN B N 1
ATOM 6249 C CA . GLN B 1 388 ? 5.672 -17.094 -22.781 1 65.75 388 GLN B CA 1
ATOM 6250 C C . GLN B 1 388 ? 5.668 -18.609 -22.531 1 65.75 388 GLN B C 1
ATOM 6252 O O . GLN B 1 388 ? 5.117 -19.375 -23.312 1 65.75 388 GLN B O 1
ATOM 6257 N N . LYS B 1 389 ? 6.539 -18.984 -21.703 1 70.5 389 LYS B N 1
ATOM 6258 C CA . LYS B 1 389 ? 6.41 -20.359 -21.188 1 70.5 389 LYS B CA 1
ATOM 6259 C C . LYS B 1 389 ? 5.805 -20.359 -19.797 1 70.5 389 LYS B C 1
ATOM 6261 O O . LYS B 1 389 ? 6.215 -19.594 -18.922 1 70.5 389 LYS B O 1
ATOM 6266 N N . ASN B 1 390 ? 4.832 -21.141 -19.594 1 65.38 390 ASN B N 1
ATOM 6267 C CA . ASN B 1 390 ? 3.971 -21.094 -18.422 1 65.38 390 ASN B CA 1
ATOM 6268 C C . ASN B 1 390 ? 4.762 -21.359 -17.141 1 65.38 390 ASN B C 1
ATOM 6270 O O . ASN B 1 390 ? 4.379 -20.906 -16.062 1 65.38 390 ASN B O 1
ATOM 6274 N N . GLY B 1 391 ? 5.836 -21.953 -17.281 1 72.19 391 GLY B N 1
ATOM 6275 C CA . GLY B 1 391 ? 6.566 -22.297 -16.078 1 72.19 391 GLY B CA 1
ATOM 6276 C C . GLY B 1 391 ? 7.656 -21.312 -15.719 1 72.19 391 GLY B C 1
ATOM 6277 O O . GLY B 1 391 ? 8.312 -21.453 -14.688 1 72.19 391 GLY B O 1
ATOM 6278 N N . GLN B 1 392 ? 7.66 -20.25 -16.547 1 79.94 392 GLN B N 1
ATOM 6279 C CA . GLN B 1 392 ? 8.789 -19.344 -16.359 1 79.94 392 GLN B CA 1
ATOM 6280 C C . GLN B 1 392 ? 8.391 -18.156 -15.484 1 79.94 392 GLN B C 1
ATOM 6282 O O . GLN B 1 392 ? 7.332 -17.562 -15.68 1 79.94 392 GLN B O 1
ATOM 6287 N N . LEU B 1 393 ? 9.195 -17.922 -14.477 1 89.25 393 LEU B N 1
ATOM 6288 C CA . LEU B 1 393 ? 9.023 -16.781 -13.578 1 89.25 393 LEU B CA 1
ATOM 6289 C C . LEU B 1 393 ? 9.789 -15.57 -14.086 1 89.25 393 LEU B C 1
ATOM 6291 O O . LEU B 1 393 ? 9.383 -14.43 -13.859 1 89.25 393 LEU B O 1
ATOM 6295 N N . LYS B 1 394 ? 10.812 -15.789 -14.812 1 88.38 394 LYS B N 1
ATOM 6296 C CA . LYS B 1 394 ? 11.758 -14.75 -15.195 1 88.38 394 LYS B CA 1
ATOM 6297 C C . LYS B 1 394 ? 11.062 -13.625 -15.953 1 88.38 394 LYS B C 1
ATOM 6299 O O . LYS B 1 394 ? 11.242 -12.445 -15.625 1 88.38 394 LYS B O 1
ATOM 6304 N N . ASN B 1 395 ? 10.234 -13.969 -16.828 1 86.06 395 ASN B N 1
ATOM 6305 C CA . ASN B 1 395 ? 9.609 -13 -17.719 1 86.06 395 ASN B CA 1
ATOM 6306 C C . ASN B 1 395 ? 8.484 -12.242 -17.031 1 86.06 395 ASN B C 1
ATOM 6308 O O . ASN B 1 395 ? 7.941 -11.281 -17.578 1 86.06 395 ASN B O 1
ATOM 6312 N N . GLY B 1 396 ? 8.195 -12.602 -15.844 1 88.44 396 GLY B N 1
ATOM 6313 C CA . GLY B 1 396 ? 7.125 -11.938 -15.117 1 88.44 396 GLY B CA 1
ATOM 6314 C C . GLY B 1 396 ? 7.621 -10.898 -14.133 1 88.44 396 GLY B C 1
ATOM 6315 O O . GLY B 1 396 ? 6.836 -10.094 -13.617 1 88.44 396 GLY B O 1
ATOM 6316 N N . ILE B 1 397 ? 8.883 -10.953 -13.898 1 90 397 ILE B N 1
ATOM 6317 C CA . ILE B 1 397 ? 9.43 -9.961 -12.977 1 90 397 ILE B CA 1
ATOM 6318 C C . ILE B 1 397 ? 9.164 -8.555 -13.523 1 90 397 ILE B C 1
ATOM 6320 O O . ILE B 1 397 ? 9.477 -8.258 -14.68 1 90 397 ILE B O 1
ATOM 6324 N N . GLY B 1 398 ? 8.492 -7.746 -12.797 1 87.25 398 GLY B N 1
ATOM 6325 C CA . GLY B 1 398 ? 8.188 -6.391 -13.219 1 87.25 398 GLY B CA 1
ATOM 6326 C C . GLY B 1 398 ? 6.824 -6.258 -13.867 1 87.25 398 GLY B C 1
ATOM 6327 O O . GLY B 1 398 ? 6.383 -5.148 -14.18 1 87.25 398 GLY B O 1
ATOM 6328 N N . SER B 1 399 ? 6.164 -7.375 -14.055 1 89.94 399 SER B N 1
ATOM 6329 C CA . SER B 1 399 ? 4.812 -7.32 -14.602 1 89.94 399 SER B CA 1
ATOM 6330 C C . SER B 1 399 ? 3.848 -6.668 -13.617 1 89.94 399 SER B C 1
ATOM 6332 O O . SER B 1 399 ? 4.016 -6.785 -12.406 1 89.94 399 SER B O 1
ATOM 6334 N N . ASN B 1 400 ? 2.828 -5.938 -14.234 1 89.19 400 ASN B N 1
ATOM 6335 C CA . ASN B 1 400 ? 1.887 -5.242 -13.367 1 89.19 400 ASN B CA 1
ATOM 6336 C C . ASN B 1 400 ? 0.465 -5.297 -13.922 1 89.19 400 ASN B C 1
ATOM 6338 O O . ASN B 1 400 ? -0.396 -4.52 -13.508 1 89.19 400 ASN B O 1
ATOM 6342 N N . CYS B 1 401 ? 0.307 -6.191 -14.898 1 92.19 401 CYS B N 1
ATOM 6343 C CA . CYS B 1 401 ? -1.044 -6.324 -15.438 1 92.19 401 CYS B CA 1
ATOM 6344 C C . CYS B 1 401 ? -1.232 -7.68 -16.109 1 92.19 401 CYS B C 1
ATOM 6346 O O . CYS B 1 401 ? -0.268 -8.422 -16.297 1 92.19 401 CYS B O 1
ATOM 6348 N N . LEU B 1 402 ? -2.467 -8.023 -16.359 1 93.31 402 LEU B N 1
ATOM 6349 C CA . LEU B 1 402 ? -2.877 -9.164 -17.172 1 93.31 402 LEU B CA 1
ATOM 6350 C C . LEU B 1 402 ? -3.697 -8.719 -18.375 1 93.31 402 LEU B C 1
ATOM 6352 O O . LEU B 1 402 ? -4.504 -7.793 -18.266 1 93.31 402 LEU B O 1
ATOM 6356 N N . VAL B 1 403 ? -3.463 -9.32 -19.453 1 93.56 403 VAL B N 1
ATOM 6357 C CA . VAL B 1 403 ? -4.309 -9.156 -20.625 1 93.56 403 VAL B CA 1
ATOM 6358 C C . VAL B 1 403 ? -5.102 -10.438 -20.891 1 93.56 403 VAL B C 1
ATOM 6360 O O . VAL B 1 403 ? -4.527 -11.523 -20.938 1 93.56 403 VAL B O 1
ATOM 6363 N N . ILE B 1 404 ? -6.379 -10.305 -21.016 1 92.69 404 ILE B N 1
ATOM 6364 C CA . ILE B 1 404 ? -7.223 -11.461 -21.297 1 92.69 404 ILE B CA 1
ATOM 6365 C C . ILE B 1 404 ? -7.695 -11.406 -22.75 1 92.69 404 ILE B C 1
ATOM 6367 O O . ILE B 1 404 ? -8.508 -10.547 -23.109 1 92.69 404 ILE B O 1
ATOM 6371 N N . PHE B 1 405 ? -7.246 -12.305 -23.5 1 93.62 405 PHE B N 1
ATOM 6372 C CA . PHE B 1 405 ? -7.652 -12.414 -24.891 1 93.62 405 PHE B CA 1
ATOM 6373 C C . PHE B 1 405 ? -8.844 -13.344 -25.047 1 93.62 405 PHE B C 1
ATOM 6375 O O . PHE B 1 405 ? -8.867 -14.438 -24.469 1 93.62 405 PHE B O 1
ATOM 6382 N N . PRO B 1 406 ? -9.789 -12.93 -25.812 1 93.56 406 PRO B N 1
ATOM 6383 C CA . PRO B 1 406 ? -11 -13.734 -25.969 1 93.56 406 PRO B CA 1
ATOM 6384 C C . PRO B 1 406 ? -10.758 -15.031 -26.75 1 93.56 406 PRO B C 1
ATOM 6386 O O . PRO B 1 406 ? -9.641 -15.273 -27.203 1 93.56 406 PRO B O 1
ATOM 6389 N N . GLU B 1 407 ? -11.781 -15.844 -26.781 1 94.06 407 GLU B N 1
ATOM 6390 C CA . GLU B 1 407 ? -11.742 -17.109 -27.516 1 94.06 407 GLU B CA 1
ATOM 6391 C C . GLU B 1 407 ? -11.508 -16.875 -29.016 1 94.06 407 GLU B C 1
ATOM 6393 O O . GLU B 1 407 ? -11.922 -15.844 -29.562 1 94.06 407 GLU B O 1
ATOM 6398 N N . GLY B 1 408 ? -10.75 -17.891 -29.562 1 92.88 408 GLY B N 1
ATOM 6399 C CA . GLY B 1 408 ? -10.5 -17.828 -31 1 92.88 408 GLY B CA 1
ATOM 6400 C C . GLY B 1 408 ? -9.094 -17.359 -31.328 1 92.88 408 GLY B C 1
ATOM 6401 O O . GLY B 1 408 ? -8.391 -16.828 -30.469 1 92.88 408 GLY B O 1
ATOM 6402 N N . GLU B 1 409 ? -8.672 -17.656 -32.531 1 93.56 409 GLU B N 1
ATOM 6403 C CA . GLU B 1 409 ? -7.355 -17.25 -33.031 1 93.56 409 GLU B CA 1
ATOM 6404 C C . GLU B 1 409 ? -7.426 -15.898 -33.719 1 93.56 409 GLU B C 1
ATOM 6406 O O . GLU B 1 409 ? -8.375 -15.617 -34.438 1 93.56 409 GLU B O 1
ATOM 6411 N N . ARG B 1 410 ? -6.496 -15.055 -33.312 1 94.12 410 ARG B N 1
ATOM 6412 C CA . ARG B 1 410 ? -6.469 -13.703 -33.875 1 94.12 410 ARG B CA 1
ATOM 6413 C C . ARG B 1 410 ? -5.098 -13.062 -33.688 1 94.12 410 ARG B C 1
ATOM 6415 O O . ARG B 1 410 ? -4.441 -13.281 -32.656 1 94.12 410 ARG B O 1
ATOM 6422 N N . THR B 1 411 ? -4.73 -12.336 -34.719 1 95.12 411 THR B N 1
ATOM 6423 C CA . THR B 1 411 ? -3.527 -11.523 -34.594 1 95.12 411 THR B CA 1
ATOM 6424 C C . THR B 1 411 ? -3.881 -10.102 -34.188 1 95.12 411 THR B C 1
ATOM 6426 O O . THR B 1 411 ? -4.688 -9.438 -34.844 1 95.12 411 THR B O 1
ATOM 6429 N N . TYR B 1 412 ? -3.354 -9.703 -33.094 1 95.06 412 TYR B N 1
ATOM 6430 C CA . TYR B 1 412 ? -3.506 -8.336 -32.594 1 95.06 412 TYR B CA 1
ATOM 6431 C C . TYR B 1 412 ? -2.334 -7.469 -33.031 1 95.06 412 TYR B C 1
ATOM 6433 O O . TYR B 1 412 ? -1.182 -7.758 -32.719 1 95.06 412 TYR B O 1
ATOM 6441 N N . ALA B 1 413 ? -2.639 -6.414 -33.719 1 96.5 413 ALA B N 1
ATOM 6442 C CA . ALA B 1 413 ? -1.588 -5.559 -34.25 1 96.5 413 ALA B CA 1
ATOM 6443 C C . ALA B 1 413 ? -1.074 -4.582 -33.188 1 96.5 413 ALA B C 1
ATOM 6445 O O . ALA B 1 413 ? -1.802 -4.227 -32.281 1 96.5 413 ALA B O 1
ATOM 6446 N N . GLU B 1 414 ? 0.233 -4.277 -33.375 1 95.69 414 GLU B N 1
ATOM 6447 C CA . GLU B 1 414 ? 0.737 -3.152 -32.594 1 95.69 414 GLU B CA 1
ATOM 6448 C C . GLU B 1 414 ? -0.145 -1.919 -32.781 1 95.69 414 GLU B C 1
ATOM 6450 O O . GLU B 1 414 ? -0.557 -1.599 -33.906 1 95.69 414 GLU B O 1
ATOM 6455 N N . GLY B 1 415 ? -0.489 -1.253 -31.641 1 96.56 415 GLY B N 1
ATOM 6456 C CA . GLY B 1 415 ? -1.348 -0.081 -31.719 1 96.56 415 GLY B CA 1
ATOM 6457 C C . GLY B 1 415 ? -2.795 -0.379 -31.375 1 96.56 415 GLY B C 1
ATOM 6458 O O . GLY B 1 415 ? -3.578 0.538 -31.125 1 96.56 415 GLY B O 1
ATOM 6459 N N . GLU B 1 416 ? -3.15 -1.586 -31.406 1 96 416 GLU B N 1
ATOM 6460 C CA . GLU B 1 416 ? -4.52 -1.968 -31.078 1 96 416 GLU B CA 1
ATOM 6461 C C . GLU B 1 416 ? -4.785 -1.842 -29.578 1 96 416 GLU B C 1
ATOM 6463 O O . GLU B 1 416 ? -3.906 -2.135 -28.766 1 96 416 GLU B O 1
ATOM 6468 N N . ALA B 1 417 ? -6.02 -1.478 -29.297 1 95.25 417 ALA B N 1
ATOM 6469 C CA . ALA B 1 417 ? -6.41 -1.386 -27.906 1 95.25 417 ALA B CA 1
ATOM 6470 C C . ALA B 1 417 ? -6.84 -2.746 -27.359 1 95.25 417 ALA B C 1
ATOM 6472 O O . ALA B 1 417 ? -7.562 -3.486 -28.031 1 95.25 417 ALA B O 1
ATOM 6473 N N . VAL B 1 418 ? -6.316 -3.059 -26.172 1 94.31 418 VAL B N 1
ATOM 6474 C CA . VAL B 1 418 ? -6.691 -4.309 -25.531 1 94.31 418 VAL B CA 1
ATOM 6475 C C . VAL B 1 418 ? -7.102 -4.031 -24.078 1 94.31 418 VAL B C 1
ATOM 6477 O O . VAL B 1 418 ? -6.695 -3.023 -23.5 1 94.31 418 VAL B O 1
ATOM 6480 N N . ARG B 1 419 ? -7.879 -4.902 -23.609 1 89.5 419 ARG B N 1
ATOM 6481 C CA . ARG B 1 419 ? -8.305 -4.785 -22.219 1 89.5 419 ARG B CA 1
ATOM 6482 C C . ARG B 1 419 ? -7.234 -5.324 -21.281 1 89.5 419 ARG B C 1
ATOM 6484 O O . ARG B 1 419 ? -6.746 -6.441 -21.453 1 89.5 419 ARG B O 1
ATOM 6491 N N . VAL B 1 420 ? -6.961 -4.492 -20.297 1 91.06 420 VAL B N 1
ATOM 6492 C CA . VAL B 1 420 ? -5.934 -4.855 -19.328 1 91.06 420 VAL B CA 1
ATOM 6493 C C . VAL B 1 420 ? -6.516 -4.816 -17.922 1 91.06 420 VAL B C 1
ATOM 6495 O O . VAL B 1 420 ? -7.359 -3.973 -17.609 1 91.06 420 VAL B O 1
ATOM 6498 N N . ILE B 1 421 ? -6.078 -5.812 -17.141 1 89.81 421 ILE B N 1
ATOM 6499 C CA . ILE B 1 421 ? -6.352 -5.82 -15.703 1 89.81 421 ILE B CA 1
ATOM 6500 C C . ILE B 1 421 ? -5.078 -5.477 -14.938 1 89.81 421 ILE B C 1
ATOM 6502 O O . ILE B 1 421 ? -4.098 -6.223 -14.977 1 89.81 421 ILE B O 1
ATOM 6506 N N . ARG B 1 422 ? -5.129 -4.348 -14.258 1 87.06 422 ARG B N 1
ATOM 6507 C CA . ARG B 1 422 ? -3.963 -3.967 -13.461 1 87.06 422 ARG B CA 1
ATOM 6508 C C . ARG B 1 422 ? -3.861 -4.809 -12.195 1 87.06 422 ARG B C 1
ATOM 6510 O O . ARG B 1 422 ? -4.871 -5.07 -11.539 1 87.06 422 ARG B O 1
ATOM 6517 N N . ILE B 1 423 ? -2.672 -5.191 -11.93 1 85.31 423 ILE B N 1
ATOM 6518 C CA . ILE B 1 423 ? -2.479 -6.016 -10.734 1 85.31 423 ILE B CA 1
ATOM 6519 C C . ILE B 1 423 ? -1.368 -5.418 -9.875 1 85.31 423 ILE B C 1
ATOM 6521 O O . ILE B 1 423 ? -0.499 -4.703 -10.375 1 85.31 423 ILE B O 1
#

Organism: NCBI:txid88431

Sequence (846 aa):
MEDSAWDAGNAIIRSAHLERRHKVRPSRVTLEQAQELFKTCMPVRKKEEKQSADCLEQILAKPVYAAVTQPPFPRSAMDGFALRSRDICRADMQHPVTLEVTGCVCAGQKTELVLKPYQAVRIMTGSMIPEGADCVVKQEDAEWDERAVRIYHNAKPGENYCPAGEDFSAGDLLAEAGTLVDSYLLAAVTATGVRNLTVYKRLKAAVITTGDELQNTETPLQPGKIYDANGIWLCTRLREMDCEVVRYQTAGDDQNKIADEIREAWKEADLILTTGGVSVGEKDLLPGVIENLTGNVLFHGIQVKPGMPTMLSVVKGTPVLSLSGNPFAVEALFEVLAGGYLTDMEASRYLQKNQMKILKQTFVKTGKMKRIVKGRCDESGVYLPQIQKNGQLKNGIGSNCLVIFPEGERTYAEGEAVRVIRIMEDSAWDAGNAIIRSAHLERRHKVRPSRVTLEQAQELFKTCMPVRKKEEKQSADCLEQILAKPVYAAVTQPPFPRSAMDGFALRSRDICRADMQHPVTLEVTGCVCAGQKTELVLKPYQAVRIMTGSMIPEGADCVVKQEDAEWDERAVRIYHNAKPGENYCPAGEDFSAGDLLAEAGTLVDSYLLAAVTATGVRNLTVYKRLKAAVITTGDELQNTETPLQPGKIYDANGIWLCTRLREMDCEVVRYQTAGDDQNKIADEIREAWKEADLILTTGGVSVGEKDLLPGVIENLTGNVLFHGIQVKPGMPTMLSVVKGTPVLSLSGNPFAVEALFEVLAGGYLTDMEASRYLQKNQMKILKQTFVKTGKMKRIVKGRCDESGVYLPQIQKNGQLKNGIGSNCLVIFPEGERTYAEGEAVRVIRI

pLDDT: mean 88.88, std 16.06, range [24.23, 98.75]

Nearest PDB structures (foldseek):
  8bvf-assembly1_A  TM=8.067E-01  e=4.090E-39  Corynebacterium glutamicum ATCC 13032
  8bve-assembly1_A  TM=8.233E-01  e=1.332E-37  Corynebacterium glutamicum ATCC 13032
  8bvf-assembly1_B  TM=7.924E-01  e=4.338E-38  Corynebacterium glutamicum ATCC 13032
  2nqq-assembly1_B  TM=7.699E-01  e=1.687E-37  Escherichia coli
  2nrp-assembly1_A  TM=7.169E-01  e=8.810E-38  Escherichia coli

InterPro domains:
  IPR001453 MoaB/Mog domain [PF00994] (206-338)
  IPR001453 MoaB/Mog domain [SM00852] (206-344)
  IPR001453 MoaB/Mog domain [TIGR00177] (203-338)
  IPR005110 MoeA, N-terminal and linker domain [PF03453] (30-193)
  IPR036135 MoeA, N-terminal and linker domain superfamily [SSF63882] (30-201)
  IPR036425 MoaB/Mog-like domain superfamily [G3DSA:3.40.980.10] (201-352)
  IPR036425 MoaB/Mog-like domain superfamily [SSF53218] (203-342)
  IPR036688 MoeA, C-terminal, domain IV superfamily [G3DSA:2.40.340.10] (353-418)
  IPR036688 MoeA, C-terminal, domain IV superfamily [SSF63867] (358-422)
  IPR038987 Molybdopterin biosynthesis protein MoeA-like [PTHR10192] (29-422)
  IPR038987 Molybdopterin biosynthesis protein MoeA-like [cd00887] (31-421)